Protein AF-A0A9E0KRB2-F1 (afdb_monomer_lite)

Structure (mmCIF, N/CA/C/O backbone):
data_AF-A0A9E0KRB2-F1
#
_entry.id   AF-A0A9E0KRB2-F1
#
loop_
_atom_site.group_PDB
_atom_site.id
_atom_site.type_symbol
_atom_site.label_atom_id
_atom_site.label_alt_id
_atom_site.label_comp_id
_atom_site.label_asym_id
_atom_site.label_entity_id
_atom_site.label_seq_id
_atom_site.pdbx_PDB_ins_code
_atom_site.Cartn_x
_atom_site.Cartn_y
_atom_site.Cartn_z
_atom_site.occupancy
_atom_site.B_iso_or_equiv
_atom_site.auth_seq_id
_atom_site.auth_comp_id
_atom_site.auth_asym_id
_atom_site.auth_atom_id
_atom_site.pdbx_PDB_model_num
ATOM 1 N N . MET A 1 1 ? -62.701 -39.355 -20.385 1.00 30.69 1 MET A N 1
ATOM 2 C CA . MET A 1 1 ? -63.672 -40.140 -19.582 1.00 30.69 1 MET A CA 1
ATOM 3 C C . MET A 1 1 ? -62.894 -41.094 -18.673 1.00 30.69 1 MET A C 1
ATOM 5 O O . MET A 1 1 ? -61.862 -41.583 -19.106 1.00 30.69 1 MET A O 1
ATOM 9 N N . LYS A 1 2 ? -63.359 -41.362 -17.444 1.00 36.09 2 LYS A N 1
ATOM 10 C CA . LYS A 1 2 ? -63.070 -42.628 -16.716 1.00 36.09 2 LYS A CA 1
ATOM 11 C C . LYS A 1 2 ? -63.961 -43.745 -17.341 1.00 36.09 2 LYS A C 1
ATOM 13 O O . LYS A 1 2 ? -64.896 -43.331 -18.030 1.00 36.09 2 LYS A O 1
ATOM 18 N N . PRO A 1 3 ? -63.800 -45.077 -17.104 1.00 54.69 3 PRO A N 1
ATOM 19 C CA . PRO A 1 3 ? -63.156 -45.693 -15.922 1.00 54.69 3 PRO A CA 1
ATOM 20 C C . PRO A 1 3 ? -62.448 -47.084 -16.080 1.00 54.69 3 PRO A C 1
ATOM 22 O O . PRO A 1 3 ? -62.663 -47.767 -17.065 1.00 54.69 3 PRO A O 1
ATOM 25 N N . LYS A 1 4 ? -61.771 -47.536 -14.994 1.00 35.69 4 LYS A N 1
ATOM 26 C CA . LYS A 1 4 ? -61.748 -48.919 -14.400 1.00 35.69 4 LYS A CA 1
ATOM 27 C C . LYS A 1 4 ? -61.245 -50.141 -15.236 1.00 35.69 4 LYS A C 1
ATOM 29 O O . LYS A 1 4 ? -61.366 -50.136 -16.445 1.00 35.69 4 LYS A O 1
ATOM 34 N N . LEU A 1 5 ? -60.789 -51.286 -14.679 1.00 33.38 5 LEU A N 1
ATOM 35 C CA . LEU A 1 5 ? -60.292 -51.752 -13.348 1.00 33.38 5 LEU A CA 1
ATOM 36 C C . LEU A 1 5 ? -59.951 -53.279 -13.453 1.00 33.38 5 LEU A C 1
ATOM 38 O O . LEU A 1 5 ? -60.349 -53.896 -14.433 1.00 33.38 5 LEU A O 1
ATOM 42 N N . ILE A 1 6 ? -59.386 -53.880 -12.383 1.00 31.39 6 ILE A N 1
ATOM 43 C CA . ILE A 1 6 ? -59.330 -55.334 -12.025 1.00 31.39 6 ILE A CA 1
ATOM 44 C C . ILE A 1 6 ? -58.087 -56.079 -12.584 1.00 31.39 6 ILE A C 1
ATOM 46 O O . ILE A 1 6 ? -57.898 -56.064 -13.791 1.00 31.39 6 ILE A O 1
ATOM 50 N N . VAL A 1 7 ? -57.129 -56.684 -11.842 1.00 34.31 7 VAL A N 1
ATOM 51 C CA . VAL A 1 7 ? -56.930 -57.215 -10.449 1.00 34.31 7 VAL A CA 1
ATOM 52 C C . VAL A 1 7 ? -57.214 -58.718 -10.246 1.00 34.31 7 VAL A C 1
ATOM 54 O O . VAL A 1 7 ? -58.350 -59.133 -10.411 1.00 34.31 7 VAL A O 1
ATOM 57 N N . LEU A 1 8 ? -56.208 -59.475 -9.757 1.00 31.69 8 LEU A N 1
ATOM 58 C CA . LEU A 1 8 ? -56.281 -60.644 -8.834 1.00 31.69 8 LEU A CA 1
ATOM 59 C C . LEU A 1 8 ? -54.830 -61.039 -8.417 1.00 31.69 8 LEU A C 1
ATOM 61 O O . LEU A 1 8 ? -54.020 -61.318 -9.290 1.00 31.69 8 LEU A O 1
ATOM 65 N N . THR A 1 9 ? -54.391 -60.783 -7.168 1.00 32.91 9 THR A N 1
ATOM 66 C CA . THR A 1 9 ? -54.179 -61.740 -6.030 1.00 32.91 9 THR A CA 1
ATOM 67 C C . THR A 1 9 ? -53.011 -62.740 -6.179 1.00 32.91 9 THR A C 1
ATOM 69 O O . THR A 1 9 ? -52.803 -63.254 -7.266 1.00 32.91 9 THR A O 1
ATOM 72 N N . LEU A 1 10 ? -52.246 -63.125 -5.141 1.00 29.23 10 LEU A N 1
ATOM 73 C CA . LEU A 1 10 ? -52.522 -63.188 -3.688 1.00 29.23 10 LEU A CA 1
ATOM 74 C C . LEU A 1 10 ? -51.205 -63.149 -2.856 1.00 29.23 10 LEU A C 1
ATOM 76 O O . LEU A 1 10 ? -50.218 -63.715 -3.315 1.00 29.23 10 LEU A O 1
ATOM 80 N N . GLY A 1 11 ? -51.196 -62.607 -1.619 1.00 27.02 11 GLY A N 1
ATOM 81 C CA . GLY A 1 11 ? -50.111 -62.897 -0.649 1.00 27.02 11 GLY A CA 1
ATOM 82 C C . GLY A 1 11 ? -49.794 -61.894 0.485 1.00 27.02 11 GLY A C 1
ATOM 83 O O . GLY A 1 11 ? -48.724 -61.314 0.427 1.00 27.02 11 GLY A O 1
ATOM 84 N N . ALA A 1 12 ? -50.652 -61.800 1.526 1.00 27.44 12 ALA A N 1
ATOM 85 C CA . ALA A 1 12 ? -50.388 -61.351 2.931 1.00 27.44 12 ALA A CA 1
ATOM 86 C C . ALA A 1 12 ? -49.735 -59.947 3.198 1.00 27.44 12 ALA A C 1
ATOM 88 O O . ALA A 1 12 ? -48.933 -59.472 2.413 1.00 27.44 12 ALA A O 1
ATOM 89 N N . LEU A 1 13 ? -49.974 -59.187 4.287 1.00 26.97 13 LEU A N 1
ATOM 90 C CA . LEU A 1 13 ? -50.803 -59.301 5.508 1.00 26.97 13 LEU A CA 1
ATOM 91 C C . LEU A 1 13 ? -51.195 -57.872 6.027 1.00 26.97 13 LEU A C 1
ATOM 93 O O . LEU A 1 13 ? -50.695 -56.879 5.513 1.00 26.97 13 LEU A O 1
ATOM 97 N N . LEU A 1 14 ? -52.091 -57.792 7.027 1.00 27.81 14 LEU A N 1
ATOM 98 C CA . LEU A 1 14 ? -52.658 -56.632 7.777 1.00 27.81 14 LEU A CA 1
ATOM 99 C C . LEU A 1 14 ? -51.675 -55.501 8.215 1.00 27.81 14 LEU A C 1
ATOM 101 O O . LEU A 1 14 ? -50.477 -55.739 8.243 1.00 27.81 14 LEU A O 1
ATOM 105 N N . LEU A 1 15 ? -52.042 -54.333 8.790 1.00 27.02 15 LEU A N 1
ATOM 106 C CA . LEU A 1 15 ? -53.206 -53.405 8.891 1.00 27.02 15 LEU A CA 1
ATOM 107 C C . LEU A 1 15 ? -52.942 -52.475 10.126 1.00 27.02 15 LEU A C 1
ATOM 109 O O . LEU A 1 15 ? -52.542 -52.968 11.172 1.00 27.02 15 LEU A O 1
ATOM 113 N N . SER A 1 16 ? -53.256 -51.171 10.025 1.00 25.03 16 SER A N 1
ATOM 114 C CA . SER A 1 16 ? -53.588 -50.193 11.107 1.00 25.03 16 SER A CA 1
ATOM 115 C C . SER A 1 16 ? -52.602 -49.772 12.236 1.00 25.03 16 SER A C 1
ATOM 117 O O . SER A 1 16 ? -52.379 -50.514 13.179 1.00 25.03 16 SER A O 1
ATOM 119 N N . VAL A 1 17 ? -52.200 -48.484 12.183 1.00 32.19 17 VAL A N 1
ATOM 120 C CA . VAL A 1 17 ? -52.284 -47.373 13.190 1.00 32.19 17 VAL A CA 1
ATOM 121 C C . VAL A 1 17 ? -51.903 -47.576 14.688 1.00 32.19 17 VAL A C 1
ATOM 123 O O . VAL A 1 17 ? -52.365 -48.501 15.336 1.00 32.19 17 VAL A O 1
ATOM 126 N N . LEU A 1 18 ? -51.245 -46.529 15.241 1.00 25.09 18 LEU A N 1
ATOM 127 C CA . LEU A 1 18 ? -51.023 -46.117 16.659 1.00 25.09 18 LEU A CA 1
ATOM 128 C C . LEU A 1 18 ? -49.685 -46.479 17.371 1.00 25.09 18 LEU A C 1
ATOM 130 O O . LEU A 1 18 ? -49.606 -47.424 18.139 1.00 25.09 18 LEU A O 1
ATOM 134 N N . VAL A 1 19 ? -48.710 -45.568 17.193 1.00 33.38 19 VAL A N 1
ATOM 135 C CA . VAL A 1 19 ? -47.761 -44.969 18.176 1.00 33.38 19 VAL A CA 1
ATOM 136 C C . VAL A 1 19 ? -46.743 -45.846 18.961 1.00 33.38 19 VAL A C 1
ATOM 138 O O . VAL A 1 19 ? -47.081 -46.821 19.615 1.00 33.38 19 VAL A O 1
ATOM 141 N N . PHE A 1 20 ? -45.513 -45.296 19.016 1.00 25.77 20 PHE A N 1
ATOM 142 C CA . PHE A 1 20 ? -44.341 -45.520 19.897 1.00 25.77 20 PHE A CA 1
ATOM 143 C C . PHE A 1 20 ? -43.110 -46.321 19.396 1.00 25.77 20 PHE A C 1
ATOM 145 O O . PHE A 1 20 ? -43.148 -47.515 19.126 1.00 25.77 20 PHE A O 1
ATOM 152 N N . SER A 1 21 ? -41.975 -45.599 19.435 1.00 27.97 21 SER A N 1
ATOM 153 C CA . SER A 1 21 ? -40.571 -46.014 19.654 1.00 27.97 21 SER A CA 1
ATOM 154 C C . SER A 1 21 ? -39.818 -46.921 18.662 1.00 27.97 21 SER A C 1
ATOM 156 O O . SER A 1 21 ? -39.921 -48.142 18.712 1.00 27.97 21 SER A O 1
ATOM 158 N N . ALA A 1 22 ? -38.857 -46.309 17.956 1.00 28.97 22 ALA A N 1
ATOM 159 C CA . ALA A 1 22 ? -37.495 -46.831 17.764 1.00 28.97 22 ALA A CA 1
ATOM 160 C C . ALA A 1 22 ? -36.499 -45.644 17.718 1.00 28.97 22 ALA A C 1
ATOM 162 O O . ALA A 1 22 ? -36.831 -44.593 17.174 1.00 28.97 22 ALA A O 1
ATOM 163 N N . MET A 1 23 ? -35.327 -45.773 18.352 1.00 28.33 23 MET A N 1
ATOM 164 C CA . MET A 1 23 ? -34.370 -44.670 18.584 1.00 28.33 23 MET A CA 1
ATOM 165 C C . MET A 1 23 ? -33.380 -44.441 17.419 1.00 28.33 23 MET A C 1
ATOM 167 O O . MET A 1 23 ? -33.041 -45.401 16.727 1.00 28.33 23 MET A O 1
ATOM 171 N N . PRO A 1 24 ? -32.848 -43.212 17.243 1.00 29.91 24 PRO A N 1
ATOM 172 C CA . PRO A 1 24 ? -31.765 -42.914 16.304 1.00 29.91 24 PRO A CA 1
ATOM 173 C C . PRO A 1 24 ? -30.364 -43.134 16.923 1.00 29.91 24 PRO A C 1
ATOM 175 O O . PRO A 1 24 ? -30.193 -42.921 18.126 1.00 29.91 24 PRO A O 1
ATOM 178 N N . PRO A 1 25 ? -29.326 -43.448 16.125 1.00 30.75 25 PRO A N 1
ATOM 179 C CA . PRO A 1 25 ? -27.928 -43.303 16.526 1.00 30.75 25 PRO A CA 1
ATOM 180 C C . PRO A 1 25 ? -27.331 -41.972 16.024 1.00 30.75 25 PRO A C 1
ATOM 182 O O . PRO A 1 25 ? -27.167 -41.785 14.825 1.00 30.75 25 PRO A O 1
ATOM 185 N N . ALA A 1 26 ? -27.015 -41.087 16.979 1.00 28.78 26 ALA A N 1
ATOM 186 C CA . ALA A 1 26 ? -26.039 -39.980 16.967 1.00 28.78 26 ALA A CA 1
ATOM 187 C C . ALA A 1 26 ? -25.656 -39.303 15.617 1.00 28.78 26 ALA A C 1
ATOM 189 O O . ALA A 1 26 ? -24.970 -39.892 14.792 1.00 28.78 26 ALA A O 1
ATOM 190 N N . GLY A 1 27 ? -25.935 -38.014 15.398 1.00 29.33 27 GLY A N 1
ATOM 191 C CA . GLY A 1 27 ? -26.628 -37.071 16.279 1.00 29.33 27 GLY A CA 1
ATOM 192 C C . GLY A 1 27 ? -26.857 -35.721 15.600 1.00 29.33 27 GLY A C 1
ATOM 193 O O . GLY A 1 27 ? -25.967 -34.883 15.574 1.00 29.33 27 GLY A O 1
ATOM 194 N N . SER A 1 28 ? -28.069 -35.509 15.087 1.00 35.59 28 SER A N 1
ATOM 195 C CA . SER A 1 28 ? -28.555 -34.183 14.696 1.00 35.59 28 SER A CA 1
ATOM 196 C C . SER A 1 28 ? -29.006 -33.446 15.959 1.00 35.59 28 SER A C 1
ATOM 198 O O . SER A 1 28 ? -29.919 -33.898 16.653 1.00 35.59 28 SER A O 1
ATOM 200 N N . ALA A 1 29 ? -28.349 -32.328 16.267 1.00 29.84 29 ALA A N 1
ATOM 201 C CA . ALA A 1 29 ? -28.901 -31.329 17.172 1.00 29.84 29 ALA A CA 1
ATOM 202 C C . ALA A 1 29 ? -29.972 -30.518 16.424 1.00 29.84 29 ALA A C 1
ATOM 204 O O . ALA A 1 29 ? -29.879 -30.331 15.209 1.00 29.84 29 ALA A O 1
ATOM 205 N N . ALA A 1 30 ? -30.999 -30.060 17.141 1.00 30.92 30 ALA A N 1
ATOM 206 C CA . ALA A 1 30 ? -31.988 -29.153 16.572 1.00 30.92 30 ALA A CA 1
ATOM 207 C C . ALA A 1 30 ? -31.349 -27.783 16.295 1.00 30.92 30 ALA A C 1
ATOM 209 O O . ALA A 1 30 ? -30.522 -27.316 17.076 1.00 30.92 30 ALA A O 1
ATOM 210 N N . ILE A 1 31 ? -31.747 -27.172 15.180 1.00 40.75 31 ILE A N 1
ATOM 211 C CA . ILE A 1 31 ? -31.209 -25.905 14.683 1.00 40.75 31 ILE A CA 1
ATOM 212 C C . ILE A 1 31 ? -31.660 -24.771 15.613 1.00 40.75 31 ILE A C 1
ATOM 214 O O . ILE A 1 31 ? -32.859 -24.572 15.805 1.00 40.75 31 ILE A O 1
ATOM 218 N N . ASP A 1 32 ? -30.698 -24.040 16.167 1.00 47.00 32 ASP A N 1
ATOM 219 C CA . ASP A 1 32 ? -30.903 -22.848 16.991 1.00 47.00 32 ASP A CA 1
ATOM 220 C C . ASP A 1 32 ? -30.705 -21.608 16.100 1.00 47.00 32 ASP A C 1
ATOM 222 O O . ASP A 1 32 ? -29.642 -21.468 15.495 1.00 47.00 32 ASP A O 1
ATOM 226 N N . ASP A 1 33 ? -31.740 -20.774 15.942 1.00 57.66 33 ASP A N 1
ATOM 227 C CA . ASP A 1 33 ? -31.734 -19.461 15.254 1.00 57.66 33 ASP A CA 1
ATOM 228 C C . ASP A 1 33 ? -30.851 -19.337 13.980 1.00 57.66 33 ASP A C 1
ATOM 230 O O . ASP A 1 33 ? -30.126 -18.364 13.766 1.00 57.66 33 ASP A O 1
ATOM 234 N N . GLY A 1 34 ? -30.908 -20.336 13.090 1.00 69.31 34 GLY A N 1
ATOM 235 C CA . GLY A 1 34 ? -30.200 -20.307 11.801 1.00 69.31 34 GLY A CA 1
ATOM 236 C C . GLY A 1 34 ? -28.682 -20.525 11.882 1.00 69.31 34 GLY A C 1
ATOM 237 O O . GLY A 1 34 ? -27.958 -20.128 10.967 1.00 69.31 34 GLY A O 1
ATOM 238 N N . TRP A 1 35 ? -28.167 -21.136 12.954 1.00 82.25 35 TRP A N 1
ATOM 239 C CA . TRP A 1 35 ? -26.775 -21.602 13.038 1.00 82.25 35 TRP A CA 1
ATOM 240 C C . TRP A 1 35 ? -26.595 -22.982 12.378 1.00 82.25 35 TRP A C 1
ATOM 242 O O . TRP A 1 35 ? -27.342 -23.907 12.683 1.00 82.25 35 TRP A O 1
ATOM 252 N N . TRP A 1 36 ? -25.572 -23.148 11.527 1.00 87.88 36 TRP A N 1
ATOM 253 C CA . TRP A 1 36 ? -25.231 -24.435 10.896 1.00 87.88 36 TRP A CA 1
ATOM 254 C C . TRP A 1 36 ? -24.791 -25.507 11.908 1.00 87.88 36 TRP A C 1
ATOM 256 O O . TRP A 1 36 ? -25.346 -26.602 11.918 1.00 87.88 36 TRP A O 1
ATOM 266 N N . ASP A 1 37 ? -23.829 -25.188 12.781 1.00 84.88 37 ASP A N 1
ATOM 267 C CA . ASP A 1 37 ? -23.313 -26.115 13.794 1.00 84.88 37 ASP A CA 1
ATOM 268 C C . ASP A 1 37 ? -23.137 -25.391 15.139 1.00 84.88 37 ASP A C 1
ATOM 270 O O . ASP A 1 37 ? -22.429 -24.385 15.247 1.00 84.88 37 ASP A O 1
ATOM 274 N N . ALA A 1 38 ? -23.784 -25.911 16.185 1.00 79.81 38 ALA A N 1
ATOM 275 C CA . ALA A 1 38 ? -23.729 -25.357 17.539 1.00 79.81 38 ALA A CA 1
ATOM 276 C C . ALA A 1 38 ? -22.336 -25.473 18.190 1.00 79.81 38 ALA A C 1
ATOM 278 O O . ALA A 1 38 ? -22.059 -24.798 19.175 1.00 79.81 38 ALA A O 1
ATOM 279 N N . GLY A 1 39 ? -21.432 -26.292 17.657 1.00 82.81 39 GLY A N 1
ATOM 280 C CA . GLY A 1 39 ? -20.030 -26.361 18.054 1.00 82.81 39 GLY A CA 1
ATOM 281 C C . GLY A 1 39 ? -19.214 -25.122 17.669 1.00 82.81 39 GLY A C 1
ATOM 282 O O . GLY A 1 39 ? -18.175 -24.889 18.294 1.00 82.81 39 GLY A O 1
ATOM 283 N N . TRP A 1 40 ? -19.686 -24.308 16.715 1.00 90.50 40 TRP A N 1
ATOM 284 C CA . TRP A 1 40 ? -19.004 -23.113 16.208 1.00 90.50 40 TRP A CA 1
ATOM 285 C C . TRP A 1 40 ? -19.635 -21.811 16.736 1.00 90.50 40 TRP A C 1
ATOM 287 O O . TRP A 1 40 ? -20.598 -21.296 16.163 1.00 90.50 40 TRP A O 1
ATOM 297 N N . PRO A 1 41 ? -19.097 -21.238 17.830 1.00 89.00 41 PRO A N 1
ATOM 298 C CA . PRO A 1 41 ? -19.685 -20.074 18.485 1.00 89.00 41 PRO A CA 1
ATOM 299 C C . PRO A 1 41 ? -19.667 -18.800 17.642 1.00 89.00 41 PRO A C 1
ATOM 301 O O . PRO A 1 41 ? -20.489 -17.928 17.903 1.00 89.00 41 PRO A O 1
ATOM 304 N N . TYR A 1 42 ? -18.747 -18.661 16.681 1.00 94.38 42 TYR A N 1
ATOM 305 C CA . TYR A 1 42 ? -18.561 -17.428 15.917 1.00 94.38 42 TYR A CA 1
ATOM 306 C C . TYR A 1 42 ? -18.789 -17.639 14.426 1.00 94.38 42 TYR A C 1
ATOM 308 O O . TYR A 1 42 ? -18.360 -18.649 13.862 1.00 94.38 42 TYR A O 1
ATOM 316 N N . ARG A 1 43 ? -19.401 -16.643 13.781 1.00 94.56 43 ARG A N 1
ATOM 317 C CA . ARG A 1 43 ? -19.481 -16.547 12.320 1.00 94.56 43 ARG A CA 1
ATOM 318 C C . ARG A 1 43 ? -19.384 -15.105 11.837 1.00 94.56 43 ARG A C 1
ATOM 320 O O . ARG A 1 43 ? -19.544 -14.179 12.623 1.00 94.56 43 ARG A O 1
ATOM 327 N N . THR A 1 44 ? -19.148 -14.904 10.549 1.00 90.56 44 THR A N 1
ATOM 328 C CA . THR A 1 44 ? -19.401 -13.633 9.850 1.00 90.56 44 THR A CA 1
ATOM 329 C C . THR A 1 44 ? -20.075 -13.929 8.518 1.00 90.56 44 THR A C 1
ATOM 331 O O . THR A 1 44 ? -19.713 -14.898 7.848 1.00 90.56 44 THR A O 1
ATOM 334 N N . LEU A 1 45 ? -21.046 -13.103 8.132 1.00 90.25 45 LEU A N 1
ATOM 335 C CA . LEU A 1 45 ? -21.646 -13.169 6.808 1.00 90.25 45 LEU A CA 1
ATOM 336 C C . LEU A 1 45 ? -20.729 -12.490 5.782 1.00 90.25 45 LEU A C 1
ATOM 338 O O . LEU A 1 45 ? -20.419 -11.304 5.885 1.00 90.25 45 LEU A O 1
ATOM 342 N N . VAL A 1 46 ? -20.365 -13.226 4.738 1.00 85.81 46 VAL A N 1
ATOM 343 C CA . VAL A 1 46 ? -19.719 -12.711 3.532 1.00 85.81 46 VAL A CA 1
ATOM 344 C C . VAL A 1 46 ? -20.738 -12.729 2.399 1.00 85.81 46 VAL A C 1
ATOM 346 O O . VAL A 1 46 ? -21.230 -13.780 1.992 1.00 85.81 46 VAL A O 1
ATOM 349 N N . THR A 1 47 ? -21.067 -11.549 1.881 1.00 85.44 47 THR A N 1
ATOM 350 C CA . THR A 1 47 ? -21.928 -11.391 0.705 1.00 85.44 47 THR A CA 1
ATOM 351 C C . THR A 1 47 ? -21.058 -11.176 -0.524 1.00 85.44 47 THR A C 1
ATOM 353 O O . THR A 1 47 ? -20.254 -10.245 -0.561 1.00 85.44 47 THR A O 1
ATOM 356 N N . VAL A 1 48 ? -21.229 -12.023 -1.538 1.00 84.75 48 VAL A N 1
ATOM 357 C CA . VAL A 1 48 ? -20.471 -11.974 -2.792 1.00 84.75 48 VAL A CA 1
ATOM 358 C C . VAL A 1 48 ? -21.415 -11.671 -3.947 1.00 84.75 48 VAL A C 1
ATOM 360 O O . VAL A 1 48 ? -22.258 -12.492 -4.304 1.00 84.75 48 VAL A O 1
ATOM 363 N N . ASN A 1 49 ? -21.281 -10.488 -4.538 1.00 87.81 49 ASN A N 1
ATOM 364 C CA . ASN A 1 49 ? -22.058 -10.047 -5.689 1.00 87.81 49 ASN A CA 1
ATOM 365 C C . ASN A 1 49 ? -21.277 -10.280 -6.993 1.00 87.81 49 ASN A C 1
ATOM 367 O O . ASN A 1 49 ? -20.091 -9.954 -7.102 1.00 87.81 49 ASN A O 1
ATOM 371 N N . ALA A 1 50 ? -21.974 -10.824 -7.993 1.00 76.50 50 ALA A N 1
ATOM 372 C CA . ALA A 1 50 ? -21.439 -11.156 -9.311 1.00 76.50 50 ALA A CA 1
ATOM 373 C C . ALA A 1 50 ? -20.975 -9.937 -10.144 1.00 76.50 50 ALA A C 1
ATOM 375 O O . ALA A 1 50 ? -20.297 -10.112 -11.160 1.00 76.50 50 ALA A O 1
ATOM 376 N N . ALA A 1 51 ? -21.290 -8.715 -9.700 1.00 78.88 51 ALA A N 1
ATOM 377 C CA . ALA A 1 51 ? -20.801 -7.442 -10.228 1.00 78.88 51 ALA A CA 1
ATOM 378 C C . ALA A 1 51 ? -21.045 -7.259 -11.739 1.00 78.88 51 ALA A C 1
ATOM 380 O O . ALA A 1 51 ? -20.154 -6.865 -12.484 1.00 78.88 51 ALA A O 1
ATOM 381 N N . GLY A 1 52 ? -22.253 -7.587 -12.208 1.00 83.31 52 GLY A N 1
ATOM 382 C CA . GLY A 1 52 ? -22.669 -7.396 -13.602 1.00 83.31 52 GLY A CA 1
ATOM 383 C C . GLY A 1 52 ? -22.266 -8.519 -14.564 1.00 83.31 52 GLY A C 1
ATOM 384 O O . GLY A 1 52 ? -22.738 -8.531 -15.701 1.00 83.31 52 GLY A O 1
ATOM 385 N N . HIS A 1 53 ? -21.483 -9.509 -14.126 1.00 84.31 53 HIS A N 1
ATOM 386 C CA . HIS A 1 53 ? -21.003 -10.603 -14.978 1.00 84.31 53 HIS A CA 1
ATOM 387 C C . HIS A 1 53 ? -21.431 -11.974 -14.429 1.00 84.31 53 HIS A C 1
ATOM 389 O O . HIS A 1 53 ? -21.263 -12.212 -13.235 1.00 84.31 53 HIS A O 1
ATOM 395 N N . PRO A 1 54 ? -21.986 -12.885 -15.253 1.00 88.19 54 PRO A N 1
ATOM 396 C CA . PRO A 1 54 ? -22.351 -14.225 -14.797 1.00 88.19 54 PRO A CA 1
ATOM 397 C C . PRO A 1 54 ? -21.093 -15.026 -14.437 1.00 88.19 54 PRO A C 1
ATOM 399 O O . PRO A 1 54 ? -20.084 -14.923 -15.133 1.00 88.19 54 PRO A O 1
ATOM 402 N N . ARG A 1 55 ? -21.160 -15.824 -13.367 1.00 91.06 55 ARG A N 1
ATOM 403 C CA . ARG A 1 55 ? -20.017 -16.567 -12.803 1.00 91.06 55 ARG A CA 1
ATOM 404 C C . ARG A 1 55 ? -20.278 -18.064 -12.775 1.00 91.06 55 ARG A C 1
ATOM 406 O O . ARG A 1 55 ? -21.430 -18.457 -12.586 1.00 91.06 55 ARG A O 1
ATOM 413 N N . VAL A 1 56 ? -19.244 -18.895 -12.918 1.00 91.75 56 VAL A N 1
ATOM 414 C CA . VAL A 1 56 ? -19.373 -20.363 -12.813 1.00 91.75 56 VAL A CA 1
ATOM 415 C C . VAL A 1 56 ? -18.144 -20.948 -12.118 1.00 91.75 56 VAL A C 1
ATOM 417 O O . VAL A 1 56 ? -17.060 -20.956 -12.694 1.00 91.75 56 VAL A O 1
ATOM 420 N N . ASP A 1 57 ? -18.299 -21.460 -10.896 1.00 91.12 57 ASP A N 1
ATOM 421 C CA . ASP A 1 57 ? -17.196 -21.972 -10.056 1.00 91.12 57 ASP A CA 1
ATOM 422 C C . ASP A 1 57 ? -16.035 -20.965 -9.904 1.00 91.12 57 ASP A C 1
ATOM 424 O O . ASP A 1 57 ? -14.856 -21.329 -9.926 1.00 91.12 57 ASP A O 1
ATOM 428 N N . LYS A 1 58 ? -16.349 -19.668 -9.802 1.00 92.62 58 LYS A N 1
ATOM 429 C CA . LYS A 1 58 ? -15.330 -18.628 -9.614 1.00 92.62 58 LYS A CA 1
ATOM 430 C C . LYS A 1 58 ? -14.795 -18.677 -8.176 1.00 92.62 58 LYS A C 1
ATOM 432 O O . LYS A 1 58 ? -15.597 -18.758 -7.248 1.00 92.62 58 LYS A O 1
ATOM 437 N N . PRO A 1 59 ? -13.476 -18.579 -7.948 1.00 92.94 59 PRO A N 1
ATOM 438 C CA . PRO A 1 59 ? -12.938 -18.311 -6.618 1.00 92.94 59 PRO A CA 1
ATOM 439 C C . PRO A 1 59 ? -13.244 -16.871 -6.165 1.00 92.94 59 PRO A C 1
ATOM 441 O O . PRO A 1 59 ? -12.978 -15.912 -6.894 1.00 92.94 59 PRO A O 1
ATOM 444 N N . ALA A 1 60 ? -13.779 -16.713 -4.955 1.00 90.12 60 ALA A N 1
ATOM 445 C CA . ALA A 1 60 ? -13.846 -15.445 -4.232 1.00 90.12 60 ALA A CA 1
ATOM 446 C C . ALA A 1 60 ? -12.622 -15.308 -3.324 1.00 90.12 60 ALA A C 1
ATOM 448 O O . ALA A 1 60 ? -12.382 -16.180 -2.497 1.00 90.12 60 ALA A O 1
ATOM 449 N N . GLU A 1 61 ? -11.873 -14.212 -3.454 1.00 88.75 61 GLU A N 1
ATOM 450 C CA . GLU A 1 61 ? -10.706 -13.890 -2.620 1.00 88.75 61 GLU A CA 1
ATOM 451 C C . GLU A 1 61 ? -11.103 -12.845 -1.558 1.00 88.75 61 GLU A C 1
ATOM 453 O O . GLU A 1 61 ? -11.031 -11.640 -1.799 1.00 88.75 61 GLU A O 1
ATOM 458 N N . ALA A 1 62 ? -11.559 -13.286 -0.382 1.00 80.06 62 ALA A N 1
ATOM 459 C CA . ALA A 1 62 ? -11.984 -12.390 0.696 1.00 80.06 62 ALA A CA 1
ATOM 460 C C . ALA A 1 62 ? -10.823 -12.072 1.654 1.00 80.06 62 ALA A C 1
ATOM 462 O O . ALA A 1 62 ? -10.335 -12.949 2.367 1.00 80.06 62 ALA A O 1
ATOM 463 N N . VAL A 1 63 ? -10.387 -10.810 1.716 1.00 78.69 63 VAL A N 1
ATOM 464 C CA . VAL A 1 63 ? -9.398 -10.363 2.714 1.00 78.69 63 VAL A CA 1
ATOM 465 C C . VAL A 1 63 ? -10.079 -10.272 4.080 1.00 78.69 63 VAL A C 1
ATOM 467 O O . VAL A 1 63 ? -10.925 -9.408 4.305 1.00 78.69 63 VAL A O 1
ATOM 470 N N . ILE A 1 64 ? -9.719 -11.173 4.993 1.00 77.88 64 ILE A N 1
ATOM 471 C CA . ILE A 1 64 ? -10.369 -11.353 6.296 1.00 77.88 64 ILE A CA 1
ATOM 472 C C . ILE A 1 64 ? -9.335 -11.289 7.423 1.00 77.88 64 ILE A C 1
ATOM 474 O O . ILE A 1 64 ? -8.194 -11.723 7.268 1.00 77.88 64 ILE A O 1
ATOM 478 N N . ASN A 1 65 ? -9.728 -10.752 8.578 1.00 86.75 65 ASN A N 1
ATOM 479 C CA . ASN A 1 65 ? -8.900 -10.734 9.781 1.00 86.75 65 ASN A CA 1
ATOM 480 C C . ASN A 1 65 ? -9.709 -11.254 10.973 1.00 86.75 65 ASN A C 1
ATOM 482 O O . ASN A 1 65 ? -10.542 -10.544 11.535 1.00 86.75 65 ASN A O 1
ATOM 486 N N . PHE A 1 66 ? -9.459 -12.499 11.373 1.00 84.75 66 PHE A N 1
ATOM 487 C CA . PHE A 1 66 ? -10.218 -13.147 12.443 1.00 84.75 66 PHE A CA 1
ATOM 488 C C . PHE A 1 66 ? -9.946 -12.531 13.824 1.00 84.75 66 PHE A C 1
ATOM 490 O O . PHE A 1 66 ? -10.847 -12.504 14.657 1.00 84.75 66 PHE A O 1
ATOM 497 N N . THR A 1 67 ? -8.763 -11.945 14.058 1.00 74.00 67 THR A N 1
ATOM 498 C CA . THR A 1 67 ? -8.491 -11.165 15.280 1.00 74.00 67 THR A CA 1
ATOM 499 C C . THR A 1 67 ? -9.381 -9.927 15.324 1.00 74.00 67 THR A C 1
ATOM 501 O O . THR A 1 67 ? -9.976 -9.636 16.355 1.00 74.00 67 THR A O 1
ATOM 504 N N . THR A 1 68 ? -9.542 -9.235 14.192 1.00 77.56 68 THR A N 1
ATOM 505 C CA . THR A 1 68 ? -10.511 -8.138 14.058 1.00 77.56 68 THR A CA 1
ATOM 506 C C . THR A 1 68 ? -11.931 -8.610 14.365 1.00 77.56 68 THR A C 1
ATOM 508 O O . THR A 1 68 ? -12.586 -8.021 15.214 1.00 77.56 68 THR A O 1
ATOM 511 N N . LEU A 1 69 ? -12.394 -9.705 13.760 1.00 75.88 69 LEU A N 1
ATOM 512 C CA . LEU A 1 69 ? -13.755 -10.211 13.976 1.00 75.88 69 LEU A CA 1
ATOM 513 C C . LEU A 1 69 ? -14.021 -10.620 15.440 1.00 75.88 69 LEU A C 1
ATOM 515 O O . LEU A 1 69 ? -15.076 -10.305 15.989 1.00 75.88 69 LEU A O 1
ATOM 519 N N . LEU A 1 70 ? -13.050 -11.260 16.100 1.00 79.31 70 LEU A N 1
ATOM 520 C CA . LEU A 1 70 ? -13.124 -11.624 17.521 1.00 79.31 70 LEU A CA 1
ATOM 521 C C . LEU A 1 70 ? -13.098 -10.402 18.451 1.00 79.31 70 LEU A C 1
ATOM 523 O O . LEU A 1 70 ? -13.821 -10.373 19.451 1.00 79.31 70 LEU A O 1
ATOM 527 N N . ASN A 1 71 ? -12.292 -9.389 18.124 1.00 71.00 71 ASN A N 1
ATOM 528 C CA . ASN A 1 71 ? -12.235 -8.133 18.872 1.00 71.00 71 ASN A CA 1
ATOM 529 C C . ASN A 1 71 ? -13.549 -7.351 18.732 1.00 71.00 71 ASN A C 1
ATOM 531 O O . ASN A 1 71 ? -14.078 -6.889 19.742 1.00 71.00 71 ASN A O 1
ATOM 535 N N . ASN A 1 72 ? -14.120 -7.313 17.522 1.00 73.81 72 ASN A N 1
ATOM 536 C CA . ASN A 1 72 ? -15.400 -6.670 17.216 1.00 73.81 72 ASN A CA 1
ATOM 537 C C . ASN A 1 72 ? -16.566 -7.216 18.046 1.00 73.81 72 ASN A C 1
ATOM 539 O O . ASN A 1 72 ? -17.472 -6.474 18.414 1.00 73.81 72 ASN A O 1
ATOM 543 N N . LEU A 1 73 ? -16.517 -8.501 18.390 1.00 72.19 73 LEU A N 1
ATOM 544 C CA . LEU A 1 73 ? -17.496 -9.159 19.253 1.00 72.19 73 LEU A CA 1
ATOM 545 C C . LEU A 1 73 ? -17.271 -8.938 20.759 1.00 72.19 73 LEU A C 1
ATOM 547 O O . LEU A 1 73 ? -18.032 -9.463 21.574 1.00 72.19 73 LEU A O 1
ATOM 551 N N . GLY A 1 74 ? -16.203 -8.243 21.162 1.00 79.25 74 GLY A N 1
ATOM 552 C CA . GLY A 1 74 ? -15.763 -8.202 22.560 1.00 79.25 74 GLY A CA 1
ATOM 553 C C . GLY A 1 74 ? -15.316 -9.578 23.073 1.00 79.25 74 GLY A C 1
ATOM 554 O O . GLY A 1 74 ? -15.416 -9.873 24.265 1.00 79.25 74 GLY A O 1
ATOM 555 N N . LYS A 1 75 ? -14.858 -10.458 22.171 1.00 83.75 75 LYS A N 1
ATOM 556 C CA . LYS A 1 75 ? -14.456 -11.842 22.461 1.00 83.75 75 LYS A CA 1
ATOM 557 C C . LYS A 1 75 ? -13.015 -12.115 21.996 1.00 83.75 75 LYS A C 1
ATOM 559 O O . LYS A 1 75 ? -12.803 -13.137 21.339 1.00 83.75 75 LYS A O 1
ATOM 564 N N . PRO A 1 76 ? -12.018 -11.285 22.365 1.00 82.19 76 PRO A N 1
ATOM 565 C CA . PRO A 1 76 ? -10.629 -11.464 21.944 1.00 82.19 76 PRO A CA 1
ATOM 566 C C . PRO A 1 76 ? -10.059 -12.839 22.329 1.00 82.19 76 PRO A C 1
ATOM 568 O O . PRO A 1 76 ? -10.584 -13.554 23.195 1.00 82.19 76 PRO A O 1
ATOM 571 N N . GLY A 1 77 ? -8.961 -13.200 21.671 1.00 80.00 77 GLY A N 1
ATOM 572 C CA . GLY A 1 77 ? -8.146 -14.378 21.957 1.00 80.00 77 GLY A CA 1
ATOM 573 C C . GLY A 1 77 ? -7.541 -14.976 20.689 1.00 80.00 77 GLY A C 1
ATOM 574 O O . GLY A 1 77 ? -7.820 -14.518 19.583 1.00 80.00 77 GLY A O 1
ATOM 575 N N . THR A 1 78 ? -6.704 -15.996 20.857 1.00 92.12 78 THR A N 1
ATOM 576 C CA . THR A 1 78 ? -6.015 -16.664 19.749 1.00 92.12 78 THR A CA 1
ATOM 577 C C . THR A 1 78 ? -7.007 -17.393 18.852 1.00 92.12 78 THR A C 1
ATOM 579 O O . THR A 1 78 ? -7.654 -18.343 19.287 1.00 92.12 78 THR A O 1
ATOM 582 N N . PHE A 1 79 ? -7.109 -16.958 17.601 1.00 94.12 79 PHE A N 1
ATOM 583 C CA . PHE A 1 79 ? -7.855 -17.633 16.545 1.00 94.12 79 PHE A CA 1
ATOM 584 C C . PHE A 1 79 ? -7.274 -19.029 16.273 1.00 94.12 79 PHE A C 1
ATOM 586 O O . PHE A 1 79 ? -6.055 -19.203 16.244 1.00 94.12 79 PHE A O 1
ATOM 593 N N . GLU A 1 80 ? -8.135 -20.023 16.057 1.00 94.31 80 GLU A N 1
ATOM 594 C CA . GLU A 1 80 ? -7.744 -21.393 15.712 1.00 94.31 80 GLU A CA 1
ATOM 595 C C . GLU A 1 80 ? -8.009 -21.648 14.216 1.00 94.31 80 GLU A C 1
ATOM 597 O O . GLU A 1 80 ? -9.159 -21.864 13.837 1.00 94.31 80 GLU A O 1
ATOM 602 N N . PRO A 1 81 ? -6.994 -21.657 13.330 1.00 88.62 81 PRO A N 1
ATOM 603 C CA . PRO A 1 81 ? -7.209 -21.764 11.882 1.00 88.62 81 PRO A CA 1
ATOM 604 C C . PRO A 1 81 ? -7.912 -23.043 11.421 1.00 88.62 81 PRO A C 1
ATOM 606 O O . PRO A 1 81 ? -8.564 -23.040 10.379 1.00 88.62 81 PRO A O 1
ATOM 609 N N . LYS A 1 82 ? -7.825 -24.141 12.185 1.00 92.12 82 LYS A N 1
ATOM 610 C CA . LYS A 1 82 ? -8.541 -25.391 11.865 1.00 92.12 82 LYS A CA 1
ATOM 611 C C . LYS A 1 82 ? -10.054 -25.272 12.055 1.00 92.12 82 LYS A C 1
ATOM 613 O O . LYS A 1 82 ? -10.798 -26.118 11.556 1.00 92.12 82 LYS A O 1
ATOM 618 N N . SER A 1 83 ? -10.509 -24.238 12.763 1.00 93.88 83 SER A N 1
ATOM 619 C CA . SER A 1 83 ? -11.926 -23.958 12.983 1.00 93.88 83 SER A CA 1
ATOM 620 C C . SER A 1 83 ? -12.630 -23.345 11.771 1.00 93.88 83 SER A C 1
ATOM 622 O O . SER A 1 83 ? -13.851 -23.352 11.767 1.00 93.88 83 SER A O 1
ATOM 624 N N . ILE A 1 84 ? -11.934 -22.836 10.744 1.00 96.00 84 ILE A N 1
ATOM 625 C CA . ILE A 1 84 ? -12.629 -22.196 9.612 1.00 96.00 84 ILE A CA 1
ATOM 626 C C . ILE A 1 84 ? -13.594 -23.199 8.962 1.00 96.00 84 ILE A C 1
ATOM 628 O O . ILE A 1 84 ? -13.199 -24.323 8.640 1.00 96.00 84 ILE A O 1
ATOM 632 N N . ARG A 1 85 ? -14.849 -22.803 8.749 1.00 95.25 85 ARG A N 1
ATOM 633 C CA . ARG A 1 85 ? -15.788 -23.467 7.832 1.00 95.25 85 ARG A CA 1
ATOM 634 C C . ARG A 1 85 ? -16.473 -22.400 6.988 1.00 95.25 85 ARG A C 1
ATOM 636 O O . ARG A 1 85 ? -16.769 -21.319 7.489 1.00 95.25 85 ARG A O 1
ATOM 643 N N . VAL A 1 86 ? -16.697 -22.700 5.715 1.00 96.94 86 VAL A N 1
ATOM 644 C CA . VAL A 1 86 ? -17.398 -21.822 4.774 1.00 96.94 86 VAL A CA 1
ATOM 645 C C . VAL A 1 86 ? -18.697 -22.521 4.412 1.00 96.94 86 VAL A C 1
ATOM 647 O O . VAL A 1 86 ? -18.665 -23.640 3.911 1.00 96.94 86 VAL A O 1
ATOM 650 N N . VAL A 1 87 ? -19.821 -21.881 4.720 1.00 95.38 87 VAL A N 1
ATOM 651 C CA . VAL A 1 87 ? -21.161 -22.447 4.541 1.00 95.38 87 VAL A CA 1
ATOM 652 C C . VAL A 1 87 ? -21.974 -21.482 3.694 1.00 95.38 87 VAL A C 1
ATOM 654 O O . VAL A 1 87 ? -22.217 -20.351 4.113 1.00 95.38 87 VAL A O 1
ATOM 657 N N . GLU A 1 88 ? -22.381 -21.893 2.497 1.00 96.25 88 GLU A N 1
ATOM 658 C CA . GLU A 1 88 ? -23.317 -21.122 1.686 1.00 96.25 88 GLU A CA 1
ATOM 659 C C . GLU A 1 88 ? -24.722 -21.188 2.289 1.00 96.25 88 GLU A C 1
ATOM 661 O O . GLU A 1 88 ? -25.192 -22.256 2.691 1.00 96.25 88 GLU A O 1
ATOM 666 N N . VAL A 1 89 ? -25.410 -20.048 2.313 1.00 91.81 89 VAL A N 1
ATOM 667 C CA . VAL A 1 89 ? -26.782 -19.923 2.804 1.00 91.81 89 VAL A CA 1
ATOM 668 C C . VAL A 1 89 ? -27.669 -19.114 1.862 1.00 91.81 89 VAL A C 1
ATOM 670 O O . VAL A 1 89 ? -27.197 -18.328 1.038 1.00 91.81 89 VAL A O 1
ATOM 673 N N . ASP A 1 90 ? -28.980 -19.288 2.001 1.00 87.44 90 ASP A N 1
ATOM 674 C CA . ASP A 1 90 ? -29.975 -18.484 1.300 1.00 87.44 90 ASP A CA 1
ATOM 675 C C . ASP A 1 90 ? -30.288 -17.153 2.024 1.00 87.44 90 ASP A C 1
ATOM 677 O O . ASP A 1 90 ? -29.622 -16.738 2.977 1.00 87.44 90 ASP A O 1
ATOM 681 N N . ASN A 1 91 ? -31.316 -16.440 1.553 1.00 85.38 91 ASN A N 1
ATOM 682 C CA . ASN A 1 91 ? -31.752 -15.168 2.144 1.00 85.38 91 ASN A CA 1
ATOM 683 C C . ASN A 1 91 ? -32.452 -15.310 3.513 1.00 85.38 91 ASN A C 1
ATOM 685 O O . ASN A 1 91 ? -32.762 -14.294 4.131 1.00 85.38 91 ASN A O 1
ATOM 689 N N . SER A 1 92 ? -32.718 -16.538 3.966 1.00 81.94 92 SER A N 1
ATOM 690 C CA . SER A 1 92 ? -33.254 -16.880 5.291 1.00 81.94 92 SER A CA 1
ATOM 691 C C . SER A 1 92 ? -32.196 -17.479 6.229 1.00 81.94 92 SER A C 1
ATOM 693 O O . SER A 1 92 ? -32.547 -17.989 7.289 1.00 81.94 92 SER A O 1
ATOM 695 N N . ASP A 1 93 ? -30.919 -17.436 5.827 1.00 82.81 93 ASP A N 1
ATOM 696 C CA . ASP A 1 93 ? -29.792 -18.128 6.467 1.00 82.81 93 ASP A CA 1
ATOM 697 C C . ASP A 1 93 ? -29.940 -19.665 6.528 1.00 82.81 93 ASP A C 1
ATOM 699 O O . ASP A 1 93 ? -29.228 -20.340 7.272 1.00 82.81 93 ASP A O 1
ATOM 703 N N . SER A 1 94 ? -30.808 -20.245 5.687 1.00 85.56 94 SER A N 1
ATOM 704 C CA . SER A 1 94 ? -30.892 -21.698 5.510 1.00 85.56 94 SER A CA 1
ATOM 705 C C . SER A 1 94 ? -29.701 -22.201 4.693 1.00 85.56 94 SER A C 1
ATOM 707 O O . SER A 1 94 ? -29.364 -21.624 3.659 1.00 85.56 94 SER A O 1
ATOM 709 N N . VAL A 1 95 ? -29.076 -23.291 5.141 1.00 90.38 95 VAL A N 1
ATOM 710 C CA . VAL A 1 95 ? -27.875 -23.875 4.520 1.00 90.38 95 VAL A CA 1
ATOM 711 C C . VAL A 1 95 ? -28.165 -24.422 3.119 1.00 90.38 95 VAL A C 1
ATOM 713 O O . VAL A 1 95 ? -29.073 -25.234 2.940 1.00 90.38 95 VAL A O 1
ATOM 716 N N . ILE A 1 96 ? -27.362 -23.987 2.144 1.00 91.38 96 ILE A N 1
ATOM 717 C CA . ILE A 1 96 ? -27.355 -24.463 0.752 1.00 91.38 96 ILE A CA 1
ATOM 718 C C . ILE A 1 96 ? -26.242 -25.503 0.550 1.00 91.38 96 ILE A C 1
ATOM 720 O O . ILE A 1 96 ? -26.501 -26.572 0.001 1.00 91.38 96 ILE A O 1
ATOM 724 N N . ASP A 1 97 ? -25.021 -25.189 0.991 1.00 89.56 97 ASP A N 1
ATOM 725 C CA . ASP A 1 97 ? -23.821 -26.030 0.865 1.00 89.56 97 ASP A CA 1
ATOM 726 C C . ASP A 1 97 ? -22.925 -25.788 2.090 1.00 89.56 97 ASP A C 1
ATOM 728 O O . ASP A 1 97 ? -22.490 -24.662 2.325 1.00 89.56 97 ASP A O 1
ATOM 732 N N . ASP A 1 98 ? -22.665 -26.816 2.898 1.00 91.69 98 ASP A N 1
ATOM 733 C CA . ASP A 1 98 ? -21.771 -26.752 4.063 1.00 91.69 98 ASP A CA 1
ATOM 734 C C . ASP A 1 98 ? -20.375 -27.341 3.814 1.00 91.69 98 ASP A C 1
ATOM 736 O O . ASP A 1 98 ? -19.535 -27.387 4.718 1.00 91.69 98 ASP A O 1
ATOM 740 N N . ASN A 1 99 ? -20.103 -27.747 2.574 1.00 88.69 99 ASN A N 1
ATOM 741 C CA . ASN A 1 99 ? -18.845 -28.339 2.142 1.00 88.69 99 ASN A CA 1
ATOM 742 C C . ASN A 1 99 ? -18.161 -27.486 1.055 1.00 88.69 99 ASN A C 1
ATOM 744 O O . ASN A 1 99 ? -17.452 -28.011 0.191 1.00 88.69 99 ASN A O 1
ATOM 748 N N . VAL A 1 100 ? -18.357 -26.162 1.108 1.00 93.31 100 VAL A N 1
ATOM 749 C CA . VAL A 1 100 ? -17.762 -25.195 0.176 1.00 93.31 100 VAL A CA 1
ATOM 750 C C . VAL A 1 100 ? -16.230 -25.287 0.243 1.00 93.31 100 VAL A C 1
ATOM 752 O O . VAL A 1 100 ? -15.651 -24.983 1.293 1.00 93.31 100 VAL A O 1
ATOM 755 N N . PRO A 1 101 ? -15.537 -25.652 -0.855 1.00 91.62 101 PRO A N 1
ATOM 756 C CA . PRO A 1 101 ? -14.082 -25.702 -0.867 1.00 91.62 101 PRO A CA 1
ATOM 757 C C . PRO A 1 101 ? -13.480 -24.329 -0.583 1.00 91.62 101 PRO A C 1
ATOM 759 O O . PRO A 1 101 ? -13.891 -23.328 -1.177 1.00 91.62 101 PRO A O 1
ATOM 762 N N . PHE A 1 102 ? -12.480 -24.286 0.295 1.00 95.38 102 PHE A N 1
ATOM 763 C CA . PHE A 1 102 ? -11.768 -23.058 0.631 1.00 95.38 102 PHE A CA 1
ATOM 764 C C . PHE A 1 102 ? -10.306 -23.304 1.024 1.00 95.38 102 PHE A C 1
ATOM 766 O O . PHE A 1 102 ? -9.902 -24.417 1.364 1.00 95.38 102 PHE A O 1
ATOM 773 N N . GLN A 1 103 ? -9.530 -22.224 1.037 1.00 91.94 103 GLN A N 1
ATOM 774 C CA . GLN A 1 103 ? -8.201 -22.130 1.636 1.00 91.94 103 GLN A CA 1
ATOM 775 C C . GLN A 1 103 ? -8.010 -20.770 2.313 1.00 91.94 103 GLN A C 1
ATOM 777 O O . GLN A 1 103 ? -8.680 -19.800 1.963 1.00 91.94 103 GLN A O 1
ATOM 782 N N . PHE A 1 104 ? -7.091 -20.689 3.274 1.00 90.38 104 PHE A N 1
ATOM 783 C CA . PHE A 1 104 ? -6.770 -19.446 3.973 1.00 90.38 104 PHE A CA 1
ATOM 784 C C . PHE A 1 104 ? -5.274 -19.133 3.885 1.00 90.38 104 PHE A C 1
ATOM 786 O O . PHE A 1 104 ? -4.448 -19.688 4.615 1.00 90.38 104 PHE A O 1
ATOM 793 N N . ASP A 1 105 ? -4.950 -18.220 2.979 1.00 82.44 105 ASP A N 1
ATOM 794 C CA . ASP A 1 105 ? -3.610 -17.726 2.706 1.00 82.44 105 ASP A CA 1
ATOM 795 C C . ASP A 1 105 ? -3.237 -16.648 3.728 1.00 82.44 105 ASP A C 1
ATOM 797 O O . ASP A 1 105 ? -3.730 -15.520 3.694 1.00 82.44 105 ASP A O 1
ATOM 801 N N . LYS A 1 106 ? -2.364 -17.001 4.670 1.00 82.81 106 LYS A N 1
ATOM 802 C CA . LYS A 1 106 ? -1.895 -16.105 5.735 1.00 82.81 106 LYS A CA 1
ATOM 803 C C . LYS A 1 106 ? -1.175 -14.883 5.156 1.00 82.81 106 LYS A C 1
ATOM 805 O O . LYS A 1 106 ? -0.307 -15.026 4.299 1.00 82.81 106 LYS A O 1
ATOM 810 N N . ALA A 1 107 ? -1.468 -13.691 5.678 1.00 60.97 107 ALA A N 1
ATOM 811 C CA . ALA A 1 107 ? -0.691 -12.493 5.366 1.00 60.97 107 ALA A CA 1
ATOM 812 C C . ALA A 1 107 ? 0.780 -12.652 5.804 1.00 60.97 107 ALA A C 1
ATOM 814 O O . ALA A 1 107 ? 1.077 -13.372 6.758 1.00 60.97 107 ALA A O 1
ATOM 815 N N . GLY A 1 108 ? 1.705 -11.922 5.170 1.00 55.44 108 GLY A N 1
ATOM 816 C CA . GLY A 1 108 ? 3.141 -11.989 5.498 1.00 55.44 108 GLY A CA 1
ATOM 817 C C . GLY A 1 108 ? 3.492 -11.611 6.949 1.00 55.44 108 GLY A C 1
ATOM 818 O O . GLY A 1 108 ? 4.551 -11.981 7.443 1.00 55.44 108 GLY A O 1
ATOM 819 N N . ASN A 1 109 ? 2.588 -10.918 7.649 1.00 59.88 109 ASN A N 1
ATOM 820 C CA . ASN A 1 109 ? 2.665 -10.583 9.074 1.00 59.88 109 ASN A CA 1
ATOM 821 C C . ASN A 1 109 ? 1.578 -11.290 9.919 1.00 59.88 109 ASN A C 1
ATOM 823 O O . ASN A 1 109 ? 1.132 -10.752 10.936 1.00 59.88 109 ASN A O 1
ATOM 827 N N . TYR A 1 110 ? 1.100 -12.460 9.484 1.00 78.38 110 TYR A N 1
ATOM 828 C CA . TYR A 1 110 ? 0.068 -13.227 10.184 1.00 78.38 110 TYR A CA 1
ATOM 829 C C . TYR A 1 110 ? 0.513 -13.655 11.590 1.00 78.38 110 TYR A C 1
ATOM 831 O O . TYR A 1 110 ? 1.553 -14.289 11.773 1.00 78.38 110 TYR A O 1
ATOM 839 N N . ASN A 1 111 ? -0.347 -13.410 12.575 1.00 83.56 111 ASN A N 1
ATOM 840 C CA . ASN A 1 111 ? -0.210 -13.911 13.936 1.00 83.56 111 ASN A CA 1
ATOM 841 C C . ASN A 1 111 ? -1.594 -14.296 14.477 1.00 83.56 111 ASN A C 1
ATOM 843 O O . ASN A 1 111 ? -2.479 -13.452 14.559 1.00 83.56 111 ASN A O 1
ATOM 847 N N . ALA A 1 112 ? -1.785 -15.550 14.890 1.00 70.56 112 ALA A N 1
ATOM 848 C CA . ALA A 1 112 ? -3.092 -16.063 15.314 1.00 70.56 112 ALA A CA 1
ATOM 849 C C . ALA A 1 112 ? -3.729 -15.303 16.502 1.00 70.56 112 ALA A C 1
ATOM 851 O O . ALA A 1 112 ? -4.948 -15.329 16.661 1.00 70.56 112 ALA A O 1
ATOM 852 N N . SER A 1 113 ? -2.932 -14.626 17.333 1.00 71.62 113 SER A N 1
ATOM 853 C CA . SER A 1 113 ? -3.410 -13.853 18.486 1.00 71.62 113 SER A CA 1
ATOM 854 C C . SER A 1 113 ? -3.616 -12.373 18.171 1.00 71.62 113 SER A C 1
ATOM 856 O O . SER A 1 113 ? -4.599 -11.793 18.625 1.00 71.62 113 SER A O 1
ATOM 858 N N . THR A 1 114 ? -2.705 -11.751 17.416 1.00 61.09 114 THR A N 1
ATOM 859 C CA . THR A 1 114 ? -2.659 -10.283 17.254 1.00 61.09 114 THR A CA 1
ATOM 860 C C . THR A 1 114 ? -3.005 -9.785 15.853 1.00 61.09 114 THR A C 1
ATOM 862 O O . THR A 1 114 ? -3.398 -8.631 15.702 1.00 61.09 114 THR A O 1
ATOM 865 N N . ASN A 1 115 ? -2.883 -10.631 14.830 1.00 68.06 115 ASN A N 1
ATOM 866 C CA . ASN A 1 115 ? -3.163 -10.283 13.442 1.00 68.06 115 ASN A CA 1
ATOM 867 C C . ASN A 1 115 ? -3.486 -11.543 12.626 1.00 68.06 115 ASN A C 1
ATOM 869 O O . ASN A 1 115 ? -2.703 -11.965 11.772 1.00 68.06 115 ASN A O 1
ATOM 873 N N . ALA A 1 116 ? -4.625 -12.182 12.897 1.00 76.19 116 ALA A N 1
ATOM 874 C CA . ALA A 1 116 ? -5.073 -13.365 12.166 1.00 76.19 116 ALA A CA 1
ATOM 875 C C . ALA A 1 116 ? -5.650 -12.988 10.785 1.00 76.19 116 ALA A C 1
ATOM 877 O O . ALA A 1 116 ? -6.783 -13.334 10.448 1.00 76.19 116 ALA A O 1
ATOM 878 N N . ALA A 1 117 ? -4.872 -12.221 10.018 1.00 63.81 117 ALA A N 1
ATOM 879 C CA . ALA A 1 117 ? -5.204 -11.665 8.717 1.00 63.81 117 ALA A CA 1
ATOM 880 C C . ALA A 1 117 ? -4.703 -12.539 7.566 1.00 63.81 117 ALA A C 1
ATOM 882 O O . ALA A 1 117 ? -3.587 -13.061 7.598 1.00 63.81 117 ALA A O 1
ATOM 883 N N . GLY A 1 118 ? -5.505 -12.650 6.518 1.00 72.56 118 GLY A N 1
ATOM 884 C CA . GLY A 1 118 ? -5.144 -13.366 5.304 1.00 72.56 118 GLY A CA 1
ATOM 885 C C . GLY A 1 118 ? -6.223 -13.256 4.237 1.00 72.56 118 GLY A C 1
ATOM 886 O O . GLY A 1 118 ? -7.250 -12.605 4.436 1.00 72.56 118 GLY A O 1
ATOM 887 N N . THR A 1 119 ? -5.996 -13.916 3.111 1.00 84.81 119 THR A N 1
ATOM 888 C CA . THR A 1 119 ? -7.000 -14.083 2.061 1.00 84.81 119 THR A CA 1
ATOM 889 C C . THR A 1 119 ? -7.688 -15.425 2.265 1.00 84.81 119 THR A C 1
ATOM 891 O O . THR A 1 119 ? -7.062 -16.475 2.157 1.00 84.81 119 THR A O 1
ATOM 894 N N . LEU A 1 120 ? -8.982 -15.400 2.567 1.00 92.81 120 LEU A N 1
ATOM 895 C CA . LEU A 1 120 ? -9.834 -16.579 2.511 1.00 92.81 120 LEU A CA 1
ATOM 896 C C . LEU A 1 120 ? -10.328 -16.730 1.073 1.00 92.81 120 LEU A C 1
ATOM 898 O O . LEU A 1 120 ? -11.210 -15.992 0.632 1.00 92.81 120 LEU A O 1
ATOM 902 N N . THR A 1 121 ? -9.735 -17.669 0.342 1.00 91.56 121 THR A N 1
ATOM 903 C CA . THR A 1 121 ? -10.152 -18.007 -1.020 1.00 91.56 121 THR A CA 1
ATOM 904 C 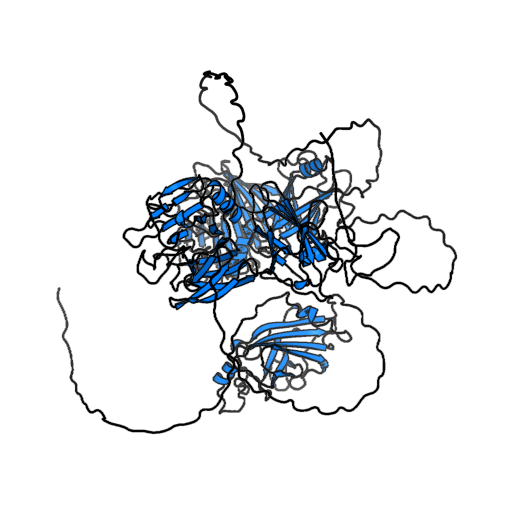C . THR A 1 121 ? -11.167 -19.143 -0.949 1.00 91.56 121 THR A C 1
ATOM 906 O O . THR A 1 121 ? -10.836 -20.200 -0.419 1.00 91.56 121 THR A O 1
ATOM 909 N N . PHE A 1 122 ? -12.383 -18.964 -1.465 1.00 95.81 122 PHE A N 1
ATOM 910 C CA . PHE A 1 122 ? -13.428 -20.000 -1.459 1.00 95.81 122 PHE A CA 1
ATOM 911 C C . PHE A 1 122 ? -14.198 -20.063 -2.782 1.00 95.81 122 PHE A C 1
ATOM 913 O O . PHE A 1 122 ? -14.249 -19.088 -3.532 1.00 95.81 122 PHE A O 1
ATOM 920 N N . LEU A 1 123 ? -14.760 -21.227 -3.105 1.00 93.25 123 LEU A N 1
ATOM 921 C CA . LEU A 1 123 ? -15.346 -21.494 -4.419 1.00 93.25 123 LEU A CA 1
ATOM 922 C C . LEU A 1 123 ? -16.842 -21.144 -4.470 1.00 93.25 123 LEU A C 1
ATOM 924 O O . LEU A 1 123 ? -17.642 -21.746 -3.759 1.00 93.25 123 LEU A O 1
ATOM 928 N N . LEU A 1 124 ? -17.253 -20.251 -5.378 1.00 93.12 124 LEU A N 1
ATOM 929 C CA . LEU A 1 124 ? -18.669 -20.054 -5.724 1.00 93.12 124 LEU A CA 1
ATOM 930 C C . LEU A 1 124 ? -19.161 -21.207 -6.612 1.00 93.12 124 LEU A C 1
ATOM 932 O O . LEU A 1 124 ? -19.386 -21.023 -7.808 1.00 93.12 124 LEU A O 1
ATOM 936 N N . ASN A 1 125 ? -19.289 -22.399 -6.030 1.00 89.56 125 ASN A N 1
ATOM 937 C CA . ASN A 1 125 ? -19.660 -23.644 -6.708 1.00 89.56 125 ASN A CA 1
ATOM 938 C C . ASN A 1 125 ? -20.937 -23.471 -7.560 1.00 89.56 125 ASN A C 1
ATOM 940 O O . ASN A 1 125 ? -21.924 -22.898 -7.090 1.00 89.56 125 ASN A O 1
ATOM 944 N N . GLY A 1 126 ? -20.934 -23.918 -8.815 1.00 89.75 126 GLY A N 1
ATOM 945 C CA . GLY A 1 126 ? -22.055 -23.749 -9.740 1.00 89.75 126 GLY A CA 1
ATOM 946 C C . GLY A 1 126 ? -22.221 -22.327 -10.299 1.00 89.75 126 GLY A C 1
ATOM 947 O O . GLY A 1 126 ? -21.341 -21.469 -10.216 1.00 89.75 126 GLY A O 1
ATOM 948 N N . SER A 1 127 ? -23.367 -22.078 -10.939 1.00 91.31 127 SER A N 1
ATOM 949 C CA . SER A 1 127 ? -23.644 -20.821 -11.648 1.00 91.31 127 SER A CA 1
ATOM 950 C C . SER A 1 127 ? -24.177 -19.710 -10.737 1.00 91.31 127 SER A C 1
ATOM 952 O O . SER A 1 127 ? -25.030 -19.943 -9.887 1.00 91.31 127 SER A O 1
ATOM 954 N N . THR A 1 128 ? -23.737 -18.476 -10.986 1.00 90.81 128 THR A N 1
ATOM 955 C CA . THR A 1 128 ? -24.232 -17.249 -10.337 1.00 90.81 128 THR A CA 1
ATOM 956 C C . THR A 1 128 ? -24.640 -16.247 -11.417 1.00 90.81 128 THR A C 1
ATOM 958 O O . THR A 1 128 ? -23.840 -15.945 -12.306 1.00 90.81 128 THR A O 1
ATOM 961 N N . ALA A 1 129 ? -25.871 -15.733 -11.381 1.00 86.38 129 ALA A N 1
ATOM 962 C CA . ALA A 1 129 ? -26.340 -14.758 -12.370 1.00 86.38 129 ALA A CA 1
ATOM 963 C C . ALA A 1 129 ? -25.660 -13.385 -12.193 1.00 86.38 129 ALA A C 1
ATOM 965 O O . ALA A 1 129 ? -25.235 -13.028 -11.099 1.00 86.38 129 ALA A O 1
ATOM 966 N N . SER A 1 130 ? -25.578 -12.588 -13.262 1.00 77.88 130 SER A N 1
ATOM 967 C CA . SER A 1 130 ? -24.833 -11.314 -13.298 1.00 77.88 130 SER A CA 1
ATOM 968 C C . SER A 1 130 ? -25.264 -10.270 -12.263 1.00 77.88 130 SER A C 1
ATOM 970 O O . SER A 1 130 ? -24.449 -9.457 -11.832 1.00 77.88 130 SER A O 1
ATOM 972 N N . ASN A 1 131 ? -26.534 -10.284 -11.865 1.00 80.00 131 ASN A N 1
ATOM 973 C CA . ASN A 1 131 ? -27.126 -9.398 -10.862 1.00 80.00 131 ASN A CA 1
ATOM 974 C C . ASN A 1 131 ? -27.335 -10.076 -9.493 1.00 80.00 131 ASN A C 1
ATOM 976 O O . ASN A 1 131 ? -27.933 -9.476 -8.601 1.00 80.00 131 ASN A O 1
ATOM 980 N N . GLN A 1 132 ? -26.893 -11.325 -9.329 1.00 82.38 132 GLN A N 1
ATOM 981 C CA . GLN A 1 132 ? -27.094 -12.104 -8.112 1.00 82.38 132 GLN A CA 1
ATOM 982 C C . GLN A 1 132 ? -25.995 -11.817 -7.083 1.00 82.38 132 GLN A C 1
ATOM 984 O O . GLN A 1 132 ? -24.815 -11.674 -7.414 1.00 82.38 132 GLN A O 1
ATOM 989 N N . ALA A 1 133 ? -26.395 -11.797 -5.813 1.00 84.69 133 ALA A N 1
ATOM 990 C CA . ALA A 1 133 ? -25.496 -11.949 -4.681 1.00 84.69 133 ALA A CA 1
ATOM 991 C C . ALA A 1 133 ? -25.699 -13.331 -4.043 1.00 84.69 133 ALA A C 1
ATOM 993 O O . ALA A 1 133 ? -26.831 -13.807 -3.948 1.00 84.69 133 ALA A O 1
ATOM 994 N N . ARG A 1 134 ? -24.603 -13.963 -3.621 1.00 91.44 134 ARG A N 1
ATOM 995 C CA . ARG A 1 134 ? -24.580 -15.202 -2.827 1.00 91.44 134 ARG A CA 1
ATOM 996 C C . ARG A 1 134 ? -24.079 -14.885 -1.419 1.00 91.44 134 ARG A C 1
ATOM 998 O O . ARG A 1 134 ? -23.328 -13.924 -1.233 1.00 91.44 134 ARG A O 1
ATOM 1005 N N . ARG A 1 135 ? -24.541 -15.647 -0.431 1.00 94.94 135 ARG A N 1
ATOM 1006 C CA . ARG A 1 135 ? -24.316 -15.410 1.001 1.00 94.94 135 ARG A CA 1
ATOM 1007 C C . ARG A 1 135 ? -23.560 -16.597 1.583 1.00 94.94 135 ARG A C 1
ATOM 1009 O O . ARG A 1 135 ? -23.962 -17.735 1.375 1.00 94.94 135 ARG A O 1
ATOM 1016 N N . PHE A 1 136 ? -22.485 -16.331 2.312 1.00 97.12 136 PHE A N 1
ATOM 1017 C CA . PHE A 1 136 ? -21.649 -17.358 2.925 1.00 97.12 136 PHE A CA 1
ATOM 1018 C C . PHE A 1 136 ? -21.399 -17.006 4.386 1.00 97.12 136 PHE A C 1
ATOM 1020 O O . PHE A 1 136 ? -20.832 -15.954 4.671 1.00 97.12 136 PHE A O 1
ATOM 1027 N N . HIS A 1 137 ? -21.781 -17.875 5.318 1.00 95.31 137 HIS A N 1
ATOM 1028 C CA . HIS A 1 137 ? -21.332 -17.764 6.702 1.00 95.31 137 HIS A CA 1
ATOM 1029 C C . HIS A 1 137 ? -19.949 -18.391 6.833 1.00 95.31 137 HIS A C 1
ATOM 1031 O O . HIS A 1 137 ? -19.750 -19.578 6.569 1.00 95.31 137 HIS A O 1
ATOM 1037 N N . ILE A 1 138 ? -18.984 -17.578 7.253 1.00 97.00 138 ILE A N 1
ATOM 1038 C CA . ILE A 1 138 ? -17.638 -18.022 7.600 1.00 97.00 138 ILE A CA 1
ATOM 1039 C C . ILE A 1 138 ? -17.631 -18.285 9.099 1.00 97.00 138 ILE A C 1
ATOM 1041 O O . ILE A 1 138 ? -17.562 -17.346 9.892 1.00 97.00 138 ILE A O 1
ATOM 1045 N N . TYR A 1 139 ? -17.730 -19.550 9.485 1.00 95.88 139 TYR A N 1
ATOM 1046 C CA . TYR A 1 139 ? -17.662 -19.992 10.873 1.00 95.88 139 TYR A CA 1
ATOM 1047 C C . TYR A 1 139 ? -16.211 -20.107 11.339 1.00 95.88 139 TYR A C 1
ATOM 1049 O O . TYR A 1 139 ? -15.332 -20.504 10.571 1.00 95.88 139 TYR A O 1
ATOM 1057 N N . PHE A 1 140 ? -15.959 -19.770 12.603 1.00 95.44 140 PHE A N 1
ATOM 1058 C CA . PHE A 1 140 ? -14.640 -19.858 13.230 1.00 95.44 140 PHE A CA 1
ATOM 1059 C C . PHE A 1 140 ? -14.727 -19.991 14.758 1.00 95.44 140 PHE A C 1
ATOM 1061 O O . PHE A 1 140 ? -15.786 -19.850 15.369 1.00 95.44 140 PHE A O 1
ATOM 1068 N N . ASP A 1 141 ? -13.588 -20.269 15.386 1.00 95.00 141 ASP A N 1
ATOM 1069 C CA . ASP A 1 141 ? -13.400 -20.274 16.831 1.00 95.00 141 ASP A CA 1
ATOM 1070 C C . ASP A 1 141 ? -11.960 -19.919 17.226 1.00 95.00 141 ASP A C 1
ATOM 1072 O O . ASP A 1 141 ? -11.059 -19.723 16.402 1.00 95.00 141 ASP A O 1
ATOM 1076 N N . LYS A 1 142 ? -11.769 -19.804 18.533 1.00 93.69 142 LYS A N 1
ATOM 1077 C CA . LYS A 1 142 ? -10.496 -19.624 19.208 1.00 93.69 142 LYS A CA 1
ATOM 1078 C C . LYS A 1 142 ? -9.912 -20.962 19.649 1.00 93.69 142 LYS A C 1
ATOM 1080 O O . LYS A 1 142 ? -10.568 -22.005 19.621 1.00 93.69 142 LYS A O 1
ATOM 1085 N N . THR A 1 143 ? -8.668 -20.920 20.108 1.00 87.50 143 THR A N 1
ATOM 1086 C CA . THR A 1 143 ? -8.046 -22.041 20.812 1.00 87.50 143 THR A CA 1
ATOM 1087 C C . THR A 1 143 ? -8.834 -22.389 22.084 1.00 87.50 143 THR A C 1
ATOM 1089 O O . THR A 1 143 ? -9.393 -21.521 22.755 1.00 87.50 143 THR A O 1
ATOM 1092 N N . GLY A 1 144 ? -8.907 -23.685 22.408 1.00 79.31 144 GLY A N 1
ATOM 1093 C CA . GLY A 1 144 ? -9.676 -24.206 23.552 1.00 79.31 144 GLY A CA 1
ATOM 1094 C C . GLY A 1 144 ? -10.546 -25.426 23.228 1.00 79.31 144 GLY A C 1
ATOM 1095 O O . GLY A 1 144 ? -10.915 -26.170 24.133 1.00 79.31 144 GLY A O 1
ATOM 1096 N N . LYS A 1 145 ? -10.808 -25.682 21.942 1.00 84.06 145 LYS A N 1
ATOM 1097 C CA . LYS A 1 145 ? -11.393 -26.930 21.421 1.00 84.06 145 LYS A CA 1
ATOM 1098 C C . LYS A 1 145 ? -10.440 -27.586 20.422 1.00 84.06 145 LYS A C 1
ATOM 1100 O O . LYS A 1 145 ? -9.528 -26.944 19.905 1.00 84.06 145 LYS A O 1
ATOM 1105 N N . THR A 1 146 ? -10.664 -28.864 20.127 1.00 83.38 146 THR A N 1
ATOM 1106 C CA . THR A 1 146 ? -9.945 -29.581 19.067 1.00 83.38 146 THR A CA 1
ATOM 1107 C C . THR A 1 146 ? -10.782 -29.600 17.795 1.00 83.38 146 THR A C 1
ATOM 1109 O O . THR A 1 146 ? -11.863 -30.180 17.780 1.00 83.38 146 THR A O 1
ATOM 1112 N N . TYR A 1 147 ? -10.252 -29.012 16.725 1.00 87.75 147 TYR A N 1
ATOM 1113 C CA . TYR A 1 147 ? -10.873 -29.008 15.404 1.00 87.75 147 TYR A CA 1
ATOM 1114 C C . TYR A 1 147 ? -10.141 -29.943 14.442 1.00 87.75 147 TYR A C 1
ATOM 1116 O O . TYR A 1 147 ? -8.907 -29.959 14.385 1.00 87.75 147 TYR A O 1
ATOM 1124 N N . THR A 1 148 ? -10.904 -30.700 13.653 1.00 84.75 148 THR A N 1
ATOM 1125 C CA . THR A 1 148 ? -10.382 -31.367 12.459 1.00 84.75 148 THR A CA 1
ATOM 1126 C C . THR A 1 148 ? -10.096 -30.319 11.388 1.00 84.75 148 THR A C 1
ATOM 1128 O O . THR A 1 148 ? -10.874 -29.378 11.207 1.00 84.75 148 THR A O 1
ATOM 1131 N N . LEU A 1 149 ? -8.978 -30.468 10.676 1.00 76.06 149 LEU A N 1
ATOM 1132 C CA . LEU A 1 149 ? -8.721 -29.658 9.489 1.00 76.06 149 LEU A CA 1
ATOM 1133 C C . LEU A 1 149 ? -9.763 -30.045 8.419 1.00 76.06 149 LEU A C 1
ATOM 1135 O O . LEU A 1 149 ? -9.928 -31.245 8.180 1.00 76.06 149 LEU A O 1
ATOM 1139 N N . PRO A 1 150 ? -10.476 -29.088 7.802 1.00 77.88 150 PRO A N 1
ATOM 1140 C CA . PRO A 1 150 ? -11.330 -29.396 6.665 1.00 77.88 150 PRO A CA 1
ATOM 1141 C C . PRO A 1 150 ? -10.453 -29.839 5.491 1.00 77.88 150 PRO A C 1
ATOM 1143 O O . PRO A 1 150 ? -9.353 -29.323 5.294 1.00 77.88 150 PRO A O 1
ATOM 1146 N N . SER A 1 151 ? -10.924 -30.830 4.742 1.00 80.12 151 SER A N 1
ATOM 1147 C CA . SER A 1 151 ? -10.200 -31.420 3.621 1.00 80.12 151 SER A CA 1
ATOM 1148 C C . SER A 1 151 ? -11.133 -31.480 2.425 1.00 80.12 151 SER A C 1
ATOM 1150 O O . SER A 1 151 ? -12.238 -32.014 2.514 1.00 80.12 151 SER A O 1
ATOM 1152 N N . PHE A 1 152 ? -10.668 -30.914 1.320 1.00 85.88 152 PHE A N 1
ATOM 1153 C CA . PHE A 1 152 ? -11.360 -30.879 0.042 1.00 85.88 152 PHE A CA 1
ATOM 1154 C C . PHE A 1 152 ? -10.526 -31.641 -0.989 1.00 85.88 152 PHE A C 1
ATOM 1156 O O . PHE A 1 152 ? -9.354 -31.931 -0.754 1.00 85.88 152 PHE A O 1
ATOM 1163 N N . ALA A 1 153 ? -11.116 -31.959 -2.140 1.00 84.94 153 ALA A N 1
ATOM 1164 C CA . ALA A 1 153 ? -10.319 -32.366 -3.290 1.00 84.94 153 ALA A CA 1
ATOM 1165 C C . ALA A 1 153 ? -9.576 -31.138 -3.834 1.00 84.94 153 ALA A C 1
ATOM 1167 O O . ALA A 1 153 ? -10.218 -30.138 -4.171 1.00 84.94 153 ALA A O 1
ATOM 1168 N N . ASP A 1 154 ? -8.249 -31.222 -3.925 1.00 86.81 154 ASP A N 1
ATOM 1169 C CA . ASP A 1 154 ? -7.421 -30.155 -4.480 1.00 86.81 154 ASP A CA 1
ATOM 1170 C C . ASP A 1 154 ? -7.784 -29.916 -5.955 1.00 86.81 154 ASP A C 1
ATOM 1172 O O . ASP A 1 154 ? -7.636 -30.793 -6.807 1.00 86.81 154 ASP A O 1
ATOM 1176 N N . GLN A 1 155 ? -8.263 -28.710 -6.257 1.00 91.31 155 GLN A N 1
ATOM 1177 C CA . GLN A 1 155 ? -8.536 -28.231 -7.617 1.00 91.31 155 GLN A CA 1
ATOM 1178 C C . GLN A 1 155 ? -7.271 -27.658 -8.279 1.00 91.31 155 GLN A C 1
ATOM 1180 O O . GLN A 1 155 ? -7.250 -27.437 -9.493 1.00 91.31 155 GLN A O 1
ATOM 1185 N N . VAL A 1 156 ? -6.239 -27.394 -7.471 1.00 93.19 156 VAL A N 1
ATOM 1186 C CA . VAL A 1 156 ? -4.905 -26.935 -7.858 1.00 93.19 156 VAL A CA 1
ATOM 1187 C C . VAL A 1 156 ? -3.884 -27.743 -7.058 1.00 93.19 156 VAL A C 1
ATOM 1189 O O . VAL A 1 156 ? -3.861 -27.664 -5.836 1.00 93.19 156 VAL A O 1
ATOM 1192 N N . VAL A 1 157 ? -3.033 -28.515 -7.736 1.00 91.19 157 VAL A N 1
ATOM 1193 C CA . VAL A 1 157 ? -1.955 -29.299 -7.105 1.00 91.19 157 VAL A CA 1
ATOM 1194 C C . VAL A 1 157 ? -0.618 -28.852 -7.674 1.00 91.19 157 VAL A C 1
ATOM 1196 O O . VAL A 1 157 ? -0.346 -29.089 -8.854 1.00 91.19 157 VAL A O 1
ATOM 1199 N N . MET A 1 158 ? 0.234 -28.235 -6.852 1.00 94.50 158 MET A N 1
ATOM 1200 C CA . MET A 1 158 ? 1.587 -27.848 -7.250 1.00 94.50 158 MET A CA 1
ATOM 1201 C C . MET A 1 158 ? 2.631 -28.860 -6.768 1.00 94.50 158 MET A C 1
ATOM 1203 O O . MET A 1 158 ? 2.592 -29.367 -5.654 1.00 94.50 158 MET A O 1
ATOM 1207 N N . THR A 1 159 ? 3.602 -29.155 -7.629 1.00 91.12 159 THR A N 1
ATOM 1208 C CA . THR A 1 159 ? 4.756 -30.010 -7.323 1.00 91.12 159 THR A CA 1
ATOM 1209 C C . THR A 1 159 ? 6.018 -29.427 -7.953 1.00 91.12 159 THR A C 1
ATOM 1211 O O . THR A 1 159 ? 5.948 -28.759 -8.984 1.00 91.12 159 THR A O 1
ATOM 1214 N N . SER A 1 160 ? 7.182 -29.677 -7.351 1.00 93.44 160 SER A N 1
ATOM 1215 C CA . SER A 1 160 ? 8.474 -29.432 -8.006 1.00 93.44 160 SER A CA 1
ATOM 1216 C C . SER A 1 160 ? 8.949 -30.691 -8.724 1.00 93.44 160 SER A C 1
ATOM 1218 O O . SER A 1 160 ? 8.841 -31.790 -8.182 1.00 93.44 160 SER A O 1
ATOM 1220 N N . MET A 1 161 ? 9.499 -30.530 -9.924 1.00 94.31 161 MET A N 1
ATOM 1221 C CA . MET A 1 161 ? 10.133 -31.602 -10.689 1.00 94.31 161 MET A CA 1
ATOM 1222 C C . MET A 1 161 ? 11.245 -31.044 -11.576 1.00 94.31 161 MET A C 1
ATOM 1224 O O . MET A 1 161 ? 11.176 -29.895 -12.000 1.00 94.31 161 MET A O 1
ATOM 1228 N N . THR A 1 162 ? 12.223 -31.875 -11.925 1.00 94.12 162 THR A N 1
ATOM 1229 C CA . THR A 1 162 ? 13.022 -31.644 -13.133 1.00 94.12 162 THR A CA 1
ATOM 1230 C C . THR A 1 162 ? 12.219 -32.144 -14.327 1.00 94.12 162 THR A C 1
ATOM 1232 O O . THR A 1 162 ? 11.672 -33.250 -14.286 1.00 94.12 162 THR A O 1
ATOM 1235 N N . ASP A 1 163 ? 12.092 -31.326 -15.364 1.00 91.94 163 ASP A N 1
ATOM 1236 C CA . ASP A 1 163 ? 11.324 -31.679 -16.553 1.00 91.94 163 ASP A CA 1
ATOM 1237 C C . ASP A 1 163 ? 12.131 -32.513 -17.571 1.00 91.94 163 ASP A C 1
ATOM 1239 O O . ASP A 1 163 ? 13.297 -32.845 -17.355 1.00 91.94 163 ASP A O 1
ATOM 1243 N N . GLY A 1 164 ? 11.497 -32.877 -18.692 1.00 87.81 164 GLY A N 1
ATOM 1244 C CA . GLY A 1 164 ? 12.134 -33.679 -19.746 1.00 87.81 164 GLY A CA 1
ATOM 1245 C C . GLY A 1 164 ? 13.290 -32.975 -20.467 1.00 87.81 164 GLY A C 1
ATOM 1246 O O . GLY A 1 164 ? 14.039 -33.637 -21.184 1.00 87.81 164 GLY A O 1
ATOM 1247 N N . PHE A 1 165 ? 13.447 -31.663 -20.269 1.00 91.44 165 PHE A N 1
ATOM 1248 C CA . PHE A 1 165 ? 14.516 -30.843 -20.832 1.00 91.44 165 PHE A CA 1
ATOM 1249 C C . PHE A 1 165 ? 15.587 -30.452 -19.794 1.00 91.44 165 PHE A C 1
ATOM 1251 O O . PHE A 1 165 ? 16.560 -29.789 -20.151 1.00 91.44 165 PHE A O 1
ATOM 1258 N N . GLY A 1 166 ? 15.453 -30.894 -18.536 1.00 91.88 166 GLY A N 1
ATOM 1259 C CA . GLY A 1 166 ? 16.443 -30.692 -17.473 1.00 91.88 166 GLY A CA 1
ATOM 1260 C C . GLY A 1 166 ? 16.225 -29.460 -16.586 1.00 91.88 166 GLY A C 1
ATOM 1261 O O . GLY A 1 166 ? 17.087 -29.162 -15.760 1.00 91.88 166 GLY A O 1
ATOM 1262 N N . PHE A 1 167 ? 15.100 -28.751 -16.710 1.00 95.56 167 PHE A N 1
ATOM 1263 C CA . PHE A 1 167 ? 14.827 -27.529 -15.945 1.00 95.56 167 PHE A CA 1
ATOM 1264 C C . PHE A 1 167 ? 14.093 -27.820 -14.635 1.00 95.56 167 PHE A C 1
ATOM 1266 O O . PHE A 1 167 ? 13.114 -28.571 -14.614 1.00 95.56 167 PHE A O 1
ATOM 1273 N N . ASP A 1 168 ? 14.514 -27.172 -13.542 1.00 95.88 168 ASP A N 1
ATOM 1274 C CA . ASP A 1 168 ? 13.725 -27.158 -12.305 1.00 95.88 168 ASP A CA 1
ATOM 1275 C C . ASP A 1 168 ? 12.418 -26.389 -12.539 1.00 95.88 168 ASP A C 1
ATOM 1277 O O . ASP A 1 168 ? 12.404 -25.234 -12.978 1.00 95.88 168 ASP A O 1
ATOM 1281 N N . THR A 1 169 ? 11.310 -27.074 -12.282 1.00 97.25 169 THR A N 1
ATOM 1282 C CA . THR A 1 169 ? 9.996 -26.748 -12.820 1.00 97.25 169 THR A CA 1
ATOM 1283 C C . THR A 1 169 ? 8.931 -26.870 -11.741 1.00 97.25 169 THR A C 1
ATOM 1285 O O . THR A 1 169 ? 8.849 -27.890 -11.053 1.00 97.25 169 THR A O 1
ATOM 1288 N N . TYR A 1 170 ? 8.068 -25.858 -11.612 1.00 98.38 170 TYR A N 1
ATOM 1289 C CA . TYR A 1 170 ? 6.779 -26.052 -10.947 1.00 98.38 170 TYR A CA 1
ATOM 1290 C C . TYR A 1 170 ? 5.802 -26.677 -11.941 1.00 98.38 170 TYR A C 1
ATOM 1292 O O . TYR A 1 170 ? 5.481 -26.087 -12.974 1.00 98.38 170 TYR A O 1
ATOM 1300 N N . LYS A 1 171 ? 5.326 -27.880 -11.624 1.00 97.69 171 LYS A N 1
ATOM 1301 C CA . LYS A 1 171 ? 4.199 -28.519 -12.300 1.00 97.69 171 LYS A CA 1
ATOM 1302 C C . LYS A 1 171 ? 2.945 -28.230 -11.486 1.00 97.69 171 LYS A C 1
ATOM 1304 O O . LYS A 1 171 ? 2.857 -28.679 -10.343 1.00 97.69 171 LYS A O 1
ATOM 1309 N N . VAL A 1 172 ? 1.981 -27.537 -12.085 1.00 97.50 172 VAL A N 1
ATOM 1310 C CA . VAL A 1 172 ? 0.680 -27.246 -11.467 1.00 97.50 172 VAL A CA 1
ATOM 1311 C C . VAL A 1 172 ? -0.408 -27.978 -12.242 1.00 97.50 172 VAL A C 1
ATOM 1313 O O . VAL A 1 172 ? -0.522 -27.803 -13.452 1.00 97.50 172 VAL A O 1
ATOM 1316 N N . VAL A 1 173 ? -1.183 -28.825 -11.571 1.00 95.19 173 VAL A N 1
ATOM 1317 C CA . VAL A 1 173 ? -2.290 -29.589 -12.165 1.00 95.19 173 VAL A CA 1
ATOM 1318 C C . VAL A 1 173 ? -3.611 -28.985 -11.708 1.00 95.19 173 VAL A C 1
ATOM 1320 O O . VAL A 1 173 ? -3.810 -28.800 -10.510 1.00 95.19 173 VAL A O 1
ATOM 1323 N N . THR A 1 174 ? -4.514 -28.718 -12.649 1.00 95.00 174 THR A N 1
ATOM 1324 C CA . THR A 1 174 ? -5.904 -28.327 -12.387 1.00 95.00 174 THR A CA 1
ATOM 1325 C C . THR A 1 174 ? -6.862 -29.130 -13.272 1.00 95.00 174 THR A C 1
ATOM 1327 O O . THR A 1 174 ? -6.435 -29.834 -14.190 1.00 95.00 174 THR A O 1
ATOM 1330 N N . ASN A 1 175 ? -8.173 -28.994 -13.052 1.00 87.50 175 ASN A N 1
ATOM 1331 C CA . ASN A 1 175 ? -9.186 -29.600 -13.930 1.00 87.50 175 ASN A CA 1
ATOM 1332 C C . ASN A 1 175 ? -9.166 -29.049 -15.370 1.00 87.50 175 ASN A C 1
ATOM 1334 O O . ASN A 1 175 ? -9.695 -29.697 -16.273 1.00 87.50 175 ASN A O 1
ATOM 1338 N N . ALA A 1 176 ? -8.596 -27.859 -15.591 1.00 87.94 176 ALA A N 1
ATOM 1339 C CA . ALA A 1 176 ? -8.470 -27.264 -16.921 1.00 87.94 176 ALA A CA 1
ATOM 1340 C C . ALA A 1 176 ? -7.244 -27.798 -17.685 1.00 87.94 176 ALA A C 1
ATOM 1342 O O . ALA A 1 176 ? -7.314 -27.970 -18.902 1.00 87.94 176 ALA A O 1
ATOM 1343 N N . GLY A 1 177 ? -6.141 -28.093 -16.987 1.00 93.88 177 GLY A N 1
ATOM 1344 C CA . GLY A 1 177 ? -4.916 -28.614 -17.593 1.00 93.88 177 GLY A CA 1
ATOM 1345 C C . GLY A 1 177 ? -3.732 -28.724 -16.627 1.00 93.88 177 GLY A C 1
ATOM 1346 O O . GLY A 1 177 ? -3.834 -28.455 -15.432 1.00 93.88 177 GLY A O 1
ATOM 1347 N N . THR A 1 178 ? -2.579 -29.133 -17.155 1.00 97.69 178 THR A N 1
ATOM 1348 C CA . THR A 1 178 ? -1.296 -29.183 -16.441 1.00 97.69 178 THR A CA 1
ATOM 1349 C C . THR A 1 178 ? -0.348 -28.115 -16.973 1.00 97.69 178 THR A C 1
ATOM 1351 O O . THR A 1 178 ? 0.125 -28.199 -18.106 1.00 97.69 178 THR A O 1
ATOM 1354 N N . TYR A 1 179 ? -0.016 -27.153 -16.123 1.00 98.31 179 TYR A N 1
ATOM 1355 C CA . TYR A 1 179 ? 0.964 -26.106 -16.371 1.00 98.31 179 TYR A CA 1
ATOM 1356 C C . TYR A 1 179 ? 2.374 -26.592 -15.995 1.00 98.31 179 TYR A C 1
ATOM 1358 O O . TYR A 1 179 ? 2.541 -27.313 -15.004 1.00 98.31 179 TYR A O 1
ATOM 1366 N N . ARG A 1 180 ? 3.403 -26.164 -16.737 1.00 98.38 180 ARG A N 1
ATOM 1367 C CA . ARG A 1 180 ? 4.823 -26.329 -16.359 1.00 98.38 180 ARG A CA 1
ATOM 1368 C C . ARG A 1 180 ? 5.555 -24.996 -16.433 1.00 98.38 180 ARG A C 1
ATOM 1370 O O . ARG A 1 180 ? 5.613 -24.405 -17.506 1.00 98.38 180 ARG A O 1
ATOM 1377 N N . TYR A 1 181 ? 6.120 -24.550 -15.316 1.00 98.62 181 TYR A N 1
ATOM 1378 C CA . TYR A 1 181 ? 6.806 -23.265 -15.168 1.00 98.62 181 TYR A CA 1
ATOM 1379 C C . TYR A 1 181 ? 8.291 -23.451 -14.858 1.00 98.62 181 TYR A C 1
ATOM 1381 O O . TYR A 1 181 ? 8.622 -24.023 -13.819 1.00 98.62 181 TYR A O 1
ATOM 1389 N N . HIS A 1 182 ? 9.185 -22.961 -15.720 1.00 98.44 182 HIS A N 1
ATOM 1390 C CA . HIS A 1 182 ? 10.633 -23.116 -15.542 1.00 98.44 182 HIS A CA 1
ATOM 1391 C C . HIS A 1 182 ? 11.144 -22.055 -14.564 1.00 98.44 182 HIS A C 1
ATOM 1393 O O . HIS A 1 182 ? 11.179 -20.863 -14.883 1.00 98.44 182 HIS A O 1
ATOM 1399 N N . LYS A 1 183 ? 11.569 -22.484 -13.372 1.00 97.75 183 LYS A N 1
ATOM 1400 C CA . LYS A 1 183 ? 11.891 -21.591 -12.245 1.00 97.75 183 LYS A CA 1
ATOM 1401 C C . LYS A 1 183 ? 13.094 -20.683 -12.496 1.00 97.75 183 LYS A C 1
ATOM 1403 O O . LYS A 1 183 ? 13.151 -19.599 -11.922 1.00 97.75 183 LYS A O 1
ATOM 1408 N N . THR A 1 184 ? 14.032 -21.121 -13.333 1.00 95.25 184 THR A N 1
ATOM 1409 C CA . THR A 1 184 ? 15.230 -20.355 -13.717 1.00 95.25 184 THR A CA 1
ATOM 1410 C C . THR A 1 184 ? 14.973 -19.369 -14.863 1.00 95.25 184 THR A C 1
ATOM 1412 O O . THR A 1 184 ? 15.769 -18.468 -15.111 1.00 95.25 184 THR A O 1
ATOM 1415 N N . GLY A 1 185 ? 13.878 -19.559 -15.603 1.00 93.38 185 GLY A N 1
ATOM 1416 C CA . GLY A 1 185 ? 13.504 -18.716 -16.738 1.00 93.38 185 GLY A CA 1
ATOM 1417 C C . GLY A 1 185 ? 12.418 -17.699 -16.397 1.00 93.38 185 GLY A C 1
ATOM 1418 O O . GLY A 1 185 ? 12.399 -16.603 -16.948 1.00 93.38 185 GLY A O 1
ATOM 1419 N N . GLY A 1 186 ? 11.526 -18.045 -15.462 1.00 96.12 186 GLY A N 1
ATOM 1420 C CA . GLY A 1 186 ? 10.400 -17.206 -15.055 1.00 96.12 186 GLY A CA 1
ATOM 1421 C C . GLY A 1 186 ? 9.206 -17.256 -16.020 1.00 96.12 186 GLY A C 1
ATOM 1422 O O . GLY A 1 186 ? 8.489 -16.270 -16.146 1.00 96.12 186 GLY A O 1
ATOM 1423 N N . GLY A 1 187 ? 9.002 -18.369 -16.733 1.00 97.62 187 GLY A N 1
ATOM 1424 C CA . GLY A 1 187 ? 7.911 -18.515 -17.704 1.00 97.62 187 GLY A CA 1
ATOM 1425 C C . GLY A 1 187 ? 7.393 -19.949 -17.838 1.00 97.62 187 GLY A C 1
ATOM 1426 O O . GLY A 1 187 ? 8.074 -20.914 -17.475 1.00 97.62 187 GLY A O 1
ATOM 1427 N N . PHE A 1 188 ? 6.177 -20.089 -18.367 1.00 98.62 188 PHE A N 1
ATOM 1428 C CA . PHE A 1 188 ? 5.547 -21.375 -18.659 1.00 98.62 188 PHE A CA 1
ATOM 1429 C C . PHE A 1 188 ? 6.045 -21.960 -19.980 1.00 98.62 188 PHE A C 1
ATOM 1431 O O . PHE A 1 188 ? 5.970 -21.314 -21.022 1.00 98.62 188 PHE A O 1
ATOM 1438 N N . ALA A 1 189 ? 6.500 -23.209 -19.919 1.00 98.25 189 ALA A N 1
ATOM 1439 C CA . ALA A 1 189 ? 6.930 -24.013 -21.059 1.00 98.25 189 ALA A CA 1
ATOM 1440 C C . ALA A 1 189 ? 5.794 -24.869 -21.648 1.00 98.25 189 ALA A C 1
ATOM 1442 O O . ALA A 1 189 ? 5.789 -25.145 -22.847 1.00 98.25 189 ALA A O 1
ATOM 1443 N N . SER A 1 190 ? 4.829 -25.272 -20.811 1.00 98.31 190 SER A N 1
ATOM 1444 C CA . SER A 1 190 ? 3.714 -26.140 -21.209 1.00 98.31 190 SER A CA 1
ATOM 1445 C C . SER A 1 190 ? 2.389 -25.741 -20.569 1.00 98.31 190 SER A C 1
ATOM 1447 O O . SER A 1 190 ? 2.349 -25.384 -19.387 1.00 98.31 190 SER A O 1
ATOM 1449 N N . LEU A 1 191 ? 1.306 -25.924 -21.327 1.00 98.44 191 LEU A N 1
ATOM 1450 C CA . LEU A 1 191 ? -0.078 -25.974 -20.848 1.00 98.44 191 LEU A CA 1
ATOM 1451 C C . LEU A 1 191 ? -0.770 -27.174 -21.506 1.00 98.44 191 LEU A C 1
ATOM 1453 O O . LEU A 1 191 ? -1.300 -27.084 -22.610 1.00 98.44 191 LEU A O 1
ATOM 1457 N N . ILE A 1 192 ? -0.716 -28.319 -20.828 1.00 97.75 192 ILE A N 1
ATOM 1458 C CA . ILE A 1 192 ? -1.174 -29.612 -21.345 1.00 97.75 192 ILE A CA 1
ATOM 1459 C C . ILE A 1 192 ? -2.645 -29.819 -20.985 1.00 97.75 192 ILE A C 1
ATOM 1461 O O . ILE A 1 192 ? -2.997 -29.816 -19.807 1.00 97.75 192 ILE A O 1
ATOM 1465 N N . ASP A 1 193 ? -3.498 -30.030 -21.979 1.00 95.75 193 ASP A N 1
ATOM 1466 C CA . ASP A 1 193 ? -4.929 -30.249 -21.780 1.00 95.75 193 ASP A CA 1
ATOM 1467 C C . ASP A 1 193 ? -5.303 -31.719 -21.490 1.00 95.75 193 ASP A C 1
ATOM 1469 O O . ASP A 1 193 ? -4.468 -32.628 -21.471 1.00 95.75 193 ASP A O 1
ATOM 1473 N N . SER A 1 194 ? -6.599 -31.969 -21.280 1.00 91.75 194 SER A N 1
ATOM 1474 C CA . SER A 1 194 ? -7.147 -33.316 -21.036 1.00 91.75 194 SER A CA 1
ATOM 1475 C C . SER A 1 194 ? -6.990 -34.300 -22.209 1.00 91.75 194 SER A C 1
ATOM 1477 O O . SER A 1 194 ? -7.107 -35.508 -22.012 1.00 91.75 194 SER A O 1
ATOM 1479 N N . ASN A 1 195 ? -6.678 -33.813 -23.413 1.00 93.56 195 ASN A N 1
ATOM 1480 C CA . ASN A 1 195 ? -6.367 -34.614 -24.597 1.00 93.56 195 ASN A CA 1
ATOM 1481 C C . ASN A 1 195 ? -4.849 -34.816 -24.779 1.00 93.56 195 ASN A C 1
ATOM 1483 O O . ASN A 1 195 ? -4.418 -35.331 -25.811 1.00 93.56 195 ASN A O 1
ATOM 1487 N N . SER A 1 196 ? -4.042 -34.452 -23.771 1.00 95.00 196 SER A N 1
ATOM 1488 C CA . SER A 1 196 ? -2.572 -34.469 -23.799 1.00 95.00 196 SER A CA 1
ATOM 1489 C C . SER A 1 196 ? -1.957 -33.573 -24.880 1.00 95.00 196 SER A C 1
ATOM 1491 O O . SER A 1 196 ? -0.835 -33.821 -25.323 1.00 95.00 196 SER A O 1
ATOM 1493 N N . LYS A 1 197 ? -2.673 -32.526 -25.308 1.00 96.88 197 LYS A N 1
ATOM 1494 C CA . LYS A 1 197 ? -2.155 -31.504 -26.223 1.00 96.88 197 LYS A CA 1
ATOM 1495 C C . LYS A 1 197 ? -1.558 -30.354 -25.429 1.00 96.88 197 LYS A C 1
ATOM 1497 O O . LYS A 1 197 ? -2.201 -29.843 -24.517 1.00 96.88 197 LYS A O 1
ATOM 1502 N N . ASP A 1 198 ? -0.335 -29.955 -25.760 1.00 97.62 198 ASP A N 1
ATOM 1503 C CA . ASP A 1 198 ? 0.354 -28.846 -25.102 1.00 97.62 198 ASP A CA 1
ATOM 1504 C C . ASP A 1 198 ? 0.165 -27.550 -25.897 1.00 97.62 198 ASP A C 1
ATOM 1506 O O . ASP A 1 198 ? 0.725 -27.379 -26.975 1.00 97.62 198 ASP A O 1
ATOM 1510 N N . TRP A 1 199 ? -0.621 -26.626 -25.348 1.00 98.06 199 TRP A N 1
ATOM 1511 C CA . TRP A 1 199 ? -0.998 -25.375 -26.005 1.00 98.06 199 TRP A CA 1
ATOM 1512 C C . TRP A 1 199 ? 0.149 -24.350 -26.087 1.00 98.06 199 TRP A C 1
ATOM 1514 O O . TRP A 1 199 ? 0.005 -23.303 -26.725 1.00 98.06 199 TRP A O 1
ATOM 1524 N N . ILE A 1 200 ? 1.299 -24.636 -25.466 1.00 98.19 200 ILE A N 1
ATOM 1525 C CA . ILE A 1 200 ? 2.529 -23.835 -25.565 1.00 98.19 200 ILE A CA 1
ATOM 1526 C C . ILE A 1 200 ? 3.591 -24.627 -26.345 1.00 98.19 200 ILE A C 1
ATOM 1528 O O . ILE A 1 200 ? 4.072 -24.152 -27.373 1.00 98.19 200 ILE A O 1
ATOM 1532 N N . SER A 1 201 ? 3.889 -25.861 -25.924 1.00 96.69 201 SER A N 1
ATOM 1533 C CA . SER A 1 201 ? 4.880 -26.764 -26.540 1.00 96.69 201 SER A CA 1
ATOM 1534 C C . SER A 1 201 ? 6.293 -26.173 -26.682 1.00 96.69 201 SER A C 1
ATOM 1536 O O . SER A 1 201 ? 6.903 -26.274 -27.755 1.00 96.69 201 SER A O 1
ATOM 1538 N N . TRP A 1 202 ? 6.835 -25.558 -25.624 1.00 98.06 202 TRP A N 1
ATOM 1539 C CA . TRP A 1 202 ? 8.255 -25.184 -25.591 1.00 98.06 202 TRP A CA 1
ATOM 1540 C C . TRP A 1 202 ? 9.164 -26.420 -25.638 1.00 98.06 202 TRP A C 1
ATOM 1542 O O . TRP A 1 202 ? 8.846 -27.480 -25.096 1.00 98.06 202 TRP A O 1
ATOM 1552 N N . SER A 1 203 ? 10.315 -26.279 -26.296 1.00 95.75 203 SER A N 1
ATOM 1553 C CA . SER A 1 203 ? 11.370 -27.293 -26.325 1.00 95.75 203 SER A CA 1
ATOM 1554 C C . SER A 1 203 ? 12.729 -26.664 -26.642 1.00 95.75 203 SER A C 1
ATOM 1556 O O . SER A 1 203 ? 12.824 -25.478 -26.948 1.00 95.75 203 SER A O 1
ATOM 1558 N N . THR A 1 204 ? 13.787 -27.474 -26.635 1.00 95.38 204 THR A N 1
ATOM 1559 C CA . THR A 1 204 ? 15.146 -27.063 -27.023 1.00 95.38 204 THR A CA 1
ATOM 1560 C C . THR A 1 204 ? 15.373 -26.946 -28.540 1.00 95.38 204 THR A C 1
ATOM 1562 O O . THR A 1 204 ? 16.485 -26.627 -28.960 1.00 95.38 204 THR A O 1
ATOM 1565 N N . ALA A 1 205 ? 14.361 -27.201 -29.381 1.00 94.19 205 ALA A N 1
ATOM 1566 C CA . ALA A 1 205 ? 14.459 -26.998 -30.829 1.00 94.19 205 ALA A CA 1
ATOM 1567 C C . ALA A 1 205 ? 14.543 -25.500 -31.173 1.00 94.19 205 ALA A C 1
ATOM 1569 O O . ALA A 1 205 ? 13.852 -24.691 -30.568 1.00 94.19 205 ALA A O 1
ATOM 1570 N N . SER A 1 206 ? 15.365 -25.108 -32.145 1.00 92.31 206 SER A N 1
ATOM 1571 C CA . SER A 1 206 ? 15.652 -23.691 -32.404 1.00 92.31 206 SER A CA 1
ATOM 1572 C C . SER A 1 206 ? 14.493 -22.907 -33.039 1.00 92.31 206 SER A C 1
ATOM 1574 O O . SER A 1 206 ? 13.787 -23.381 -33.933 1.00 92.31 206 SER A O 1
ATOM 1576 N N . GLY A 1 207 ? 14.346 -21.652 -32.616 1.00 91.69 207 GLY A N 1
ATOM 1577 C CA . GLY A 1 207 ? 13.381 -20.691 -33.130 1.00 91.69 207 GLY A CA 1
ATOM 1578 C C . GLY A 1 207 ? 11.933 -21.086 -32.846 1.00 91.69 207 GLY A C 1
ATOM 1579 O O . GLY A 1 207 ? 11.582 -21.590 -31.778 1.00 91.69 207 GLY A O 1
ATOM 1580 N N . ASN A 1 208 ? 11.072 -20.892 -33.845 1.00 92.06 208 ASN A N 1
ATOM 1581 C CA . ASN A 1 208 ? 9.645 -21.209 -33.764 1.00 92.06 208 ASN A CA 1
ATOM 1582 C C . ASN A 1 208 ? 9.321 -22.708 -33.607 1.00 92.06 208 ASN A C 1
ATOM 1584 O O . ASN A 1 208 ? 8.178 -23.054 -33.298 1.00 92.06 208 ASN A O 1
ATOM 1588 N N . ALA A 1 209 ? 10.308 -23.596 -33.765 1.00 90.94 209 ALA A N 1
ATOM 1589 C CA . ALA A 1 209 ? 10.160 -25.020 -33.470 1.00 90.94 209 ALA A CA 1
ATOM 1590 C C . ALA A 1 209 ? 10.166 -25.341 -31.962 1.00 90.94 209 ALA A C 1
ATOM 1592 O O . ALA A 1 209 ? 9.678 -26.403 -31.574 1.00 90.94 209 ALA A O 1
ATOM 1593 N N . GLY A 1 210 ? 10.680 -24.451 -31.105 1.00 94.00 210 GLY A N 1
ATOM 1594 C CA . GLY A 1 210 ? 10.789 -24.720 -29.670 1.00 94.00 210 GLY A CA 1
ATOM 1595 C C . GLY A 1 210 ? 11.159 -23.507 -28.825 1.00 94.00 210 GLY A C 1
ATOM 1596 O O . GLY A 1 210 ? 10.334 -23.052 -28.037 1.00 94.00 210 GLY A O 1
ATOM 1597 N N . ASP A 1 211 ? 12.381 -22.994 -28.970 1.00 92.56 211 ASP A N 1
ATOM 1598 C CA . ASP A 1 211 ? 13.039 -22.175 -27.947 1.00 92.56 211 ASP A CA 1
ATOM 1599 C C . ASP A 1 211 ? 12.545 -20.725 -27.850 1.00 92.56 211 ASP A C 1
ATOM 1601 O O . ASP A 1 211 ? 12.934 -20.028 -26.912 1.00 92.56 211 ASP A O 1
ATOM 1605 N N . PHE A 1 212 ? 11.671 -20.294 -28.765 1.00 94.94 212 PHE A N 1
ATOM 1606 C CA . PHE A 1 212 ? 10.909 -19.041 -28.668 1.00 94.94 212 PHE A CA 1
ATOM 1607 C C . PHE A 1 212 ? 9.543 -19.205 -27.986 1.00 94.94 212 PHE A C 1
ATOM 1609 O O . PHE A 1 212 ? 8.922 -18.215 -27.626 1.00 94.94 212 PHE A O 1
ATOM 1616 N N . ARG A 1 213 ? 9.023 -20.426 -27.830 1.00 97.50 213 ARG A N 1
ATOM 1617 C CA . ARG A 1 213 ? 7.662 -20.628 -27.311 1.00 97.50 213 ARG A CA 1
ATOM 1618 C C . ARG A 1 213 ? 7.595 -20.322 -25.814 1.00 97.50 213 ARG A C 1
ATOM 1620 O O . ARG A 1 213 ? 8.564 -20.518 -25.087 1.00 97.50 213 ARG A O 1
ATOM 1627 N N . GLY A 1 214 ? 6.452 -19.860 -25.334 1.00 97.88 214 GLY A N 1
ATOM 1628 C CA . GLY A 1 214 ? 6.265 -19.537 -23.929 1.00 97.88 214 GLY A CA 1
ATOM 1629 C C . GLY A 1 214 ? 5.151 -18.537 -23.666 1.00 97.88 214 GLY A C 1
ATOM 1630 O O . GLY A 1 214 ? 4.533 -17.975 -24.571 1.00 97.88 214 GLY A O 1
ATOM 1631 N N . ILE A 1 215 ? 4.914 -18.332 -22.375 1.00 98.38 215 ILE A N 1
ATOM 1632 C CA . ILE A 1 215 ? 4.161 -17.212 -21.808 1.00 98.38 215 ILE A CA 1
ATOM 1633 C C . ILE A 1 215 ? 4.744 -16.951 -20.404 1.00 98.38 215 ILE A C 1
ATOM 1635 O O . ILE A 1 215 ? 4.967 -17.912 -19.662 1.00 98.38 215 ILE A O 1
ATOM 1639 N N . PRO A 1 216 ? 5.072 -15.706 -20.011 1.00 97.75 216 PRO A N 1
ATOM 1640 C CA . PRO A 1 216 ? 4.719 -14.435 -20.644 1.00 97.75 216 PRO A CA 1
ATOM 1641 C C . PRO A 1 216 ? 5.757 -13.885 -21.637 1.00 97.75 216 PRO A C 1
ATOM 1643 O O . PRO A 1 216 ? 5.480 -12.854 -22.243 1.00 97.75 216 PRO A O 1
ATOM 1646 N N . ASN A 1 217 ? 6.950 -14.489 -21.756 1.00 96.88 217 ASN A N 1
ATOM 1647 C CA . ASN A 1 217 ? 8.060 -14.026 -22.612 1.00 96.88 217 ASN A CA 1
ATOM 1648 C C . ASN A 1 217 ? 8.300 -12.498 -22.502 1.00 96.88 217 ASN A C 1
ATOM 1650 O O . ASN A 1 217 ? 8.466 -11.788 -23.498 1.00 96.88 217 ASN A O 1
ATOM 1654 N N . MET A 1 218 ? 8.243 -11.992 -21.263 1.00 97.12 218 MET A N 1
ATOM 1655 C CA . MET A 1 218 ? 7.871 -10.602 -20.959 1.00 97.12 218 MET A CA 1
ATOM 1656 C C . MET A 1 218 ? 8.935 -9.574 -21.354 1.00 97.12 218 MET A C 1
ATOM 1658 O O . MET A 1 218 ? 8.622 -8.534 -21.935 1.00 97.12 218 MET A O 1
ATOM 1662 N N . VAL A 1 219 ? 10.204 -9.854 -21.044 1.00 96.12 219 VAL A N 1
ATOM 1663 C CA . VAL A 1 219 ? 11.314 -8.944 -21.346 1.00 96.12 219 VAL A CA 1
ATOM 1664 C C . VAL A 1 219 ? 12.061 -9.461 -22.567 1.00 96.12 219 VAL A C 1
ATOM 1666 O O . VAL A 1 219 ? 12.447 -10.624 -22.653 1.00 96.12 219 VAL A O 1
ATOM 1669 N N . ASN A 1 220 ? 12.277 -8.581 -23.539 1.00 93.81 220 ASN A N 1
ATOM 1670 C CA . ASN A 1 220 ? 12.956 -8.926 -24.781 1.00 93.81 220 ASN A CA 1
ATOM 1671 C C . ASN A 1 220 ? 14.435 -9.316 -24.552 1.00 93.81 220 ASN A C 1
ATOM 1673 O O . ASN A 1 220 ? 15.083 -8.735 -23.679 1.00 93.81 220 ASN A O 1
ATOM 1677 N N . PRO A 1 221 ? 15.018 -10.202 -25.386 1.00 90.88 221 PRO A N 1
ATOM 1678 C CA . PRO A 1 221 ? 16.431 -10.573 -25.301 1.00 90.88 221 PRO A CA 1
ATOM 1679 C C . PRO A 1 221 ? 17.441 -9.413 -25.252 1.00 90.88 221 PRO A C 1
ATOM 1681 O O . PRO A 1 221 ? 18.435 -9.531 -24.543 1.00 90.88 221 PRO A O 1
ATOM 1684 N N . SER A 1 222 ? 17.208 -8.281 -25.933 1.00 91.56 222 SER A N 1
ATOM 1685 C CA . SER A 1 222 ? 18.137 -7.134 -25.882 1.00 91.56 222 SER A CA 1
ATOM 1686 C C . SER A 1 222 ? 18.088 -6.346 -24.566 1.00 91.56 222 SER A C 1
ATOM 1688 O O . SER A 1 222 ? 18.945 -5.495 -24.344 1.00 91.56 222 SER A O 1
ATOM 1690 N N . ASP A 1 223 ? 17.087 -6.605 -23.721 1.00 91.25 223 ASP A N 1
ATOM 1691 C CA . ASP A 1 223 ? 16.896 -5.991 -22.401 1.00 91.25 223 ASP A CA 1
ATOM 1692 C C . ASP A 1 223 ? 17.020 -7.018 -21.255 1.00 91.25 223 ASP A C 1
ATOM 1694 O O . ASP A 1 223 ? 16.625 -6.731 -20.130 1.00 91.25 223 ASP A O 1
ATOM 1698 N N . GLY A 1 224 ? 17.569 -8.209 -21.536 1.00 90.50 224 GLY A N 1
ATOM 1699 C CA . GLY A 1 224 ? 17.867 -9.254 -20.544 1.00 90.50 224 GLY A CA 1
ATOM 1700 C C . GLY A 1 224 ? 17.145 -10.588 -20.764 1.00 90.50 224 GLY A C 1
ATOM 1701 O O . GLY A 1 224 ? 17.591 -11.609 -20.250 1.00 90.50 224 GLY A O 1
ATOM 1702 N N . GLY A 1 225 ? 16.072 -10.630 -21.565 1.00 91.88 225 GLY A N 1
ATOM 1703 C CA . GLY A 1 225 ? 15.382 -11.894 -21.878 1.00 91.88 225 GLY A CA 1
ATOM 1704 C C . GLY A 1 225 ? 14.700 -12.557 -20.670 1.00 91.88 225 GLY A C 1
ATOM 1705 O O . GLY A 1 225 ? 14.661 -13.786 -20.581 1.00 91.88 225 GLY A O 1
ATOM 1706 N N . TYR A 1 226 ? 14.236 -11.760 -19.705 1.00 96.88 226 TYR A N 1
ATOM 1707 C CA . TYR A 1 226 ? 13.604 -12.231 -18.471 1.00 96.88 226 TYR A CA 1
ATOM 1708 C C . TYR A 1 226 ? 12.174 -12.753 -18.683 1.00 96.88 226 TYR A C 1
ATOM 1710 O O . TYR A 1 226 ? 11.432 -12.274 -19.545 1.00 96.88 226 TYR A O 1
ATOM 1718 N N . PHE A 1 227 ? 11.775 -13.699 -17.828 1.00 97.94 227 PHE A N 1
ATOM 1719 C CA . PHE A 1 227 ? 10.449 -14.334 -17.807 1.00 97.94 227 PHE A CA 1
ATOM 1720 C C . PHE A 1 227 ? 10.131 -15.124 -19.085 1.00 97.94 227 PHE A C 1
ATOM 1722 O O . PHE A 1 227 ? 9.037 -15.043 -19.646 1.00 97.94 227 PHE A O 1
ATOM 1729 N N . HIS A 1 228 ? 11.119 -15.898 -19.538 1.00 97.31 228 HIS A N 1
ATOM 1730 C CA . HIS A 1 228 ? 11.066 -16.776 -20.705 1.00 97.31 228 HIS A CA 1
ATOM 1731 C C . HIS A 1 228 ? 11.424 -18.211 -20.267 1.00 97.31 228 HIS A C 1
ATOM 1733 O O . HIS A 1 228 ? 12.460 -18.400 -19.622 1.00 97.31 228 HIS A O 1
ATOM 1739 N N . PRO A 1 229 ? 10.632 -19.252 -20.597 1.00 97.56 229 PRO A N 1
ATOM 1740 C CA . PRO A 1 229 ? 10.974 -20.631 -20.251 1.00 97.56 229 PRO A CA 1
ATOM 1741 C C . PRO A 1 229 ? 12.300 -21.064 -20.893 1.00 97.56 229 PRO A C 1
ATOM 1743 O O . PRO A 1 229 ? 12.719 -20.540 -21.923 1.00 97.56 229 PRO A O 1
ATOM 1746 N N . GLY A 1 230 ? 12.984 -22.026 -20.276 1.00 94.50 230 GLY A N 1
ATOM 1747 C CA . GLY A 1 230 ? 14.226 -22.575 -20.834 1.00 94.50 230 GLY A CA 1
ATOM 1748 C C . GLY A 1 230 ? 15.468 -21.682 -20.721 1.00 94.50 230 GLY A C 1
ATOM 1749 O O . GLY A 1 230 ? 16.498 -21.992 -21.319 1.00 94.50 230 GLY A O 1
ATOM 1750 N N . ARG A 1 231 ? 15.389 -20.573 -19.977 1.00 93.88 231 ARG A N 1
ATOM 1751 C CA . ARG A 1 231 ? 16.522 -19.680 -19.689 1.00 93.88 231 ARG A CA 1
ATOM 1752 C C . ARG A 1 231 ? 16.986 -19.819 -18.230 1.00 93.88 231 ARG A C 1
ATOM 1754 O O . ARG A 1 231 ? 16.330 -20.465 -17.410 1.00 93.88 231 ARG A O 1
ATOM 1761 N N . THR A 1 232 ? 18.131 -19.216 -17.930 1.00 93.50 232 THR A N 1
ATOM 1762 C CA . THR A 1 232 ? 18.672 -18.985 -16.581 1.00 93.50 232 THR A CA 1
ATOM 1763 C C . THR A 1 232 ? 18.898 -17.484 -16.453 1.00 93.50 232 THR A C 1
ATOM 1765 O O . THR A 1 232 ? 19.987 -16.994 -16.729 1.00 93.50 232 THR A O 1
ATOM 1768 N N . THR A 1 233 ? 17.802 -16.757 -16.254 1.00 93.94 233 THR A N 1
ATOM 1769 C CA . THR A 1 233 ? 17.772 -15.286 -16.203 1.00 93.94 233 THR A CA 1
ATOM 1770 C C . THR A 1 233 ? 16.860 -14.772 -15.082 1.00 93.94 233 THR A C 1
ATOM 1772 O O . THR A 1 233 ? 16.782 -13.569 -14.840 1.00 93.94 233 THR A O 1
ATOM 1775 N N . ALA A 1 234 ? 16.192 -15.670 -14.350 1.00 96.25 234 ALA A N 1
ATOM 1776 C CA . ALA A 1 234 ? 15.388 -15.365 -13.176 1.00 96.25 234 ALA A CA 1
ATOM 1777 C C . ALA A 1 234 ? 15.585 -16.422 -12.076 1.00 96.25 234 ALA A C 1
ATOM 1779 O O . ALA A 1 234 ? 15.952 -17.566 -12.330 1.00 96.25 234 ALA A O 1
ATOM 1780 N N . SER A 1 235 ? 15.272 -16.054 -10.840 1.00 94.25 235 SER A N 1
ATOM 1781 C CA . SER A 1 235 ? 15.127 -16.963 -9.701 1.00 94.25 235 SER A CA 1
ATOM 1782 C C . SER A 1 235 ? 13.663 -16.981 -9.262 1.00 94.25 235 SER A C 1
ATOM 1784 O O . SER A 1 235 ? 12.992 -15.954 -9.339 1.00 94.25 235 SER A O 1
ATOM 1786 N N . THR A 1 236 ? 13.136 -18.128 -8.819 1.00 96.81 236 THR A N 1
ATOM 1787 C CA . THR A 1 236 ? 11.725 -18.241 -8.405 1.00 96.81 236 THR A CA 1
ATOM 1788 C C . THR A 1 236 ? 11.585 -18.799 -6.995 1.00 96.81 236 THR A C 1
ATOM 1790 O O . THR A 1 236 ? 12.022 -19.917 -6.722 1.00 96.81 236 THR A O 1
ATOM 1793 N N . SER A 1 237 ? 10.916 -18.051 -6.117 1.00 88.00 237 SER A N 1
ATOM 1794 C CA . SER A 1 237 ? 10.575 -18.444 -4.750 1.00 88.00 237 SER A CA 1
ATOM 1795 C C . SER A 1 237 ? 9.106 -18.860 -4.623 1.00 88.00 237 SER A C 1
ATOM 1797 O O . SER A 1 237 ? 8.211 -18.332 -5.281 1.00 88.00 237 SER A O 1
ATOM 1799 N N . PHE A 1 238 ? 8.855 -19.846 -3.765 1.00 87.56 238 PHE A N 1
ATOM 1800 C CA . PHE A 1 238 ? 7.513 -20.269 -3.368 1.00 87.56 238 PHE A CA 1
ATOM 1801 C C . PHE A 1 238 ? 6.889 -19.253 -2.396 1.00 87.56 238 PHE A C 1
ATOM 1803 O O . PHE A 1 238 ? 7.598 -18.732 -1.535 1.00 87.56 238 PHE A O 1
ATOM 1810 N N . ILE A 1 239 ? 5.580 -18.997 -2.512 1.00 78.56 239 ILE A N 1
ATOM 1811 C CA . ILE A 1 239 ? 4.816 -18.183 -1.546 1.00 78.56 239 ILE A CA 1
ATOM 1812 C C . ILE A 1 239 ? 3.906 -19.082 -0.701 1.00 78.56 239 ILE A C 1
ATOM 1814 O O . ILE A 1 239 ? 3.932 -19.008 0.526 1.00 78.56 239 ILE A O 1
ATOM 1818 N N . GLY A 1 240 ? 3.099 -19.921 -1.351 1.00 76.31 240 GLY A N 1
ATOM 1819 C CA . GLY A 1 240 ? 2.104 -20.768 -0.694 1.00 76.31 240 GLY A CA 1
ATOM 1820 C C . GLY A 1 240 ? 1.280 -21.560 -1.705 1.00 76.31 240 GLY A C 1
ATOM 1821 O O . GLY A 1 240 ? 1.220 -21.197 -2.878 1.00 76.31 240 GLY A O 1
ATOM 1822 N N . ASP A 1 241 ? 0.639 -22.635 -1.264 1.00 83.94 241 ASP A N 1
ATOM 1823 C CA . ASP A 1 241 ? -0.335 -23.388 -2.049 1.00 83.94 241 ASP A CA 1
ATOM 1824 C C . ASP A 1 241 ? -1.464 -23.961 -1.181 1.00 83.94 241 ASP A C 1
ATOM 1826 O O . ASP A 1 241 ? -1.416 -23.956 0.053 1.00 83.94 241 ASP A O 1
ATOM 1830 N N . GLY A 1 242 ? -2.526 -24.392 -1.854 1.00 84.81 242 GLY A N 1
ATOM 1831 C CA . GLY A 1 242 ? -3.734 -24.936 -1.256 1.00 84.81 242 GLY A CA 1
ATOM 1832 C C . GLY A 1 242 ? -4.723 -25.404 -2.329 1.00 84.81 242 GLY A C 1
ATOM 1833 O O . GLY A 1 242 ? -4.454 -25.255 -3.524 1.00 84.81 242 GLY A O 1
ATOM 1834 N N . PRO A 1 243 ? -5.889 -25.939 -1.923 1.00 86.94 243 PRO A N 1
ATOM 1835 C CA . PRO A 1 243 ? -6.839 -26.603 -2.818 1.00 86.94 243 PRO A CA 1
ATOM 1836 C C . PRO A 1 243 ? -7.406 -25.733 -3.949 1.00 86.94 243 PRO A C 1
ATOM 1838 O O . PRO A 1 243 ? -7.985 -26.288 -4.879 1.00 86.94 243 PRO A O 1
ATOM 1841 N N . LEU A 1 244 ? -7.297 -24.400 -3.887 1.00 92.44 244 LEU A N 1
ATOM 1842 C CA . LEU A 1 244 ? -7.871 -23.463 -4.864 1.00 92.44 244 LEU A CA 1
ATOM 1843 C C . LEU A 1 244 ? -6.866 -22.488 -5.493 1.00 92.44 244 LEU A C 1
ATOM 1845 O O . LEU A 1 244 ? -7.202 -21.883 -6.511 1.00 92.44 244 LEU A O 1
ATOM 1849 N N . ARG A 1 245 ? -5.677 -22.288 -4.914 1.00 93.38 245 ARG A N 1
ATOM 1850 C CA . ARG A 1 245 ? -4.662 -21.367 -5.440 1.00 93.38 245 ARG A CA 1
ATOM 1851 C C . ARG A 1 245 ? -3.255 -21.807 -5.049 1.00 93.38 245 ARG A C 1
ATOM 1853 O O . ARG A 1 245 ? -2.994 -22.045 -3.873 1.00 93.38 245 ARG A O 1
ATOM 1860 N N . ALA A 1 246 ? -2.346 -21.825 -6.021 1.00 90.25 246 ALA A N 1
ATOM 1861 C CA . ALA A 1 246 ? -0.903 -21.924 -5.800 1.00 90.25 246 ALA A CA 1
ATOM 1862 C C . ALA A 1 246 ? -0.215 -20.616 -6.215 1.00 90.25 246 ALA A C 1
ATOM 1864 O O . ALA A 1 246 ? -0.504 -20.098 -7.293 1.00 90.25 246 ALA A O 1
ATOM 1865 N N . SER A 1 247 ? 0.695 -20.105 -5.384 1.00 90.06 247 SER A N 1
ATOM 1866 C CA . SER A 1 247 ? 1.345 -18.804 -5.564 1.00 90.06 247 SER A CA 1
ATOM 1867 C C . SER A 1 247 ? 2.875 -18.888 -5.457 1.00 90.06 247 SER A C 1
ATOM 1869 O O . SER A 1 247 ? 3.433 -19.518 -4.551 1.00 90.06 247 SER A O 1
ATOM 1871 N N . PHE A 1 248 ? 3.573 -18.214 -6.374 1.00 93.62 248 PHE A N 1
ATOM 1872 C CA . PHE A 1 248 ? 5.039 -18.118 -6.411 1.00 93.62 248 PHE A CA 1
ATOM 1873 C C . PHE A 1 248 ? 5.503 -16.807 -7.065 1.00 93.62 248 PHE A C 1
ATOM 1875 O O . PHE A 1 248 ? 4.777 -16.208 -7.857 1.00 93.62 248 PHE A O 1
ATOM 1882 N N . LYS A 1 249 ? 6.718 -16.350 -6.739 1.00 96.06 249 LYS A N 1
ATOM 1883 C CA . LYS A 1 249 ? 7.315 -15.098 -7.234 1.00 96.06 249 LYS A CA 1
ATOM 1884 C C . LYS A 1 249 ? 8.590 -15.384 -8.016 1.00 96.06 249 LYS A C 1
ATOM 1886 O O . LYS A 1 249 ? 9.429 -16.137 -7.533 1.00 96.06 249 LYS A O 1
ATOM 1891 N N . SER A 1 250 ? 8.775 -14.745 -9.168 1.00 97.69 250 SER A N 1
ATOM 1892 C CA . SER A 1 250 ? 10.044 -14.733 -9.902 1.00 97.69 250 SER A CA 1
ATOM 1893 C C . SER A 1 250 ? 10.689 -13.350 -9.867 1.00 97.69 250 SER A C 1
ATOM 1895 O O . SER A 1 250 ? 10.000 -12.340 -9.986 1.00 97.69 250 SER A O 1
ATOM 1897 N N . VAL A 1 251 ? 12.011 -13.317 -9.730 1.00 96.69 251 VAL A N 1
ATOM 1898 C CA . VAL A 1 251 ? 12.860 -12.117 -9.708 1.00 96.69 251 VAL A CA 1
ATOM 1899 C C . VAL A 1 251 ? 13.953 -12.297 -10.759 1.00 96.69 251 VAL A C 1
ATOM 1901 O O . VAL A 1 251 ? 14.577 -13.358 -10.785 1.00 96.69 251 VAL A O 1
ATOM 1904 N N . SER A 1 252 ? 14.186 -11.313 -11.627 1.00 96.81 252 SER A N 1
ATOM 1905 C CA . SER A 1 252 ? 15.286 -11.364 -12.605 1.00 96.81 252 SER A CA 1
ATOM 1906 C C . SER A 1 252 ? 16.657 -11.432 -11.921 1.00 96.81 252 SER A C 1
ATOM 1908 O O . SER A 1 252 ? 16.819 -10.982 -10.788 1.00 96.81 252 SER A O 1
ATOM 1910 N N . GLU A 1 253 ? 17.669 -11.980 -12.597 1.00 93.25 253 GLU A N 1
ATOM 1911 C CA . GLU A 1 253 ? 19.028 -12.093 -12.034 1.00 93.25 253 GLU A CA 1
ATOM 1912 C C . GLU A 1 253 ? 19.686 -10.734 -11.734 1.00 93.25 253 GLU A C 1
ATOM 1914 O O . GLU A 1 253 ? 20.496 -10.637 -10.814 1.00 93.25 253 GLU A O 1
ATOM 1919 N N . ASP A 1 254 ? 19.301 -9.667 -12.442 1.00 90.19 254 ASP A N 1
ATOM 1920 C CA . ASP A 1 254 ? 19.715 -8.290 -12.135 1.00 90.19 254 ASP A CA 1
ATOM 1921 C C . ASP A 1 254 ? 18.931 -7.643 -10.973 1.00 90.19 254 ASP A C 1
ATOM 1923 O O . ASP A 1 254 ? 19.211 -6.505 -10.591 1.00 90.19 254 ASP A O 1
ATOM 1927 N N . GLY A 1 255 ? 17.936 -8.342 -10.415 1.00 91.69 255 GLY A N 1
ATOM 1928 C CA . GLY A 1 255 ? 17.080 -7.870 -9.327 1.00 91.69 255 GLY A CA 1
ATOM 1929 C C . GLY A 1 255 ? 16.155 -6.704 -9.691 1.00 91.69 255 GLY A C 1
ATOM 1930 O O . GLY A 1 255 ? 15.523 -6.131 -8.797 1.00 91.69 255 GLY A O 1
ATOM 1931 N N . LYS A 1 256 ? 16.074 -6.307 -10.967 1.00 91.62 256 LYS A N 1
ATOM 1932 C CA . LYS A 1 256 ? 15.277 -5.151 -11.401 1.00 91.62 256 LYS A CA 1
ATOM 1933 C C . LYS A 1 256 ? 13.818 -5.480 -11.675 1.00 91.62 256 LYS A C 1
ATOM 1935 O O . LYS A 1 256 ? 12.970 -4.628 -11.450 1.00 91.62 256 LYS A O 1
ATOM 1940 N N . TRP A 1 257 ? 13.518 -6.698 -12.100 1.00 96.88 257 TRP A N 1
ATOM 1941 C CA . TRP A 1 257 ? 12.173 -7.115 -12.466 1.00 96.88 257 TRP A CA 1
ATOM 1942 C C . TRP A 1 257 ? 11.641 -8.168 -11.504 1.00 96.88 257 TRP A C 1
ATOM 1944 O O . TRP A 1 257 ? 12.361 -9.086 -11.111 1.00 96.88 257 TRP A O 1
ATOM 1954 N N . GLU A 1 258 ? 10.358 -8.082 -11.171 1.00 96.88 258 GLU A N 1
ATOM 1955 C CA . GLU A 1 258 ? 9.690 -9.044 -10.300 1.00 96.88 258 GLU A CA 1
ATOM 1956 C C . GLU A 1 258 ? 8.259 -9.299 -10.771 1.00 96.88 258 GLU A C 1
ATOM 1958 O O . GLU A 1 258 ? 7.513 -8.360 -11.050 1.00 96.88 258 GLU A O 1
ATOM 1963 N N . VAL A 1 259 ? 7.847 -10.566 -10.797 1.00 97.88 259 VAL A N 1
ATOM 1964 C CA . VAL A 1 259 ? 6.467 -10.979 -11.092 1.00 97.88 259 VAL A CA 1
ATOM 1965 C C . VAL A 1 259 ? 5.990 -11.992 -10.057 1.00 97.88 259 VAL A C 1
ATOM 1967 O O . VAL A 1 259 ? 6.771 -12.820 -9.590 1.00 97.88 259 VAL A O 1
ATOM 1970 N N . GLN A 1 260 ? 4.707 -11.962 -9.709 1.00 97.00 260 GLN A N 1
ATOM 1971 C CA . GLN A 1 260 ? 4.046 -13.023 -8.945 1.00 97.00 260 GLN A CA 1
ATOM 1972 C C . GLN A 1 260 ? 3.017 -13.724 -9.821 1.00 97.00 260 GLN A C 1
ATOM 1974 O O . GLN A 1 260 ? 2.275 -13.071 -10.549 1.00 97.00 260 GLN A O 1
ATOM 1979 N N . TRP A 1 261 ? 2.945 -15.044 -9.696 1.00 98.06 261 TRP A N 1
ATOM 1980 C CA . TRP A 1 261 ? 1.908 -15.8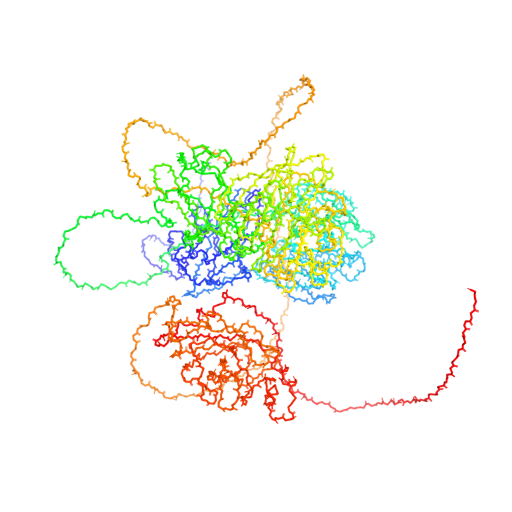82 -10.277 1.00 98.06 261 TRP A CA 1
ATOM 1981 C C . TRP A 1 261 ? 0.985 -16.427 -9.193 1.00 98.06 261 TRP A C 1
ATOM 1983 O O . TRP A 1 261 ? 1.464 -16.910 -8.171 1.00 98.06 261 TRP A O 1
ATOM 1993 N N . ASP A 1 262 ? -0.317 -16.395 -9.467 1.00 96.25 262 ASP A N 1
ATOM 1994 C CA . ASP A 1 262 ? -1.388 -17.057 -8.727 1.00 96.25 262 ASP A CA 1
ATOM 1995 C C . ASP A 1 262 ? -2.141 -17.989 -9.694 1.00 96.25 262 ASP A C 1
ATOM 1997 O O . ASP A 1 262 ? -2.711 -17.534 -10.691 1.00 96.25 262 ASP A O 1
ATOM 2001 N N . ILE A 1 263 ? -2.148 -19.295 -9.431 1.00 97.06 263 ILE A N 1
ATOM 2002 C CA . ILE A 1 263 ? -2.770 -20.303 -10.304 1.00 97.06 263 ILE A CA 1
ATOM 2003 C C . ILE A 1 263 ? -4.044 -20.832 -9.656 1.00 97.06 263 ILE A C 1
ATOM 2005 O O . ILE A 1 263 ? -3.975 -21.495 -8.627 1.00 97.06 263 ILE A O 1
ATOM 2009 N N . PHE A 1 264 ? -5.186 -20.547 -10.275 1.00 95.88 264 PHE A N 1
ATOM 2010 C CA . PHE A 1 264 ? -6.535 -20.957 -9.875 1.00 95.88 264 PHE A CA 1
ATOM 2011 C C . PHE A 1 264 ? -7.028 -22.142 -10.730 1.00 95.88 264 PHE A C 1
ATOM 2013 O O . PHE A 1 264 ? -6.419 -22.441 -11.759 1.00 95.88 264 PHE A O 1
ATOM 2020 N N . PRO A 1 265 ? -8.172 -22.790 -10.412 1.00 94.25 265 PRO A N 1
ATOM 2021 C CA . PRO A 1 265 ? -8.594 -24.020 -11.092 1.00 94.25 265 PRO A CA 1
ATOM 2022 C C . PRO A 1 265 ? -8.796 -23.881 -12.610 1.00 94.25 265 PRO A C 1
ATOM 2024 O O . PRO A 1 265 ? -8.626 -24.853 -13.346 1.00 94.25 265 PRO A O 1
ATOM 2027 N N . LYS A 1 266 ? -9.157 -22.677 -13.079 1.00 91.31 266 LYS A N 1
ATOM 2028 C CA . LYS A 1 266 ? -9.459 -22.366 -14.490 1.00 91.31 266 LYS A CA 1
ATOM 2029 C C . LYS A 1 266 ? -8.492 -21.360 -15.138 1.00 91.31 266 LYS A C 1
ATOM 2031 O O . LYS A 1 266 ? -8.529 -21.204 -16.355 1.00 91.31 266 LYS A O 1
ATOM 2036 N N . THR A 1 267 ? -7.645 -20.684 -14.354 1.00 94.75 267 THR A N 1
ATOM 2037 C CA . THR A 1 267 ? -6.905 -19.488 -14.797 1.00 94.75 267 THR A CA 1
ATOM 2038 C C . THR A 1 267 ? -5.574 -19.340 -14.063 1.00 94.75 267 THR A C 1
ATOM 2040 O O . THR A 1 267 ? -5.539 -19.391 -12.837 1.00 94.75 267 THR A O 1
ATOM 2043 N N . ALA A 1 268 ? -4.500 -19.045 -14.791 1.00 97.44 268 ALA A N 1
ATOM 2044 C CA . ALA A 1 268 ? -3.263 -18.502 -14.235 1.00 97.44 268 ALA A CA 1
ATOM 2045 C C . ALA A 1 268 ? -3.298 -16.964 -14.301 1.00 97.44 268 ALA A C 1
ATOM 2047 O O . ALA A 1 268 ? -3.620 -16.411 -15.353 1.00 97.44 268 ALA A O 1
ATOM 2048 N N . ARG A 1 269 ? -2.978 -16.266 -13.204 1.00 98.06 269 ARG A N 1
ATOM 2049 C CA . ARG A 1 269 ? -2.870 -14.797 -13.117 1.00 98.06 269 ARG A CA 1
ATOM 2050 C C . ARG A 1 269 ? -1.443 -14.404 -12.752 1.00 98.06 269 ARG A C 1
ATOM 2052 O O . ARG A 1 269 ? -0.941 -14.846 -11.726 1.00 98.06 269 ARG A O 1
ATOM 2059 N N . MET A 1 270 ? -0.822 -13.548 -13.552 1.00 98.44 270 MET A N 1
ATOM 2060 C CA . MET A 1 270 ? 0.417 -12.855 -13.210 1.00 98.44 270 MET A CA 1
ATOM 2061 C C . MET A 1 270 ? 0.106 -11.446 -12.716 1.00 98.44 270 MET A C 1
ATOM 2063 O O . MET A 1 270 ? -0.778 -10.793 -13.263 1.00 98.44 270 MET A O 1
ATOM 2067 N N . THR A 1 271 ? 0.880 -10.955 -11.754 1.00 94.06 271 THR A N 1
ATOM 2068 C CA . THR A 1 271 ? 1.007 -9.525 -11.444 1.00 94.06 271 THR A CA 1
ATOM 2069 C C . THR A 1 271 ? 2.463 -9.119 -11.607 1.00 94.06 271 THR A C 1
ATOM 2071 O O . THR A 1 271 ? 3.344 -9.751 -11.019 1.00 94.06 271 THR A O 1
ATOM 2074 N N . VAL A 1 272 ? 2.724 -8.066 -12.379 1.00 95.81 272 VAL A N 1
ATOM 2075 C CA . VAL A 1 272 ? 4.049 -7.441 -12.445 1.00 95.81 272 VAL A CA 1
ATOM 2076 C C . VAL A 1 272 ? 4.248 -6.621 -11.171 1.00 95.81 272 VAL A C 1
ATOM 2078 O O . VAL A 1 272 ? 3.540 -5.647 -10.941 1.00 95.81 272 VAL A O 1
ATOM 2081 N N . LEU A 1 273 ? 5.177 -7.034 -10.310 1.00 87.12 273 LEU A N 1
ATOM 2082 C CA . LEU A 1 273 ? 5.446 -6.390 -9.019 1.00 87.12 273 LEU A CA 1
ATOM 2083 C C . LEU A 1 273 ? 6.533 -5.312 -9.113 1.00 87.12 273 LEU A C 1
ATOM 2085 O O . LEU A 1 273 ? 6.530 -4.376 -8.318 1.00 87.12 273 LEU A O 1
ATOM 2089 N N . LYS A 1 274 ? 7.461 -5.451 -10.066 1.00 93.94 274 LYS A N 1
ATOM 2090 C CA . LYS A 1 274 ? 8.584 -4.534 -10.287 1.00 93.94 274 LYS A CA 1
ATOM 2091 C C . LYS A 1 274 ? 9.066 -4.628 -11.736 1.00 93.94 274 LYS A C 1
ATOM 2093 O O . LYS A 1 274 ? 9.058 -5.722 -12.307 1.00 93.94 274 LYS A O 1
ATOM 2098 N N . VAL A 1 275 ? 9.528 -3.517 -12.300 1.00 92.25 275 VAL A N 1
ATOM 2099 C CA . VAL A 1 275 ? 10.133 -3.443 -13.638 1.00 92.25 275 VAL A CA 1
ATOM 2100 C C . VAL A 1 275 ? 11.447 -2.657 -13.595 1.00 92.25 275 VAL A C 1
ATOM 2102 O O . VAL A 1 275 ? 11.725 -1.969 -12.618 1.00 92.25 275 VAL A O 1
ATOM 2105 N N . ASP A 1 276 ? 12.265 -2.758 -14.646 1.00 93.62 276 ASP A N 1
ATOM 2106 C CA . ASP A 1 276 ? 13.295 -1.745 -14.909 1.00 93.62 276 ASP A CA 1
ATOM 2107 C C . ASP A 1 276 ? 12.604 -0.565 -15.601 1.00 93.62 276 ASP A C 1
ATOM 2109 O O . ASP A 1 276 ? 12.257 -0.668 -16.776 1.00 93.62 276 ASP A O 1
ATOM 2113 N N . ASP A 1 277 ? 12.389 0.541 -14.888 1.00 86.25 277 ASP A N 1
ATOM 2114 C CA . ASP A 1 277 ? 11.609 1.693 -15.376 1.00 86.25 277 ASP A CA 1
ATOM 2115 C C . ASP A 1 277 ? 12.240 2.370 -16.617 1.00 86.25 277 ASP A C 1
ATOM 2117 O O . ASP A 1 277 ? 11.567 3.035 -17.412 1.00 86.25 277 ASP A O 1
ATOM 2121 N N . THR A 1 278 ? 13.534 2.114 -16.872 1.00 90.94 278 THR A N 1
ATOM 2122 C CA . THR A 1 278 ? 14.224 2.539 -18.107 1.00 90.94 278 THR A CA 1
ATOM 2123 C C . THR A 1 278 ? 13.830 1.719 -19.340 1.00 90.94 278 THR A C 1
ATOM 2125 O O . THR A 1 278 ? 14.192 2.065 -20.472 1.00 90.94 278 THR A O 1
ATOM 2128 N N . LYS A 1 279 ? 13.109 0.612 -19.146 1.00 92.12 279 LYS A N 1
ATOM 2129 C CA . LYS A 1 279 ? 12.747 -0.362 -20.172 1.00 92.12 279 LYS A CA 1
ATOM 2130 C C . LYS A 1 279 ? 11.242 -0.402 -20.383 1.00 92.12 279 LYS A C 1
ATOM 2132 O O . LYS A 1 279 ? 10.431 -0.205 -19.487 1.00 92.12 279 LYS A O 1
ATOM 2137 N N . LYS A 1 280 ? 10.873 -0.720 -21.618 1.00 95.88 280 LYS A N 1
ATOM 2138 C CA . LYS A 1 280 ? 9.520 -1.162 -21.953 1.00 95.88 280 LYS A CA 1
ATOM 2139 C C . LYS A 1 280 ? 9.493 -2.681 -21.978 1.00 95.88 280 LYS A C 1
ATOM 2141 O O . LYS A 1 280 ? 10.535 -3.311 -22.159 1.00 95.88 280 LYS A O 1
ATOM 2146 N N . TYR A 1 281 ? 8.310 -3.257 -21.862 1.00 97.38 281 TYR A N 1
ATOM 2147 C CA . TYR A 1 281 ? 8.087 -4.692 -21.994 1.00 97.38 281 TYR A CA 1
ATOM 2148 C C . TYR A 1 281 ? 6.813 -4.966 -22.802 1.00 97.38 281 TYR A C 1
ATOM 2150 O O . TYR A 1 281 ? 6.206 -4.055 -23.372 1.00 97.38 281 TYR A O 1
ATOM 2158 N N . TRP A 1 282 ? 6.469 -6.240 -22.920 1.00 97.62 282 TRP A N 1
ATOM 2159 C CA . TRP A 1 282 ? 5.255 -6.733 -23.560 1.00 97.62 282 TRP A CA 1
ATOM 2160 C C . TRP A 1 282 ? 4.762 -7.966 -22.802 1.00 97.62 282 TRP A C 1
ATOM 2162 O O . TRP A 1 282 ? 5.486 -8.508 -21.964 1.00 97.62 282 TRP A O 1
ATOM 2172 N N . PHE A 1 283 ? 3.583 -8.473 -23.145 1.00 98.06 283 PHE A N 1
ATOM 2173 C CA . PHE A 1 283 ? 3.249 -9.869 -22.860 1.00 98.06 283 PHE A CA 1
ATOM 2174 C C . PHE A 1 283 ? 3.143 -10.630 -24.170 1.00 98.06 283 PHE A C 1
ATOM 2176 O O . PHE A 1 283 ? 2.405 -10.226 -25.064 1.00 98.06 283 PHE A O 1
ATOM 2183 N N . LEU A 1 284 ? 3.884 -11.726 -24.277 1.00 97.69 284 LEU A N 1
ATOM 2184 C CA . LEU A 1 284 ? 3.913 -12.603 -25.434 1.00 97.69 284 LEU A CA 1
ATOM 2185 C C . LEU A 1 284 ? 3.284 -13.954 -25.081 1.00 97.69 284 LEU A C 1
ATOM 2187 O O . LEU A 1 284 ? 3.666 -14.599 -24.103 1.00 97.69 284 LEU A O 1
ATOM 2191 N N . TYR A 1 285 ? 2.340 -14.390 -25.913 1.00 98.31 285 TYR A N 1
ATOM 2192 C CA . TYR A 1 285 ? 1.970 -15.796 -26.035 1.00 98.31 285 TYR A CA 1
ATOM 2193 C C . TYR A 1 285 ? 2.508 -16.315 -27.367 1.00 98.31 285 TYR A C 1
ATOM 2195 O O . TYR A 1 285 ? 2.021 -15.951 -28.444 1.00 98.31 285 TYR A O 1
ATOM 2203 N N . GLU A 1 286 ? 3.518 -17.174 -27.265 1.00 97.56 286 GLU A N 1
ATOM 2204 C CA . GLU A 1 286 ? 4.143 -17.859 -28.390 1.00 97.56 286 GLU A CA 1
ATOM 2205 C C . GLU A 1 286 ? 3.933 -19.364 -28.209 1.00 97.56 286 GLU A C 1
ATOM 2207 O O . GLU A 1 286 ? 4.562 -19.991 -27.361 1.00 97.56 286 GLU A O 1
ATOM 2212 N N . GLY A 1 287 ? 2.989 -19.957 -28.938 1.00 96.69 287 GLY A N 1
ATOM 2213 C CA . GLY A 1 287 ? 2.531 -21.314 -28.639 1.00 96.69 287 GLY A CA 1
ATOM 2214 C C . GLY A 1 287 ? 1.849 -22.030 -29.795 1.00 96.69 287 GLY A C 1
ATOM 2215 O O . GLY A 1 287 ? 1.912 -21.618 -30.950 1.00 96.69 287 GLY A O 1
ATOM 2216 N N . THR A 1 288 ? 1.223 -23.159 -29.484 1.00 96.31 288 THR A N 1
ATOM 2217 C CA . THR A 1 288 ? 0.639 -24.073 -30.473 1.00 96.31 288 THR A CA 1
ATOM 2218 C C . THR A 1 288 ? -0.748 -24.511 -30.007 1.00 96.31 288 THR A C 1
ATOM 2220 O O . THR A 1 288 ? -0.871 -25.528 -29.323 1.00 96.31 288 THR A O 1
ATOM 2223 N N . PRO A 1 289 ? -1.808 -23.747 -30.334 1.00 94.44 289 PRO A N 1
ATOM 2224 C CA . PRO A 1 289 ? -3.188 -24.158 -30.089 1.00 94.44 289 PRO A CA 1
ATOM 2225 C C . PRO A 1 289 ? -3.424 -25.610 -30.529 1.00 94.44 289 PRO A C 1
ATOM 2227 O O . PRO A 1 289 ? -2.816 -26.072 -31.489 1.00 94.44 289 PRO A O 1
ATOM 2230 N N . GLY A 1 290 ? -4.183 -26.386 -29.753 1.00 93.81 290 GLY A N 1
ATOM 2231 C CA . GLY A 1 290 ? -4.409 -27.813 -30.042 1.00 93.81 290 GLY A CA 1
ATOM 2232 C C . GLY A 1 290 ? -3.173 -28.737 -30.029 1.00 93.81 290 GLY A C 1
ATOM 2233 O O . GLY A 1 290 ? -3.269 -29.931 -30.357 1.00 93.81 290 GLY A O 1
ATOM 2234 N N . GLY A 1 291 ? -2.004 -28.227 -29.627 1.00 94.31 291 GLY A N 1
ATOM 2235 C CA . GLY A 1 291 ? -0.710 -28.915 -29.683 1.00 94.31 291 GLY A CA 1
ATOM 2236 C C . GLY A 1 291 ? -0.003 -28.845 -31.041 1.00 94.31 291 GLY A C 1
ATOM 2237 O O . GLY A 1 291 ? 1.086 -29.400 -31.177 1.00 94.31 291 GLY A O 1
ATOM 2238 N N . ALA A 1 292 ? -0.608 -28.200 -32.041 1.00 93.94 292 ALA A N 1
ATOM 2239 C CA . ALA A 1 292 ? -0.010 -27.882 -33.334 1.00 93.94 292 ALA A CA 1
ATOM 2240 C C . ALA A 1 292 ? -0.850 -26.776 -33.983 1.00 93.94 292 ALA A C 1
ATOM 2242 O O . ALA A 1 292 ? -2.038 -26.980 -34.193 1.00 93.94 292 ALA A O 1
ATOM 2243 N N . LEU A 1 293 ? -0.247 -25.624 -34.296 1.00 95.12 293 LEU A N 1
ATOM 2244 C CA . LEU A 1 293 ? -0.974 -24.524 -34.931 1.00 95.12 293 LEU A CA 1
ATOM 2245 C C . LEU A 1 293 ? -1.376 -24.906 -36.365 1.00 95.12 293 LEU A C 1
ATOM 2247 O O . LEU A 1 293 ? -0.499 -25.069 -37.214 1.00 95.12 293 LEU A O 1
ATOM 2251 N N . GLU A 1 294 ? -2.679 -24.956 -36.638 1.00 94.56 294 GLU A N 1
ATOM 2252 C CA . GLU A 1 294 ? -3.267 -25.267 -37.947 1.00 94.56 294 GLU A CA 1
ATOM 2253 C C . GLU A 1 294 ? -3.876 -23.994 -38.580 1.00 94.56 294 GLU A C 1
ATOM 2255 O O . GLU A 1 294 ? -5.039 -23.658 -38.331 1.00 94.56 294 GLU A O 1
ATOM 2260 N N . PRO A 1 295 ? -3.142 -23.243 -39.433 1.00 92.88 295 PRO A N 1
ATOM 2261 C CA . PRO A 1 295 ? -3.483 -21.857 -39.786 1.00 92.88 295 PRO A CA 1
ATOM 2262 C C . PRO A 1 295 ? -4.830 -21.662 -40.489 1.00 92.88 295 PRO A C 1
ATOM 2264 O O . PRO A 1 295 ? -5.367 -20.556 -40.494 1.00 92.88 295 PRO A O 1
ATOM 2267 N N . ASN A 1 296 ? -5.353 -22.716 -41.119 1.00 93.69 296 ASN A N 1
ATOM 2268 C CA . ASN A 1 296 ? -6.582 -22.679 -41.911 1.00 93.69 296 ASN A CA 1
ATOM 2269 C C . ASN A 1 296 ? -7.829 -23.114 -41.121 1.00 93.69 296 ASN A C 1
ATOM 2271 O O . ASN A 1 296 ? -8.942 -22.911 -41.605 1.00 93.69 296 ASN A O 1
ATOM 2275 N N . THR A 1 297 ? -7.658 -23.736 -39.951 1.00 94.19 297 THR A N 1
ATOM 2276 C CA . THR A 1 297 ? -8.760 -24.272 -39.131 1.00 94.19 297 THR A CA 1
ATOM 2277 C C . THR A 1 297 ? -8.805 -23.665 -37.742 1.00 94.19 297 THR A C 1
ATOM 2279 O O . THR A 1 297 ? -9.902 -23.447 -37.230 1.00 94.19 297 THR A O 1
ATOM 2282 N N . ASP A 1 298 ? -7.650 -23.358 -37.153 1.00 96.94 298 ASP A N 1
ATOM 2283 C CA . ASP A 1 298 ? -7.588 -22.654 -35.881 1.00 96.94 298 ASP A CA 1
ATOM 2284 C C . ASP A 1 298 ? -8.089 -21.222 -36.042 1.00 96.94 298 ASP A C 1
ATOM 2286 O O . ASP A 1 298 ? -7.922 -20.580 -37.085 1.00 96.94 298 ASP A O 1
ATOM 2290 N N . LEU A 1 299 ? -8.711 -20.708 -34.987 1.00 97.94 299 LEU A N 1
ATOM 2291 C CA . LEU A 1 299 ? -9.389 -19.416 -34.996 1.00 97.94 299 LEU A CA 1
ATOM 2292 C C . LEU A 1 299 ? -8.793 -18.501 -33.937 1.00 97.94 299 LEU A C 1
ATOM 2294 O O . LEU A 1 299 ? -8.547 -18.933 -32.812 1.00 97.94 299 LEU A O 1
ATOM 2298 N N . VAL A 1 300 ? -8.632 -17.227 -34.280 1.00 98.12 300 VAL A N 1
ATOM 2299 C CA . VAL A 1 300 ? -8.180 -16.171 -33.369 1.00 98.12 300 VAL A CA 1
ATOM 2300 C C . VAL A 1 300 ? -9.288 -15.144 -33.273 1.00 98.12 300 VAL A C 1
ATOM 2302 O O . VAL A 1 300 ? -9.698 -14.577 -34.287 1.00 98.12 300 VAL A O 1
ATOM 2305 N N . THR A 1 301 ? -9.790 -14.923 -32.063 1.00 97.81 301 THR A N 1
ATOM 2306 C CA . THR A 1 301 ? -10.933 -14.037 -31.825 1.00 97.81 301 THR A CA 1
ATOM 2307 C C . THR A 1 301 ? -10.601 -13.009 -30.761 1.00 97.81 301 THR A C 1
ATOM 2309 O O . THR A 1 301 ? -10.109 -13.360 -29.689 1.00 97.81 301 THR A O 1
ATOM 2312 N N . LYS A 1 302 ? -10.887 -11.744 -31.063 1.00 96.69 302 LYS A N 1
ATOM 2313 C CA . LYS A 1 302 ? -10.701 -10.604 -30.159 1.00 96.69 302 LYS A CA 1
ATOM 2314 C C . LYS A 1 302 ? -11.942 -10.362 -29.296 1.00 96.69 302 LYS A C 1
ATOM 2316 O O . LYS A 1 302 ? -13.028 -10.866 -29.590 1.00 96.69 302 LYS A O 1
ATOM 2321 N N . SER A 1 303 ? -11.786 -9.550 -28.260 1.00 95.88 303 SER A N 1
ATOM 2322 C CA . SER A 1 303 ? -12.835 -9.152 -27.313 1.00 95.88 303 SER A CA 1
ATOM 2323 C C . SER A 1 303 ? -14.113 -8.584 -27.927 1.00 95.88 303 SER A C 1
ATOM 2325 O O . SER A 1 303 ? -15.210 -8.868 -27.447 1.00 95.88 303 SER A O 1
ATOM 2327 N N . ASN A 1 304 ? -13.992 -7.856 -29.037 1.00 91.00 304 ASN A N 1
ATOM 2328 C CA . ASN A 1 304 ? -15.116 -7.317 -29.804 1.00 91.00 304 ASN A CA 1
ATOM 2329 C C . ASN A 1 304 ? -15.823 -8.351 -30.711 1.00 91.00 304 ASN A C 1
ATOM 2331 O O . ASN A 1 304 ? -16.726 -8.000 -31.470 1.00 91.00 304 ASN A O 1
ATOM 2335 N N . GLY A 1 305 ? -15.414 -9.623 -30.667 1.00 93.50 305 GLY A N 1
ATOM 2336 C CA . GLY A 1 305 ? -15.981 -10.710 -31.470 1.00 93.50 305 GLY A CA 1
ATOM 2337 C C . GLY A 1 305 ? -15.466 -10.783 -32.907 1.00 93.50 305 GLY A C 1
ATOM 2338 O O . GLY A 1 305 ? -15.896 -11.658 -33.659 1.00 93.50 305 GLY A O 1
ATOM 2339 N N . SER A 1 306 ? -14.529 -9.913 -33.300 1.00 93.88 306 SER A N 1
ATOM 2340 C CA . SER A 1 306 ? -13.810 -10.046 -34.568 1.00 93.88 306 SER A CA 1
ATOM 2341 C C . SER A 1 306 ? -12.974 -11.328 -34.555 1.00 93.88 306 SER A C 1
ATOM 2343 O O . SER A 1 306 ? -12.093 -11.493 -33.710 1.00 93.88 306 SER A O 1
ATOM 2345 N N . GLN A 1 307 ? -13.272 -12.227 -35.492 1.00 95.69 307 GLN A N 1
ATOM 2346 C CA . GLN A 1 307 ? -12.684 -13.557 -35.613 1.00 95.69 307 GLN A CA 1
ATOM 2347 C C . GLN A 1 307 ? -12.012 -13.719 -36.979 1.00 95.69 307 GLN A C 1
ATOM 2349 O O . GLN A 1 307 ? -12.595 -13.379 -38.010 1.00 95.69 307 GLN A O 1
ATOM 2354 N N . VAL A 1 308 ? -10.805 -14.280 -36.978 1.00 96.44 308 VAL A N 1
ATOM 2355 C CA . VAL A 1 308 ? -10.013 -14.617 -38.171 1.00 96.44 308 VAL A CA 1
ATOM 2356 C C . VAL A 1 308 ? -9.483 -16.049 -38.070 1.00 96.44 308 VAL A C 1
ATOM 2358 O O . VAL A 1 308 ? -9.435 -16.619 -36.979 1.00 96.44 308 VAL A O 1
ATOM 2361 N N . THR A 1 309 ? -9.070 -16.648 -39.189 1.00 97.38 309 THR A N 1
ATOM 2362 C CA . THR A 1 309 ? -8.287 -17.898 -39.144 1.00 97.38 309 THR A CA 1
ATOM 2363 C C . THR A 1 309 ? -6.870 -17.599 -38.664 1.00 97.38 309 THR A C 1
ATOM 2365 O O . THR A 1 309 ? -6.332 -16.541 -38.988 1.00 97.38 309 THR A O 1
ATOM 2368 N N . ALA A 1 310 ? -6.221 -18.520 -37.959 1.00 95.94 310 ALA A N 1
ATOM 2369 C CA . ALA A 1 310 ? -4.922 -18.274 -37.337 1.00 95.94 310 ALA A CA 1
ATOM 2370 C C . ALA A 1 310 ? -3.763 -18.018 -38.326 1.00 95.94 310 ALA A C 1
ATOM 2372 O O . ALA A 1 310 ? -2.719 -17.506 -37.923 1.00 95.94 310 ALA A O 1
ATOM 2373 N N . GLY A 1 311 ? -3.951 -18.288 -39.621 1.00 95.00 311 GLY A N 1
ATOM 2374 C CA . GLY A 1 311 ? -3.057 -17.858 -40.700 1.00 95.00 311 GLY A CA 1
ATOM 2375 C C . GLY A 1 311 ? -3.121 -16.368 -41.056 1.00 95.00 311 GLY A C 1
ATOM 2376 O O . GLY A 1 311 ? -2.294 -15.904 -41.837 1.00 95.00 311 GLY A O 1
ATOM 2377 N N . GLN A 1 312 ? -4.083 -15.612 -40.519 1.00 95.56 312 GLN A N 1
ATOM 2378 C CA . GLN A 1 312 ? -4.268 -14.188 -40.804 1.00 95.56 312 GLN A CA 1
ATOM 2379 C C . GLN A 1 312 ? -3.667 -13.331 -39.686 1.00 95.56 312 GLN A C 1
ATOM 2381 O O . GLN A 1 312 ? -4.051 -13.447 -38.523 1.00 95.56 312 GLN A O 1
ATOM 2386 N N . GLU A 1 313 ? -2.736 -12.452 -40.049 1.00 95.94 313 GLU A N 1
ATOM 2387 C CA . GLU A 1 313 ? -2.147 -11.477 -39.131 1.00 95.94 313 GLU A CA 1
ATOM 2388 C C . GLU A 1 313 ? -3.019 -10.224 -38.963 1.00 95.94 313 GLU A C 1
ATOM 2390 O O . GLU A 1 313 ? -3.794 -9.849 -39.847 1.00 95.94 313 GLU A O 1
ATOM 2395 N N . TRP A 1 314 ? -2.867 -9.556 -37.822 1.00 96.69 314 TRP A N 1
ATOM 2396 C CA . TRP A 1 314 ? -3.413 -8.225 -37.574 1.00 96.69 314 TRP A CA 1
ATOM 2397 C C . TRP A 1 314 ? -2.516 -7.449 -36.607 1.00 96.69 314 TRP A C 1
ATOM 2399 O O . TRP A 1 314 ? -1.787 -8.024 -35.799 1.00 96.69 314 TRP A O 1
ATOM 2409 N N . ALA A 1 315 ? -2.587 -6.123 -36.685 1.00 96.56 315 ALA A N 1
ATOM 2410 C CA . ALA A 1 315 ? -1.958 -5.218 -35.737 1.00 96.56 315 ALA A CA 1
ATOM 2411 C C . ALA A 1 315 ? -2.858 -4.003 -35.504 1.00 96.56 315 ALA A C 1
ATOM 2413 O O . ALA A 1 315 ? -3.555 -3.560 -36.421 1.00 96.56 315 ALA A O 1
ATOM 2414 N N . GLY A 1 316 ? -2.831 -3.486 -34.283 1.00 93.38 316 GLY A N 1
ATOM 2415 C CA . GLY A 1 316 ? -3.696 -2.413 -33.813 1.00 93.38 316 GLY A CA 1
ATOM 2416 C C . GLY A 1 316 ? -4.226 -2.711 -32.416 1.00 93.38 316 GLY A C 1
ATOM 2417 O O . GLY A 1 316 ? -4.315 -3.869 -32.022 1.00 93.38 316 GLY A O 1
ATOM 2418 N N . ASP A 1 317 ? -4.576 -1.637 -31.724 1.00 93.44 317 ASP A N 1
ATOM 2419 C CA . ASP A 1 317 ? -5.302 -1.600 -30.453 1.00 93.44 317 ASP A CA 1
ATOM 2420 C C . ASP A 1 317 ? -6.556 -2.515 -30.447 1.00 93.44 317 ASP A C 1
ATOM 2422 O O . ASP A 1 317 ? -7.222 -2.705 -31.482 1.00 93.44 317 ASP A O 1
ATOM 2426 N N . ILE A 1 318 ? -6.857 -3.106 -29.287 1.00 91.75 318 ILE A N 1
ATOM 2427 C CA . ILE A 1 318 ? -8.005 -3.983 -29.028 1.00 91.75 318 ILE A CA 1
ATOM 2428 C C . ILE A 1 318 ? -8.971 -3.249 -28.080 1.00 91.75 318 ILE A C 1
ATOM 2430 O O . ILE A 1 318 ? -8.869 -3.406 -26.868 1.00 91.75 318 ILE A O 1
ATOM 2434 N N . PRO A 1 319 ? -9.955 -2.497 -28.608 1.00 70.75 319 PRO A N 1
ATOM 2435 C CA . PRO A 1 319 ? -10.793 -1.637 -27.777 1.00 70.75 319 PRO A CA 1
ATOM 2436 C C . PRO A 1 319 ? -11.716 -2.400 -26.806 1.00 70.75 319 PRO A C 1
ATOM 2438 O O . PRO A 1 319 ? -12.133 -3.533 -27.074 1.00 70.75 319 PRO A O 1
ATOM 2441 N N . ASP A 1 320 ? -12.122 -1.692 -25.746 1.00 76.25 320 ASP A N 1
ATOM 2442 C CA . ASP A 1 320 ? -13.084 -2.028 -24.676 1.00 76.25 320 ASP A CA 1
ATOM 2443 C C . ASP A 1 320 ? -12.597 -3.021 -23.605 1.00 76.25 320 ASP A C 1
ATOM 2445 O O . ASP A 1 320 ? -12.835 -2.840 -22.405 1.00 76.25 320 ASP A O 1
ATOM 2449 N N . GLU A 1 321 ? -12.049 -4.154 -24.033 1.00 90.06 321 GLU A N 1
ATOM 2450 C CA . GLU A 1 321 ? -11.526 -5.188 -23.145 1.00 90.06 321 GLU A CA 1
ATOM 2451 C C . GLU A 1 321 ? -10.333 -5.864 -23.825 1.00 90.06 321 GLU A C 1
ATOM 2453 O O . GLU A 1 321 ? -10.490 -6.487 -24.873 1.00 90.06 321 GLU A O 1
ATOM 2458 N N . GLU A 1 322 ? -9.149 -5.817 -23.225 1.00 92.44 322 GLU A N 1
ATOM 2459 C CA . GLU A 1 322 ? -7.923 -6.250 -23.901 1.00 92.44 322 GLU A CA 1
ATOM 2460 C C . GLU A 1 322 ? -7.682 -7.775 -23.785 1.00 92.44 322 GLU A C 1
ATOM 2462 O O . GLU A 1 322 ? -6.858 -8.280 -23.016 1.00 92.44 322 GLU A O 1
ATOM 2467 N N . TRP A 1 323 ? -8.467 -8.564 -24.531 1.00 97.31 323 TRP A N 1
ATOM 2468 C CA . TRP A 1 323 ? -8.327 -10.024 -24.564 1.00 97.31 323 TRP A CA 1
ATOM 2469 C C . TRP A 1 323 ? -8.525 -10.674 -25.936 1.00 97.31 323 TRP A C 1
ATOM 2471 O O . TRP A 1 323 ? -9.288 -10.223 -26.795 1.00 97.31 323 TRP A O 1
ATOM 2481 N N . VAL A 1 324 ? -7.857 -11.816 -26.103 1.00 98.19 324 VAL A N 1
ATOM 2482 C CA . VAL A 1 324 ? -7.854 -12.660 -27.303 1.00 98.19 324 VAL A CA 1
ATOM 2483 C C . VAL A 1 324 ? -8.011 -14.120 -26.886 1.00 98.19 324 VAL A C 1
ATOM 2485 O O . VAL A 1 324 ? -7.486 -14.541 -25.854 1.00 98.19 324 VAL A O 1
ATOM 2488 N N . TYR A 1 325 ? -8.698 -14.926 -27.697 1.00 98.44 325 TYR A N 1
ATOM 2489 C CA . TYR A 1 325 ? -8.657 -16.381 -27.560 1.00 98.44 325 TYR A CA 1
ATOM 2490 C C . TYR A 1 325 ? -8.369 -17.107 -28.874 1.00 98.44 325 TYR A C 1
ATOM 2492 O O . TYR A 1 325 ? -8.790 -16.698 -29.958 1.00 98.44 325 TYR A O 1
ATOM 2500 N N . PHE A 1 326 ? -7.660 -18.222 -28.727 1.00 98.56 326 PHE A N 1
ATOM 2501 C CA . PHE A 1 326 ? -7.317 -19.188 -29.761 1.00 98.56 326 PHE A CA 1
ATOM 2502 C C . PHE A 1 326 ? -8.242 -20.383 -29.637 1.00 98.56 326 PHE A C 1
ATOM 2504 O O . PHE A 1 326 ? -8.446 -20.864 -28.527 1.00 98.56 326 PHE A O 1
ATOM 2511 N N . THR A 1 327 ? -8.778 -20.883 -30.743 1.00 98.12 327 THR A N 1
ATOM 2512 C CA . THR A 1 327 ? -9.667 -22.052 -30.754 1.00 98.12 327 THR A CA 1
ATOM 2513 C C . THR A 1 327 ? -9.134 -23.100 -31.705 1.00 98.12 327 THR A C 1
ATOM 2515 O O . THR A 1 327 ? -8.895 -22.769 -32.862 1.00 98.12 327 THR A O 1
ATOM 2518 N N . ASP A 1 328 ? -9.045 -24.340 -31.229 1.00 95.06 328 ASP A N 1
ATOM 2519 C CA . ASP A 1 328 ? -8.967 -25.538 -32.070 1.00 95.06 328 ASP A CA 1
ATOM 2520 C C . ASP A 1 328 ? -10.398 -26.114 -32.154 1.00 95.06 328 ASP A C 1
ATOM 2522 O O . ASP A 1 328 ? -10.915 -26.651 -31.159 1.00 95.06 328 ASP A O 1
ATOM 2526 N N . PRO A 1 329 ? -11.089 -25.992 -33.306 1.00 88.50 329 PRO A N 1
ATOM 2527 C CA . PRO A 1 329 ? -12.440 -26.527 -33.463 1.00 88.50 329 PRO A CA 1
ATOM 2528 C C . PRO A 1 329 ? -12.504 -28.057 -33.359 1.00 88.50 329 PRO A C 1
ATOM 2530 O O . PRO A 1 329 ? -13.526 -28.593 -32.927 1.00 88.50 329 PRO A O 1
ATOM 2533 N N . GLY A 1 330 ? -11.425 -28.762 -33.718 1.00 89.12 330 GLY A N 1
ATOM 2534 C CA . GLY A 1 330 ? -11.316 -30.220 -33.646 1.00 89.12 330 GLY A CA 1
ATOM 2535 C C . GLY A 1 330 ? -11.287 -30.755 -32.213 1.00 89.12 330 GLY A C 1
ATOM 2536 O O . GLY A 1 330 ? -11.784 -31.854 -31.962 1.00 89.12 330 GLY A O 1
ATOM 2537 N N . LEU A 1 331 ? -10.785 -29.963 -31.261 1.00 91.06 331 LEU A N 1
ATOM 2538 C CA . LEU A 1 331 ? -10.833 -30.269 -29.823 1.00 91.06 331 LEU A CA 1
ATOM 2539 C C . LEU A 1 331 ? -12.036 -29.653 -29.095 1.00 91.06 331 LEU A C 1
ATOM 2541 O O . LEU A 1 331 ? -12.250 -29.952 -27.919 1.00 91.06 331 LEU A O 1
ATOM 2545 N N . SER A 1 332 ? -12.820 -28.801 -29.766 1.00 92.19 332 SER A N 1
ATOM 2546 C CA . SER A 1 332 ? -13.915 -28.027 -29.155 1.00 92.19 332 SER A CA 1
ATOM 2547 C C . SER A 1 332 ? -13.469 -27.226 -27.916 1.00 92.19 332 SER A C 1
ATOM 2549 O O . SER A 1 332 ? -14.175 -27.153 -26.905 1.00 92.19 332 SER A O 1
ATOM 2551 N N . ARG A 1 333 ? -12.264 -26.647 -27.992 1.00 94.81 333 ARG A N 1
ATOM 2552 C CA . ARG A 1 333 ? -11.575 -25.983 -26.879 1.00 94.81 333 ARG A CA 1
ATOM 2553 C C . ARG A 1 333 ? -10.930 -24.680 -27.335 1.00 94.81 333 ARG A C 1
ATOM 2555 O O . ARG A 1 333 ? -10.427 -24.593 -28.455 1.00 94.81 333 ARG A O 1
ATOM 2562 N N . SER A 1 334 ? -10.875 -23.718 -26.421 1.00 97.94 334 SER A N 1
ATOM 2563 C CA . SER A 1 334 ? -10.137 -22.474 -26.596 1.00 97.94 334 SER A CA 1
ATOM 2564 C C . SER A 1 334 ? -9.146 -22.215 -25.459 1.00 97.94 334 SER A C 1
ATOM 2566 O O . SER A 1 334 ? -9.393 -22.575 -24.306 1.00 97.94 334 SER A O 1
ATOM 2568 N N . LEU A 1 335 ? -8.048 -21.535 -25.790 1.00 98.25 335 LEU A N 1
ATOM 2569 C CA . LEU A 1 335 ? -7.124 -20.876 -24.866 1.00 98.25 335 LEU A CA 1
ATOM 2570 C C . LEU A 1 335 ? -7.390 -19.373 -24.917 1.00 98.25 335 LEU A C 1
ATOM 2572 O O . LEU A 1 335 ? -7.248 -18.772 -25.980 1.00 98.25 335 LEU A O 1
ATOM 2576 N N . PHE A 1 336 ? -7.735 -18.762 -23.788 1.00 98.31 336 PHE A N 1
ATOM 2577 C CA . PHE A 1 336 ? -7.834 -17.306 -23.673 1.00 98.31 336 PHE A CA 1
ATOM 2578 C C . PHE A 1 336 ? -6.561 -16.708 -23.067 1.00 98.31 336 PHE A C 1
ATOM 2580 O O . PHE A 1 336 ? -5.924 -17.341 -22.224 1.00 98.31 336 PHE A O 1
ATOM 2587 N N . VAL A 1 337 ? -6.225 -15.480 -23.466 1.00 98.44 337 VAL A N 1
ATOM 2588 C CA . VAL A 1 337 ? -5.139 -14.661 -22.907 1.00 98.44 337 VAL A CA 1
ATOM 2589 C C . VAL A 1 337 ? -5.658 -13.227 -22.738 1.00 98.44 337 VAL A C 1
ATOM 2591 O O . VAL A 1 337 ? -6.294 -12.702 -23.647 1.00 98.44 337 VAL A O 1
ATOM 2594 N N . ILE A 1 338 ? -5.417 -12.605 -21.586 1.00 98.06 338 ILE A N 1
ATOM 2595 C CA . ILE A 1 338 ? -6.050 -11.355 -21.129 1.00 98.06 338 ILE A CA 1
ATOM 2596 C C . ILE A 1 338 ? -4.969 -10.407 -20.596 1.00 98.06 338 ILE A C 1
ATOM 2598 O O . ILE A 1 338 ? -4.308 -10.777 -19.621 1.00 98.06 338 ILE A O 1
ATOM 2602 N N . ASN A 1 339 ? -4.835 -9.203 -21.156 1.00 95.69 339 ASN A N 1
ATOM 2603 C CA . ASN A 1 339 ? -4.301 -8.062 -20.410 1.00 95.69 339 ASN A CA 1
ATOM 2604 C C . ASN A 1 339 ? -5.453 -7.485 -19.564 1.00 95.69 339 ASN A C 1
ATOM 2606 O O . ASN A 1 339 ? -6.596 -7.393 -20.011 1.00 95.69 339 ASN A O 1
ATOM 2610 N N . HIS A 1 340 ? -5.206 -7.232 -18.278 1.00 91.50 340 HIS A N 1
ATOM 2611 C CA . HIS A 1 340 ? -6.256 -6.750 -17.364 1.00 91.50 340 HIS A CA 1
ATOM 2612 C C . HIS A 1 340 ? -6.438 -5.239 -17.423 1.00 91.50 340 HIS A C 1
ATOM 2614 O O . HIS A 1 340 ? -7.508 -4.748 -17.056 1.00 91.50 340 HIS A O 1
ATOM 2620 N N . LEU A 1 341 ? -5.389 -4.523 -17.830 1.00 88.31 341 LEU A N 1
ATOM 2621 C CA . LEU A 1 341 ? -5.500 -3.125 -18.198 1.00 88.31 341 LEU A CA 1
ATOM 2622 C C . LEU A 1 341 ? -6.134 -3.067 -19.592 1.00 88.31 341 LEU A C 1
ATOM 2624 O O . LEU A 1 341 ? -5.812 -3.891 -20.436 1.00 88.31 341 LEU A O 1
ATOM 2628 N N . ASP A 1 342 ? -7.064 -2.138 -19.780 1.00 87.25 342 ASP A N 1
ATOM 2629 C CA . ASP A 1 342 ? -7.514 -1.688 -21.096 1.00 87.25 342 ASP A CA 1
ATOM 2630 C C . ASP A 1 342 ? -6.645 -0.467 -21.401 1.00 87.25 342 ASP A C 1
ATOM 2632 O O . ASP A 1 342 ? -6.807 0.578 -20.756 1.00 87.25 342 ASP A O 1
ATOM 2636 N N . ASP A 1 343 ? -5.626 -0.639 -22.244 1.00 89.50 343 ASP A N 1
ATOM 2637 C CA . ASP A 1 343 ? -4.748 0.454 -22.656 1.00 89.50 343 ASP A CA 1
ATOM 2638 C C . ASP A 1 343 ? -4.926 0.813 -24.142 1.00 89.50 343 ASP A C 1
ATOM 2640 O O . ASP A 1 343 ? -5.877 0.395 -24.787 1.00 89.50 343 ASP A O 1
ATOM 2644 N N . ALA A 1 344 ? -4.100 1.727 -24.653 1.00 92.12 344 ALA A N 1
ATOM 2645 C CA . ALA A 1 344 ? -4.174 2.210 -26.037 1.00 92.12 344 ALA A CA 1
ATOM 2646 C C . ALA A 1 344 ? -2.867 1.936 -26.799 1.00 92.12 344 ALA A C 1
ATOM 2648 O O . ALA A 1 344 ? -2.513 2.648 -27.752 1.00 92.12 344 ALA A O 1
ATOM 2649 N N . TYR A 1 345 ? -2.077 0.968 -26.329 1.00 93.44 345 TYR A N 1
ATOM 2650 C CA . TYR A 1 345 ? -0.889 0.517 -27.027 1.00 93.44 345 TYR A CA 1
ATOM 2651 C C . TYR A 1 345 ? -1.269 -0.341 -28.236 1.00 93.44 345 TYR A C 1
ATOM 2653 O O . TYR A 1 345 ? -2.400 -0.766 -28.444 1.00 93.44 345 TYR A O 1
ATOM 2661 N N . ILE A 1 346 ? -0.296 -0.534 -29.124 1.00 94.75 346 ILE A N 1
ATOM 2662 C CA . ILE A 1 346 ? -0.504 -1.356 -30.307 1.00 94.75 346 ILE A CA 1
ATOM 2663 C C . ILE A 1 346 ? -0.271 -2.823 -29.973 1.00 94.75 346 ILE A C 1
ATOM 2665 O O . ILE A 1 346 ? 0.851 -3.213 -29.650 1.00 94.75 346 ILE A O 1
ATOM 2669 N N . ASP A 1 347 ? -1.305 -3.630 -30.158 1.00 96.56 347 ASP A N 1
ATOM 2670 C CA . ASP A 1 347 ? -1.200 -5.081 -30.104 1.00 96.56 347 ASP A CA 1
ATOM 2671 C C . ASP A 1 347 ? -0.930 -5.669 -31.483 1.00 96.56 347 ASP A C 1
ATOM 2673 O O . ASP A 1 347 ? -1.157 -5.045 -32.530 1.00 96.56 347 ASP A O 1
ATOM 2677 N N . SER A 1 348 ? -0.442 -6.906 -31.506 1.00 97.44 348 SER A N 1
ATOM 2678 C CA . SER A 1 348 ? -0.332 -7.657 -32.752 1.00 97.44 348 SER A CA 1
ATOM 2679 C C . SER A 1 348 ? -0.477 -9.157 -32.569 1.00 97.44 348 SER A C 1
ATOM 2681 O O . SER A 1 348 ? -0.033 -9.743 -31.582 1.00 97.44 348 SER A O 1
ATOM 2683 N N . TYR A 1 349 ? -1.037 -9.787 -33.596 1.00 97.94 349 TYR A N 1
ATOM 2684 C CA . TYR A 1 349 ? -1.012 -11.226 -33.786 1.00 97.94 349 TYR A CA 1
ATOM 2685 C C . TYR A 1 349 ? -0.477 -11.565 -35.173 1.00 97.94 349 TYR A C 1
ATOM 2687 O O . TYR A 1 349 ? -0.897 -10.981 -36.173 1.00 97.94 349 TYR A O 1
ATOM 2695 N N . LYS A 1 350 ? 0.385 -12.579 -35.241 1.00 96.19 350 LYS A N 1
ATOM 2696 C CA . LYS A 1 350 ? 0.689 -13.294 -36.483 1.00 96.19 350 LYS A CA 1
ATOM 2697 C C . LYS A 1 350 ? 1.099 -14.744 -36.209 1.00 96.19 350 LYS A C 1
ATOM 2699 O O . LYS A 1 350 ? 1.603 -15.023 -35.119 1.00 96.19 350 LYS A O 1
ATOM 2704 N N . PRO A 1 351 ? 0.961 -15.658 -37.181 1.00 95.69 351 PRO A N 1
ATOM 2705 C CA . PRO A 1 351 ? 1.685 -16.923 -37.160 1.00 95.69 351 PRO A CA 1
ATOM 2706 C C . PRO A 1 351 ? 3.190 -16.705 -37.414 1.00 95.69 351 PRO A C 1
ATOM 2708 O O . PRO A 1 351 ? 3.615 -15.700 -37.997 1.00 95.69 351 PRO A O 1
ATOM 2711 N N . SER A 1 352 ? 4.020 -17.665 -37.007 1.00 92.94 352 SER A N 1
ATOM 2712 C CA . SER A 1 352 ? 5.406 -17.766 -37.474 1.00 92.94 352 SER A CA 1
ATOM 2713 C C . SER A 1 352 ? 5.481 -18.205 -38.945 1.00 92.94 352 SER A C 1
ATOM 2715 O O . SER A 1 352 ? 4.516 -18.705 -39.520 1.00 92.94 352 SER A O 1
ATOM 2717 N N . ALA A 1 353 ? 6.641 -18.005 -39.576 1.00 76.81 353 ALA A N 1
ATOM 2718 C CA . ALA A 1 353 ? 6.892 -18.477 -40.935 1.00 76.81 353 ALA A CA 1
ATOM 2719 C C . ALA A 1 353 ? 7.463 -19.909 -40.943 1.00 76.81 353 ALA A C 1
ATOM 2721 O O . ALA A 1 353 ? 8.260 -20.273 -40.070 1.00 76.81 353 ALA A O 1
ATOM 2722 N N . ASN A 1 354 ? 7.158 -20.648 -42.017 1.00 73.94 354 ASN A N 1
ATOM 2723 C CA . ASN A 1 354 ? 7.615 -22.015 -42.321 1.00 73.94 354 ASN A CA 1
ATOM 2724 C C . ASN A 1 354 ? 6.969 -23.130 -41.469 1.00 73.94 354 ASN A C 1
ATOM 2726 O O . ASN A 1 354 ? 6.226 -22.872 -40.529 1.00 73.94 354 ASN A O 1
ATOM 2730 N N . ASP A 1 355 ? 7.305 -24.377 -41.809 1.00 68.56 355 ASP A N 1
ATOM 2731 C CA . ASP A 1 355 ? 6.672 -25.646 -41.399 1.00 68.56 355 ASP A CA 1
ATOM 2732 C C . ASP A 1 355 ? 6.569 -25.924 -39.879 1.00 68.56 355 ASP A C 1
ATOM 2734 O O . ASP A 1 355 ? 5.925 -26.886 -39.471 1.00 68.56 355 ASP A O 1
ATOM 2738 N N . ASN A 1 356 ? 7.185 -25.097 -39.029 1.00 80.75 356 ASN A N 1
ATOM 2739 C CA . ASN A 1 356 ? 7.150 -25.207 -37.565 1.00 80.75 356 ASN A CA 1
ATOM 2740 C C . ASN A 1 356 ? 6.310 -24.072 -36.961 1.00 80.75 356 ASN A C 1
ATOM 2742 O O . ASN A 1 356 ? 6.813 -23.173 -36.280 1.00 80.75 356 ASN A O 1
ATOM 2746 N N . LEU A 1 357 ? 5.023 -24.085 -37.284 1.00 91.56 357 LEU A N 1
ATOM 2747 C CA . LEU A 1 357 ? 4.092 -22.999 -37.001 1.00 91.56 357 LEU A CA 1
ATOM 2748 C C . LEU A 1 357 ? 3.868 -22.807 -35.491 1.00 91.56 357 LEU A C 1
ATOM 2750 O O . LEU A 1 357 ? 3.739 -23.768 -34.734 1.00 91.56 357 LEU A O 1
ATOM 2754 N N . MET A 1 358 ? 3.822 -21.547 -35.061 1.00 95.75 358 MET A N 1
ATOM 2755 C CA . MET A 1 358 ? 3.433 -21.123 -33.713 1.00 95.75 358 MET A CA 1
ATOM 2756 C C . MET A 1 358 ? 2.711 -19.773 -33.776 1.00 95.75 358 MET A C 1
ATOM 2758 O O . MET A 1 358 ? 2.915 -19.000 -34.717 1.00 95.75 358 MET A O 1
ATOM 2762 N N . THR A 1 359 ? 1.887 -19.481 -32.776 1.00 97.31 359 THR A N 1
ATOM 2763 C CA . THR A 1 359 ? 1.287 -18.160 -32.572 1.00 97.31 359 THR A CA 1
ATOM 2764 C C . THR A 1 359 ? 2.356 -17.157 -32.154 1.00 97.31 359 THR A C 1
ATOM 2766 O O . THR A 1 359 ? 3.370 -17.523 -31.566 1.00 97.31 359 THR A O 1
ATOM 2769 N N . ILE A 1 360 ? 2.131 -15.880 -32.450 1.00 97.44 360 ILE A N 1
ATOM 2770 C CA . ILE A 1 360 ? 2.885 -14.758 -31.889 1.00 97.44 360 ILE A CA 1
ATOM 2771 C C . ILE A 1 360 ? 1.865 -13.664 -31.565 1.00 97.44 360 ILE A C 1
ATOM 2773 O O . ILE A 1 360 ? 1.677 -12.736 -32.354 1.00 97.44 360 ILE A O 1
ATOM 2777 N N . LEU A 1 361 ? 1.166 -13.810 -30.436 1.00 98.31 361 LEU A N 1
ATOM 2778 C CA . LEU A 1 361 ? 0.322 -12.754 -29.867 1.00 98.31 361 LEU A CA 1
ATOM 2779 C C . LEU A 1 361 ? 1.171 -11.902 -28.933 1.00 98.31 361 LEU A C 1
ATOM 2781 O O . LEU A 1 361 ? 1.806 -12.452 -28.036 1.00 98.31 361 LEU A O 1
ATOM 2785 N N . GLY A 1 362 ? 1.158 -10.586 -29.124 1.00 97.69 362 GLY A N 1
ATOM 2786 C CA . GLY A 1 362 ? 1.827 -9.637 -28.246 1.00 97.69 362 GLY A CA 1
ATOM 2787 C C . GLY A 1 362 ? 0.920 -8.491 -27.826 1.00 97.69 362 GLY A C 1
ATOM 2788 O O . GLY A 1 362 ? 0.512 -7.723 -28.695 1.00 97.69 362 GLY A O 1
ATOM 2789 N N . TYR A 1 363 ? 0.694 -8.365 -26.517 1.00 98.00 363 TYR A N 1
ATOM 2790 C CA . TYR A 1 363 ? 0.108 -7.171 -25.905 1.00 98.00 363 TYR A CA 1
ATOM 2791 C C . TYR A 1 363 ? 1.166 -6.077 -25.766 1.00 98.00 363 TYR A C 1
ATOM 2793 O O . TYR A 1 363 ? 2.309 -6.365 -25.374 1.00 98.00 363 TYR A O 1
ATOM 2801 N N . GLY A 1 364 ? 0.816 -4.847 -26.142 1.00 96.00 364 GLY A N 1
ATOM 2802 C CA . GLY A 1 364 ? 1.733 -3.713 -26.215 1.00 96.00 364 GLY A CA 1
ATOM 2803 C C . GLY A 1 364 ? 2.983 -4.021 -27.047 1.00 96.00 364 GLY A C 1
ATOM 2804 O O . GLY A 1 364 ? 4.112 -3.753 -26.614 1.00 96.00 364 GLY A O 1
ATOM 2805 N N . ARG A 1 365 ? 2.807 -4.603 -28.241 1.00 96.25 365 ARG A N 1
ATOM 2806 C CA . ARG A 1 365 ? 3.885 -5.037 -29.142 1.00 96.25 365 ARG A CA 1
ATOM 2807 C C . ARG A 1 365 ? 3.552 -4.865 -30.626 1.00 96.25 365 ARG A C 1
ATOM 2809 O O . ARG A 1 365 ? 2.560 -5.385 -31.125 1.00 96.25 365 ARG A O 1
ATOM 2816 N N . LEU A 1 366 ? 4.525 -4.337 -31.377 1.00 95.12 366 LEU A N 1
ATOM 2817 C CA . LEU A 1 366 ? 4.575 -4.420 -32.842 1.00 95.12 366 LEU A CA 1
ATOM 2818 C C . LEU A 1 366 ? 5.968 -4.875 -33.303 1.00 95.12 366 LEU A C 1
ATOM 2820 O O . LEU A 1 366 ? 6.943 -4.124 -33.240 1.00 95.12 366 LEU A O 1
ATOM 2824 N N . GLY A 1 367 ? 6.072 -6.111 -33.795 1.00 89.81 367 GLY A N 1
ATOM 2825 C CA . GLY A 1 367 ? 7.344 -6.674 -34.258 1.00 89.81 367 GLY A CA 1
ATOM 2826 C C . GLY A 1 367 ? 8.392 -6.746 -33.140 1.00 89.81 367 GLY A C 1
ATOM 2827 O O . GLY A 1 367 ? 8.216 -7.479 -32.172 1.00 89.81 367 GLY A O 1
ATOM 2828 N N . GLY A 1 368 ? 9.499 -6.012 -33.285 1.00 88.50 368 GLY A N 1
ATOM 2829 C CA . GLY A 1 368 ? 10.535 -5.892 -32.249 1.00 88.50 368 GLY A CA 1
ATOM 2830 C C . GLY A 1 368 ? 10.259 -4.815 -31.191 1.00 88.50 368 GLY A C 1
ATOM 2831 O O . GLY A 1 368 ? 10.971 -4.767 -30.188 1.00 88.50 368 GLY A O 1
ATOM 2832 N N . SER A 1 369 ? 9.246 -3.967 -31.396 1.00 94.50 369 SER A N 1
ATOM 2833 C CA . SER A 1 369 ? 8.898 -2.844 -30.519 1.00 94.50 369 SER A CA 1
ATOM 2834 C C . SER A 1 369 ? 7.966 -3.266 -29.386 1.00 94.50 369 SER A C 1
ATOM 2836 O O . SER A 1 369 ? 7.076 -4.089 -29.585 1.00 94.50 369 SER A O 1
ATOM 2838 N N . ARG A 1 370 ? 8.162 -2.657 -28.215 1.00 95.56 370 ARG A N 1
ATOM 2839 C CA . ARG A 1 370 ? 7.455 -2.899 -26.945 1.00 95.56 370 ARG A CA 1
ATOM 2840 C C . ARG A 1 370 ? 6.955 -1.572 -26.399 1.00 95.56 370 ARG A C 1
ATOM 2842 O O . ARG A 1 370 ? 7.643 -0.557 -26.554 1.00 95.56 370 ARG A O 1
ATOM 2849 N N . TYR A 1 371 ? 5.777 -1.586 -25.791 1.00 95.44 371 TYR A N 1
ATOM 2850 C CA . TYR A 1 371 ? 5.039 -0.372 -25.450 1.00 95.44 371 TYR A CA 1
ATOM 2851 C C . TYR A 1 371 ? 4.635 -0.296 -23.972 1.00 95.44 371 TYR A C 1
ATOM 2853 O O . TYR A 1 371 ? 4.638 0.818 -23.447 1.00 95.44 371 TYR A O 1
ATOM 2861 N N . ILE A 1 372 ? 4.428 -1.435 -23.293 1.00 95.50 372 ILE A N 1
ATOM 2862 C CA . ILE A 1 372 ? 4.036 -1.487 -21.874 1.00 95.50 372 ILE A CA 1
ATOM 2863 C C . ILE A 1 372 ? 5.162 -0.940 -20.976 1.00 95.50 372 ILE A C 1
ATOM 2865 O O . ILE A 1 372 ? 6.352 -1.171 -21.228 1.00 95.50 372 ILE A O 1
ATOM 2869 N N . LYS A 1 373 ? 4.771 -0.210 -19.929 1.00 92.62 373 LYS A N 1
ATOM 2870 C CA . LYS A 1 373 ? 5.612 0.395 -18.883 1.00 92.62 373 LYS A CA 1
ATOM 2871 C C . LYS A 1 373 ? 5.007 0.141 -17.497 1.00 92.62 373 LYS A C 1
ATOM 2873 O O . LYS A 1 373 ? 3.831 -0.195 -17.395 1.00 92.62 373 LYS A O 1
ATOM 2878 N N . GLY A 1 374 ? 5.805 0.366 -16.452 1.00 86.62 374 GLY A N 1
ATOM 2879 C CA . GLY A 1 374 ? 5.357 0.368 -15.058 1.00 86.62 374 GLY A CA 1
ATOM 2880 C C . GLY A 1 374 ? 5.036 -1.015 -14.482 1.00 86.62 374 GLY A C 1
ATOM 2881 O O . GLY A 1 374 ? 4.893 -2.012 -15.196 1.00 86.62 374 GLY A O 1
ATOM 2882 N N . ALA A 1 375 ? 4.935 -1.065 -13.155 1.00 86.69 375 ALA A N 1
ATOM 2883 C CA . ALA A 1 375 ? 4.449 -2.222 -12.408 1.00 86.69 375 ALA A CA 1
ATOM 2884 C C . ALA A 1 375 ? 2.928 -2.137 -12.159 1.00 86.69 375 ALA A C 1
ATOM 2886 O O . ALA A 1 375 ? 2.302 -1.100 -12.363 1.00 86.69 375 ALA A O 1
ATOM 2887 N N . GLY A 1 376 ? 2.332 -3.232 -11.688 1.00 75.38 376 GLY A N 1
ATOM 2888 C CA . GLY A 1 376 ? 0.904 -3.356 -11.377 1.00 75.38 376 GLY A CA 1
ATOM 2889 C C . GLY A 1 376 ? 0.074 -4.041 -12.466 1.00 75.38 376 GLY A C 1
ATOM 2890 O O . GLY A 1 376 ? -0.961 -4.624 -12.150 1.00 75.38 376 GLY A O 1
ATOM 2891 N N . THR A 1 377 ? 0.538 -4.046 -13.719 1.00 90.31 377 THR A N 1
ATOM 2892 C CA . THR A 1 377 ? -0.140 -4.708 -14.845 1.00 90.31 377 THR A CA 1
ATOM 2893 C C . THR A 1 377 ? -0.299 -6.212 -14.596 1.00 90.31 377 THR A C 1
ATOM 2895 O O . THR A 1 377 ? 0.606 -6.871 -14.068 1.00 90.31 377 THR A O 1
ATOM 2898 N N . GLN A 1 378 ? -1.451 -6.768 -14.981 1.00 95.31 378 GLN A N 1
ATOM 2899 C CA . GLN A 1 378 ? -1.772 -8.185 -14.808 1.00 95.31 378 GLN A CA 1
ATOM 2900 C C . GLN A 1 378 ? -2.045 -8.872 -16.148 1.00 95.31 378 GLN A C 1
ATOM 2902 O O . GLN A 1 378 ? -2.729 -8.331 -17.013 1.00 95.31 378 GLN A O 1
ATOM 2907 N N . LEU A 1 379 ? -1.544 -10.100 -16.276 1.00 98.00 379 LEU A N 1
ATOM 2908 C CA . LEU A 1 379 ? -1.789 -11.002 -17.403 1.00 98.00 379 LEU A CA 1
ATOM 2909 C C . LEU A 1 379 ? -2.561 -12.219 -16.886 1.00 98.00 379 LEU A C 1
ATOM 2911 O O . LEU A 1 379 ? -2.217 -12.760 -15.834 1.00 98.00 379 LEU A O 1
ATOM 2915 N N . SER A 1 380 ? -3.552 -12.715 -17.625 1.00 98.25 380 SER A N 1
ATOM 2916 C CA . SER A 1 380 ? -4.183 -14.004 -17.312 1.00 98.25 380 SER A CA 1
ATOM 2917 C C . SER A 1 380 ? -4.395 -14.894 -18.520 1.00 98.25 380 SER A C 1
ATOM 2919 O O . SER A 1 380 ? -4.677 -14.409 -19.608 1.00 98.25 380 SER A O 1
ATOM 2921 N N . PHE A 1 381 ? -4.316 -16.210 -18.317 1.00 98.56 381 PHE A N 1
ATOM 2922 C CA . PHE A 1 381 ? -4.615 -17.196 -19.356 1.00 98.56 381 PHE A CA 1
ATOM 2923 C C . PHE A 1 381 ? -5.186 -18.500 -18.789 1.00 98.56 381 PHE A C 1
ATOM 2925 O O . PHE A 1 381 ? -4.979 -18.834 -17.617 1.00 98.56 381 PHE A O 1
ATOM 2932 N N . GLY A 1 382 ? -5.908 -19.249 -19.621 1.00 97.12 382 GLY A N 1
ATOM 2933 C CA . GLY A 1 382 ? -6.542 -20.508 -19.226 1.00 97.12 382 GLY A CA 1
ATOM 2934 C C . GLY A 1 382 ? -7.269 -21.210 -20.372 1.00 97.12 382 GLY A C 1
ATOM 2935 O O . GLY A 1 382 ? -7.461 -20.642 -21.447 1.00 97.12 382 GLY A O 1
ATOM 2936 N N . LEU A 1 383 ? -7.663 -22.464 -20.139 1.00 96.56 383 LEU A N 1
ATOM 2937 C CA . LEU A 1 383 ? -8.398 -23.282 -21.108 1.00 96.56 383 LEU A CA 1
ATOM 2938 C C . LEU A 1 383 ? -9.896 -23.298 -20.802 1.00 96.56 383 LEU A C 1
ATOM 2940 O O . LEU A 1 383 ? -10.311 -23.366 -19.644 1.00 96.56 383 LEU A O 1
ATOM 2944 N N . VAL A 1 384 ? -10.710 -23.321 -21.856 1.00 94.88 384 VAL A N 1
ATOM 2945 C CA . VAL A 1 384 ? -12.164 -23.484 -21.772 1.00 94.88 384 VAL A CA 1
ATOM 2946 C C . VAL A 1 384 ? -12.658 -24.470 -22.832 1.00 94.88 384 VAL A C 1
ATOM 2948 O O . VAL A 1 384 ? -12.296 -24.381 -24.000 1.00 94.88 384 VAL A O 1
ATOM 2951 N N . ASN A 1 385 ? -13.519 -25.413 -22.440 1.00 93.75 385 ASN A N 1
ATOM 2952 C CA . ASN A 1 385 ? -14.185 -26.353 -23.356 1.00 93.75 385 ASN A CA 1
ATOM 2953 C C . ASN A 1 385 ? -15.405 -25.684 -24.025 1.00 93.75 385 ASN A C 1
ATOM 2955 O O . ASN A 1 385 ? -16.542 -26.120 -23.847 1.00 93.75 385 ASN A O 1
ATOM 2959 N N . GLN A 1 386 ? -15.167 -24.558 -24.695 1.00 94.00 386 GLN A N 1
ATOM 2960 C CA . GLN A 1 386 ? -16.138 -23.770 -25.454 1.00 94.00 386 GLN A CA 1
ATOM 2961 C C . GLN A 1 386 ? -15.431 -23.202 -26.682 1.00 94.00 386 GLN A C 1
ATOM 2963 O O . GLN A 1 386 ? -14.227 -22.981 -26.633 1.00 94.00 386 GLN A O 1
ATOM 2968 N N . THR A 1 387 ? -16.179 -22.949 -27.756 1.00 94.56 387 THR A N 1
ATOM 2969 C CA . THR A 1 387 ? -15.647 -22.402 -29.020 1.00 94.56 387 THR A CA 1
ATOM 2970 C C . THR A 1 387 ? -16.427 -21.200 -29.547 1.00 94.56 387 THR A C 1
ATOM 2972 O O . THR A 1 387 ? -16.005 -20.563 -30.508 1.00 94.56 387 THR A O 1
ATOM 2975 N N . THR A 1 388 ? -17.580 -20.880 -28.949 1.00 93.94 388 THR A N 1
ATOM 2976 C CA . THR A 1 388 ? -18.407 -19.745 -29.369 1.00 93.94 388 THR A CA 1
ATOM 2977 C C . THR A 1 388 ? -17.955 -18.476 -28.652 1.00 93.94 388 THR A C 1
ATOM 2979 O O . THR A 1 388 ? -17.690 -18.493 -27.448 1.00 93.94 388 THR A O 1
ATOM 2982 N N . PHE A 1 389 ? -17.959 -17.338 -29.348 1.00 94.69 389 PHE A N 1
ATOM 2983 C CA . PHE A 1 389 ? -17.695 -16.042 -28.715 1.00 94.69 389 PHE A CA 1
ATOM 2984 C C . PHE A 1 389 ? -18.629 -15.766 -27.528 1.00 94.69 389 PHE A C 1
ATOM 2986 O O . PHE A 1 389 ? -18.194 -15.248 -26.500 1.00 94.69 389 PHE A O 1
ATOM 2993 N N . ALA A 1 390 ? -19.905 -16.146 -27.637 1.00 91.56 390 ALA A N 1
ATOM 2994 C CA . ALA A 1 390 ? -20.894 -15.921 -26.588 1.00 91.56 390 ALA A CA 1
ATOM 2995 C C . ALA A 1 390 ? -20.583 -16.682 -25.290 1.00 91.56 390 ALA A C 1
ATOM 2997 O O . ALA A 1 390 ? -20.934 -16.195 -24.219 1.00 91.56 390 ALA A O 1
ATOM 2998 N N . ASP A 1 391 ? -19.938 -17.848 -25.363 1.00 92.19 391 ASP A N 1
ATOM 2999 C CA . ASP A 1 391 ? -19.634 -18.670 -24.189 1.00 92.19 391 ASP A CA 1
ATOM 3000 C C . ASP A 1 391 ? -18.195 -18.478 -23.702 1.00 92.19 391 ASP A C 1
ATOM 3002 O O . ASP A 1 391 ? -17.979 -18.319 -22.499 1.00 92.19 391 ASP A O 1
ATOM 3006 N N . VAL A 1 392 ? -17.226 -18.349 -24.616 1.00 94.56 392 VAL A N 1
ATOM 3007 C CA . VAL A 1 392 ? -15.838 -18.018 -24.260 1.00 94.56 392 VAL A CA 1
ATOM 3008 C C . VAL A 1 392 ? -15.754 -16.637 -23.601 1.00 94.56 392 VAL A C 1
ATOM 3010 O O . VAL A 1 392 ? -15.120 -16.510 -22.558 1.00 94.56 392 VAL A O 1
ATOM 3013 N N . SER A 1 393 ? -16.459 -15.615 -24.108 1.00 93.81 393 SER A N 1
ATOM 3014 C CA . SER A 1 393 ? -16.445 -14.272 -23.494 1.00 93.81 393 SER A CA 1
ATOM 3015 C C . SER A 1 393 ? -17.044 -14.230 -22.081 1.00 93.81 393 SER A C 1
ATOM 3017 O O . SER A 1 393 ? -16.631 -13.403 -21.265 1.00 93.81 393 SER A O 1
ATOM 3019 N N . LYS A 1 394 ? -17.980 -15.136 -21.750 1.00 91.19 394 LYS A N 1
ATOM 3020 C CA . LYS A 1 394 ? -18.459 -15.314 -20.368 1.00 91.19 394 LYS A CA 1
ATOM 3021 C C . LYS A 1 394 ? -17.342 -15.871 -19.494 1.00 91.19 394 LYS A C 1
ATOM 3023 O O . LYS A 1 394 ? -17.094 -15.304 -18.439 1.00 91.19 394 LYS A O 1
ATOM 3028 N N . THR A 1 395 ? -16.649 -16.926 -19.931 1.00 92.12 395 THR A N 1
ATOM 3029 C CA . THR A 1 395 ? -15.526 -17.511 -19.176 1.00 92.12 395 THR A CA 1
ATOM 3030 C C . THR A 1 395 ? -14.355 -16.542 -19.025 1.00 92.12 395 THR A C 1
ATOM 3032 O O . THR A 1 395 ? -13.768 -16.472 -17.950 1.00 92.12 395 THR A O 1
ATOM 3035 N N . VAL A 1 396 ? -14.052 -15.742 -20.049 1.00 94.94 396 VAL A N 1
ATOM 3036 C CA . VAL A 1 396 ? -13.032 -14.689 -19.965 1.00 94.94 396 VAL A CA 1
ATOM 3037 C C . VAL A 1 396 ? -13.405 -13.661 -18.899 1.00 94.94 396 VAL A C 1
ATOM 3039 O O . VAL A 1 396 ? -12.640 -13.457 -17.959 1.00 94.94 396 VAL A O 1
ATOM 3042 N N . ARG A 1 397 ? -14.604 -13.066 -18.965 1.00 93.00 397 ARG A N 1
ATOM 3043 C CA . ARG A 1 397 ? -15.058 -12.095 -17.950 1.00 93.00 397 ARG A CA 1
ATOM 3044 C C . ARG A 1 397 ? -15.183 -12.717 -16.560 1.00 93.00 397 ARG A C 1
ATOM 3046 O O . ARG A 1 397 ? -14.873 -12.055 -15.573 1.00 93.00 397 ARG A O 1
ATOM 3053 N N . ASP A 1 398 ? -15.576 -13.985 -16.471 1.00 89.81 398 ASP A N 1
ATOM 3054 C CA . ASP A 1 398 ? -15.563 -14.743 -15.223 1.00 89.81 398 ASP A CA 1
ATOM 3055 C C . ASP A 1 398 ? -14.146 -14.860 -14.646 1.00 89.81 398 ASP A C 1
ATOM 3057 O O . ASP A 1 398 ? -13.968 -14.641 -13.450 1.00 89.81 398 ASP A O 1
ATOM 3061 N N . ALA A 1 399 ? -13.125 -15.094 -15.477 1.00 89.31 399 ALA A N 1
ATOM 3062 C CA . ALA A 1 399 ? -11.736 -15.161 -15.037 1.00 89.31 399 ALA A CA 1
ATOM 3063 C C . ALA A 1 399 ? -11.255 -13.838 -14.409 1.00 89.31 399 ALA A C 1
ATOM 3065 O O . ALA A 1 399 ? -10.844 -13.849 -13.245 1.00 89.31 399 ALA A O 1
ATOM 3066 N N . TYR A 1 400 ? -11.346 -12.709 -15.127 1.00 89.69 400 TYR A N 1
ATOM 3067 C CA . TYR A 1 400 ? -10.661 -11.468 -14.719 1.00 89.69 400 TYR A CA 1
ATOM 3068 C C . TYR A 1 400 ? -11.530 -10.391 -14.054 1.00 89.69 400 TYR A C 1
ATOM 3070 O O . TYR A 1 400 ? -11.040 -9.701 -13.162 1.00 89.69 400 TYR A O 1
ATOM 3078 N N . LYS A 1 401 ? -12.818 -10.241 -14.405 1.00 87.69 401 LYS A N 1
ATOM 3079 C CA . LYS A 1 401 ? -13.634 -9.161 -13.820 1.00 87.69 401 LYS A CA 1
ATOM 3080 C C . LYS A 1 401 ? -13.809 -9.392 -12.310 1.00 87.69 401 LYS A C 1
ATOM 3082 O O . LYS A 1 401 ? -14.122 -10.524 -11.909 1.00 87.69 401 LYS A O 1
ATOM 3087 N N . PRO A 1 402 ? -13.664 -8.357 -11.464 1.00 81.75 402 PRO A N 1
ATOM 3088 C CA . PRO A 1 402 ? -13.707 -8.507 -10.013 1.00 81.75 402 PRO A CA 1
ATOM 3089 C C . PRO A 1 402 ? -15.087 -8.957 -9.524 1.00 81.75 402 PRO A C 1
ATOM 3091 O O . PRO A 1 402 ? -16.100 -8.752 -10.193 1.00 81.75 402 PRO A O 1
ATOM 3094 N N . LEU A 1 403 ? -15.122 -9.570 -8.343 1.00 79.56 403 LEU A N 1
ATOM 3095 C CA . LEU A 1 403 ? -16.339 -9.738 -7.548 1.00 79.56 403 LEU A CA 1
ATOM 3096 C C . LEU A 1 403 ? -16.453 -8.559 -6.581 1.00 79.56 403 LEU A C 1
ATOM 3098 O O . LEU A 1 403 ? -15.436 -8.054 -6.109 1.00 79.56 403 LEU A O 1
ATOM 3102 N N . SER A 1 404 ? -17.674 -8.160 -6.232 1.00 79.69 404 SER A N 1
ATOM 3103 C CA . SER A 1 404 ? -17.882 -7.263 -5.092 1.00 79.69 404 SER A CA 1
ATOM 3104 C C . SER A 1 404 ? -18.125 -8.121 -3.852 1.00 79.69 404 SER A C 1
ATOM 3106 O O . SER A 1 404 ? -19.071 -8.907 -3.818 1.00 79.69 404 SER A O 1
ATOM 3108 N N . ILE A 1 405 ? -17.235 -8.020 -2.864 1.00 79.06 405 ILE A N 1
ATOM 3109 C CA . ILE A 1 405 ? -17.267 -8.812 -1.630 1.00 79.06 405 ILE A CA 1
ATOM 3110 C C . ILE A 1 405 ? -17.470 -7.860 -0.452 1.00 79.06 405 ILE A C 1
ATOM 3112 O O . ILE A 1 405 ? -16.683 -6.935 -0.258 1.00 79.06 405 ILE A O 1
ATOM 3116 N N . ALA A 1 406 ? -18.507 -8.105 0.344 1.00 69.19 406 ALA A N 1
ATOM 3117 C CA . ALA A 1 406 ? -18.777 -7.395 1.588 1.00 69.19 406 ALA A CA 1
ATOM 3118 C C . ALA A 1 406 ? -18.725 -8.377 2.764 1.00 69.19 406 ALA A C 1
ATOM 3120 O O . ALA A 1 406 ? -19.362 -9.429 2.716 1.00 69.19 406 ALA A O 1
ATOM 3121 N N . ILE A 1 407 ? -17.982 -8.026 3.815 1.00 77.25 407 ILE A N 1
ATOM 3122 C CA . ILE A 1 407 ? -17.893 -8.799 5.060 1.00 77.25 407 ILE A CA 1
ATOM 3123 C C . ILE A 1 407 ? -18.678 -8.043 6.134 1.00 77.25 407 ILE A C 1
ATOM 3125 O O . ILE A 1 407 ? -18.355 -6.899 6.456 1.00 77.25 407 ILE A O 1
ATOM 3129 N N . SER A 1 408 ? -19.727 -8.663 6.664 1.00 75.69 408 SER A N 1
ATOM 3130 C CA . SER A 1 408 ? -20.535 -8.120 7.756 1.00 75.69 408 SER A CA 1
ATOM 3131 C C . SER A 1 408 ? -19.794 -8.210 9.100 1.00 75.69 408 SER A C 1
ATOM 3133 O O . SER A 1 408 ? -18.853 -9.000 9.243 1.00 75.69 408 SER A O 1
ATOM 3135 N N . PRO A 1 409 ? -20.217 -7.453 10.131 1.00 75.12 409 PRO A N 1
ATOM 3136 C CA . PRO A 1 409 ? -19.785 -7.709 11.502 1.00 75.12 409 PRO A CA 1
ATOM 3137 C C . PRO A 1 409 ? -19.946 -9.190 11.869 1.00 75.12 409 PRO A C 1
ATOM 3139 O O . PRO A 1 409 ? -20.854 -9.865 11.385 1.00 75.12 409 PRO A O 1
ATOM 3142 N N . ALA A 1 410 ? -19.045 -9.706 12.702 1.00 82.31 410 ALA A N 1
ATOM 3143 C CA . ALA A 1 410 ? -19.175 -11.068 13.197 1.00 82.31 410 ALA A CA 1
ATOM 3144 C C . ALA A 1 410 ? -20.313 -11.185 14.221 1.00 82.31 410 ALA A C 1
ATOM 3146 O O . ALA A 1 410 ? -20.654 -10.222 14.907 1.00 82.31 410 ALA A O 1
ATOM 3147 N N . GLU A 1 411 ? -20.852 -12.392 14.339 1.00 88.75 411 GLU A N 1
ATOM 3148 C CA . GLU A 1 411 ? -21.936 -12.776 15.238 1.00 88.75 411 GLU A CA 1
ATOM 3149 C C . GLU A 1 411 ? -21.446 -13.863 16.213 1.00 88.75 411 GLU A C 1
ATOM 3151 O O . GLU A 1 411 ? -20.506 -14.608 15.915 1.00 88.75 411 GLU A O 1
ATOM 3156 N N . TYR A 1 412 ? -22.079 -13.966 17.385 1.00 90.38 412 TYR A N 1
ATOM 3157 C CA . TYR A 1 412 ? -21.726 -14.932 18.430 1.00 90.38 412 TYR A CA 1
ATOM 3158 C C . TYR A 1 412 ? -22.977 -15.607 19.000 1.00 90.38 412 TYR A C 1
ATOM 3160 O O . TYR A 1 412 ? -23.815 -14.913 19.578 1.00 90.38 412 TYR A O 1
ATOM 3168 N N . ASN A 1 413 ? -23.073 -16.940 18.916 1.00 83.50 413 ASN A N 1
ATOM 3169 C CA . ASN A 1 413 ? -24.138 -17.700 19.576 1.00 83.50 413 ASN A CA 1
ATOM 3170 C C . ASN A 1 413 ? -23.637 -18.281 20.926 1.00 83.50 413 ASN A C 1
ATOM 3172 O O . ASN A 1 413 ? -22.762 -19.156 20.925 1.00 83.50 413 ASN A O 1
ATOM 3176 N N . PRO A 1 414 ? -24.179 -17.841 22.084 1.00 59.06 414 PRO A N 1
ATOM 3177 C CA . PRO A 1 414 ? -23.852 -18.372 23.413 1.00 59.06 414 PRO A CA 1
ATOM 3178 C C . PRO A 1 414 ? -24.477 -19.745 23.740 1.00 59.06 414 PRO A C 1
ATOM 3180 O O . PRO A 1 414 ? -24.038 -20.379 24.698 1.00 59.06 414 PRO A O 1
ATOM 3183 N N . GLY A 1 415 ? -25.458 -20.231 22.969 1.00 56.44 415 GLY A N 1
ATOM 3184 C CA . GLY A 1 415 ? -26.066 -21.566 23.113 1.00 56.44 415 GLY A CA 1
ATOM 3185 C C . GLY A 1 415 ? -25.109 -22.726 22.792 1.00 56.44 415 GLY A C 1
ATOM 3186 O O . GLY A 1 415 ? -25.374 -23.878 23.132 1.00 56.44 415 GLY A O 1
ATOM 3187 N N . SER A 1 416 ? -23.945 -22.408 22.221 1.00 50.38 416 SER A N 1
ATOM 3188 C CA . SER A 1 416 ? -22.883 -23.321 21.772 1.00 50.38 416 SER A CA 1
ATOM 3189 C C . SER A 1 416 ? -22.144 -24.120 22.863 1.00 50.38 416 SER A C 1
ATOM 3191 O O . SER A 1 416 ? -21.185 -24.839 22.566 1.00 50.38 416 SER A O 1
ATOM 3193 N N . GLY A 1 417 ? -22.548 -24.032 24.137 1.00 44.25 417 GLY A N 1
ATOM 3194 C CA . GLY A 1 417 ? -21.899 -24.824 25.183 1.00 44.25 417 GLY A CA 1
ATOM 3195 C C . GLY A 1 417 ? -22.483 -24.736 26.589 1.00 44.25 417 GLY A C 1
ATOM 3196 O O . GLY A 1 417 ? -21.952 -24.000 27.418 1.00 44.25 417 GLY A O 1
ATOM 3197 N N . SER A 1 418 ? -23.468 -25.591 26.899 1.00 32.34 418 SER A N 1
ATOM 3198 C CA . SER A 1 418 ? -23.565 -26.312 28.190 1.00 32.34 418 SER A CA 1
ATOM 3199 C C . SER A 1 418 ? -24.739 -27.300 28.236 1.00 32.34 418 SER A C 1
ATOM 3201 O O . SER A 1 418 ? -25.875 -26.917 28.503 1.00 32.34 418 SER A O 1
ATOM 3203 N N . THR A 1 419 ? -24.462 -28.601 28.117 1.00 30.70 419 THR A N 1
ATOM 3204 C CA . THR A 1 419 ? -25.364 -29.655 28.617 1.00 30.70 419 THR A CA 1
ATOM 3205 C C . THR A 1 419 ? -24.890 -30.167 29.975 1.00 30.70 419 THR A C 1
ATOM 3207 O O . THR A 1 419 ? -24.201 -31.184 30.050 1.00 30.70 419 THR A O 1
ATOM 3210 N N . ILE A 1 420 ? -25.286 -29.490 31.057 1.00 29.16 420 ILE A N 1
ATOM 3211 C CA . ILE A 1 420 ? -25.408 -30.111 32.387 1.00 29.16 420 ILE A CA 1
ATOM 3212 C C . ILE A 1 420 ? -26.532 -29.436 33.180 1.00 29.16 420 ILE A C 1
ATOM 3214 O O . ILE A 1 420 ? -26.505 -28.236 33.434 1.00 29.16 420 ILE A O 1
ATOM 3218 N N . THR A 1 421 ? -27.540 -30.230 33.538 1.00 24.31 421 THR A N 1
ATOM 3219 C CA . THR A 1 421 ? -28.720 -29.840 34.334 1.00 24.31 421 THR A CA 1
ATOM 3220 C C . THR A 1 421 ? -28.471 -30.141 35.838 1.00 24.31 421 THR A C 1
ATOM 3222 O O . THR A 1 421 ? -27.353 -30.515 36.189 1.00 24.31 421 THR A O 1
ATOM 3225 N N . PRO A 1 422 ? -29.392 -29.863 36.785 1.00 37.56 422 PRO A N 1
ATOM 3226 C CA . PRO A 1 422 ? -29.118 -28.900 37.848 1.00 37.56 422 PRO A CA 1
ATOM 3227 C C . PRO A 1 422 ? -28.965 -29.528 39.244 1.00 37.56 422 PRO A C 1
ATOM 3229 O O . PRO A 1 422 ? -29.479 -30.614 39.509 1.00 37.56 422 PRO A O 1
ATOM 3232 N N . THR A 1 423 ? -28.417 -28.761 40.192 1.00 24.50 423 THR A N 1
ATOM 3233 C CA . THR A 1 423 ? -28.576 -29.051 41.627 1.00 24.50 423 THR A CA 1
ATOM 3234 C C . THR A 1 423 ? -29.044 -27.803 42.370 1.00 24.50 423 THR A C 1
ATOM 3236 O O . THR A 1 423 ? -28.298 -26.842 42.534 1.00 24.50 423 THR A O 1
ATOM 3239 N N . MET A 1 424 ? -30.299 -27.831 42.823 1.00 28.25 424 MET A N 1
ATOM 3240 C CA . MET A 1 424 ? -30.856 -26.867 43.773 1.00 28.25 424 MET A CA 1
ATOM 3241 C C . MET A 1 424 ? -30.288 -27.105 45.176 1.00 28.25 424 MET A C 1
ATOM 3243 O O . MET A 1 424 ? -30.309 -28.239 45.648 1.00 28.25 424 MET A O 1
ATOM 3247 N N . THR A 1 425 ? -29.940 -26.030 45.882 1.00 24.48 425 THR A N 1
ATOM 3248 C CA . THR A 1 425 ? -30.004 -25.968 47.354 1.00 24.48 425 THR A CA 1
ATOM 3249 C C . THR A 1 425 ? -30.290 -24.531 47.785 1.00 24.48 425 THR A C 1
ATOM 3251 O O . THR A 1 425 ? -29.441 -23.655 47.633 1.00 24.48 425 THR A O 1
ATOM 3254 N N . GLU A 1 426 ? -31.486 -24.289 48.323 1.00 27.30 426 GLU A N 1
ATOM 3255 C CA . GLU A 1 426 ? -31.816 -23.064 49.061 1.00 27.30 426 GLU A CA 1
ATOM 3256 C C . GLU A 1 426 ? -31.043 -22.998 50.388 1.00 27.30 426 GLU A C 1
ATOM 3258 O O . GLU A 1 426 ? -30.812 -24.039 50.999 1.00 27.30 426 GLU A O 1
ATOM 3263 N N . THR A 1 427 ? -30.776 -21.792 50.912 1.00 24.33 427 THR A N 1
ATOM 3264 C CA . THR A 1 427 ? -30.913 -21.481 52.357 1.00 24.33 427 THR A CA 1
ATOM 3265 C C . THR A 1 427 ? -31.102 -19.963 52.584 1.00 24.33 427 THR A C 1
ATOM 3267 O O . THR A 1 427 ? -30.151 -19.192 52.598 1.00 24.33 427 THR A O 1
ATOM 3270 N N . THR A 1 428 ? -32.368 -19.563 52.745 1.00 24.48 428 THR A N 1
ATOM 3271 C CA . THR A 1 428 ? -32.941 -18.449 53.550 1.00 24.48 428 THR A CA 1
ATOM 3272 C C . THR A 1 428 ? -32.229 -17.091 53.770 1.00 24.48 428 THR A C 1
ATOM 3274 O O . THR A 1 428 ? -31.304 -16.975 54.566 1.00 24.48 428 THR A O 1
ATOM 3277 N N . ILE A 1 429 ? -32.871 -16.040 53.231 1.00 26.88 429 ILE A N 1
ATOM 3278 C CA . ILE A 1 429 ? -33.451 -14.842 53.905 1.00 26.88 429 ILE A CA 1
ATOM 3279 C C . ILE A 1 429 ? -32.647 -14.084 54.989 1.00 26.88 429 ILE A C 1
ATOM 3281 O O . ILE A 1 429 ? -32.417 -14.576 56.090 1.00 26.88 429 ILE A O 1
ATOM 3285 N N . GLY A 1 430 ? -32.492 -12.771 54.749 1.00 25.47 430 GLY A N 1
ATOM 3286 C CA . GLY A 1 430 ? -32.323 -11.735 55.778 1.00 25.47 430 GLY A CA 1
ATOM 3287 C C . GLY A 1 430 ? -32.621 -10.314 55.260 1.00 25.47 430 GLY A C 1
ATOM 3288 O O . GLY A 1 430 ? -31.736 -9.655 54.727 1.00 25.47 430 GLY A O 1
ATOM 3289 N N . THR A 1 431 ? -33.855 -9.826 55.424 1.00 23.73 431 THR A N 1
ATOM 3290 C CA . THR A 1 431 ? -34.270 -8.406 55.252 1.00 23.73 431 THR A CA 1
ATOM 3291 C C . THR A 1 431 ? -34.253 -7.710 56.632 1.00 23.73 431 THR A C 1
ATOM 3293 O O . THR A 1 431 ? -34.502 -8.419 57.611 1.00 23.73 431 THR A O 1
ATOM 3296 N N . PRO A 1 432 ? -34.014 -6.377 56.780 1.00 31.55 432 PRO A N 1
ATOM 3297 C CA . PRO A 1 432 ? -34.879 -5.350 56.170 1.00 31.55 432 PRO A CA 1
ATOM 3298 C C . PRO A 1 432 ? -34.259 -3.977 55.760 1.00 31.55 432 PRO A C 1
ATOM 3300 O O . PRO A 1 432 ? -33.332 -3.465 56.373 1.00 31.55 432 PRO A O 1
ATOM 3303 N N . THR A 1 433 ? -34.930 -3.336 54.793 1.00 26.06 433 THR A N 1
ATOM 3304 C CA . THR A 1 433 ? -35.188 -1.879 54.649 1.00 26.06 433 THR A CA 1
ATOM 3305 C C . THR A 1 433 ? -34.042 -0.850 54.601 1.00 26.06 433 THR A C 1
ATOM 3307 O O . THR A 1 433 ? -33.501 -0.447 55.625 1.00 26.06 433 THR A O 1
ATOM 3310 N N . ALA A 1 434 ? -33.909 -0.194 53.438 1.00 23.58 434 ALA A N 1
ATOM 3311 C CA . ALA A 1 434 ? -33.717 1.261 53.355 1.00 23.58 434 ALA A CA 1
ATOM 3312 C C . ALA A 1 434 ? -34.406 1.831 52.097 1.00 23.58 434 ALA A C 1
ATOM 3314 O O . ALA A 1 434 ? -34.256 1.307 50.997 1.00 23.58 434 ALA A O 1
ATOM 3315 N N . THR A 1 435 ? -35.186 2.899 52.267 1.00 32.97 435 THR A N 1
ATOM 3316 C CA . THR A 1 435 ? -35.881 3.634 51.197 1.00 32.97 435 THR A CA 1
ATOM 3317 C C . THR A 1 435 ? -34.916 4.418 50.308 1.00 32.97 435 THR A C 1
ATOM 3319 O O . THR A 1 435 ? -34.165 5.249 50.814 1.00 32.97 435 THR A O 1
ATOM 3322 N N . GLY A 1 436 ? -35.026 4.249 48.989 1.00 25.64 436 GLY A N 1
ATOM 3323 C CA . GLY A 1 436 ? -34.373 5.098 47.992 1.00 25.64 436 GLY A CA 1
ATOM 3324 C C . GLY A 1 436 ? -35.178 5.127 46.694 1.00 25.64 436 GLY A C 1
ATOM 3325 O O . GLY A 1 436 ? -35.386 4.091 46.070 1.00 25.64 436 GLY A O 1
ATOM 3326 N N . THR A 1 437 ? -35.660 6.307 46.304 1.00 25.23 437 THR A N 1
ATOM 3327 C CA . THR A 1 437 ? -36.340 6.526 45.018 1.00 25.23 437 THR A CA 1
ATOM 3328 C C . THR A 1 437 ? -35.353 6.271 43.872 1.00 25.23 437 THR A C 1
ATOM 3330 O O . THR A 1 437 ? -34.247 6.812 43.927 1.00 25.23 437 THR A O 1
ATOM 3333 N N . PRO A 1 438 ? -35.701 5.492 42.830 1.00 26.77 438 PRO A N 1
ATOM 3334 C CA . PRO A 1 438 ? -34.788 5.247 41.721 1.00 26.77 438 PRO A CA 1
ATOM 3335 C C . PRO A 1 438 ? -34.651 6.502 40.851 1.00 26.77 438 PRO A C 1
ATOM 3337 O O . PRO A 1 438 ? -35.491 6.786 39.997 1.00 26.77 438 PRO A O 1
ATOM 3340 N N . THR A 1 439 ? -33.562 7.245 41.046 1.00 24.94 439 THR A N 1
ATOM 3341 C CA . THR A 1 439 ? -33.082 8.215 40.058 1.00 24.94 439 THR A CA 1
ATOM 3342 C C . THR A 1 439 ? -32.668 7.449 38.803 1.00 24.94 439 THR A C 1
ATOM 3344 O O . THR A 1 439 ? -31.822 6.555 38.871 1.00 24.94 439 THR A O 1
ATOM 3347 N N . ALA A 1 440 ? -33.265 7.781 37.658 1.00 30.70 440 ALA A N 1
ATOM 3348 C CA . ALA A 1 440 ? -32.951 7.135 36.389 1.00 30.70 440 ALA A CA 1
ATOM 3349 C C . ALA A 1 440 ? -31.490 7.409 36.000 1.00 30.70 440 ALA A C 1
ATOM 3351 O O . ALA A 1 440 ? -31.149 8.509 35.573 1.00 30.70 440 ALA A O 1
ATOM 3352 N N . THR A 1 441 ? -30.629 6.402 36.154 1.00 25.83 441 THR A N 1
ATOM 3353 C CA . THR A 1 441 ? -29.245 6.461 35.673 1.00 25.83 441 THR A CA 1
ATOM 3354 C C . THR A 1 441 ? -29.220 5.840 34.282 1.00 25.83 441 THR A C 1
ATOM 3356 O O . THR A 1 441 ? -29.451 4.641 34.128 1.00 25.83 441 THR A O 1
ATOM 3359 N N . SER A 1 442 ? -29.014 6.671 33.263 1.00 28.89 442 SER A N 1
ATOM 3360 C CA . SER A 1 442 ? -28.956 6.261 31.859 1.00 28.89 442 SER A CA 1
ATOM 3361 C C . SER A 1 442 ? -27.822 5.266 31.610 1.00 28.89 442 SER A C 1
ATOM 3363 O O . SER A 1 442 ? -26.671 5.537 31.951 1.00 28.89 442 SER A O 1
ATOM 3365 N N . ILE A 1 443 ? -28.138 4.143 30.966 1.00 25.94 443 ILE A N 1
ATOM 3366 C CA . ILE A 1 443 ? -27.141 3.190 30.466 1.00 25.94 443 ILE A CA 1
ATOM 3367 C C . ILE A 1 443 ? -26.450 3.830 29.245 1.00 25.94 443 ILE A C 1
ATOM 3369 O O . ILE A 1 443 ? -27.160 4.263 28.335 1.00 25.94 443 ILE A O 1
ATOM 3373 N N . PRO A 1 444 ? -25.106 3.909 29.188 1.00 34.81 444 PRO A N 1
ATOM 3374 C CA . PRO A 1 444 ? -24.411 4.404 28.004 1.00 34.81 444 PRO A CA 1
ATOM 3375 C C . PRO A 1 444 ? -24.570 3.430 26.827 1.00 34.81 444 PRO A C 1
ATOM 3377 O O . PRO A 1 444 ? -24.465 2.214 26.987 1.00 34.81 444 PRO A O 1
ATOM 3380 N N . VAL A 1 445 ? -24.812 3.973 25.632 1.00 44.72 445 VAL A N 1
ATOM 3381 C CA . VAL A 1 445 ? -24.912 3.194 24.389 1.00 44.72 445 VAL A CA 1
ATOM 3382 C C . VAL A 1 445 ? -23.510 2.731 23.979 1.00 44.72 445 VAL A C 1
ATOM 3384 O O . VAL A 1 445 ? -22.595 3.546 23.870 1.00 44.72 445 VAL A O 1
ATOM 3387 N N . ALA A 1 446 ? -23.332 1.424 23.773 1.00 51.62 446 ALA A N 1
ATOM 3388 C CA . ALA A 1 446 ? -22.031 0.838 23.454 1.00 51.62 446 ALA A CA 1
ATOM 3389 C C . ALA A 1 446 ? -21.448 1.382 22.134 1.00 51.62 446 ALA A C 1
ATOM 3391 O O . ALA A 1 446 ? -22.175 1.574 21.163 1.00 51.62 446 ALA A O 1
ATOM 3392 N N . GLY A 1 447 ? -20.127 1.599 22.100 1.00 66.94 447 GLY A N 1
ATOM 3393 C CA . GLY A 1 447 ? -19.388 2.042 20.908 1.00 66.94 447 GLY A CA 1
ATOM 3394 C C . GLY A 1 447 ? -19.342 3.558 20.672 1.00 66.94 447 GLY A C 1
ATOM 3395 O O . GLY A 1 447 ? -18.721 3.993 19.706 1.00 66.94 447 GLY A O 1
ATOM 3396 N N . TRP A 1 448 ? -19.964 4.373 21.531 1.00 79.75 448 TRP A N 1
ATOM 3397 C CA . TRP A 1 448 ? -19.973 5.837 21.419 1.00 79.75 448 TRP A CA 1
ATOM 3398 C C . TRP A 1 448 ? -18.945 6.467 22.378 1.00 79.75 448 TRP A C 1
ATOM 3400 O O . TRP A 1 448 ? -18.966 6.151 23.564 1.00 79.75 448 TRP A O 1
ATOM 3410 N N . TRP A 1 449 ? -18.054 7.342 21.887 1.00 86.12 449 TRP A N 1
ATOM 3411 C CA . TRP A 1 449 ? -16.953 7.917 22.691 1.00 86.12 449 TRP A CA 1
ATOM 3412 C C . TRP A 1 449 ? -17.456 8.796 23.841 1.00 86.12 449 TRP A C 1
ATOM 3414 O O . TRP A 1 449 ? -17.157 8.527 25.000 1.00 86.12 449 TRP A O 1
ATOM 3424 N N . ASP A 1 450 ? -18.276 9.800 23.528 1.00 84.31 450 ASP A N 1
ATOM 3425 C CA . ASP A 1 450 ? -18.995 10.582 24.529 1.00 84.31 450 ASP A CA 1
ATOM 3426 C C . ASP A 1 450 ? -20.427 10.832 24.049 1.00 84.31 450 ASP A C 1
ATOM 3428 O O . ASP A 1 450 ? -20.672 11.428 22.997 1.00 84.31 450 ASP A O 1
ATOM 3432 N N . THR A 1 451 ? -21.399 10.381 24.842 1.00 82.19 451 THR A N 1
ATOM 3433 C CA . THR A 1 451 ? -22.836 10.620 24.628 1.00 82.19 451 THR A CA 1
ATOM 3434 C C . THR A 1 451 ? -23.223 12.103 24.623 1.00 82.19 451 THR A C 1
ATOM 3436 O O . THR A 1 451 ? -24.346 12.442 24.279 1.00 82.19 451 THR A O 1
ATOM 3439 N N . ASN A 1 452 ? -22.318 13.014 24.973 1.00 84.62 452 ASN A N 1
ATOM 3440 C CA . ASN A 1 452 ? -22.497 14.447 24.778 1.00 84.62 452 ASN A CA 1
ATOM 3441 C C . ASN A 1 452 ? -22.466 14.886 23.308 1.00 84.62 452 ASN A C 1
ATOM 3443 O O . ASN A 1 452 ? -22.903 16.005 23.042 1.00 84.62 452 ASN A O 1
ATOM 3447 N N . TRP A 1 453 ? -21.982 14.045 22.392 1.00 90.88 453 TRP A N 1
ATOM 3448 C CA . TRP A 1 453 ? -21.885 14.326 20.961 1.00 90.88 453 TRP A CA 1
ATOM 3449 C C . TRP A 1 453 ? -22.897 13.494 20.171 1.00 90.88 453 TRP A C 1
ATOM 3451 O O . TRP A 1 453 ? -22.676 12.301 19.978 1.00 90.88 453 TRP A O 1
ATOM 3461 N N . PRO A 1 454 ? -24.018 14.072 19.714 1.00 90.38 454 PRO A N 1
ATOM 3462 C CA . PRO A 1 454 ? -25.091 13.302 19.091 1.00 90.38 454 PRO A CA 1
ATOM 3463 C C . PRO A 1 454 ? -24.798 12.826 17.661 1.00 90.38 454 PRO A C 1
ATOM 3465 O O . PRO A 1 454 ? -25.501 11.925 17.207 1.00 90.38 454 PRO A O 1
ATOM 3468 N N . TYR A 1 455 ? -23.801 13.376 16.955 1.00 93.62 455 TYR A N 1
ATOM 3469 C CA . TYR A 1 455 ? -23.458 12.974 15.584 1.00 93.62 455 TYR A CA 1
ATOM 3470 C C . TYR A 1 455 ? -22.004 12.515 15.466 1.00 93.62 455 TYR A C 1
ATOM 3472 O O . TYR A 1 455 ? -21.110 13.050 16.128 1.00 93.62 455 TYR A O 1
ATOM 3480 N N . ARG A 1 456 ? -21.768 11.550 14.573 1.00 93.62 456 ARG A N 1
ATOM 3481 C CA . ARG A 1 456 ? -20.422 11.152 14.141 1.00 93.62 456 ARG A CA 1
ATOM 3482 C C . ARG A 1 456 ? -20.403 10.693 12.686 1.00 93.62 456 ARG A C 1
ATOM 3484 O O . ARG A 1 456 ? -21.446 10.362 12.130 1.00 93.62 456 ARG A O 1
ATOM 3491 N N . THR A 1 457 ? -19.227 10.630 12.076 1.00 84.31 457 THR A N 1
ATOM 3492 C CA . THR A 1 457 ? -18.982 9.847 10.853 1.00 84.31 457 THR A CA 1
ATOM 3493 C C . THR A 1 457 ? -17.696 9.040 11.005 1.00 84.31 457 THR A C 1
ATOM 3495 O O . THR A 1 457 ? -16.732 9.513 11.610 1.00 84.31 457 THR A O 1
ATOM 3498 N N . LEU A 1 458 ? -17.684 7.826 10.454 1.00 86.00 458 LEU A N 1
ATOM 3499 C CA . LEU A 1 458 ? -16.488 7.002 10.348 1.00 86.00 458 LEU A CA 1
ATOM 3500 C C . LEU A 1 458 ? -15.665 7.419 9.123 1.00 86.00 458 LEU A C 1
ATOM 3502 O O . LEU A 1 458 ? -16.117 7.286 7.983 1.00 86.00 458 LEU A O 1
ATOM 3506 N N . VAL A 1 459 ? -14.415 7.797 9.364 1.00 77.50 459 VAL A N 1
ATOM 3507 C CA . VAL A 1 459 ? -13.377 7.981 8.350 1.00 77.50 459 VAL A CA 1
ATOM 3508 C C . VAL A 1 459 ? -12.417 6.793 8.396 1.00 77.50 459 VAL A C 1
ATOM 3510 O O . VAL A 1 459 ? -11.867 6.461 9.448 1.00 77.50 459 VAL A O 1
ATOM 3513 N N . THR A 1 460 ? -12.193 6.146 7.255 1.00 74.00 460 THR A N 1
ATOM 3514 C CA . THR A 1 460 ? -11.203 5.069 7.109 1.00 74.00 460 THR A CA 1
ATOM 3515 C C . THR A 1 460 ? -10.041 5.540 6.252 1.00 74.00 460 THR A C 1
ATOM 3517 O O . THR A 1 460 ? -10.265 6.080 5.170 1.00 74.00 460 THR A O 1
ATOM 3520 N N . ILE A 1 461 ? -8.814 5.316 6.718 1.00 78.25 461 ILE A N 1
ATOM 3521 C CA . ILE A 1 461 ? -7.595 5.826 6.087 1.00 78.25 461 ILE A CA 1
ATOM 3522 C C . ILE A 1 461 ? -6.630 4.674 5.847 1.00 78.25 461 ILE A C 1
ATOM 3524 O O . ILE A 1 461 ? -6.114 4.086 6.798 1.00 78.25 461 ILE A O 1
ATOM 3528 N N . SER A 1 462 ? -6.386 4.359 4.579 1.00 76.62 462 SER A N 1
ATOM 3529 C CA . SER A 1 462 ? -5.404 3.364 4.158 1.00 76.62 462 SER A CA 1
ATOM 3530 C C . SER A 1 462 ? -4.084 4.018 3.762 1.00 76.62 462 SER A C 1
ATOM 3532 O O . SER A 1 462 ? -4.050 5.075 3.127 1.00 76.62 462 SER A O 1
ATOM 3534 N N . ALA A 1 463 ? -2.991 3.348 4.117 1.00 64.06 463 ALA A N 1
ATOM 3535 C CA . ALA A 1 463 ? -1.625 3.749 3.803 1.00 64.06 463 ALA A CA 1
ATOM 3536 C C . ALA A 1 463 ? -1.260 3.641 2.301 1.00 64.06 463 ALA A C 1
ATOM 3538 O O . ALA A 1 463 ? -0.232 4.183 1.885 1.00 64.06 463 ALA A O 1
ATOM 3539 N N . SER A 1 464 ? -2.111 3.008 1.482 1.00 71.62 464 SER A N 1
ATOM 3540 C CA . SER A 1 464 ? -2.000 2.944 0.013 1.00 71.62 464 SER A CA 1
ATOM 3541 C C . SER A 1 464 ? -0.661 2.406 -0.506 1.00 71.62 464 SER A C 1
ATOM 3543 O O . SER A 1 464 ? -0.034 3.014 -1.367 1.00 71.62 464 SER A O 1
ATOM 3545 N N . GLY A 1 465 ? -0.186 1.285 0.042 1.00 59.47 465 GLY A N 1
ATOM 3546 C CA . GLY A 1 465 ? 1.040 0.615 -0.410 1.00 59.47 465 GLY A CA 1
ATOM 3547 C C . GLY A 1 465 ? 2.346 1.248 0.084 1.00 59.47 465 GLY A C 1
ATOM 3548 O O . GLY A 1 465 ? 3.417 0.693 -0.152 1.00 59.47 465 GLY A O 1
ATOM 3549 N N . HIS A 1 466 ? 2.287 2.355 0.829 1.00 75.00 466 HIS A N 1
ATOM 3550 C CA . HIS A 1 466 ? 3.467 3.043 1.359 1.00 75.00 466 HIS A CA 1
ATOM 3551 C C . HIS A 1 466 ? 3.392 3.136 2.888 1.00 75.00 466 HIS A C 1
ATOM 3553 O O . HIS A 1 466 ? 2.389 3.625 3.404 1.00 75.00 466 HIS A O 1
ATOM 3559 N N . PRO A 1 467 ? 4.399 2.662 3.644 1.00 75.00 467 PRO A N 1
ATOM 3560 C CA . PRO A 1 467 ? 4.368 2.732 5.101 1.00 75.00 467 PRO A CA 1
ATOM 3561 C C . PRO A 1 467 ? 4.502 4.186 5.564 1.00 75.00 467 PRO A C 1
ATOM 3563 O O . PRO A 1 467 ? 5.337 4.925 5.047 1.00 75.00 467 PRO A O 1
ATOM 3566 N N . ARG A 1 468 ? 3.685 4.576 6.543 1.00 84.12 468 ARG A N 1
ATOM 3567 C CA . ARG A 1 468 ? 3.558 5.946 7.054 1.00 84.12 468 ARG A CA 1
ATOM 3568 C C . ARG A 1 468 ? 4.053 6.064 8.484 1.00 84.12 468 ARG A C 1
ATOM 3570 O O . ARG A 1 468 ? 3.979 5.085 9.227 1.00 84.12 468 ARG A O 1
ATOM 3577 N N . ASP A 1 469 ? 4.504 7.246 8.880 1.00 88.19 469 ASP A N 1
ATOM 3578 C CA . ASP A 1 469 ? 5.044 7.500 10.219 1.00 88.19 469 ASP A CA 1
ATOM 3579 C C . ASP A 1 469 ? 4.635 8.901 10.697 1.00 88.19 469 ASP A C 1
ATOM 3581 O O . ASP A 1 469 ? 5.136 9.899 10.188 1.00 88.19 469 ASP A O 1
ATOM 3585 N N . ASP A 1 470 ? 3.682 8.990 11.632 1.00 89.75 470 ASP A N 1
ATOM 3586 C CA . ASP A 1 470 ? 3.025 10.252 12.030 1.00 89.75 470 ASP A CA 1
ATOM 3587 C C . ASP A 1 470 ? 2.533 11.094 10.836 1.00 89.75 470 ASP A C 1
ATOM 3589 O O . ASP A 1 470 ? 2.608 12.323 10.847 1.00 89.75 470 ASP A O 1
ATOM 3593 N N . LYS A 1 471 ? 2.050 10.457 9.763 1.00 91.38 471 LYS A N 1
ATOM 3594 C CA . LYS A 1 471 ? 1.605 11.198 8.578 1.00 91.38 471 LYS A CA 1
ATOM 3595 C C . LYS A 1 471 ? 0.364 12.041 8.900 1.00 91.38 471 LYS A C 1
ATOM 3597 O O . LYS A 1 471 ? -0.625 11.480 9.379 1.00 91.38 471 LYS A O 1
ATOM 3602 N N . PRO A 1 472 ? 0.345 13.346 8.580 1.00 92.12 472 PRO A N 1
ATOM 3603 C CA . PRO A 1 472 ? -0.886 14.124 8.575 1.00 92.12 472 PRO A CA 1
ATOM 3604 C C . PRO A 1 472 ? -1.853 13.584 7.514 1.00 92.12 472 PRO A C 1
ATOM 3606 O O . PRO A 1 472 ? -1.502 13.462 6.337 1.00 92.12 472 PRO A O 1
ATOM 3609 N N . ALA A 1 473 ? -3.069 13.259 7.935 1.00 89.56 473 ALA A N 1
ATOM 3610 C CA . ALA A 1 473 ? -4.189 12.977 7.055 1.00 89.56 473 ALA A CA 1
ATOM 3611 C C . ALA A 1 473 ? -5.006 14.251 6.843 1.00 89.56 473 ALA A C 1
ATOM 3613 O O . ALA A 1 473 ? -5.401 14.890 7.813 1.00 89.56 473 ALA A O 1
ATOM 3614 N N . GLU A 1 474 ? -5.277 14.593 5.586 1.00 89.69 474 GLU A N 1
ATOM 3615 C CA . GLU A 1 474 ? -6.100 15.734 5.181 1.00 89.69 474 GLU A CA 1
ATOM 3616 C C . GLU A 1 474 ? -7.442 15.198 4.665 1.00 89.69 474 GLU A C 1
ATOM 3618 O O . GLU A 1 474 ? -7.484 14.526 3.635 1.00 89.69 474 GLU A O 1
ATOM 3623 N N . VAL A 1 475 ? -8.528 15.436 5.405 1.00 84.50 475 VAL A N 1
ATOM 3624 C CA . VAL A 1 475 ? -9.862 14.889 5.110 1.00 84.50 475 VAL A CA 1
ATOM 3625 C C . VAL A 1 475 ? -10.817 16.021 4.750 1.00 84.50 475 VAL A C 1
ATOM 3627 O O . VAL A 1 475 ? -11.283 16.746 5.629 1.00 84.50 475 VAL A O 1
ATOM 3630 N N . ASP A 1 476 ? -11.143 16.166 3.468 1.00 78.44 476 ASP A N 1
ATOM 3631 C CA . ASP A 1 476 ? -12.160 17.120 3.022 1.00 78.44 476 ASP A CA 1
ATOM 3632 C C . ASP A 1 476 ? -13.557 16.635 3.430 1.00 78.44 476 ASP A C 1
ATOM 3634 O O . ASP A 1 476 ? -14.017 15.569 3.020 1.00 78.44 476 ASP A O 1
ATOM 3638 N N . ILE A 1 477 ? -14.235 17.414 4.276 1.00 79.19 477 ILE A N 1
ATOM 3639 C CA . ILE A 1 477 ? -15.483 17.023 4.934 1.00 79.19 477 ILE A CA 1
ATOM 3640 C C . ILE A 1 477 ? -16.562 18.099 4.774 1.00 79.19 477 ILE A C 1
ATOM 3642 O O . ILE A 1 477 ? -16.319 19.296 4.923 1.00 79.19 477 ILE A O 1
ATOM 3646 N N . ASN A 1 478 ? -17.786 17.655 4.479 1.00 88.44 478 ASN A N 1
ATOM 3647 C CA . ASN A 1 478 ? -18.969 18.502 4.339 1.00 88.44 478 ASN A CA 1
ATOM 3648 C C . ASN A 1 478 ? -20.000 18.139 5.417 1.00 88.44 478 ASN A C 1
ATOM 3650 O O . ASN A 1 478 ? -20.848 17.263 5.225 1.00 88.44 478 ASN A O 1
ATOM 3654 N N . PHE A 1 479 ? -19.938 18.824 6.560 1.00 87.94 479 PHE A N 1
ATOM 3655 C CA . PHE A 1 479 ? -20.844 18.565 7.680 1.00 87.94 479 PHE A CA 1
ATOM 3656 C C . PHE A 1 479 ? -22.304 18.905 7.347 1.00 87.94 479 PHE A C 1
ATOM 3658 O O . PHE A 1 479 ? -23.209 18.234 7.841 1.00 87.94 479 PHE A O 1
ATOM 3665 N N . THR A 1 480 ? -22.558 19.877 6.461 1.00 83.94 480 THR A N 1
ATOM 3666 C CA . THR A 1 480 ? -23.918 20.178 5.980 1.00 83.94 480 THR A CA 1
ATOM 3667 C C . THR A 1 480 ? -24.503 18.992 5.210 1.00 83.94 480 THR A C 1
ATOM 3669 O O . THR A 1 480 ? -25.638 18.598 5.472 1.00 83.94 480 THR A O 1
ATOM 3672 N N . ALA A 1 481 ? -23.735 18.365 4.313 1.00 71.31 481 ALA A N 1
ATOM 3673 C CA . ALA A 1 481 ? -24.173 17.171 3.589 1.00 71.31 481 ALA A CA 1
ATOM 3674 C C . ALA A 1 481 ? -24.431 15.985 4.536 1.00 71.31 481 ALA A C 1
ATOM 3676 O O . ALA A 1 481 ? -25.466 15.329 4.420 1.00 71.31 481 ALA A O 1
ATOM 3677 N N . LEU A 1 482 ? -23.550 15.759 5.516 1.00 78.00 482 LEU A N 1
ATOM 3678 C CA . LEU A 1 482 ? -23.718 14.711 6.531 1.00 78.00 482 LEU A CA 1
ATOM 3679 C C . LEU A 1 482 ? -24.995 14.910 7.374 1.00 78.00 482 LEU A C 1
ATOM 3681 O O . LEU A 1 482 ? -25.765 13.967 7.565 1.00 78.00 482 LEU A O 1
ATOM 3685 N N . LEU A 1 483 ? -25.266 16.139 7.826 1.00 83.50 483 LEU A N 1
ATOM 3686 C CA . LEU A 1 483 ? -26.491 16.486 8.561 1.00 83.50 483 LEU A CA 1
ATOM 3687 C C . LEU A 1 483 ? -27.754 16.376 7.692 1.00 83.50 483 LEU A C 1
ATOM 3689 O O . LEU A 1 483 ? -28.804 15.956 8.185 1.00 83.50 483 LEU A O 1
ATOM 3693 N N . ASN A 1 484 ? -27.664 16.720 6.405 1.00 76.56 484 ASN A N 1
ATOM 3694 C CA . ASN A 1 484 ? -28.776 16.611 5.459 1.00 76.56 484 ASN A CA 1
ATOM 3695 C C . ASN A 1 484 ? -29.128 15.149 5.148 1.00 76.56 484 ASN A C 1
ATOM 3697 O O . ASN A 1 484 ? -30.309 14.806 5.154 1.00 76.56 484 ASN A O 1
ATOM 3701 N N . LEU A 1 485 ? -28.130 14.279 4.950 1.00 70.25 485 LEU A N 1
ATOM 3702 C CA . LEU A 1 485 ? -28.330 12.836 4.736 1.00 70.25 485 LEU A CA 1
ATOM 3703 C C . LEU A 1 485 ? -28.996 12.150 5.939 1.00 70.25 485 LEU A C 1
ATOM 3705 O O . LEU A 1 485 ? -29.794 11.234 5.761 1.00 70.25 485 LEU A O 1
ATOM 3709 N N . LEU A 1 486 ? -28.733 12.636 7.154 1.00 76.06 486 LEU A N 1
ATOM 3710 C CA . LEU A 1 486 ? -29.415 12.205 8.378 1.00 76.06 486 LEU A CA 1
ATOM 3711 C C . LEU A 1 486 ? -30.847 12.756 8.537 1.00 76.06 486 LEU A C 1
ATOM 3713 O O . LEU A 1 486 ? -31.540 12.394 9.491 1.00 76.06 486 LEU A O 1
ATOM 3717 N N . GLY A 1 487 ? -31.294 13.673 7.671 1.00 86.12 487 GLY A N 1
ATOM 3718 C CA . GLY A 1 487 ? -32.550 14.408 7.857 1.00 86.12 487 GLY A CA 1
ATOM 3719 C C . GLY A 1 487 ? -32.526 15.340 9.078 1.00 86.12 487 GLY A C 1
ATOM 3720 O O . GLY A 1 487 ? -33.566 15.597 9.689 1.00 86.12 487 GLY A O 1
ATOM 3721 N N . LYS A 1 488 ? -31.340 15.823 9.479 1.00 89.50 488 LYS A N 1
ATOM 3722 C CA . LYS A 1 488 ? -31.105 16.654 10.674 1.00 89.50 488 LYS A CA 1
ATOM 3723 C C . LYS A 1 488 ? -30.393 17.983 10.349 1.00 89.50 488 LYS A C 1
ATOM 3725 O O . LYS A 1 488 ? -29.451 18.322 11.074 1.00 89.50 488 LYS A O 1
ATOM 3730 N N . PRO A 1 489 ? -30.842 18.775 9.352 1.00 90.75 489 PRO A N 1
ATOM 3731 C CA . PRO A 1 489 ? -30.198 20.037 8.978 1.00 90.75 489 PRO A CA 1
ATOM 3732 C C . PRO A 1 489 ? -30.025 21.007 10.161 1.00 90.75 489 PRO A C 1
ATOM 3734 O O . PRO A 1 489 ? -30.714 20.925 11.189 1.00 90.75 489 PRO A O 1
ATOM 3737 N N . GLY A 1 490 ? -29.086 21.938 10.007 1.00 90.44 490 GLY A N 1
ATOM 3738 C CA . GLY A 1 490 ? -28.819 23.030 10.942 1.00 90.44 490 GLY A CA 1
ATOM 3739 C C . GLY A 1 490 ? -27.333 23.376 11.007 1.00 90.44 490 GLY A C 1
ATOM 3740 O O . GLY A 1 490 ? -26.509 22.705 10.393 1.00 90.44 490 GLY A O 1
ATOM 3741 N N . ALA A 1 491 ? -27.004 24.430 11.750 1.00 95.12 491 ALA A N 1
ATOM 3742 C CA . ALA A 1 491 ? -25.651 24.966 11.779 1.00 95.12 491 ALA A CA 1
ATOM 3743 C C . ALA A 1 491 ? -24.678 24.092 12.572 1.00 95.12 491 ALA A C 1
ATOM 3745 O O . ALA A 1 491 ? -24.949 23.809 13.735 1.00 95.12 491 A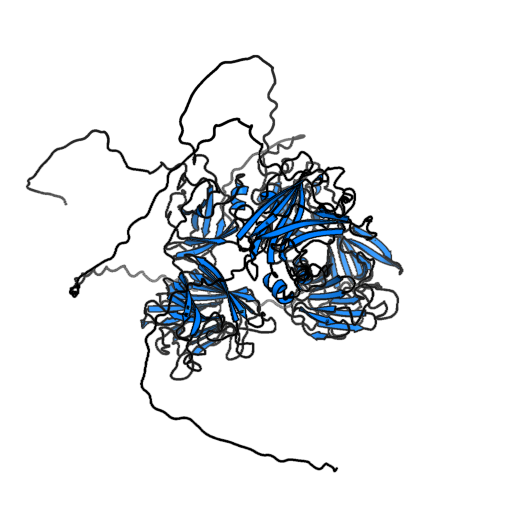LA A O 1
ATOM 3746 N N . LEU A 1 492 ? -23.546 23.720 11.968 1.00 96.19 492 LEU A N 1
ATOM 3747 C CA . LEU A 1 492 ? -22.410 23.090 12.649 1.00 96.19 492 LEU A CA 1
ATOM 3748 C C . LEU A 1 492 ? -21.904 23.996 13.781 1.00 96.19 492 LEU A C 1
ATOM 3750 O O . LEU A 1 492 ? -21.749 25.200 13.586 1.00 96.19 492 LEU A O 1
ATOM 3754 N N . GLU A 1 493 ? -21.574 23.409 14.928 1.00 95.44 493 GLU A N 1
ATOM 3755 C CA . GLU A 1 493 ? -20.779 24.052 15.976 1.00 95.44 493 GLU A CA 1
ATOM 3756 C C . GLU A 1 493 ? -19.314 23.596 15.840 1.00 95.44 493 GLU A C 1
ATOM 3758 O O . GLU A 1 493 ? -18.998 22.477 16.249 1.00 95.44 493 GLU A O 1
ATOM 3763 N N . PRO A 1 494 ? -18.387 24.385 15.258 1.00 90.25 494 PRO A N 1
ATOM 3764 C CA . PRO A 1 494 ? -17.028 23.911 14.982 1.00 90.25 494 PRO A CA 1
ATOM 3765 C C . PRO A 1 494 ? -16.237 23.519 16.238 1.00 90.25 494 PRO A C 1
ATOM 3767 O O . PRO A 1 494 ? -15.370 22.651 16.160 1.00 90.25 494 PRO A O 1
ATOM 3770 N N . GLN A 1 495 ? -16.550 24.097 17.406 1.00 91.69 495 GLN A N 1
ATOM 3771 C CA . GLN A 1 495 ? -15.894 23.735 18.674 1.00 91.69 495 GLN A CA 1
ATOM 3772 C C . GLN A 1 495 ? -16.270 22.325 19.159 1.00 91.69 495 GLN A C 1
ATOM 3774 O O . GLN A 1 495 ? -15.590 21.756 20.019 1.00 91.69 495 GLN A O 1
ATOM 3779 N N . SER A 1 496 ? -17.323 21.735 18.584 1.00 94.00 496 SER A N 1
ATOM 3780 C CA . SER A 1 496 ? -17.709 20.349 18.828 1.00 94.00 496 SER A CA 1
ATOM 3781 C C . SER A 1 496 ? -16.817 19.332 18.107 1.00 94.00 496 SER A C 1
ATOM 3783 O O . SER A 1 496 ? -16.813 18.183 18.519 1.00 94.00 496 SER A O 1
ATOM 3785 N N . ILE A 1 497 ? -16.046 19.677 17.072 1.00 95.19 497 ILE A N 1
ATOM 3786 C CA . ILE A 1 497 ? -15.319 18.648 16.304 1.00 95.19 497 ILE A CA 1
ATOM 3787 C C . ILE A 1 497 ? -14.363 17.864 17.224 1.00 95.19 497 ILE A C 1
ATOM 3789 O O . ILE A 1 497 ? -13.662 18.461 18.044 1.00 95.19 497 ILE A O 1
ATOM 3793 N N . ARG A 1 498 ? -14.347 16.530 17.123 1.00 94.75 498 ARG A N 1
ATOM 3794 C CA . ARG A 1 498 ? -13.379 15.641 17.794 1.00 94.75 498 ARG A CA 1
ATOM 3795 C C . ARG A 1 498 ? -12.977 14.500 16.875 1.00 94.75 498 ARG A C 1
ATOM 3797 O O . ARG A 1 498 ? -13.828 13.946 16.187 1.00 94.75 498 ARG A O 1
ATOM 3804 N N . VAL A 1 499 ? -11.699 14.134 16.913 1.00 94.81 499 VAL A N 1
ATOM 3805 C CA . VAL A 1 499 ? -11.132 13.003 16.170 1.00 94.81 499 VAL A CA 1
ATOM 3806 C C . VAL A 1 499 ? -10.760 11.913 17.164 1.00 94.81 499 VAL A C 1
ATOM 3808 O O . VAL A 1 499 ? -9.953 12.148 18.059 1.00 94.81 499 VAL A O 1
ATOM 3811 N N . VAL A 1 500 ? -11.353 10.731 17.008 1.00 91.38 500 VAL A N 1
ATOM 3812 C CA . VAL A 1 500 ? -11.127 9.582 17.892 1.00 91.38 500 VAL A CA 1
ATOM 3813 C C . VAL A 1 500 ? -10.742 8.381 17.042 1.00 91.38 500 VAL A C 1
ATOM 3815 O O . VAL A 1 500 ? -11.568 7.874 16.284 1.00 91.38 500 VAL A O 1
ATOM 3818 N N . GLU A 1 501 ? -9.502 7.910 17.153 1.00 89.81 501 GLU A N 1
ATOM 3819 C CA . GLU A 1 501 ? -9.088 6.656 16.531 1.00 89.81 501 GLU A CA 1
ATOM 3820 C C . GLU A 1 501 ? -9.782 5.508 17.242 1.00 89.81 501 GLU A C 1
ATOM 3822 O O . GLU A 1 501 ? -9.785 5.411 18.474 1.00 89.81 501 GLU A O 1
ATOM 3827 N N . VAL A 1 502 ? -10.340 4.611 16.445 1.00 74.06 502 VAL A N 1
ATOM 3828 C CA . VAL A 1 502 ? -11.005 3.410 16.913 1.00 74.06 502 VAL A CA 1
ATOM 3829 C C . VAL A 1 502 ? -10.447 2.182 16.217 1.00 74.06 502 VAL A C 1
ATOM 3831 O O . VAL A 1 502 ? -9.917 2.231 15.109 1.00 74.06 502 VAL A O 1
ATOM 3834 N N . ASN A 1 503 ? -10.599 1.039 16.869 1.00 70.94 503 ASN A N 1
ATOM 3835 C CA . ASN A 1 503 ? -10.403 -0.244 16.221 1.00 70.94 503 ASN A CA 1
ATOM 3836 C C . ASN A 1 503 ? -11.616 -0.581 15.325 1.00 70.94 503 ASN A C 1
ATOM 3838 O O . ASN A 1 503 ? -12.571 0.187 15.179 1.00 70.94 503 ASN A O 1
ATOM 3842 N N . ASN A 1 504 ? -11.598 -1.766 14.721 1.00 64.62 504 ASN A N 1
ATOM 3843 C CA . ASN A 1 504 ? -12.679 -2.239 13.852 1.00 64.62 504 ASN A CA 1
ATOM 3844 C C . ASN A 1 504 ? -14.027 -2.467 14.579 1.00 64.62 504 ASN A C 1
ATOM 3846 O O . ASN A 1 504 ? -15.030 -2.694 13.905 1.00 64.62 504 ASN A O 1
ATOM 3850 N N . SER A 1 505 ? -14.048 -2.373 15.914 1.00 60.94 505 SER A N 1
ATOM 3851 C CA . SER A 1 505 ? -15.192 -2.559 16.830 1.00 60.94 505 SER A CA 1
ATOM 3852 C C . SER A 1 505 ? -15.828 -1.238 17.278 1.00 60.94 505 SER A C 1
ATOM 3854 O O . SER A 1 505 ? -16.666 -1.250 18.175 1.00 60.94 505 SER A O 1
ATOM 3856 N N . ASP A 1 506 ? -15.335 -0.102 16.777 1.00 66.31 506 ASP A N 1
ATOM 3857 C CA . ASP A 1 506 ? -15.549 1.239 17.345 1.00 66.31 506 ASP A CA 1
ATOM 3858 C C . ASP A 1 506 ? -15.027 1.421 18.787 1.00 66.31 506 ASP A C 1
ATOM 3860 O O . ASP A 1 506 ? -15.323 2.412 19.454 1.00 66.31 506 ASP A O 1
ATOM 3864 N N . GLY A 1 507 ? -14.188 0.499 19.272 1.00 71.56 507 GLY A N 1
ATOM 3865 C CA . GLY A 1 507 ? -13.483 0.660 20.541 1.00 71.56 507 GLY A CA 1
ATOM 3866 C C . GLY A 1 507 ? -12.362 1.690 20.412 1.00 71.56 507 GLY A C 1
ATOM 3867 O O . GLY A 1 507 ? -11.521 1.563 19.523 1.00 71.56 507 GLY A O 1
ATOM 3868 N N . ILE A 1 508 ? -12.348 2.682 21.304 1.00 80.69 508 ILE A N 1
ATOM 3869 C CA . ILE A 1 508 ? -11.365 3.776 21.340 1.00 80.69 508 ILE A CA 1
ATOM 3870 C C . ILE A 1 508 ? -9.940 3.209 21.441 1.00 80.69 508 ILE A C 1
ATOM 3872 O O . ILE A 1 508 ? -9.628 2.462 22.367 1.00 80.69 508 ILE A O 1
ATOM 3876 N N . ILE A 1 509 ? -9.087 3.579 20.485 1.00 75.50 509 ILE A N 1
ATOM 3877 C CA . ILE A 1 509 ? -7.630 3.383 20.526 1.00 75.50 509 ILE A CA 1
ATOM 3878 C C . ILE A 1 509 ? -6.970 4.641 21.095 1.00 75.50 509 ILE A C 1
ATOM 3880 O O . ILE A 1 509 ? -6.123 4.544 21.979 1.00 75.50 509 ILE A O 1
ATOM 3884 N N . ASN A 1 510 ? -7.359 5.813 20.586 1.00 80.44 510 ASN A N 1
ATOM 3885 C CA . ASN A 1 510 ? -6.820 7.106 20.993 1.00 80.44 510 ASN A CA 1
ATOM 3886 C C . ASN A 1 510 ? -7.874 8.199 20.766 1.00 80.44 510 ASN A C 1
ATOM 3888 O O . ASN A 1 510 ? -8.306 8.413 19.636 1.00 80.44 510 ASN A O 1
ATOM 3892 N N . ASP A 1 511 ? -8.281 8.896 21.822 1.00 87.81 511 ASP A N 1
ATOM 3893 C CA . ASP A 1 511 ? -9.202 10.038 21.774 1.00 87.81 511 ASP A CA 1
ATOM 3894 C C . ASP A 1 511 ? -8.512 11.401 21.958 1.00 87.81 511 ASP A C 1
ATOM 3896 O O . ASP A 1 511 ? -9.164 12.443 21.897 1.00 87.81 511 ASP A O 1
ATOM 3900 N N . ASN A 1 512 ? -7.187 11.407 22.120 1.00 85.88 512 ASN A N 1
ATOM 3901 C CA . ASN A 1 512 ? -6.357 12.603 22.218 1.00 85.88 512 ASN A CA 1
ATOM 3902 C C . ASN A 1 512 ? -5.451 12.740 20.983 1.00 85.88 512 ASN A C 1
ATOM 3904 O O . ASN A 1 512 ? -4.220 12.745 21.069 1.00 85.88 512 ASN A O 1
ATOM 3908 N N . ILE A 1 513 ? -6.077 12.800 19.809 1.00 88.75 513 ILE A N 1
ATOM 3909 C CA . ILE A 1 513 ? -5.393 12.957 18.522 1.00 88.75 513 ILE A CA 1
ATOM 3910 C C . ILE A 1 513 ? -5.297 14.446 18.197 1.00 88.75 513 ILE A C 1
ATOM 3912 O O . ILE A 1 513 ? -6.342 15.091 18.094 1.00 88.75 513 ILE A O 1
ATOM 3916 N N . PRO A 1 514 ? -4.088 14.999 17.985 1.00 88.44 514 PRO A N 1
ATOM 3917 C CA . PRO A 1 514 ? -3.940 16.349 17.470 1.00 88.44 514 PRO A CA 1
ATOM 3918 C C . PRO A 1 514 ? -4.667 16.494 16.133 1.00 88.44 514 PRO A C 1
ATOM 3920 O O . PRO A 1 514 ? -4.479 15.684 15.220 1.00 88.44 514 PRO A O 1
ATOM 3923 N N . PHE A 1 515 ? -5.493 17.530 16.021 1.00 94.50 515 PHE A N 1
ATOM 3924 C CA . PHE A 1 515 ? -6.193 17.866 14.789 1.00 94.50 515 PHE A CA 1
ATOM 3925 C C . PHE A 1 515 ? -6.419 19.375 14.662 1.00 94.50 515 PHE A C 1
ATOM 3927 O O . PHE A 1 515 ? -6.401 20.110 15.650 1.00 94.50 515 PHE A O 1
ATOM 3934 N N . GLN A 1 516 ? -6.701 19.815 13.439 1.00 92.38 516 GLN A N 1
ATOM 3935 C CA . GLN A 1 516 ? -7.222 21.142 13.123 1.00 92.38 516 GLN A CA 1
ATOM 3936 C C . GLN A 1 516 ? -8.289 21.052 12.032 1.00 92.38 516 GLN A C 1
ATOM 3938 O O . GLN A 1 516 ? -8.269 20.136 11.211 1.00 92.38 516 GLN A O 1
ATOM 3943 N N . PHE A 1 517 ? -9.218 22.006 12.014 1.00 92.94 517 PHE A N 1
ATOM 3944 C CA . PHE A 1 517 ? -10.242 22.112 10.977 1.00 92.94 517 PHE A CA 1
ATOM 3945 C C . PHE A 1 517 ? -10.097 23.439 10.232 1.00 92.94 517 PHE A C 1
ATOM 3947 O O . PHE A 1 517 ? -10.441 24.502 10.754 1.00 92.94 517 PHE A O 1
ATOM 3954 N N . ASP A 1 518 ? -9.589 23.355 9.007 1.00 88.25 518 ASP A N 1
ATOM 3955 C CA . ASP A 1 518 ? -9.397 24.491 8.116 1.00 88.25 518 ASP A CA 1
ATOM 3956 C C . ASP A 1 518 ? -10.668 24.698 7.287 1.00 88.25 518 ASP A C 1
ATOM 3958 O O . ASP A 1 518 ? -11.061 23.853 6.482 1.00 88.25 518 ASP A O 1
ATOM 3962 N N . LYS A 1 519 ? -11.344 25.824 7.513 1.00 89.31 519 LYS A N 1
ATOM 3963 C CA . LYS A 1 519 ? -12.595 26.184 6.833 1.00 89.31 519 LYS A CA 1
ATOM 3964 C C . LYS A 1 519 ? -12.333 26.524 5.365 1.00 89.31 519 LYS A C 1
ATOM 3966 O O . LYS A 1 519 ? -11.353 27.199 5.068 1.00 89.31 519 LYS A O 1
ATOM 3971 N N . ALA A 1 520 ? -13.238 26.131 4.469 1.00 77.19 520 ALA A N 1
ATOM 3972 C CA . ALA A 1 520 ? -13.226 26.624 3.092 1.00 77.19 520 ALA A CA 1
ATOM 3973 C C . ALA A 1 520 ? -13.488 28.144 3.033 1.00 77.19 520 ALA A C 1
ATOM 3975 O O . ALA A 1 520 ? -14.180 28.689 3.895 1.00 77.19 520 ALA A O 1
ATOM 3976 N N . ASP A 1 521 ? -13.010 28.818 1.981 1.00 83.94 521 ASP A N 1
ATOM 3977 C CA . ASP A 1 521 ? -13.161 30.275 1.787 1.00 83.94 521 ASP A CA 1
ATOM 3978 C C . ASP A 1 521 ? -14.625 30.754 1.857 1.00 83.94 521 ASP A C 1
ATOM 3980 O O . ASP A 1 521 ? -14.910 31.869 2.294 1.00 83.94 521 ASP A O 1
ATOM 3984 N N . ASN A 1 522 ? -15.567 29.903 1.440 1.00 83.00 522 ASN A N 1
ATOM 3985 C CA . ASN A 1 522 ? -17.008 30.155 1.459 1.00 83.00 522 ASN A CA 1
ATOM 3986 C C . ASN A 1 522 ? -17.744 29.430 2.607 1.00 83.00 522 ASN A C 1
ATOM 3988 O O . ASN A 1 522 ? -18.948 29.186 2.496 1.00 83.00 522 ASN A O 1
ATOM 3992 N N . PHE A 1 523 ? -17.044 29.048 3.682 1.00 91.81 523 PHE A N 1
ATOM 3993 C CA . PHE A 1 523 ? -17.632 28.344 4.825 1.00 91.81 523 PHE A CA 1
ATOM 3994 C C . PHE A 1 523 ? -18.788 29.137 5.450 1.00 91.81 523 PHE A C 1
ATOM 3996 O O . PHE A 1 523 ? -18.608 30.241 5.965 1.00 91.81 523 PHE A O 1
ATOM 4003 N N . ASP A 1 524 ? -19.962 28.512 5.491 1.00 91.19 524 ASP A N 1
ATOM 4004 C CA . ASP A 1 524 ? -21.114 28.968 6.263 1.00 91.19 524 ASP A CA 1
ATOM 4005 C C . ASP A 1 524 ? -21.590 27.810 7.133 1.00 91.19 524 ASP A C 1
ATOM 4007 O O . ASP A 1 524 ? -21.959 26.755 6.622 1.00 91.19 524 ASP A O 1
ATOM 4011 N N . ALA A 1 525 ? -21.610 27.997 8.452 1.00 90.38 525 ALA A N 1
ATOM 4012 C CA . ALA A 1 525 ? -21.918 26.912 9.380 1.00 90.38 525 ALA A CA 1
ATOM 4013 C C . ALA A 1 525 ? -23.295 26.265 9.130 1.00 90.38 525 ALA A C 1
ATOM 4015 O O . ALA A 1 525 ? -23.461 25.088 9.439 1.00 90.38 525 ALA A O 1
ATOM 4016 N N . SER A 1 526 ? -24.262 27.009 8.576 1.00 89.56 526 SER A N 1
ATOM 4017 C CA . SER A 1 526 ? -25.647 26.561 8.361 1.00 89.56 526 SER A CA 1
ATOM 4018 C C . SER A 1 526 ? -25.850 25.844 7.027 1.00 89.56 526 SER A C 1
ATOM 4020 O O . SER A 1 526 ? -26.570 24.848 6.973 1.00 89.56 526 SER A O 1
ATOM 4022 N N . ASN A 1 527 ? -25.234 26.349 5.957 1.00 83.50 527 ASN A N 1
ATOM 4023 C CA . ASN A 1 527 ? -25.560 25.989 4.575 1.00 83.50 527 ASN A CA 1
ATOM 4024 C C . ASN A 1 527 ? -24.367 25.436 3.781 1.00 83.50 527 ASN A C 1
ATOM 4026 O O . ASN A 1 527 ? -24.572 24.831 2.732 1.00 83.50 527 ASN A O 1
ATOM 4030 N N . ASN A 1 528 ? -23.136 25.652 4.251 1.00 84.44 528 ASN A N 1
ATOM 4031 C CA . ASN A 1 528 ? -21.911 25.229 3.576 1.00 84.44 528 ASN A CA 1
ATOM 4032 C C . ASN A 1 528 ? -20.784 24.975 4.594 1.00 84.44 528 ASN A C 1
ATOM 4034 O O . ASN A 1 528 ? -19.738 25.628 4.578 1.00 84.44 528 ASN A O 1
ATOM 4038 N N . ALA A 1 529 ? -21.013 24.050 5.528 1.00 86.94 529 ALA A N 1
ATOM 4039 C CA . ALA A 1 529 ? -20.057 23.691 6.572 1.00 86.94 529 ALA A CA 1
ATOM 4040 C C . ALA A 1 529 ? -18.977 22.739 6.020 1.00 86.94 529 ALA A C 1
ATOM 4042 O O . ALA A 1 529 ? -18.891 21.571 6.409 1.00 86.94 529 ALA A O 1
ATOM 4043 N N . VAL A 1 530 ? -18.197 23.250 5.064 1.00 82.31 530 VAL A N 1
ATOM 4044 C CA . VAL A 1 530 ? -17.164 22.535 4.302 1.00 82.31 530 VAL A CA 1
ATOM 4045 C C . VAL A 1 530 ? -15.770 22.990 4.725 1.00 82.31 530 VAL A C 1
ATOM 4047 O O . VAL A 1 530 ? -15.514 24.185 4.885 1.00 82.31 530 VAL A O 1
ATOM 4050 N N . GLY A 1 531 ? -14.850 22.046 4.878 1.00 83.75 531 GLY A N 1
ATOM 4051 C CA . GLY A 1 531 ? -13.441 22.340 5.125 1.00 83.75 531 GLY A CA 1
ATOM 4052 C C . GLY A 1 531 ? -12.584 21.082 5.137 1.00 83.75 531 GLY A C 1
ATOM 4053 O O . GLY A 1 531 ? -13.104 19.972 5.023 1.00 83.75 531 GLY A O 1
ATOM 4054 N N . THR A 1 532 ? -11.281 21.259 5.315 1.00 88.88 532 THR A N 1
ATOM 4055 C CA . THR A 1 532 ? -10.321 20.161 5.451 1.00 88.88 532 THR A CA 1
ATOM 4056 C C . THR A 1 532 ? -10.044 19.921 6.932 1.00 88.88 532 THR A C 1
ATOM 4058 O O . THR A 1 532 ? -9.542 20.796 7.642 1.00 88.88 532 THR A O 1
ATOM 4061 N N . LEU A 1 533 ? -10.352 18.721 7.413 1.00 93.69 533 LEU A N 1
ATOM 4062 C CA . LEU A 1 533 ? -9.975 18.256 8.740 1.00 93.69 533 LEU A CA 1
ATOM 4063 C C . LEU A 1 533 ? -8.599 17.585 8.653 1.00 93.69 533 LEU A C 1
ATOM 4065 O O . LEU A 1 533 ? -8.472 16.507 8.076 1.00 93.69 533 LEU A O 1
ATOM 4069 N N . THR A 1 534 ? -7.575 18.223 9.215 1.00 91.94 534 THR A N 1
ATOM 4070 C CA . THR A 1 534 ? -6.205 17.692 9.238 1.00 91.94 534 THR A CA 1
ATOM 4071 C C . THR A 1 534 ? -5.924 17.059 10.596 1.00 91.94 534 THR A C 1
ATOM 4073 O O . THR A 1 534 ? -6.062 17.738 11.611 1.00 91.94 534 THR A O 1
ATOM 4076 N N . PHE A 1 535 ? -5.519 15.788 10.648 1.00 95.00 535 PHE A N 1
ATOM 4077 C CA . PHE A 1 535 ? -5.161 15.111 11.903 1.00 95.00 535 PHE A CA 1
ATOM 4078 C C . PHE A 1 535 ? -4.000 14.131 11.751 1.00 95.00 535 PHE A C 1
ATOM 4080 O O . PHE A 1 535 ? -3.713 13.644 10.658 1.00 95.00 535 PHE A O 1
ATOM 4087 N N . LEU A 1 536 ? -3.306 13.851 12.854 1.00 88.56 536 LEU A N 1
ATOM 4088 C CA . LEU A 1 536 ? -2.102 13.024 12.835 1.00 88.56 536 LEU A CA 1
ATOM 4089 C C . LEU A 1 536 ? -2.441 11.527 12.866 1.00 88.56 536 LEU A C 1
ATOM 4091 O O . LEU A 1 536 ? -3.114 11.054 13.783 1.00 88.56 536 LEU A O 1
ATOM 4095 N N . LEU A 1 537 ? -1.904 10.751 11.920 1.00 87.12 537 LEU A N 1
ATOM 4096 C CA . LEU A 1 537 ? -1.858 9.290 12.019 1.00 87.12 537 LEU A CA 1
ATOM 4097 C C . LEU A 1 537 ? -0.742 8.873 12.992 1.00 87.12 537 LEU A C 1
ATOM 4099 O O . LEU A 1 537 ? 0.240 8.267 12.572 1.00 87.12 537 LEU A O 1
ATOM 4103 N N . THR A 1 538 ? -0.874 9.205 14.280 1.00 83.88 538 THR A N 1
ATOM 4104 C CA . THR A 1 538 ? 0.179 9.018 15.298 1.00 83.88 538 THR A CA 1
ATOM 4105 C C . THR A 1 538 ? 0.755 7.598 15.284 1.00 83.88 538 THR A C 1
ATOM 4107 O O . THR A 1 538 ? 0.000 6.621 15.313 1.00 83.88 538 THR A O 1
ATOM 4110 N N . GLY A 1 539 ? 2.080 7.478 15.257 1.00 81.81 539 GLY A N 1
ATOM 4111 C CA . GLY A 1 539 ? 2.822 6.225 15.157 1.00 81.81 539 GLY A CA 1
ATOM 4112 C C . GLY A 1 539 ? 2.935 5.655 13.737 1.00 81.81 539 GLY A C 1
ATOM 4113 O O . GLY A 1 539 ? 2.470 6.222 12.746 1.00 81.81 539 GLY A O 1
ATOM 4114 N N . ASN A 1 540 ? 3.565 4.482 13.635 1.00 78.56 540 ASN A N 1
ATOM 4115 C CA . ASN A 1 540 ? 3.760 3.805 12.354 1.00 78.56 540 ASN A CA 1
ATOM 4116 C C . ASN A 1 540 ? 2.448 3.187 11.843 1.00 78.56 540 ASN A C 1
ATOM 4118 O O . ASN A 1 540 ? 1.770 2.446 12.555 1.00 78.56 540 ASN A O 1
ATOM 4122 N N . THR A 1 541 ? 2.138 3.431 10.570 1.00 75.38 541 THR A N 1
ATOM 4123 C CA . THR A 1 541 ? 1.051 2.778 9.829 1.00 75.38 541 THR A CA 1
ATOM 4124 C C . THR A 1 541 ? 1.677 1.960 8.703 1.00 75.38 541 THR A C 1
ATOM 4126 O O . THR A 1 541 ? 2.288 2.520 7.797 1.00 75.38 541 THR A O 1
ATOM 4129 N N . SER A 1 542 ? 1.587 0.630 8.746 1.00 72.12 542 SER A N 1
ATOM 4130 C CA . SER A 1 542 ? 2.224 -0.209 7.715 1.00 72.12 542 SER A CA 1
ATOM 4131 C C . SER A 1 542 ? 1.571 -0.030 6.335 1.00 72.12 542 SER A C 1
ATOM 4133 O O . SER A 1 542 ? 0.410 0.353 6.240 1.00 72.12 542 SER A O 1
ATOM 4135 N N . ALA A 1 543 ? 2.305 -0.334 5.260 1.00 52.59 543 ALA A N 1
ATOM 4136 C CA . ALA A 1 543 ? 1.915 -0.069 3.866 1.00 52.59 543 ALA A CA 1
ATOM 4137 C C . ALA A 1 543 ? 0.490 -0.512 3.471 1.00 52.59 543 ALA A C 1
ATOM 4139 O O . ALA A 1 543 ? -0.171 0.162 2.685 1.00 52.59 543 ALA A O 1
ATOM 4140 N N . ASN A 1 544 ? 0.012 -1.621 4.042 1.00 63.06 544 ASN A N 1
ATOM 4141 C CA . ASN A 1 544 ? -1.293 -2.219 3.738 1.00 63.06 544 ASN A CA 1
ATOM 4142 C C . ASN A 1 544 ? -2.313 -2.046 4.882 1.00 63.06 544 ASN A C 1
ATOM 4144 O O . ASN A 1 544 ? -3.392 -2.636 4.857 1.00 63.06 544 ASN A O 1
ATOM 4148 N N . GLN A 1 545 ? -1.975 -1.272 5.916 1.00 72.06 545 GLN A N 1
ATOM 4149 C CA . GLN A 1 545 ? -2.846 -1.027 7.061 1.00 72.06 545 GLN A CA 1
ATOM 4150 C C . GLN A 1 545 ? -3.880 0.049 6.740 1.00 72.06 545 GLN A C 1
ATOM 4152 O O . GLN A 1 545 ? -3.584 1.069 6.118 1.00 72.06 545 GLN A O 1
ATOM 4157 N N . THR A 1 546 ? -5.095 -0.179 7.232 1.00 73.31 546 THR A N 1
ATOM 4158 C CA . THR A 1 546 ? -6.166 0.817 7.278 1.00 73.31 546 THR A CA 1
ATOM 4159 C C . THR A 1 546 ? -6.455 1.150 8.737 1.00 73.31 546 THR A C 1
ATOM 4161 O O . THR A 1 546 ? -6.606 0.242 9.556 1.00 73.31 546 THR A O 1
ATOM 4164 N N . ARG A 1 547 ? -6.501 2.441 9.066 1.00 83.88 547 ARG A N 1
ATOM 4165 C CA . ARG A 1 547 ? -6.874 2.982 10.383 1.00 83.88 547 ARG A CA 1
ATOM 4166 C C . ARG A 1 547 ? -8.284 3.570 10.311 1.00 83.88 547 ARG A C 1
ATOM 4168 O O . ARG A 1 547 ? -8.757 3.916 9.227 1.00 83.88 547 ARG A O 1
ATOM 4175 N N . ARG A 1 548 ? -8.973 3.646 11.449 1.00 90.00 548 ARG A N 1
ATOM 4176 C CA . ARG A 1 548 ? -10.371 4.089 11.553 1.00 90.00 548 ARG A CA 1
ATOM 4177 C C . ARG A 1 548 ? -10.476 5.222 12.558 1.00 90.00 548 ARG A C 1
ATOM 4179 O O . ARG A 1 548 ? -9.944 5.113 13.655 1.00 90.00 548 ARG A O 1
ATOM 4186 N N . PHE A 1 549 ? -11.202 6.270 12.201 1.00 93.56 549 PHE A N 1
ATOM 4187 C CA . PHE A 1 549 ? -11.390 7.448 13.035 1.00 93.56 549 PHE A CA 1
ATOM 4188 C C . PHE A 1 549 ? -12.865 7.825 13.037 1.00 93.56 549 PHE A C 1
ATOM 4190 O O . PHE A 1 549 ? -13.452 8.012 11.975 1.00 93.56 549 PHE A O 1
ATOM 4197 N N . HIS A 1 550 ? -13.468 7.955 14.214 1.00 93.31 550 HIS A N 1
ATOM 4198 C CA . HIS A 1 550 ? -14.763 8.615 14.338 1.00 93.31 550 HIS A CA 1
ATOM 4199 C C . HIS A 1 550 ? -14.550 10.113 14.485 1.00 93.31 550 HIS A C 1
ATOM 4201 O O . HIS A 1 550 ? -13.840 10.570 15.384 1.00 93.31 550 HIS A O 1
ATOM 4207 N N . ILE A 1 551 ? -15.188 10.866 13.595 1.00 95.81 551 ILE A N 1
ATOM 4208 C CA . ILE A 1 551 ? -15.253 12.321 13.646 1.00 95.81 551 ILE A CA 1
ATOM 4209 C C . ILE A 1 551 ? -16.573 12.681 14.315 1.00 95.81 551 ILE A C 1
ATOM 4211 O O . ILE A 1 551 ? -17.625 12.589 13.682 1.00 95.81 551 ILE A O 1
ATOM 4215 N N . TYR A 1 552 ? -16.532 13.044 15.596 1.00 95.25 552 TYR A N 1
ATOM 4216 C CA . TYR A 1 552 ? -17.710 13.481 16.348 1.00 95.25 552 TYR A CA 1
ATOM 4217 C C . TYR A 1 552 ? -17.952 14.975 16.137 1.00 95.25 552 TYR A C 1
ATOM 4219 O O . TYR A 1 552 ? -17.002 15.755 16.051 1.00 95.25 552 TYR A O 1
ATOM 4227 N N . PHE A 1 553 ? -19.221 15.373 16.063 1.00 95.12 553 PHE A N 1
ATOM 4228 C CA . PHE A 1 553 ? -19.640 16.766 15.897 1.00 95.12 553 PHE A CA 1
ATOM 4229 C C . PHE A 1 553 ? -21.066 16.995 16.428 1.00 95.12 553 PHE A C 1
ATOM 4231 O O . PHE A 1 553 ? -21.810 16.057 16.720 1.00 95.12 553 PHE A O 1
ATOM 4238 N N . ASP A 1 554 ? -21.446 18.261 16.565 1.00 95.19 554 ASP A N 1
ATOM 4239 C CA . ASP A 1 554 ? -22.787 18.712 16.923 1.00 95.19 554 ASP A CA 1
ATOM 4240 C C . ASP A 1 554 ? -23.132 20.041 16.240 1.00 95.19 554 ASP A C 1
ATOM 4242 O O . ASP A 1 554 ? -22.311 20.673 15.569 1.00 95.19 554 ASP A O 1
ATOM 4246 N N . LYS A 1 555 ? -24.387 20.444 16.397 1.00 94.50 555 LYS A N 1
ATOM 4247 C CA . LYS A 1 555 ? -24.941 21.702 15.925 1.00 94.50 555 LYS A CA 1
ATOM 4248 C C . LYS A 1 555 ? -24.891 22.779 17.005 1.00 94.50 555 LYS A C 1
ATOM 4250 O O . LYS A 1 555 ? -24.705 22.499 18.190 1.00 94.50 555 LYS A O 1
ATOM 4255 N N . THR A 1 556 ? -25.106 24.024 16.598 1.00 90.25 556 THR A N 1
ATOM 4256 C CA . THR A 1 556 ? -25.246 25.149 17.527 1.00 90.25 556 THR A CA 1
ATOM 4257 C C . THR A 1 556 ? -26.435 24.945 18.476 1.00 90.25 556 THR A C 1
ATOM 4259 O O . THR A 1 556 ? -27.463 24.368 18.117 1.00 90.25 556 THR A O 1
ATOM 4262 N N . GLY A 1 557 ? -26.285 25.413 19.719 1.00 83.50 557 GLY A N 1
ATOM 4263 C CA . GLY A 1 557 ? -27.268 25.233 20.800 1.00 83.50 557 GLY A CA 1
ATOM 4264 C C . GLY A 1 557 ? -26.688 24.635 22.086 1.00 83.50 557 GLY A C 1
ATOM 4265 O O . GLY A 1 557 ? -27.322 24.717 23.137 1.00 83.50 557 GLY A O 1
ATOM 4266 N N . LYS A 1 558 ? -25.463 24.101 22.029 1.00 86.06 558 LYS A N 1
ATOM 4267 C CA . LYS A 1 558 ? -24.685 23.628 23.179 1.00 86.06 558 LYS A CA 1
ATOM 4268 C C . LYS A 1 558 ? -23.277 24.221 23.134 1.00 86.06 558 LYS A C 1
ATOM 4270 O O . LYS A 1 558 ? -22.684 24.319 22.067 1.00 86.06 558 LYS A O 1
ATOM 4275 N N . ALA A 1 559 ? -22.757 24.625 24.290 1.00 85.31 559 ALA A N 1
ATOM 4276 C CA . ALA A 1 559 ? -21.388 25.115 24.410 1.00 85.31 559 ALA A CA 1
ATOM 4277 C C . ALA A 1 559 ? -20.398 23.945 24.489 1.00 85.31 559 ALA A C 1
ATOM 4279 O O . ALA A 1 559 ? -20.640 22.972 25.208 1.00 85.31 559 ALA A O 1
ATOM 4280 N N . TYR A 1 560 ? -19.270 24.080 23.796 1.00 89.94 560 TYR A N 1
ATOM 4281 C CA . TYR A 1 560 ? -18.183 23.108 23.773 1.00 89.94 560 TYR A CA 1
ATOM 4282 C C . TYR A 1 560 ? -16.861 23.797 24.105 1.00 89.94 560 TYR A C 1
ATOM 4284 O O . TYR A 1 560 ? -16.600 24.904 23.648 1.00 89.94 560 TYR A O 1
ATOM 4292 N N . THR A 1 561 ? -16.001 23.146 24.884 1.00 84.38 561 THR A N 1
ATOM 4293 C CA . THR A 1 561 ? -14.619 23.612 25.055 1.00 84.38 561 THR A CA 1
ATOM 4294 C C . THR A 1 561 ? -13.841 23.292 23.781 1.00 84.38 561 THR A C 1
ATOM 4296 O O . THR A 1 561 ? -13.919 22.162 23.297 1.00 84.38 561 THR A O 1
ATOM 4299 N N . LEU A 1 562 ? -13.071 24.240 23.243 1.00 76.25 562 LEU A N 1
ATOM 4300 C CA . LEU A 1 562 ? -12.146 23.949 22.146 1.00 76.25 562 LEU A CA 1
ATOM 4301 C C . LEU A 1 562 ? -11.058 22.972 22.647 1.00 76.25 562 LEU A C 1
ATOM 4303 O O . LEU A 1 562 ? -10.490 23.220 23.714 1.00 76.25 562 LEU A O 1
ATOM 4307 N N . PRO A 1 563 ? -10.761 21.868 21.938 1.00 76.75 563 PRO A N 1
ATOM 4308 C CA . PRO A 1 563 ? -9.618 21.033 22.275 1.00 76.75 563 PRO A CA 1
ATOM 4309 C C . PRO A 1 563 ? -8.331 21.799 21.955 1.00 76.75 563 PRO A C 1
ATOM 4311 O O . PRO A 1 563 ? -8.254 22.510 20.955 1.00 76.75 563 PRO A O 1
ATOM 4314 N N . SER A 1 564 ? -7.331 21.672 22.821 1.00 78.88 564 SER A N 1
ATOM 4315 C CA . SER A 1 564 ? -6.031 22.322 22.671 1.00 78.88 564 SER A CA 1
ATOM 4316 C C . SER A 1 564 ? -4.949 21.254 22.682 1.00 78.88 564 SER A C 1
ATOM 4318 O O . SER A 1 564 ? -4.980 20.335 23.502 1.00 78.88 564 SER A O 1
ATOM 4320 N N . PHE A 1 565 ? -4.012 21.386 21.752 1.00 86.19 565 PHE A N 1
ATOM 4321 C CA . PHE A 1 565 ? -2.882 20.490 21.564 1.00 86.19 565 PHE A CA 1
ATOM 4322 C C . PHE A 1 565 ? -1.587 21.298 21.667 1.00 86.19 565 PHE A C 1
ATOM 4324 O O . PHE A 1 565 ? -1.608 22.523 21.581 1.00 86.19 565 PHE A O 1
ATOM 4331 N N . THR A 1 566 ? -0.456 20.620 21.849 1.00 86.19 566 THR A N 1
ATOM 4332 C CA . THR A 1 566 ? 0.848 21.244 21.606 1.00 86.19 566 THR A CA 1
ATOM 4333 C C . THR A 1 566 ? 1.018 21.416 20.102 1.00 86.19 566 THR A C 1
ATOM 4335 O O . THR A 1 566 ? 0.906 20.433 19.364 1.00 86.19 566 THR A O 1
ATOM 4338 N N . ASP A 1 567 ? 1.298 22.639 19.662 1.00 86.38 567 ASP A N 1
ATOM 4339 C CA . ASP A 1 567 ? 1.582 22.926 18.260 1.00 86.38 567 ASP A CA 1
ATOM 4340 C C . ASP A 1 567 ? 2.847 22.173 17.817 1.00 86.38 567 ASP A C 1
ATOM 4342 O O . ASP A 1 567 ? 3.906 22.273 18.436 1.00 86.38 567 ASP A O 1
ATOM 4346 N N . GLN A 1 568 ? 2.727 21.389 16.745 1.00 91.88 568 GLN A N 1
ATOM 4347 C CA . GLN A 1 568 ? 3.856 20.775 16.036 1.00 91.88 568 GLN A CA 1
ATOM 4348 C C . GLN A 1 568 ? 4.327 21.635 14.852 1.00 91.88 568 GLN A C 1
ATOM 4350 O O . GLN A 1 568 ? 5.352 21.337 14.235 1.00 91.88 568 GLN A O 1
ATOM 4355 N N . VAL A 1 569 ? 3.557 22.679 14.537 1.00 95.44 569 VAL A N 1
ATOM 4356 C CA . VAL A 1 569 ? 3.846 23.731 13.567 1.00 95.44 569 VAL A CA 1
ATOM 4357 C C . VAL A 1 569 ? 3.522 25.060 14.251 1.00 95.44 569 VAL A C 1
ATOM 4359 O O . VAL A 1 569 ? 2.356 25.398 14.412 1.00 95.44 569 VAL A O 1
ATOM 4362 N N . GLU A 1 570 ? 4.542 25.797 14.686 1.00 96.06 570 GLU A N 1
ATOM 4363 C CA . GLU A 1 570 ? 4.383 27.123 15.302 1.00 96.06 570 GLU A CA 1
ATOM 4364 C C . GLU A 1 570 ? 4.711 28.201 14.261 1.00 96.06 570 GLU A C 1
ATOM 4366 O O . GLU A 1 570 ? 5.868 28.351 13.848 1.00 96.06 570 GLU A O 1
ATOM 4371 N N . LEU A 1 571 ? 3.701 28.958 13.826 1.00 97.00 571 LEU A N 1
ATOM 4372 C CA . LEU A 1 571 ? 3.872 30.094 12.924 1.00 97.00 571 LEU A CA 1
ATOM 4373 C C . LEU A 1 571 ? 4.085 31.394 13.709 1.00 97.00 571 LEU A C 1
ATOM 4375 O O . LEU A 1 571 ? 3.325 31.759 14.600 1.00 97.00 571 LEU A O 1
ATOM 4379 N N . SER A 1 572 ? 5.086 32.171 13.304 1.00 97.06 572 SER A N 1
ATOM 4380 C CA . SER A 1 572 ? 5.286 33.536 13.792 1.00 97.06 572 SER A CA 1
ATOM 4381 C C . SER A 1 572 ? 5.704 34.477 12.664 1.00 97.06 572 SER A C 1
ATOM 4383 O O . SER A 1 572 ? 6.230 34.060 11.631 1.00 97.06 572 SER A O 1
ATOM 4385 N N . SER A 1 573 ? 5.452 35.775 12.844 1.00 96.62 573 SER A N 1
ATOM 4386 C CA . SER A 1 573 ? 6.000 36.825 11.978 1.00 96.62 573 SER A CA 1
ATOM 4387 C C . SER A 1 573 ? 7.187 37.494 12.656 1.00 96.62 573 SER A C 1
ATOM 4389 O O . SER A 1 573 ? 7.107 37.853 13.829 1.00 96.62 573 SER A O 1
ATOM 4391 N N . MET A 1 574 ? 8.262 37.701 11.905 1.00 96.88 574 MET A N 1
ATOM 4392 C CA . MET A 1 574 ? 9.452 38.418 12.356 1.00 96.88 574 MET A CA 1
ATOM 4393 C C . MET A 1 574 ? 10.068 39.223 11.213 1.00 96.88 574 MET A C 1
ATOM 4395 O O . MET A 1 574 ? 9.805 38.962 10.043 1.00 96.88 574 MET A O 1
ATOM 4399 N N . THR A 1 575 ? 10.930 40.174 11.556 1.00 95.94 575 THR A N 1
ATOM 4400 C CA . THR A 1 575 ? 11.922 40.700 10.615 1.00 95.94 575 THR A CA 1
ATOM 4401 C C . THR A 1 575 ? 13.193 39.872 10.771 1.00 95.94 575 THR A C 1
ATOM 4403 O O . THR A 1 575 ? 13.638 39.654 11.900 1.00 95.94 575 THR A O 1
ATOM 4406 N N . ASP A 1 576 ? 13.744 39.370 9.668 1.00 92.69 576 ASP A N 1
ATOM 4407 C CA . ASP A 1 576 ? 14.983 38.587 9.682 1.00 92.69 576 ASP A CA 1
ATOM 4408 C C . ASP A 1 576 ? 16.232 39.460 9.935 1.00 92.69 576 ASP A C 1
ATOM 4410 O O . ASP A 1 576 ? 16.159 40.683 10.088 1.00 92.69 576 ASP A O 1
ATOM 4414 N N . GLY A 1 577 ? 17.409 38.827 9.964 1.00 87.69 577 GLY A N 1
ATOM 4415 C CA . GLY A 1 577 ? 18.690 39.527 10.122 1.00 87.69 577 GLY A CA 1
ATOM 4416 C C . GLY A 1 577 ? 19.061 40.461 8.959 1.00 87.69 577 GLY A C 1
ATOM 4417 O O . GLY A 1 577 ? 20.014 41.230 9.091 1.00 87.69 577 GLY A O 1
ATOM 4418 N N . PHE A 1 578 ? 18.323 40.414 7.845 1.00 91.62 578 PHE A N 1
ATOM 4419 C CA . PHE A 1 578 ? 18.568 41.191 6.629 1.00 91.62 578 PHE A CA 1
ATOM 4420 C C . PHE A 1 578 ? 17.486 42.255 6.346 1.00 91.62 578 PHE A C 1
ATOM 4422 O O . PHE A 1 578 ? 17.637 43.033 5.403 1.00 91.62 578 PHE A O 1
ATOM 4429 N N . GLY A 1 579 ? 16.441 42.353 7.179 1.00 93.19 579 GLY A N 1
ATOM 4430 C CA . GLY A 1 579 ? 15.400 43.387 7.114 1.00 93.19 579 GLY A CA 1
ATOM 4431 C C . GLY A 1 579 ? 14.094 4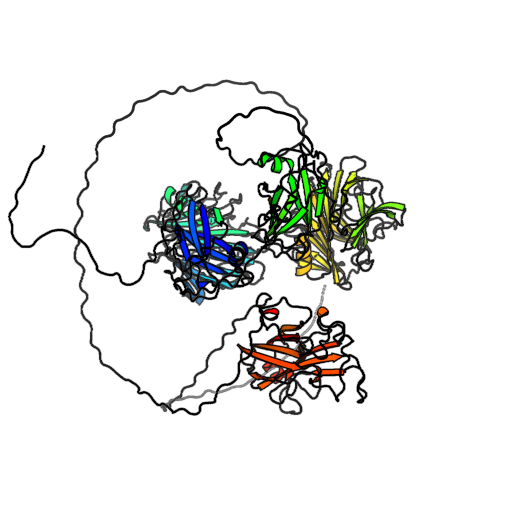2.987 6.410 1.00 93.19 579 GLY A C 1
ATOM 4432 O O . GLY A 1 579 ? 13.247 43.853 6.187 1.00 93.19 579 GLY A O 1
ATOM 4433 N N . PHE A 1 580 ? 13.899 41.715 6.064 1.00 96.25 580 PHE A N 1
ATOM 4434 C CA . PHE A 1 580 ? 12.714 41.208 5.366 1.00 96.25 580 PHE A CA 1
ATOM 4435 C C . PHE A 1 580 ? 11.609 40.770 6.329 1.00 96.25 580 PHE A C 1
ATOM 4437 O O . PHE A 1 580 ? 11.857 40.049 7.298 1.00 96.25 580 PHE A O 1
ATOM 4444 N N . ASP A 1 581 ? 10.362 41.147 6.024 1.00 97.00 581 ASP A N 1
ATOM 4445 C CA . ASP A 1 581 ? 9.188 40.597 6.707 1.00 97.00 581 ASP A CA 1
ATOM 4446 C C . ASP A 1 581 ? 9.022 39.114 6.349 1.00 97.00 581 ASP A C 1
ATOM 4448 O O . ASP A 1 581 ? 8.903 38.730 5.179 1.00 97.00 581 ASP A O 1
ATOM 4452 N N . THR A 1 582 ? 9.053 38.283 7.383 1.00 98.38 582 THR A N 1
ATOM 4453 C CA . THR A 1 582 ? 9.363 36.862 7.293 1.00 98.38 582 THR A CA 1
ATOM 4454 C C . THR A 1 582 ? 8.375 36.060 8.125 1.00 98.38 582 THR A C 1
ATOM 4456 O O . THR A 1 582 ? 8.107 36.387 9.283 1.00 98.38 582 THR A O 1
ATOM 4459 N N . TYR A 1 583 ? 7.820 34.996 7.544 1.00 98.56 583 TYR A N 1
ATOM 4460 C CA . TYR A 1 583 ? 7.202 33.937 8.336 1.00 98.56 583 TYR A CA 1
ATOM 4461 C C . TYR A 1 583 ? 8.301 33.006 8.835 1.00 98.56 583 TYR A C 1
ATOM 4463 O O . TYR A 1 583 ? 9.029 32.415 8.036 1.00 98.56 583 TYR A O 1
ATOM 4471 N N . LYS A 1 584 ? 8.409 32.874 10.155 1.00 98.25 584 LYS A N 1
ATOM 4472 C CA . LYS A 1 584 ? 9.200 31.834 10.803 1.00 98.25 584 LYS A CA 1
ATOM 4473 C C . LYS A 1 584 ? 8.247 30.712 11.190 1.00 98.25 584 LYS A C 1
ATOM 4475 O O . LYS A 1 584 ? 7.305 30.955 11.942 1.00 98.25 584 LYS A O 1
ATOM 4480 N N . VAL A 1 585 ? 8.510 29.507 10.696 1.00 98.00 585 VAL A N 1
ATOM 4481 C CA . VAL A 1 585 ? 7.740 28.305 11.036 1.00 98.00 585 VAL A CA 1
ATOM 4482 C C . VAL A 1 585 ? 8.652 27.345 11.783 1.00 98.00 585 VAL A C 1
ATOM 4484 O O . VAL A 1 585 ? 9.667 26.920 11.232 1.00 98.00 585 VAL A O 1
ATOM 4487 N N . VAL A 1 586 ? 8.327 27.027 13.034 1.00 96.62 586 VAL A N 1
ATOM 4488 C CA . VAL A 1 586 ? 9.074 26.050 13.841 1.00 96.62 586 VAL A CA 1
ATOM 4489 C C . VAL A 1 586 ? 8.338 24.717 13.803 1.00 96.62 586 VAL A C 1
ATOM 4491 O O . VAL A 1 586 ? 7.127 24.665 13.994 1.00 96.62 586 VAL A O 1
ATOM 4494 N N . THR A 1 587 ? 9.075 23.640 13.543 1.00 94.50 587 THR A N 1
ATOM 4495 C CA . THR A 1 587 ? 8.569 22.263 13.522 1.00 94.50 587 THR A CA 1
ATOM 4496 C C . THR A 1 587 ? 9.563 21.328 14.206 1.00 94.50 587 THR A C 1
ATOM 4498 O O . THR A 1 587 ? 10.726 21.689 14.398 1.00 94.50 587 THR A O 1
ATOM 4501 N N . ASN A 1 588 ? 9.146 20.096 14.508 1.00 85.44 588 ASN A N 1
ATOM 4502 C CA . ASN A 1 588 ? 10.047 19.075 15.056 1.00 85.44 588 ASN A CA 1
ATOM 4503 C C . ASN A 1 588 ? 11.196 18.696 14.097 1.00 85.44 588 ASN A C 1
ATOM 4505 O O . ASN A 1 588 ? 12.252 18.277 14.563 1.00 85.44 588 ASN A O 1
ATOM 4509 N N . ALA A 1 589 ? 11.012 18.846 12.778 1.00 86.38 589 ALA A N 1
ATOM 4510 C CA . ALA A 1 589 ? 12.045 18.554 11.780 1.00 86.38 589 ALA A CA 1
ATOM 4511 C C . ALA A 1 589 ? 13.013 19.726 11.515 1.00 86.38 589 ALA A C 1
ATOM 4513 O O . ALA A 1 589 ? 14.119 19.505 11.025 1.00 86.38 589 ALA A O 1
ATOM 4514 N N . GLY A 1 590 ? 12.620 20.966 11.822 1.00 93.19 590 GLY A N 1
ATOM 4515 C CA . GLY A 1 590 ? 13.441 22.153 11.575 1.00 93.19 590 GLY A CA 1
ATOM 4516 C C . GLY A 1 590 ? 12.680 23.478 11.659 1.00 93.19 590 GLY A C 1
ATOM 4517 O O . GLY A 1 590 ? 11.458 23.516 11.827 1.00 93.19 590 GLY A O 1
ATOM 4518 N N . THR A 1 591 ? 13.416 24.584 11.530 1.00 97.88 591 THR A N 1
ATOM 4519 C CA . THR A 1 591 ? 12.874 25.950 11.475 1.00 97.88 591 THR A CA 1
ATOM 4520 C C . THR A 1 591 ? 13.020 26.535 10.074 1.00 97.88 591 THR A C 1
ATOM 4522 O O . THR A 1 591 ? 14.132 26.757 9.595 1.00 97.88 591 THR A O 1
ATOM 4525 N N . TYR A 1 592 ? 11.891 26.850 9.450 1.00 98.31 592 TYR A N 1
ATOM 4526 C CA . TYR A 1 592 ? 11.800 27.479 8.136 1.00 98.31 592 TYR A CA 1
ATOM 4527 C C . TYR A 1 592 ? 11.730 29.005 8.286 1.00 98.31 592 TYR A C 1
ATOM 4529 O O . TYR A 1 592 ? 11.017 29.502 9.162 1.00 98.31 592 TYR A O 1
ATOM 4537 N N . GLN A 1 593 ? 12.403 29.755 7.409 1.00 98.50 593 GLN A N 1
ATOM 4538 C CA . GLN A 1 593 ? 12.223 31.209 7.278 1.00 98.50 593 GLN A CA 1
ATOM 4539 C C . GLN A 1 593 ? 11.829 31.568 5.842 1.00 98.50 593 GLN A C 1
ATOM 4541 O O . GLN A 1 593 ? 12.548 31.258 4.892 1.00 98.50 593 GLN A O 1
ATOM 4546 N N . TYR A 1 594 ? 10.662 32.195 5.685 1.00 98.69 594 TYR A N 1
ATOM 4547 C CA . TYR A 1 594 ? 10.015 32.479 4.402 1.00 98.69 594 TYR A CA 1
ATOM 4548 C C . TYR A 1 594 ? 9.791 33.978 4.201 1.00 98.69 594 TYR A C 1
ATOM 4550 O O . TYR A 1 594 ? 9.039 34.600 4.955 1.00 98.69 594 TYR A O 1
ATOM 4558 N N . HIS A 1 595 ? 10.400 34.564 3.169 1.00 98.50 595 HIS A N 1
ATOM 4559 C CA . HIS A 1 595 ? 10.326 36.005 2.918 1.00 98.50 595 HIS A CA 1
ATOM 4560 C C . HIS A 1 595 ? 8.998 36.334 2.234 1.00 98.50 595 HIS A C 1
ATOM 4562 O O . HIS A 1 595 ? 8.799 36.022 1.055 1.00 98.50 595 HIS A O 1
ATOM 4568 N N . LYS A 1 596 ? 8.092 37.005 2.952 1.00 98.12 596 LYS A N 1
ATOM 4569 C CA . LYS A 1 596 ? 6.705 37.238 2.508 1.00 98.12 596 LYS A CA 1
ATOM 4570 C C . LYS A 1 596 ? 6.606 38.081 1.239 1.00 98.12 596 LYS A C 1
ATOM 4572 O O . LYS A 1 596 ? 5.664 37.911 0.468 1.00 98.12 596 LYS A O 1
ATOM 4577 N N . THR A 1 597 ? 7.570 38.974 1.030 1.00 96.00 597 THR A N 1
ATOM 4578 C CA . THR A 1 597 ? 7.654 39.840 -0.153 1.00 96.00 597 THR A CA 1
ATOM 4579 C C . THR A 1 597 ? 8.371 39.170 -1.332 1.00 96.00 597 THR A C 1
ATOM 4581 O O . THR A 1 597 ? 8.271 39.624 -2.465 1.00 96.00 597 THR A O 1
ATOM 4584 N N . GLY A 1 598 ? 9.126 38.096 -1.083 1.00 94.94 598 GLY A N 1
ATOM 4585 C CA . GLY A 1 598 ? 9.839 37.347 -2.121 1.00 94.94 598 GLY A CA 1
ATOM 4586 C C . GLY A 1 598 ? 9.058 36.134 -2.624 1.00 94.94 598 GLY A C 1
ATOM 4587 O O . GLY A 1 598 ? 9.134 35.775 -3.797 1.00 94.94 598 GLY A O 1
ATOM 4588 N N . GLY A 1 599 ? 8.274 35.511 -1.740 1.00 96.38 599 GLY A N 1
ATOM 4589 C CA . GLY A 1 599 ? 7.518 34.298 -2.036 1.00 96.38 599 GLY A CA 1
ATOM 4590 C C . GLY A 1 599 ? 8.359 33.013 -1.984 1.00 96.38 599 GLY A C 1
ATOM 4591 O O . GLY A 1 599 ? 7.998 32.032 -2.636 1.00 96.38 599 GLY A O 1
ATOM 4592 N N . GLY A 1 600 ? 9.466 32.999 -1.234 1.00 97.56 600 GLY A N 1
ATOM 4593 C CA . GLY A 1 600 ? 10.367 31.846 -1.112 1.00 97.56 600 GLY A CA 1
ATOM 4594 C C . GLY A 1 600 ? 11.035 31.724 0.262 1.00 97.56 600 GLY A C 1
ATOM 4595 O O . GLY A 1 600 ? 11.138 32.700 1.011 1.00 97.56 600 GLY A O 1
ATOM 4596 N N . PHE A 1 601 ? 11.491 30.512 0.578 1.00 98.56 601 PHE A N 1
ATOM 4597 C CA . PHE A 1 601 ? 12.291 30.187 1.756 1.00 98.56 601 PHE A CA 1
ATOM 4598 C C . PHE A 1 601 ? 13.729 30.655 1.581 1.00 98.56 601 PHE A C 1
ATOM 4600 O O . PHE A 1 601 ? 14.381 30.307 0.597 1.00 98.56 601 PHE A O 1
ATOM 4607 N N . ALA A 1 602 ? 14.209 31.414 2.560 1.00 98.31 602 ALA A N 1
ATOM 4608 C CA . ALA A 1 602 ? 15.584 31.880 2.661 1.00 98.31 602 ALA A CA 1
ATOM 4609 C C . ALA A 1 602 ? 16.461 30.913 3.468 1.00 98.31 602 ALA A C 1
ATOM 4611 O O . ALA A 1 602 ? 17.622 30.695 3.126 1.00 98.31 602 ALA A O 1
ATOM 4612 N N . ASN A 1 603 ? 15.905 30.315 4.524 1.00 98.50 603 ASN A N 1
ATOM 4613 C CA . ASN A 1 603 ? 16.660 29.511 5.481 1.00 98.50 603 ASN A CA 1
ATOM 4614 C C . ASN A 1 603 ? 15.854 28.279 5.916 1.00 98.50 603 ASN A C 1
ATOM 4616 O O . ASN A 1 603 ? 14.628 28.354 6.080 1.00 98.50 603 ASN A O 1
ATOM 4620 N N . LEU A 1 604 ? 16.556 27.168 6.138 1.00 98.44 604 LEU A N 1
ATOM 4621 C CA . LEU A 1 604 ? 16.025 25.930 6.713 1.00 98.44 604 LEU A CA 1
ATOM 4622 C C . LEU A 1 604 ? 17.018 25.417 7.757 1.00 98.44 604 LEU A C 1
ATOM 4624 O O . LEU A 1 604 ? 17.967 24.707 7.429 1.00 98.44 604 LEU A O 1
ATOM 4628 N N . PHE A 1 605 ? 16.798 25.798 9.012 1.00 98.00 605 PHE A N 1
ATOM 4629 C CA . PHE A 1 605 ? 17.646 25.386 10.127 1.00 98.00 605 PHE A CA 1
ATOM 4630 C C . PHE A 1 605 ? 17.237 24.009 10.637 1.00 98.00 605 PHE A C 1
ATOM 4632 O O . PHE A 1 605 ? 16.067 23.787 10.956 1.00 98.00 605 PHE A O 1
ATOM 4639 N N . ASP A 1 606 ? 18.205 23.111 10.763 1.00 95.75 606 ASP A N 1
ATOM 4640 C CA . ASP A 1 606 ? 18.008 21.800 11.373 1.00 95.75 606 ASP A CA 1
ATOM 4641 C C . ASP A 1 606 ? 18.183 21.822 12.907 1.00 95.75 606 ASP A C 1
ATOM 4643 O O . ASP A 1 606 ? 18.425 22.867 13.518 1.00 95.75 606 ASP A O 1
ATOM 4647 N N . SER A 1 607 ? 18.080 20.657 13.555 1.00 88.44 607 SER A N 1
ATOM 4648 C CA . SER A 1 607 ? 18.245 20.531 15.014 1.00 88.44 607 SER A CA 1
ATOM 4649 C C . SER A 1 607 ? 19.642 20.906 15.541 1.00 88.44 607 SER A C 1
ATOM 4651 O O . SER A 1 607 ? 19.791 21.170 16.733 1.00 88.44 607 SER A O 1
ATOM 4653 N N . GLY A 1 608 ? 20.661 20.933 14.675 1.00 89.44 608 GLY A N 1
ATOM 4654 C CA . GLY A 1 608 ? 22.018 21.397 14.970 1.00 89.44 608 GLY A CA 1
ATOM 4655 C C . GLY A 1 608 ? 22.221 22.894 14.712 1.00 89.44 608 GLY A C 1
ATOM 4656 O O . GLY A 1 608 ? 23.311 23.403 14.955 1.00 89.44 608 GLY A O 1
ATOM 4657 N N . SER A 1 609 ? 21.178 23.608 14.268 1.00 93.25 609 SER A N 1
ATOM 4658 C CA . SER A 1 609 ? 21.237 24.982 13.740 1.00 93.25 609 SER A CA 1
ATOM 4659 C C . SER A 1 609 ? 22.037 25.131 12.437 1.00 93.25 609 SER A C 1
ATOM 4661 O O . SER A 1 609 ? 22.432 26.245 12.092 1.00 93.25 609 SER A O 1
ATOM 4663 N N . ASN A 1 610 ? 22.242 24.043 11.687 1.00 97.12 610 ASN A N 1
ATOM 4664 C CA . ASN A 1 610 ? 22.818 24.109 10.345 1.00 97.12 610 ASN A CA 1
ATOM 4665 C C . ASN A 1 610 ? 21.746 24.574 9.353 1.00 97.12 610 ASN A C 1
ATOM 4667 O O . ASN A 1 610 ? 20.624 24.067 9.389 1.00 97.12 610 ASN A O 1
ATOM 4671 N N . ASP A 1 611 ? 22.074 25.515 8.466 1.00 97.88 611 ASP A N 1
ATOM 4672 C CA . ASP A 1 611 ? 21.121 26.074 7.502 1.00 97.88 611 ASP A CA 1
ATOM 4673 C C . ASP A 1 611 ? 21.276 25.460 6.107 1.00 97.88 611 ASP A C 1
ATOM 4675 O O . ASP A 1 611 ? 22.193 25.778 5.344 1.00 97.88 611 ASP A O 1
ATOM 4679 N N . TRP A 1 612 ? 20.318 24.609 5.754 1.00 98.25 612 TRP A N 1
ATOM 4680 C CA . TRP A 1 612 ? 20.329 23.828 4.523 1.00 98.25 612 TRP A CA 1
ATOM 4681 C C . TRP A 1 612 ? 20.085 24.665 3.250 1.00 98.25 612 TRP A C 1
ATOM 4683 O O . TRP A 1 612 ? 20.282 24.161 2.140 1.00 98.25 612 TRP A O 1
ATOM 4693 N N . ILE A 1 613 ? 19.694 25.942 3.380 1.00 98.44 613 ILE A N 1
ATOM 4694 C CA . ILE A 1 613 ? 19.513 26.884 2.257 1.00 98.44 613 ILE A CA 1
ATOM 4695 C C . ILE A 1 613 ? 20.554 28.013 2.313 1.00 98.44 613 ILE A C 1
ATOM 4697 O O . ILE A 1 613 ? 21.195 28.293 1.302 1.00 98.44 613 ILE A O 1
ATOM 4701 N N . SER A 1 614 ? 20.765 28.634 3.479 1.00 97.06 614 SER A N 1
ATOM 4702 C CA . SER A 1 614 ? 21.771 29.688 3.710 1.00 97.06 614 SER A CA 1
ATOM 4703 C C . SER A 1 614 ? 21.677 30.914 2.785 1.00 97.06 614 SER A C 1
ATOM 4705 O O . SER A 1 614 ? 22.707 31.431 2.327 1.00 97.06 614 SER A O 1
ATOM 4707 N N . TRP A 1 615 ? 20.468 31.412 2.493 1.00 98.19 615 TRP A N 1
ATOM 4708 C CA . TRP A 1 615 ? 20.306 32.688 1.783 1.00 98.19 615 TRP A CA 1
ATOM 4709 C C . TRP A 1 615 ? 20.854 33.871 2.591 1.00 98.19 615 TRP A C 1
ATOM 4711 O O . TRP A 1 615 ? 20.758 33.922 3.819 1.00 98.19 615 TRP A O 1
ATOM 4721 N N . SER A 1 616 ? 21.438 34.840 1.882 1.00 96.25 616 SER A N 1
ATOM 4722 C CA . SER A 1 616 ? 21.910 36.105 2.448 1.00 96.25 616 SER A CA 1
ATOM 4723 C C . SER A 1 616 ? 22.030 37.187 1.370 1.00 96.25 616 SER A C 1
ATOM 4725 O O . SER A 1 616 ? 21.849 36.932 0.181 1.00 96.25 616 SER A O 1
ATOM 4727 N N . THR A 1 617 ? 22.411 38.400 1.772 1.00 95.75 617 THR A N 1
ATOM 4728 C CA . THR A 1 617 ? 22.688 39.529 0.867 1.00 95.75 617 THR A CA 1
ATOM 4729 C C . THR A 1 617 ? 24.051 39.465 0.156 1.00 95.75 617 THR A C 1
ATOM 4731 O O . THR A 1 617 ? 24.414 40.411 -0.545 1.00 95.75 617 THR A O 1
ATOM 4734 N N . ALA A 1 618 ? 24.828 38.386 0.318 1.00 95.12 618 ALA A N 1
ATOM 4735 C CA . ALA A 1 618 ? 26.086 38.198 -0.409 1.00 95.12 618 ALA A CA 1
ATOM 4736 C C . ALA A 1 618 ? 25.829 37.958 -1.909 1.00 95.12 618 ALA A C 1
ATOM 4738 O O . ALA A 1 618 ? 24.937 37.200 -2.269 1.00 95.12 618 ALA A O 1
ATOM 4739 N N . SER A 1 619 ? 26.611 38.580 -2.793 1.00 93.94 619 SER A N 1
ATOM 4740 C CA . SER A 1 619 ? 26.298 38.606 -4.229 1.00 93.94 619 SER A CA 1
ATOM 4741 C C . SER A 1 619 ? 26.449 37.251 -4.931 1.00 93.94 619 SER A C 1
ATOM 4743 O O . SER A 1 619 ? 27.487 36.595 -4.796 1.00 93.94 619 SER A O 1
ATOM 4745 N N . GLY A 1 620 ? 25.477 36.901 -5.770 1.00 93.81 620 GLY A N 1
ATOM 4746 C CA . GLY A 1 620 ? 25.431 35.674 -6.559 1.00 93.81 620 GLY A CA 1
ATOM 4747 C C . GLY A 1 620 ? 25.261 34.398 -5.728 1.00 93.81 620 GLY A C 1
ATOM 4748 O O . GLY A 1 620 ? 24.630 34.356 -4.673 1.00 93.81 620 GLY A O 1
ATOM 4749 N N . ASN A 1 621 ? 25.907 33.329 -6.188 1.00 93.31 621 ASN A N 1
ATOM 4750 C CA . ASN A 1 621 ? 25.922 32.003 -5.561 1.00 93.31 621 ASN A CA 1
ATOM 4751 C C . ASN A 1 621 ? 26.474 31.951 -4.117 1.00 93.31 621 ASN A C 1
ATOM 4753 O O . ASN A 1 621 ? 26.329 30.933 -3.440 1.00 93.31 621 ASN A O 1
ATOM 4757 N N . ALA A 1 622 ? 27.100 33.026 -3.633 1.00 92.56 622 ALA A N 1
ATOM 4758 C CA . ALA A 1 622 ? 27.503 33.163 -2.236 1.00 92.56 622 ALA A CA 1
ATOM 4759 C C . ALA A 1 622 ? 26.321 33.454 -1.285 1.00 92.56 622 ALA A C 1
ATOM 4761 O O . ALA A 1 622 ? 26.462 33.250 -0.080 1.00 92.56 622 ALA A O 1
ATOM 4762 N N . GLY A 1 623 ? 25.175 33.921 -1.796 1.00 95.25 623 GLY A N 1
ATOM 4763 C CA . GLY A 1 623 ? 24.017 34.283 -0.977 1.00 95.25 623 GLY A CA 1
ATOM 4764 C C . GLY A 1 623 ? 22.742 34.529 -1.780 1.00 95.25 623 GLY A C 1
ATOM 4765 O O . GLY A 1 623 ? 21.768 33.800 -1.612 1.00 95.25 623 GLY A O 1
ATOM 4766 N N . ASP A 1 624 ? 22.744 35.542 -2.646 1.00 93.75 624 ASP A N 1
ATOM 4767 C CA . ASP A 1 624 ? 21.530 36.148 -3.200 1.00 93.75 624 ASP A CA 1
ATOM 4768 C C . ASP A 1 624 ? 20.764 35.292 -4.220 1.00 93.75 624 ASP A C 1
ATOM 4770 O O . ASP A 1 624 ? 19.620 35.648 -4.514 1.00 93.75 624 ASP A O 1
ATOM 4774 N N . PHE A 1 625 ? 21.361 34.197 -4.713 1.00 95.75 625 PHE A N 1
ATOM 4775 C CA . PHE A 1 625 ? 20.733 33.172 -5.564 1.00 95.75 625 PHE A CA 1
ATOM 4776 C C . PHE A 1 625 ? 20.116 32.013 -4.770 1.00 95.75 625 PHE A C 1
ATOM 4778 O O . PHE A 1 625 ? 19.394 31.206 -5.338 1.00 95.75 625 PHE A O 1
ATOM 4785 N N . ARG A 1 626 ? 20.406 31.873 -3.473 1.00 97.94 626 ARG A N 1
ATOM 4786 C CA . ARG A 1 626 ? 19.940 30.715 -2.696 1.00 97.94 626 ARG A CA 1
ATOM 4787 C C . ARG A 1 626 ? 18.432 30.771 -2.462 1.00 97.94 626 ARG A C 1
ATOM 4789 O O . ARG A 1 626 ? 17.850 31.853 -2.419 1.00 97.94 626 ARG A O 1
ATOM 4796 N N . GLY A 1 627 ? 17.793 29.621 -2.300 1.00 98.06 627 GLY A N 1
ATOM 4797 C CA . GLY A 1 627 ? 16.372 29.553 -1.994 1.00 98.06 627 GLY A CA 1
ATOM 4798 C C . GLY A 1 627 ? 15.682 28.255 -2.390 1.00 98.06 627 GLY A C 1
ATOM 4799 O O . GLY A 1 627 ? 16.217 27.413 -3.113 1.00 98.06 627 GLY A O 1
ATOM 4800 N N . ILE A 1 628 ? 14.444 28.141 -1.910 1.00 98.56 628 ILE A N 1
ATOM 4801 C CA . ILE A 1 628 ? 13.407 27.236 -2.418 1.00 98.56 628 ILE A CA 1
ATOM 4802 C C . ILE A 1 628 ? 12.118 28.072 -2.500 1.00 98.56 628 ILE A C 1
ATOM 4804 O O . ILE A 1 628 ? 11.778 28.727 -1.514 1.00 98.56 628 ILE A O 1
ATOM 4808 N N . PRO A 1 629 ? 11.363 28.101 -3.612 1.00 97.38 629 PRO A N 1
ATOM 4809 C CA . PRO A 1 629 ? 11.473 27.262 -4.806 1.00 97.38 629 PRO A CA 1
ATOM 4810 C C . PRO A 1 629 ? 12.175 27.941 -5.997 1.00 97.38 629 PRO A C 1
ATOM 4812 O O . PRO A 1 629 ? 12.227 27.333 -7.062 1.00 97.38 629 PRO A O 1
ATOM 4815 N N . ASN A 1 630 ? 12.591 29.211 -5.871 1.00 95.75 630 ASN A N 1
ATOM 4816 C CA . ASN A 1 630 ? 13.164 30.060 -6.932 1.00 95.75 630 ASN A CA 1
ATOM 4817 C C . ASN A 1 630 ? 12.453 29.897 -8.297 1.00 95.75 630 ASN A C 1
ATOM 4819 O O . ASN A 1 630 ? 13.082 29.740 -9.345 1.00 95.75 630 ASN A O 1
ATOM 4823 N N . MET A 1 631 ? 11.113 29.873 -8.263 1.00 95.81 631 MET A N 1
ATOM 4824 C CA . MET A 1 631 ? 10.287 29.218 -9.292 1.00 95.81 631 MET A CA 1
ATOM 4825 C C . MET A 1 631 ? 10.352 29.903 -10.662 1.00 95.81 631 MET A C 1
ATOM 4827 O O . MET A 1 631 ? 10.378 29.230 -11.695 1.00 95.81 631 MET A O 1
ATOM 4831 N N . ILE A 1 632 ? 10.356 31.240 -10.686 1.00 95.69 632 ILE A N 1
ATOM 4832 C CA . ILE A 1 632 ? 10.359 32.022 -11.926 1.00 95.69 632 ILE A CA 1
ATOM 4833 C C . ILE A 1 632 ? 11.737 32.635 -12.147 1.00 95.69 632 ILE A C 1
ATOM 4835 O O . ILE A 1 632 ? 12.301 33.297 -11.280 1.00 95.69 632 ILE A O 1
ATOM 4839 N N . ASN A 1 633 ? 12.273 32.433 -13.348 1.00 92.62 633 ASN A N 1
ATOM 4840 C CA . ASN A 1 633 ? 13.557 32.990 -13.753 1.00 92.62 633 ASN A CA 1
ATOM 4841 C C . ASN A 1 633 ? 13.527 34.539 -13.773 1.00 92.62 633 ASN A C 1
ATOM 4843 O O . ASN A 1 633 ? 12.483 35.116 -14.090 1.00 92.62 633 ASN A O 1
ATOM 4847 N N . PRO A 1 634 ? 14.653 35.226 -13.487 1.00 90.19 634 PRO A N 1
ATOM 4848 C CA . PRO A 1 634 ? 14.723 36.689 -13.505 1.00 90.19 634 PRO A CA 1
ATOM 4849 C C . PRO A 1 634 ? 14.217 37.354 -14.795 1.00 90.19 634 PRO A C 1
ATOM 4851 O O . PRO A 1 634 ? 13.511 38.355 -14.704 1.00 90.19 634 PRO A O 1
ATOM 4854 N N . ASP A 1 635 ? 14.477 36.774 -15.974 1.00 89.81 635 ASP A N 1
ATOM 4855 C CA . ASP A 1 635 ? 14.026 37.317 -17.270 1.00 89.81 635 ASP A CA 1
ATOM 4856 C C . ASP A 1 635 ? 12.493 37.245 -17.449 1.00 89.81 635 ASP A C 1
ATOM 4858 O O . ASP A 1 635 ? 11.917 37.949 -18.280 1.00 89.81 635 ASP A O 1
ATOM 4862 N N . ASP A 1 636 ? 11.825 36.395 -16.662 1.00 89.62 636 ASP A N 1
ATOM 4863 C CA . ASP A 1 636 ? 10.370 36.210 -16.631 1.00 89.62 636 ASP A CA 1
ATOM 4864 C C . ASP A 1 636 ? 9.704 36.857 -15.396 1.00 89.62 636 ASP A C 1
ATOM 4866 O O . ASP A 1 636 ? 8.506 36.668 -15.185 1.00 89.62 636 ASP A O 1
ATOM 4870 N N . GLY A 1 637 ? 10.455 37.633 -14.601 1.00 89.12 637 GLY A N 1
ATOM 4871 C CA . GLY A 1 637 ? 9.947 38.427 -13.471 1.00 89.12 637 GLY A CA 1
ATOM 4872 C C . GLY A 1 637 ? 10.520 38.069 -12.094 1.00 89.12 637 GLY A C 1
ATOM 4873 O O . GLY A 1 637 ? 10.315 38.824 -11.146 1.00 89.12 637 GLY A O 1
ATOM 4874 N N . GLY A 1 638 ? 11.263 36.963 -11.954 1.00 91.75 638 GLY A N 1
ATOM 4875 C CA . GLY A 1 638 ? 11.954 36.632 -10.695 1.00 91.75 638 GLY A CA 1
ATOM 4876 C C . GLY A 1 638 ? 11.027 36.406 -9.488 1.00 91.75 638 GLY A C 1
ATOM 4877 O O . GLY A 1 638 ? 11.377 36.759 -8.361 1.00 91.75 638 GLY A O 1
ATOM 4878 N N . TYR A 1 639 ? 9.819 35.889 -9.722 1.00 96.19 639 TYR A N 1
ATOM 4879 C CA . TYR A 1 639 ? 8.821 35.589 -8.690 1.00 96.19 639 TYR A CA 1
ATOM 4880 C C . TYR A 1 639 ? 9.160 34.327 -7.877 1.00 96.19 639 TYR A C 1
ATOM 4882 O O . TYR A 1 639 ? 9.709 33.358 -8.407 1.00 96.19 639 TYR A O 1
ATOM 4890 N N . PHE A 1 640 ? 8.743 34.320 -6.606 1.00 97.62 640 PHE A N 1
ATOM 4891 C CA . PHE A 1 640 ? 8.928 33.217 -5.647 1.00 97.62 640 PHE A CA 1
ATOM 4892 C C . PHE A 1 640 ? 10.403 32.914 -5.353 1.00 97.62 640 PHE A C 1
ATOM 4894 O O . PHE A 1 640 ? 10.853 31.771 -5.431 1.00 97.62 640 PHE A O 1
ATOM 4901 N N . HIS A 1 641 ? 11.144 33.971 -5.019 1.00 96.88 641 HIS A N 1
ATOM 4902 C CA . HIS A 1 641 ? 12.567 33.964 -4.684 1.00 96.88 641 HIS A CA 1
ATOM 4903 C C . HIS A 1 641 ? 12.769 34.753 -3.374 1.00 96.88 641 HIS A C 1
ATOM 4905 O O . HIS A 1 641 ? 12.280 35.884 -3.279 1.00 96.88 641 HIS A O 1
ATOM 4911 N N . PRO A 1 642 ? 13.472 34.225 -2.350 1.00 97.38 642 PRO A N 1
ATOM 4912 C CA . PRO A 1 642 ? 13.757 34.974 -1.125 1.00 97.38 642 PRO A CA 1
ATOM 4913 C C . PRO A 1 642 ? 14.592 36.230 -1.413 1.00 97.38 642 PRO A C 1
ATOM 4915 O O . PRO A 1 642 ? 15.258 36.340 -2.443 1.00 97.38 642 PRO A O 1
ATOM 4918 N N . GLY A 1 643 ? 14.549 37.211 -0.512 1.00 95.19 643 GLY A N 1
ATOM 4919 C CA . GLY A 1 643 ? 15.331 38.439 -0.685 1.00 95.19 643 GLY A CA 1
ATOM 4920 C C . GLY A 1 643 ? 14.885 39.347 -1.838 1.00 95.19 643 GLY A C 1
ATOM 4921 O O . GLY A 1 643 ? 15.695 40.112 -2.368 1.00 95.19 643 GLY A O 1
ATOM 4922 N N . ARG A 1 644 ? 13.624 39.235 -2.275 1.00 93.75 644 ARG A N 1
ATOM 4923 C CA . ARG A 1 644 ? 12.986 40.077 -3.301 1.00 93.75 644 ARG A CA 1
ATOM 4924 C C . ARG A 1 644 ? 11.700 40.709 -2.752 1.00 93.75 644 ARG A C 1
ATOM 4926 O O . ARG A 1 644 ? 11.257 40.384 -1.648 1.00 93.75 644 ARG A O 1
ATOM 4933 N N . THR A 1 645 ? 11.109 41.614 -3.527 1.00 94.12 645 THR A N 1
ATOM 4934 C CA . THR A 1 645 ? 9.792 42.222 -3.253 1.00 94.12 645 THR A CA 1
ATOM 4935 C C . THR A 1 645 ? 8.754 41.911 -4.334 1.00 94.12 645 THR A C 1
ATOM 4937 O O . THR A 1 645 ? 7.741 42.585 -4.421 1.00 94.12 645 THR A O 1
ATOM 4940 N N . THR A 1 646 ? 9.014 40.900 -5.167 1.00 94.56 646 THR A N 1
ATOM 4941 C CA . THR A 1 646 ? 8.255 40.591 -6.388 1.00 94.56 646 THR A CA 1
ATOM 4942 C C . THR A 1 646 ? 6.938 39.838 -6.139 1.00 94.56 646 THR A C 1
ATOM 4944 O O . THR A 1 646 ? 6.194 39.556 -7.081 1.00 94.56 646 THR A O 1
ATOM 4947 N N . ALA A 1 647 ? 6.610 39.517 -4.886 1.00 96.88 647 ALA A N 1
ATOM 4948 C CA . ALA A 1 647 ? 5.367 38.860 -4.495 1.00 96.88 647 ALA A CA 1
ATOM 4949 C C . ALA A 1 647 ? 4.756 39.485 -3.229 1.00 96.88 647 ALA A C 1
ATOM 4951 O O . ALA A 1 647 ? 5.407 40.190 -2.463 1.00 96.88 647 ALA A O 1
ATOM 4952 N N . SER A 1 648 ? 3.490 39.173 -2.973 1.00 96.31 648 SER A N 1
ATOM 4953 C CA . SER A 1 648 ? 2.801 39.454 -1.711 1.00 96.31 648 SER A CA 1
ATOM 4954 C C . SER A 1 648 ? 2.297 38.146 -1.111 1.00 96.31 648 SER A C 1
ATOM 4956 O O . SER A 1 648 ? 1.825 37.283 -1.847 1.00 96.31 648 SER A O 1
ATOM 4958 N N . THR A 1 649 ? 2.403 37.976 0.210 1.00 98.38 649 THR A N 1
ATOM 4959 C CA . THR A 1 649 ? 1.967 36.750 0.901 1.00 98.38 649 THR A CA 1
ATOM 4960 C C . THR A 1 649 ? 0.880 37.050 1.924 1.00 98.38 649 THR A C 1
ATOM 4962 O O . THR A 1 649 ? 0.962 38.028 2.664 1.00 98.38 649 THR A O 1
ATOM 4965 N N . SER A 1 650 ? -0.125 36.181 1.972 1.00 95.06 650 SER A N 1
ATOM 4966 C CA . SER A 1 650 ? -1.284 36.247 2.864 1.00 95.06 650 SER A CA 1
ATOM 4967 C C . SER A 1 650 ? -1.468 34.920 3.599 1.00 95.06 650 SER A C 1
ATOM 4969 O O . SER A 1 650 ? -1.330 33.852 3.002 1.00 95.06 650 SER A O 1
ATOM 4971 N N . LEU A 1 651 ? -1.774 34.983 4.894 1.00 95.00 651 LEU A N 1
ATOM 4972 C CA . LEU A 1 651 ? -2.125 33.810 5.691 1.00 95.00 651 LEU A CA 1
ATOM 4973 C C . LEU A 1 651 ? -3.503 33.284 5.261 1.00 95.00 651 LEU A C 1
ATOM 4975 O O . LEU A 1 651 ? -4.438 34.072 5.138 1.00 95.00 651 LEU A O 1
ATOM 4979 N N . ILE A 1 652 ? -3.618 31.972 5.054 1.00 90.56 652 ILE A N 1
ATOM 4980 C CA . ILE A 1 652 ? -4.898 31.276 4.841 1.00 90.56 652 ILE A CA 1
ATOM 4981 C C . ILE A 1 652 ? -5.360 30.688 6.175 1.00 90.56 652 ILE A C 1
ATOM 4983 O O . ILE A 1 652 ? -6.466 30.970 6.631 1.00 90.56 652 ILE A O 1
ATOM 4987 N N . SER A 1 653 ? -4.500 29.889 6.810 1.00 90.75 653 SER A N 1
ATOM 4988 C CA . SER A 1 653 ? -4.783 29.261 8.096 1.00 90.75 653 SER A CA 1
ATOM 4989 C C . SER A 1 653 ? -3.520 29.024 8.915 1.00 90.75 653 SER A C 1
ATOM 4991 O O . SER A 1 653 ? -2.410 28.978 8.383 1.00 90.75 653 SER A O 1
ATOM 4993 N N . ASP A 1 654 ? -3.707 28.898 10.221 1.00 89.69 654 ASP A N 1
ATOM 4994 C CA . ASP A 1 654 ? -2.665 28.647 11.208 1.00 89.69 654 ASP A CA 1
ATOM 4995 C C . ASP A 1 654 ? -3.241 27.708 12.273 1.00 89.69 654 ASP A C 1
ATOM 4997 O O . ASP A 1 654 ? -4.407 27.853 12.660 1.00 89.69 654 ASP A O 1
ATOM 5001 N N . GLY A 1 655 ? -2.468 26.709 12.688 1.00 89.12 655 GLY A N 1
ATOM 5002 C CA . GLY A 1 655 ? -2.963 25.617 13.517 1.00 89.12 655 GLY A CA 1
ATOM 5003 C C . GLY A 1 655 ? -1.906 24.554 13.831 1.00 89.12 655 GLY A C 1
ATOM 5004 O O . GLY A 1 655 ? -0.873 24.486 13.163 1.00 89.12 655 GLY A O 1
ATOM 5005 N N . PRO A 1 656 ? -2.181 23.682 14.820 1.00 89.38 656 PRO A N 1
ATOM 5006 C CA . PRO A 1 656 ? -1.187 22.823 15.471 1.00 89.38 656 PRO A CA 1
ATOM 5007 C C . PRO A 1 656 ? -0.468 21.822 14.559 1.00 89.38 656 PRO A C 1
ATOM 5009 O O . PRO A 1 656 ? 0.561 21.280 14.960 1.00 89.38 656 PRO A O 1
ATOM 5012 N N . LEU A 1 657 ? -1.005 21.519 13.374 1.00 93.94 657 LEU A N 1
ATOM 5013 C CA . LEU A 1 657 ? -0.452 20.536 12.433 1.00 93.94 657 LEU A CA 1
ATOM 5014 C C . LEU A 1 657 ? -0.171 21.091 11.034 1.00 93.94 657 LEU A C 1
ATOM 5016 O O . LEU A 1 657 ? 0.525 20.429 10.264 1.00 93.94 657 LEU A O 1
ATOM 5020 N N . ARG A 1 658 ? -0.735 22.245 10.668 1.00 94.88 658 ARG A N 1
ATOM 5021 C CA . ARG A 1 658 ? -0.567 22.851 9.348 1.00 94.88 658 ARG A CA 1
ATOM 5022 C C . ARG A 1 658 ? -0.740 24.367 9.403 1.00 94.88 658 ARG A C 1
ATOM 5024 O O . ARG A 1 658 ? -1.841 24.854 9.654 1.00 94.88 658 ARG A O 1
ATOM 5031 N N . ALA A 1 659 ? 0.316 25.088 9.040 1.00 95.50 659 ALA A N 1
ATOM 5032 C CA . ALA A 1 659 ? 0.240 26.499 8.669 1.00 95.50 659 ALA A CA 1
ATOM 5033 C C . ALA A 1 659 ? 0.131 26.614 7.140 1.00 95.50 659 ALA A C 1
ATOM 5035 O O . ALA A 1 659 ? 0.920 25.998 6.419 1.00 95.50 659 ALA A O 1
ATOM 5036 N N . SER A 1 660 ? -0.826 27.401 6.646 1.00 95.94 660 SER A N 1
ATOM 5037 C CA . SER A 1 660 ? -1.129 27.528 5.215 1.00 95.94 660 SER A CA 1
ATOM 5038 C C . SER A 1 660 ? -1.109 28.994 4.779 1.00 95.94 660 SER A C 1
ATOM 5040 O O . SER A 1 660 ? -1.823 29.817 5.350 1.00 95.94 660 SER A O 1
ATOM 5042 N N . PHE A 1 661 ? -0.351 29.351 3.741 1.00 96.88 661 PHE A N 1
ATOM 5043 C CA . PHE A 1 661 ? -0.292 30.727 3.221 1.00 96.88 661 PHE A CA 1
ATOM 5044 C C . PHE A 1 661 ? -0.213 30.783 1.690 1.00 96.88 661 PHE A C 1
ATOM 5046 O O . PHE A 1 661 ? 0.353 29.902 1.044 1.00 96.88 661 PHE A O 1
ATOM 5053 N N . LYS A 1 662 ? -0.805 31.828 1.095 1.00 97.38 662 LYS A N 1
ATOM 5054 C CA . LYS A 1 662 ? -0.811 32.078 -0.355 1.00 97.38 662 LYS A CA 1
ATOM 5055 C C . LYS A 1 662 ? 0.119 33.226 -0.708 1.00 97.38 662 LYS A C 1
ATOM 5057 O O . LYS A 1 662 ? -0.030 34.309 -0.139 1.00 97.38 662 LYS A O 1
ATOM 5062 N N . SER A 1 663 ? 0.971 33.029 -1.709 1.00 98.25 663 SER A N 1
ATOM 5063 C CA . SER A 1 663 ? 1.758 34.095 -2.332 1.00 98.25 663 SER A CA 1
ATOM 5064 C C . SER A 1 663 ? 1.288 34.375 -3.755 1.00 98.25 663 SER A C 1
ATOM 5066 O O . SER A 1 663 ? 1.034 33.453 -4.529 1.00 98.25 663 SER A O 1
ATOM 5068 N N . VAL A 1 664 ? 1.186 35.656 -4.096 1.00 98.25 664 VAL A N 1
ATOM 5069 C CA . VAL A 1 664 ? 0.726 36.175 -5.391 1.00 98.25 664 VAL A CA 1
ATOM 5070 C C . VAL A 1 664 ? 1.816 37.080 -5.961 1.00 98.25 664 VAL A C 1
ATOM 5072 O O . VAL A 1 664 ? 2.326 37.934 -5.232 1.00 98.25 664 VAL A O 1
ATOM 5075 N N . SER A 1 665 ? 2.191 36.906 -7.230 1.00 97.75 665 SER A N 1
ATOM 5076 C CA . SER A 1 665 ? 3.152 37.796 -7.901 1.00 97.75 665 SER A CA 1
ATOM 5077 C C . SER A 1 665 ? 2.619 39.229 -8.009 1.00 97.75 665 SER A C 1
ATOM 5079 O O . SER A 1 665 ? 1.410 39.438 -8.098 1.00 97.75 665 SER A O 1
ATOM 5081 N N . GLU A 1 666 ? 3.505 40.230 -8.045 1.00 95.81 666 GLU A N 1
ATOM 5082 C CA . GLU A 1 666 ? 3.107 41.643 -8.213 1.00 95.81 666 GLU A CA 1
ATOM 5083 C C . GLU A 1 666 ? 2.286 41.899 -9.493 1.00 95.81 666 GLU A C 1
ATOM 5085 O O . GLU A 1 666 ? 1.428 42.779 -9.510 1.00 95.81 666 GLU A O 1
ATOM 5090 N N . ASP A 1 667 ? 2.504 41.118 -10.558 1.00 94.38 667 ASP A N 1
ATOM 5091 C CA . ASP A 1 667 ? 1.729 41.200 -11.805 1.00 94.38 667 ASP A CA 1
ATOM 5092 C C . ASP A 1 667 ? 0.380 40.451 -11.753 1.00 94.38 667 ASP A C 1
ATOM 5094 O O . ASP A 1 667 ? -0.391 40.482 -12.716 1.00 94.38 667 ASP A O 1
ATOM 5098 N N . GLY A 1 668 ? 0.091 39.761 -10.644 1.00 95.38 668 GLY A N 1
ATOM 5099 C CA . GLY A 1 668 ? -1.131 38.993 -10.418 1.00 95.38 668 GLY A CA 1
ATOM 5100 C C . GLY A 1 668 ? -1.297 37.756 -11.305 1.00 95.38 668 GLY A C 1
ATOM 5101 O O . GLY A 1 668 ? -2.376 37.152 -11.295 1.00 95.38 668 GLY A O 1
ATOM 5102 N N . LYS A 1 669 ? -0.287 37.362 -12.092 1.00 94.88 669 LYS A N 1
ATOM 5103 C CA . LYS A 1 669 ? -0.386 36.218 -13.014 1.00 94.88 669 LYS A CA 1
ATOM 5104 C C . LYS A 1 669 ? -0.012 34.878 -12.398 1.00 94.88 669 LYS A C 1
ATOM 5106 O O . LYS A 1 669 ? -0.424 33.846 -12.924 1.00 94.88 669 LYS A O 1
ATOM 5111 N N . TRP A 1 670 ? 0.727 34.885 -11.295 1.00 96.94 670 TRP A N 1
ATOM 5112 C CA . TRP A 1 670 ? 1.143 33.682 -10.591 1.00 96.94 670 TRP A CA 1
ATOM 5113 C C . TRP A 1 670 ? 0.602 33.673 -9.167 1.00 96.94 670 TRP A C 1
ATOM 5115 O O . TRP A 1 670 ? 0.667 34.676 -8.459 1.00 96.94 670 TRP A O 1
ATOM 5125 N N . GLU A 1 671 ? 0.102 32.520 -8.735 1.00 97.31 671 GLU A N 1
ATOM 5126 C CA . GLU A 1 671 ? -0.400 32.302 -7.378 1.00 97.31 671 GLU A CA 1
ATOM 5127 C C . GLU A 1 671 ? 0.036 30.917 -6.911 1.00 97.31 671 GLU A C 1
ATOM 5129 O O . GLU A 1 671 ? -0.118 29.929 -7.634 1.00 97.31 671 GLU A O 1
ATOM 5134 N N . VAL A 1 672 ? 0.582 30.839 -5.701 1.00 97.75 672 VAL A N 1
ATOM 5135 C CA . VAL A 1 672 ? 1.099 29.601 -5.109 1.00 97.75 672 VAL A CA 1
ATOM 5136 C C . VAL A 1 672 ? 0.624 29.493 -3.666 1.00 97.75 672 VAL A C 1
ATOM 5138 O O . VAL A 1 672 ? 0.575 30.495 -2.953 1.00 97.75 672 VAL A O 1
ATOM 5141 N N . ARG A 1 673 ? 0.274 28.285 -3.224 1.00 96.62 673 ARG A N 1
ATOM 5142 C CA . ARG A 1 673 ? -0.020 27.982 -1.817 1.00 96.62 673 ARG A CA 1
ATOM 5143 C C . ARG A 1 673 ? 1.124 27.188 -1.213 1.00 96.62 673 ARG A C 1
ATOM 5145 O O . ARG A 1 673 ? 1.614 26.263 -1.855 1.00 96.62 673 ARG A O 1
ATOM 5152 N N . TRP A 1 674 ? 1.492 27.521 0.012 1.00 98.06 674 TRP A N 1
ATOM 5153 C CA . TRP A 1 674 ? 2.360 26.727 0.868 1.00 98.06 674 TRP A CA 1
ATOM 5154 C C . TRP A 1 674 ? 1.552 26.149 2.024 1.00 98.06 674 TRP A C 1
ATOM 5156 O O . TRP A 1 674 ? 0.842 26.891 2.695 1.00 98.06 674 TRP A O 1
ATOM 5166 N N . ASP A 1 675 ? 1.699 24.844 2.242 1.00 97.19 675 ASP A N 1
ATOM 5167 C CA . ASP A 1 675 ? 1.169 24.074 3.365 1.00 97.19 675 ASP A CA 1
ATOM 5168 C C . ASP A 1 675 ? 2.377 23.511 4.141 1.00 97.19 675 ASP A C 1
ATOM 5170 O O . ASP A 1 675 ? 3.154 22.733 3.578 1.00 97.19 675 ASP A O 1
ATOM 5174 N N . ILE A 1 676 ? 2.587 23.913 5.398 1.00 97.69 676 ILE A N 1
ATOM 5175 C CA . ILE A 1 676 ? 3.742 23.483 6.212 1.00 97.69 676 ILE A CA 1
ATOM 5176 C C . ILE A 1 676 ? 3.278 22.538 7.314 1.00 97.69 676 ILE A C 1
ATOM 5178 O O . ILE A 1 676 ? 2.468 22.925 8.147 1.00 97.69 676 ILE A O 1
ATOM 5182 N N . PHE A 1 677 ? 3.812 21.319 7.314 1.00 96.75 677 PHE A N 1
ATOM 5183 C CA . PHE A 1 677 ? 3.475 20.198 8.195 1.00 96.75 677 PHE A CA 1
ATOM 5184 C C . PHE A 1 677 ? 4.634 19.880 9.165 1.00 96.75 677 PHE A C 1
ATOM 5186 O O . PHE A 1 677 ? 5.756 20.333 8.930 1.00 96.75 677 PHE A O 1
ATOM 5193 N N . PRO A 1 678 ? 4.445 19.024 10.196 1.00 94.81 678 PRO A N 1
ATOM 5194 C CA . PRO A 1 678 ? 5.454 18.788 11.241 1.00 94.81 678 PRO A CA 1
ATOM 5195 C C . PRO A 1 678 ? 6.801 18.231 10.753 1.00 94.81 678 PRO A C 1
ATOM 5197 O O . PRO A 1 678 ? 7.809 18.368 11.447 1.00 94.81 678 PRO A O 1
ATOM 5200 N N . LYS A 1 679 ? 6.815 17.580 9.579 1.00 93.19 679 LYS A N 1
ATOM 5201 C CA . LYS A 1 679 ? 8.009 16.984 8.955 1.00 93.19 679 LYS A CA 1
ATOM 5202 C C . LYS A 1 679 ? 8.411 17.648 7.622 1.00 93.19 679 LYS A C 1
ATOM 5204 O O . LYS A 1 679 ? 9.530 17.435 7.167 1.00 93.19 679 LYS A O 1
ATOM 5209 N N . THR A 1 680 ? 7.533 18.426 6.972 1.00 95.19 680 THR A N 1
ATOM 5210 C CA . THR A 1 680 ? 7.685 18.795 5.544 1.00 95.19 680 THR A CA 1
ATOM 5211 C C . THR A 1 680 ? 6.960 20.077 5.142 1.00 95.19 680 THR A C 1
ATOM 5213 O O . THR A 1 680 ? 5.893 20.372 5.674 1.00 95.19 680 THR A O 1
ATOM 5216 N N . ALA A 1 681 ? 7.424 20.739 4.084 1.00 97.50 681 ALA A N 1
ATOM 5217 C CA . ALA A 1 681 ? 6.670 21.766 3.361 1.00 97.50 681 ALA A CA 1
ATOM 5218 C C . ALA A 1 681 ? 6.088 21.212 2.045 1.00 97.50 681 ALA A C 1
ATOM 5220 O O . ALA A 1 681 ? 6.729 20.398 1.376 1.00 97.50 681 ALA A O 1
ATOM 5221 N N . ARG A 1 682 ? 4.895 21.670 1.638 1.00 98.00 682 ARG A N 1
ATOM 5222 C CA . ARG A 1 682 ? 4.286 21.409 0.320 1.00 98.00 682 ARG A CA 1
ATOM 5223 C C . ARG A 1 682 ? 3.850 22.711 -0.349 1.00 98.00 682 ARG A C 1
ATOM 5225 O O . ARG A 1 682 ? 3.078 23.478 0.211 1.00 98.00 682 ARG A O 1
ATOM 5232 N N . MET A 1 683 ? 4.285 22.912 -1.582 1.00 98.12 683 MET A N 1
ATOM 5233 C CA . MET A 1 683 ? 3.838 23.954 -2.498 1.00 98.12 683 MET A CA 1
ATOM 5234 C C . MET A 1 683 ? 2.744 23.418 -3.424 1.00 98.12 683 MET A C 1
ATOM 5236 O O . MET A 1 683 ? 2.829 22.277 -3.873 1.00 98.12 683 MET A O 1
ATOM 5240 N N . THR A 1 684 ? 1.778 24.255 -3.795 1.00 95.56 684 THR A N 1
ATOM 5241 C CA . THR A 1 684 ? 0.853 24.017 -4.916 1.00 95.56 684 THR A CA 1
ATOM 5242 C C . THR A 1 684 ? 0.804 25.252 -5.811 1.00 95.56 684 THR A C 1
ATOM 5244 O O . THR A 1 684 ? 0.531 26.349 -5.326 1.00 95.56 684 THR A O 1
ATOM 5247 N N . VAL A 1 685 ? 1.039 25.091 -7.115 1.00 96.31 685 VAL A N 1
ATOM 5248 C CA . VAL A 1 685 ? 0.909 26.177 -8.104 1.00 96.31 685 VAL A CA 1
ATOM 5249 C C . VAL A 1 685 ? -0.565 26.350 -8.470 1.00 96.31 685 VAL A C 1
ATOM 5251 O O . VAL A 1 685 ? -1.092 25.620 -9.307 1.00 96.31 685 VAL A O 1
ATOM 5254 N N . LEU A 1 686 ? -1.238 27.315 -7.843 1.00 93.75 686 LEU A N 1
ATOM 5255 C CA . LEU A 1 686 ? -2.659 27.603 -8.072 1.00 93.75 686 LEU A CA 1
ATOM 5256 C C . LEU A 1 686 ? -2.893 28.304 -9.418 1.00 93.75 686 LEU A C 1
ATOM 5258 O O . LEU A 1 686 ? -3.900 28.067 -10.082 1.00 93.75 686 LEU A O 1
ATOM 5262 N N . LYS A 1 687 ? -1.957 29.164 -9.831 1.00 95.19 687 LYS A N 1
ATOM 5263 C CA . LYS A 1 687 ? -2.043 29.959 -11.061 1.00 95.19 687 LYS A CA 1
ATOM 5264 C C . LYS A 1 687 ? -0.662 30.147 -11.672 1.00 95.19 687 LYS A C 1
ATOM 5266 O O . LYS A 1 687 ? 0.307 30.387 -10.953 1.00 95.19 687 LYS A O 1
ATOM 5271 N N . ALA A 1 688 ? -0.598 30.057 -12.994 1.00 94.00 688 ALA A N 1
ATOM 5272 C CA . ALA A 1 688 ? 0.617 30.210 -13.776 1.00 94.00 688 ALA A CA 1
ATOM 5273 C C . ALA A 1 688 ? 0.351 31.062 -15.022 1.00 94.00 688 ALA A C 1
ATOM 5275 O O . ALA A 1 688 ? -0.710 30.928 -15.638 1.00 94.00 688 ALA A O 1
ATOM 5276 N N . ASP A 1 689 ? 1.316 31.893 -15.428 1.00 93.00 689 ASP A N 1
ATOM 5277 C CA . ASP A 1 689 ? 1.248 32.578 -16.722 1.00 93.00 689 ASP A CA 1
ATOM 5278 C C . ASP A 1 689 ? 1.415 31.531 -17.834 1.00 93.00 689 ASP A C 1
ATOM 5280 O O . ASP A 1 689 ? 2.509 31.018 -18.065 1.00 93.00 689 ASP A O 1
ATOM 5284 N N . GLY A 1 690 ? 0.324 31.216 -18.537 1.00 88.31 690 GLY A N 1
ATOM 5285 C CA . GLY A 1 690 ? 0.310 30.227 -19.620 1.00 88.31 690 GLY A CA 1
ATOM 5286 C C . GLY A 1 690 ? 1.214 30.563 -20.815 1.00 88.31 690 GLY A C 1
ATOM 5287 O O . GLY A 1 690 ? 1.412 29.709 -21.677 1.00 88.31 690 GLY A O 1
ATOM 5288 N N . THR A 1 691 ? 1.781 31.774 -20.878 1.00 90.75 691 THR A N 1
ATOM 5289 C CA . THR A 1 691 ? 2.788 32.161 -21.883 1.00 90.75 691 THR A CA 1
ATOM 5290 C C . THR A 1 691 ? 4.227 31.841 -21.465 1.00 90.75 691 THR A C 1
ATOM 5292 O O . THR A 1 691 ? 5.151 31.998 -22.267 1.00 90.75 691 THR A O 1
ATOM 5295 N N . LYS A 1 692 ? 4.439 31.401 -20.220 1.00 93.00 692 LYS A N 1
ATOM 5296 C CA . LYS A 1 692 ? 5.754 31.201 -19.608 1.00 93.00 692 LYS A CA 1
ATOM 5297 C C . LYS A 1 692 ? 5.981 29.746 -19.208 1.00 93.00 692 LYS A C 1
ATOM 5299 O O . LYS A 1 692 ? 5.055 28.988 -18.931 1.00 93.00 692 LYS A O 1
ATOM 5304 N N . LYS A 1 693 ? 7.258 29.373 -19.153 1.00 95.31 693 LYS A N 1
ATOM 5305 C CA . LYS A 1 693 ? 7.728 28.130 -18.536 1.00 95.31 693 LYS A CA 1
ATOM 5306 C C . LYS A 1 693 ? 8.394 28.455 -17.206 1.00 95.31 693 LYS A C 1
ATOM 5308 O O . LYS A 1 693 ? 8.858 29.578 -17.022 1.00 95.31 693 LYS A O 1
ATOM 5313 N N . TYR A 1 694 ? 8.470 27.480 -16.313 1.00 96.69 694 TYR A N 1
ATOM 5314 C CA . TYR A 1 694 ? 9.094 27.620 -14.998 1.00 96.69 694 TYR A CA 1
ATOM 5315 C C . TYR A 1 694 ? 9.891 26.364 -14.616 1.00 96.69 694 TYR A C 1
ATOM 5317 O O . TYR A 1 694 ? 10.067 25.457 -15.434 1.00 96.69 694 TYR A O 1
ATOM 5325 N N . TRP A 1 695 ? 10.403 26.343 -13.391 1.00 97.44 695 TRP A N 1
ATOM 5326 C CA . TRP A 1 695 ? 11.075 25.210 -12.753 1.00 97.44 695 TRP A CA 1
ATOM 5327 C C . TRP A 1 695 ? 10.744 25.200 -11.258 1.00 97.44 695 TRP A C 1
ATOM 5329 O O . TRP A 1 695 ? 10.186 26.168 -10.741 1.00 97.44 695 TRP A O 1
ATOM 5339 N N . PHE A 1 696 ? 11.133 24.148 -10.547 1.00 98.00 696 PHE A N 1
ATOM 5340 C CA . PHE A 1 696 ? 11.319 24.223 -9.098 1.00 98.00 696 PHE A CA 1
ATOM 5341 C C . PHE A 1 696 ? 12.800 24.044 -8.804 1.00 98.00 696 PHE A C 1
ATOM 5343 O O . PHE A 1 696 ? 13.377 23.052 -9.235 1.00 98.00 696 PHE A O 1
ATOM 5350 N N . LEU A 1 697 ? 13.403 24.995 -8.101 1.00 97.38 697 LEU A N 1
ATOM 5351 C CA . LEU A 1 697 ? 14.824 25.035 -7.783 1.00 97.38 697 LEU A CA 1
ATOM 5352 C C . LEU A 1 697 ? 15.066 24.810 -6.285 1.00 97.38 697 LEU A C 1
ATOM 5354 O O . LEU A 1 697 ? 14.333 25.321 -5.435 1.00 97.38 697 LEU A O 1
ATOM 5358 N N . TYR A 1 698 ? 16.147 24.092 -5.990 1.00 98.31 698 TYR A N 1
ATOM 5359 C CA . TYR A 1 698 ? 16.874 24.187 -4.731 1.00 98.31 698 TYR A CA 1
ATOM 5360 C C . TYR A 1 698 ? 18.285 24.678 -5.007 1.00 98.31 698 TYR A C 1
ATOM 5362 O O . TYR A 1 698 ? 19.082 24.034 -5.697 1.00 98.31 698 TYR A O 1
ATOM 5370 N N . GLU A 1 699 ? 18.560 25.840 -4.435 1.00 98.00 699 GLU A N 1
ATOM 5371 C CA . GLU A 1 699 ? 19.843 26.512 -4.486 1.00 98.00 699 GLU A CA 1
ATOM 5372 C C . GLU A 1 699 ? 20.290 26.740 -3.040 1.00 98.00 699 GLU A C 1
ATOM 5374 O O . GLU A 1 699 ? 19.742 27.594 -2.346 1.00 98.00 699 GLU A O 1
ATOM 5379 N N . GLY A 1 700 ? 21.218 25.925 -2.533 1.00 97.12 700 GLY A N 1
ATOM 5380 C CA . GLY A 1 700 ? 21.549 25.939 -1.107 1.00 97.12 700 GLY A CA 1
ATOM 5381 C C . GLY A 1 700 ? 22.809 25.174 -0.719 1.00 97.12 700 GLY A C 1
ATOM 5382 O O . GLY A 1 700 ? 23.696 24.931 -1.540 1.00 97.12 700 GLY A O 1
ATOM 5383 N N . THR A 1 701 ? 22.902 24.837 0.564 1.00 97.19 701 THR A N 1
ATOM 5384 C CA . THR A 1 701 ? 24.089 24.259 1.207 1.00 97.19 701 THR A CA 1
ATOM 5385 C C . THR A 1 701 ? 23.682 23.095 2.109 1.00 97.19 701 THR A C 1
ATOM 5387 O O . THR A 1 701 ? 23.319 23.342 3.261 1.00 97.19 701 THR A O 1
ATOM 5390 N N . PRO A 1 702 ? 23.727 21.840 1.625 1.00 96.12 702 PRO A N 1
ATOM 5391 C CA . PRO A 1 702 ? 23.548 20.660 2.468 1.00 96.12 702 PRO A CA 1
ATOM 5392 C C . PRO A 1 702 ? 24.418 20.755 3.726 1.00 96.12 702 PRO A C 1
ATOM 5394 O O . PRO A 1 702 ? 25.513 21.312 3.675 1.00 96.12 702 PRO A O 1
ATOM 5397 N N . GLY A 1 703 ? 23.874 20.356 4.877 1.00 94.88 703 GLY A N 1
ATOM 5398 C CA . GLY A 1 703 ? 24.570 20.442 6.167 1.00 94.88 703 GLY A CA 1
ATOM 5399 C C . GLY A 1 703 ? 25.025 21.838 6.626 1.00 94.88 703 GLY A C 1
ATOM 5400 O O . GLY A 1 703 ? 25.738 21.951 7.618 1.00 94.88 703 GLY A O 1
ATOM 5401 N N . GLY A 1 704 ? 24.629 22.920 5.944 1.00 95.56 704 GLY A N 1
ATOM 5402 C CA . GLY A 1 704 ? 25.109 24.284 6.206 1.00 95.56 704 GLY A CA 1
ATOM 5403 C C . GLY A 1 704 ? 26.362 24.690 5.421 1.00 95.56 704 GLY A C 1
ATOM 5404 O O . GLY A 1 704 ? 26.623 25.885 5.270 1.00 95.56 704 GLY A O 1
ATOM 5405 N N . VAL A 1 705 ? 27.117 23.735 4.866 1.00 95.38 705 VAL A N 1
ATOM 5406 C CA . VAL A 1 705 ? 28.300 23.983 4.026 1.00 95.38 705 VAL A CA 1
ATOM 5407 C C . VAL A 1 705 ? 28.387 22.892 2.964 1.00 95.38 705 VAL A C 1
ATOM 5409 O O . VAL A 1 705 ? 28.579 21.735 3.295 1.00 95.38 705 VAL A O 1
ATOM 5412 N N . LEU A 1 706 ? 28.327 23.268 1.683 1.00 96.50 706 LEU A N 1
ATOM 5413 C CA . LEU A 1 706 ? 28.461 22.311 0.582 1.00 96.50 706 LEU A CA 1
ATOM 5414 C C . LEU A 1 706 ? 29.869 21.686 0.534 1.00 96.50 706 LEU A C 1
ATOM 5416 O O . LEU A 1 706 ? 30.835 22.343 0.126 1.00 96.50 706 LEU A O 1
ATOM 5420 N N . GLU A 1 707 ? 29.969 20.396 0.842 1.00 96.50 707 GLU A N 1
ATOM 5421 C CA . GLU A 1 707 ? 31.194 19.603 0.777 1.00 96.50 707 GLU A CA 1
ATOM 5422 C C . GLU A 1 707 ? 31.224 18.714 -0.478 1.00 96.50 707 GLU A C 1
ATOM 5424 O O . GLU A 1 707 ? 30.805 17.560 -0.469 1.00 96.50 707 GLU A O 1
ATOM 5429 N N . LEU A 1 708 ? 31.791 19.217 -1.581 1.00 95.19 708 LEU A N 1
ATOM 5430 C CA . LEU A 1 708 ? 31.742 18.577 -2.913 1.00 95.19 708 LEU A CA 1
ATOM 5431 C C . LEU A 1 708 ? 32.131 17.080 -2.983 1.00 95.19 708 LEU A C 1
ATOM 5433 O O . LEU A 1 708 ? 31.704 16.383 -3.906 1.00 95.19 708 LEU A O 1
ATOM 5437 N N . ASN A 1 709 ? 32.956 16.590 -2.054 1.00 93.12 709 ASN A N 1
ATOM 5438 C CA . ASN A 1 709 ? 33.458 15.211 -2.037 1.00 93.12 709 ASN A CA 1
ATOM 5439 C C . ASN A 1 709 ? 32.766 14.301 -1.004 1.00 93.12 709 ASN A C 1
ATOM 5441 O O . ASN A 1 709 ? 32.887 13.083 -1.131 1.00 93.12 709 ASN A O 1
ATOM 5445 N N . SER A 1 710 ? 32.079 14.873 -0.010 1.00 94.38 710 SER A N 1
ATOM 5446 C CA . SER A 1 710 ? 31.397 14.158 1.083 1.00 94.38 710 SER A CA 1
ATOM 5447 C C . SER A 1 710 ? 29.887 14.145 0.876 1.00 94.38 710 SER A C 1
ATOM 5449 O O . SER A 1 710 ? 29.255 13.110 1.081 1.00 94.38 710 SER A O 1
ATOM 5451 N N . ASP A 1 711 ? 29.327 15.278 0.444 1.00 97.81 711 ASP A N 1
ATOM 5452 C CA . ASP A 1 711 ? 27.902 15.425 0.182 1.00 97.81 711 ASP A CA 1
ATOM 5453 C C . ASP A 1 711 ? 27.485 14.574 -1.007 1.00 97.81 711 ASP A C 1
ATOM 5455 O O . ASP A 1 711 ? 28.153 14.548 -2.049 1.00 97.81 711 ASP A O 1
ATOM 5459 N N . LEU A 1 712 ? 26.340 13.912 -0.868 1.00 98.06 712 LEU A N 1
ATOM 5460 C CA . LEU A 1 712 ? 25.809 12.999 -1.871 1.00 98.06 712 LEU A CA 1
ATOM 5461 C C . LEU A 1 712 ? 24.494 13.535 -2.433 1.00 98.06 712 LEU A C 1
ATOM 5463 O O . LEU A 1 712 ? 23.604 13.920 -1.683 1.00 98.06 712 LEU A O 1
ATOM 5467 N N . VAL A 1 713 ? 24.350 13.509 -3.756 1.00 98.00 713 VAL A N 1
ATOM 5468 C CA . VAL A 1 713 ? 23.072 13.679 -4.453 1.00 98.00 713 VAL A CA 1
ATOM 5469 C C . VAL A 1 713 ? 22.590 12.309 -4.916 1.00 98.00 713 VAL A C 1
ATOM 5471 O O . VAL A 1 713 ? 23.335 11.565 -5.559 1.00 98.00 713 VAL A O 1
ATOM 5474 N N . THR A 1 714 ? 21.346 11.971 -4.593 1.00 98.00 714 THR A N 1
ATOM 5475 C CA . THR A 1 714 ? 20.735 10.680 -4.934 1.00 98.00 714 THR A CA 1
ATOM 5476 C C . THR A 1 714 ? 19.372 10.903 -5.573 1.00 98.00 714 THR A C 1
ATOM 5478 O O . THR A 1 714 ? 18.612 11.752 -5.112 1.00 98.00 714 THR A O 1
ATOM 5481 N N . ARG A 1 715 ? 19.061 10.164 -6.639 1.00 95.88 715 ARG A N 1
ATOM 5482 C CA . ARG A 1 715 ? 17.768 10.227 -7.345 1.00 95.88 715 ARG A CA 1
ATOM 5483 C C . ARG A 1 715 ? 16.844 9.071 -6.939 1.00 95.88 715 ARG A C 1
ATOM 5485 O O . ARG A 1 715 ? 17.276 8.145 -6.250 1.00 95.88 715 ARG A O 1
ATOM 5492 N N . SER A 1 716 ? 15.598 9.119 -7.399 1.00 94.31 716 SER A N 1
ATOM 5493 C CA . SER A 1 716 ? 14.560 8.092 -7.218 1.00 94.31 716 SER A CA 1
ATOM 5494 C C . SER A 1 716 ? 14.981 6.665 -7.581 1.00 94.31 716 SER A C 1
ATOM 5496 O O . SER A 1 716 ? 14.634 5.720 -6.875 1.00 94.31 716 SER A O 1
ATOM 5498 N N . ASP A 1 717 ? 15.798 6.516 -8.625 1.00 86.19 717 ASP A N 1
ATOM 5499 C CA . ASP A 1 717 ? 16.360 5.250 -9.113 1.00 86.19 717 ASP A CA 1
ATOM 5500 C C . ASP A 1 717 ? 17.496 4.679 -8.237 1.00 86.19 717 ASP A C 1
ATOM 5502 O O . ASP A 1 717 ? 18.052 3.623 -8.540 1.00 86.19 717 ASP A O 1
ATOM 5506 N N . GLY A 1 718 ? 17.878 5.382 -7.167 1.00 90.31 718 GLY A N 1
ATOM 5507 C CA . GLY A 1 718 ? 19.010 5.031 -6.310 1.00 90.31 718 GLY A CA 1
ATOM 5508 C C . GLY A 1 718 ? 20.377 5.393 -6.893 1.00 90.31 718 GLY A C 1
ATOM 5509 O O . GLY A 1 718 ? 21.396 5.111 -6.258 1.00 90.31 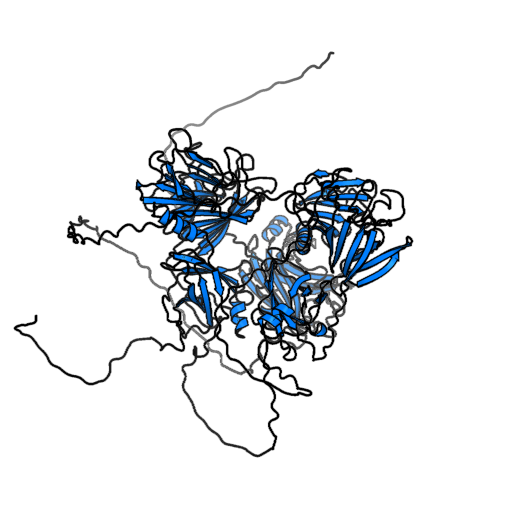718 GLY A O 1
ATOM 5510 N N . THR A 1 719 ? 20.439 6.051 -8.058 1.00 93.81 719 THR A N 1
ATOM 5511 C CA . THR A 1 719 ? 21.695 6.581 -8.602 1.00 93.81 719 THR A CA 1
ATOM 5512 C C . THR A 1 719 ? 22.217 7.667 -7.674 1.00 93.81 719 THR A C 1
ATOM 5514 O O . THR A 1 719 ? 21.650 8.758 -7.585 1.00 93.81 719 THR A O 1
ATOM 5517 N N . GLN A 1 720 ? 23.335 7.367 -7.018 1.00 95.94 720 GLN A N 1
ATOM 5518 C CA . GLN A 1 720 ? 24.019 8.243 -6.079 1.00 95.94 720 GLN A CA 1
ATOM 5519 C C . GLN A 1 720 ? 25.333 8.762 -6.673 1.00 95.94 720 GLN A C 1
ATOM 5521 O O . GLN A 1 720 ? 26.086 8.020 -7.309 1.00 95.94 720 GLN A O 1
ATOM 5526 N N . LYS A 1 721 ? 25.623 10.047 -6.461 1.00 95.88 721 LYS A N 1
ATOM 5527 C CA . LYS A 1 721 ? 26.881 10.706 -6.840 1.00 95.88 721 LYS A CA 1
ATOM 5528 C C . LYS A 1 721 ? 27.321 11.659 -5.734 1.00 95.88 721 LYS A C 1
ATOM 5530 O O . LYS A 1 721 ? 26.480 12.142 -4.986 1.00 95.88 721 LYS A O 1
ATOM 5535 N N . THR A 1 722 ? 28.607 11.999 -5.665 1.00 97.56 722 THR A N 1
ATOM 5536 C CA . THR A 1 722 ? 29.037 13.141 -4.841 1.00 97.56 722 THR A CA 1
ATOM 5537 C C . THR A 1 722 ? 28.602 14.462 -5.479 1.00 97.56 722 THR A C 1
ATOM 5539 O O . THR A 1 722 ? 28.465 14.549 -6.705 1.00 97.56 722 THR A O 1
ATOM 5542 N N . ALA A 1 723 ? 28.435 15.510 -4.674 1.00 95.81 723 ALA A N 1
ATOM 5543 C CA . ALA A 1 723 ? 27.996 16.826 -5.133 1.00 95.81 723 ALA A CA 1
ATOM 5544 C C . ALA A 1 723 ? 28.948 17.495 -6.153 1.00 95.81 723 ALA A C 1
ATOM 5546 O O . ALA A 1 723 ? 28.527 18.368 -6.911 1.00 95.81 723 ALA A O 1
ATOM 5547 N N . ALA A 1 724 ? 30.207 17.055 -6.259 1.00 95.19 724 ALA A N 1
ATOM 5548 C CA . ALA A 1 724 ? 31.121 17.441 -7.339 1.00 95.19 724 ALA A CA 1
ATOM 5549 C C . ALA A 1 724 ? 30.623 17.061 -8.753 1.00 95.19 724 ALA A C 1
ATOM 5551 O O . ALA A 1 724 ? 31.074 17.642 -9.740 1.00 95.19 724 ALA A O 1
ATOM 5552 N N . ASN A 1 725 ? 29.732 16.071 -8.875 1.00 95.88 725 ASN A N 1
ATOM 5553 C CA . ASN A 1 725 ? 29.385 15.444 -10.149 1.00 95.88 725 ASN A CA 1
ATOM 5554 C C . ASN A 1 725 ? 28.016 15.902 -10.670 1.00 95.88 725 ASN A C 1
ATOM 5556 O O . ASN A 1 725 ? 26.974 15.335 -10.331 1.00 95.88 725 ASN A O 1
ATOM 5560 N N . ALA A 1 726 ? 28.036 16.891 -11.564 1.00 95.75 726 ALA A N 1
ATOM 5561 C CA . ALA A 1 726 ? 26.845 17.373 -12.255 1.00 95.75 726 ALA A CA 1
ATOM 5562 C C . ALA A 1 726 ? 26.164 16.291 -13.123 1.00 95.75 726 ALA A C 1
ATOM 5564 O O . ALA A 1 726 ? 26.782 15.322 -13.582 1.00 95.75 726 ALA A O 1
ATOM 5565 N N . TRP A 1 727 ? 24.871 16.479 -13.379 1.00 96.00 727 TRP A N 1
ATOM 5566 C CA . TRP A 1 727 ? 24.079 15.693 -14.319 1.00 96.00 727 TRP A CA 1
ATOM 5567 C C . TRP A 1 727 ? 22.895 16.503 -14.864 1.00 96.00 727 TRP A C 1
ATOM 5569 O O . TRP A 1 727 ? 22.421 17.446 -14.236 1.00 96.00 727 TRP A O 1
ATOM 5579 N N . SER A 1 728 ? 22.406 16.124 -16.044 1.00 96.38 728 SER A N 1
ATOM 5580 C CA . SER A 1 728 ? 21.131 16.599 -16.584 1.00 96.38 728 SER A CA 1
ATOM 5581 C C . SER A 1 728 ? 20.467 15.478 -17.378 1.00 96.38 728 SER A C 1
ATOM 5583 O O . SER A 1 728 ? 21.162 14.687 -18.020 1.00 96.38 728 SER A O 1
ATOM 5585 N N . GLY A 1 729 ? 19.144 15.396 -17.286 1.00 93.44 729 GLY A N 1
ATOM 5586 C CA . GLY A 1 729 ? 18.313 14.303 -17.789 1.00 93.44 729 GLY A CA 1
ATOM 5587 C C . GLY A 1 729 ? 17.096 14.114 -16.885 1.00 93.44 729 GLY A C 1
ATOM 5588 O O . GLY A 1 729 ? 17.095 14.656 -15.784 1.00 93.44 729 GLY A O 1
ATOM 5589 N N . ASP A 1 730 ? 16.111 13.346 -17.350 1.00 94.56 730 ASP A N 1
ATOM 5590 C CA . ASP A 1 730 ? 14.992 12.850 -16.530 1.00 94.56 730 ASP A CA 1
ATOM 5591 C C . ASP A 1 730 ? 15.483 12.256 -15.203 1.00 94.56 730 ASP A C 1
ATOM 5593 O O . ASP A 1 730 ? 16.484 11.511 -15.158 1.00 94.56 730 ASP A O 1
ATOM 5597 N N . ILE A 1 731 ? 14.716 12.496 -14.146 1.00 92.50 731 ILE A N 1
ATOM 5598 C CA . ILE A 1 731 ? 14.630 11.582 -13.011 1.00 92.50 731 ILE A CA 1
ATOM 5599 C C . ILE A 1 731 ? 13.652 10.443 -13.389 1.00 92.50 731 ILE A C 1
ATOM 5601 O O . ILE A 1 731 ? 12.550 10.719 -13.843 1.00 92.50 731 ILE A O 1
ATOM 5605 N N . PRO A 1 732 ? 14.036 9.154 -13.272 1.00 78.88 732 PRO A N 1
ATOM 5606 C CA . PRO A 1 732 ? 13.130 8.040 -13.583 1.00 78.88 732 PRO A CA 1
ATOM 5607 C C . PRO A 1 732 ? 11.931 7.942 -12.628 1.00 78.88 732 PRO A C 1
ATOM 5609 O O . PRO A 1 732 ? 12.010 8.467 -11.516 1.00 78.88 732 PRO A O 1
ATOM 5612 N N . ASP A 1 733 ? 10.891 7.210 -13.061 1.00 72.00 733 ASP A N 1
ATOM 5613 C CA . ASP A 1 733 ? 9.587 7.012 -12.405 1.00 72.00 733 ASP A CA 1
ATOM 5614 C C . ASP A 1 733 ? 9.609 7.216 -10.867 1.00 72.00 733 ASP A C 1
ATOM 5616 O O . ASP A 1 733 ? 10.323 6.537 -10.124 1.00 72.00 733 ASP A O 1
ATOM 5620 N N . GLU A 1 734 ? 8.750 8.126 -10.395 1.00 87.44 734 GLU A N 1
ATOM 5621 C CA . GLU A 1 734 ? 8.823 8.855 -9.120 1.00 87.44 734 GLU A CA 1
ATOM 5622 C C . GLU A 1 734 ? 9.792 10.054 -9.122 1.00 87.44 734 GLU A C 1
ATOM 5624 O O . GLU A 1 734 ? 10.911 9.981 -8.631 1.00 87.44 734 GLU A O 1
ATOM 5629 N N . GLU A 1 735 ? 9.293 11.212 -9.547 1.00 92.12 735 GLU A N 1
ATOM 5630 C CA . GLU A 1 735 ? 10.013 12.491 -9.658 1.00 92.12 735 GLU A CA 1
ATOM 5631 C C . GLU A 1 735 ? 10.562 13.077 -8.324 1.00 92.12 735 GLU A C 1
ATOM 5633 O O . GLU A 1 735 ? 10.009 14.020 -7.739 1.00 92.12 735 GLU A O 1
ATOM 5638 N N . TRP A 1 736 ? 11.659 12.518 -7.792 1.00 97.38 736 TRP A N 1
ATOM 5639 C CA . TRP A 1 736 ? 12.317 13.000 -6.570 1.00 97.38 736 TRP A CA 1
ATOM 5640 C C . TRP A 1 736 ? 13.838 12.783 -6.495 1.00 97.38 736 TRP A C 1
ATOM 5642 O O . TRP A 1 736 ? 14.414 11.865 -7.081 1.00 97.38 736 TRP A O 1
ATOM 5652 N N . ALA A 1 737 ? 14.496 13.627 -5.695 1.00 97.88 737 ALA A N 1
ATOM 5653 C CA . ALA A 1 737 ? 15.919 13.538 -5.365 1.00 97.88 737 ALA A CA 1
ATOM 5654 C C . ALA A 1 737 ? 16.188 13.957 -3.908 1.00 97.88 737 ALA A C 1
ATOM 5656 O O . ALA A 1 737 ? 15.370 14.633 -3.281 1.00 97.88 737 ALA A O 1
ATOM 5657 N N . TYR A 1 738 ? 17.343 13.578 -3.360 1.00 98.50 738 TYR A N 1
ATOM 5658 C CA . TYR A 1 738 ? 17.793 14.022 -2.041 1.00 98.50 738 TYR A CA 1
ATOM 5659 C C . TYR A 1 738 ? 19.292 14.322 -1.971 1.00 98.50 738 TYR A C 1
ATOM 5661 O O . TYR A 1 738 ? 20.095 13.792 -2.742 1.00 98.50 738 TYR A O 1
ATOM 5669 N N . PHE A 1 739 ? 19.640 15.178 -1.011 1.00 98.56 739 PHE A N 1
ATOM 5670 C CA . PHE A 1 739 ? 20.975 15.690 -0.727 1.00 98.56 739 PHE A CA 1
ATOM 5671 C C . PHE A 1 739 ? 21.362 15.273 0.687 1.00 98.56 739 PHE A C 1
ATOM 5673 O O . PHE A 1 739 ? 20.672 15.639 1.636 1.00 98.56 739 PHE A O 1
ATOM 5680 N N . THR A 1 740 ? 22.433 14.501 0.827 1.00 98.44 740 THR A N 1
ATOM 5681 C CA . THR A 1 740 ? 22.880 13.924 2.098 1.00 98.44 740 THR A CA 1
ATOM 5682 C C . THR A 1 740 ? 24.187 14.551 2.538 1.00 98.44 740 THR A C 1
ATOM 5684 O O . THR A 1 740 ? 25.170 14.449 1.806 1.00 98.44 740 THR A O 1
ATOM 5687 N N . ASP A 1 741 ? 24.209 15.077 3.762 1.00 97.75 741 ASP A N 1
ATOM 5688 C CA . ASP A 1 741 ? 25.445 15.272 4.517 1.00 97.75 741 ASP A CA 1
ATOM 5689 C C . ASP A 1 741 ? 25.703 13.980 5.310 1.00 97.75 741 ASP A C 1
ATOM 5691 O O . ASP A 1 741 ? 24.931 13.581 6.195 1.00 97.75 741 ASP A O 1
ATOM 5695 N N . VAL A 1 742 ? 26.782 13.282 4.953 1.00 91.94 742 VAL A N 1
ATOM 5696 C CA . VAL A 1 742 ? 27.147 11.991 5.556 1.00 91.94 742 VAL A CA 1
ATOM 5697 C C . VAL A 1 742 ? 27.716 12.163 6.970 1.00 91.94 742 VAL A C 1
ATOM 5699 O O . VAL A 1 742 ? 27.555 11.266 7.797 1.00 91.94 742 VAL A O 1
ATOM 5702 N N . GLY A 1 743 ? 28.352 13.300 7.267 1.00 92.38 743 GLY A N 1
ATOM 5703 C CA . GLY A 1 743 ? 28.912 13.612 8.583 1.00 92.38 743 GLY A CA 1
ATOM 5704 C C . GLY A 1 743 ? 27.836 13.916 9.628 1.00 92.38 743 GLY A C 1
ATOM 5705 O O . GLY A 1 743 ? 27.977 13.518 10.786 1.00 92.38 743 GLY A O 1
ATOM 5706 N N . LEU A 1 744 ? 26.741 14.556 9.210 1.00 93.31 744 LEU A N 1
ATOM 5707 C CA . LEU A 1 744 ? 25.555 14.806 10.037 1.00 93.31 744 LEU A CA 1
ATOM 5708 C C . LEU A 1 744 ? 24.579 13.620 10.082 1.00 93.31 744 LEU A C 1
ATOM 5710 O O . LEU A 1 744 ? 23.715 13.576 10.957 1.00 93.31 744 LEU A O 1
ATOM 5714 N N . GLY A 1 745 ? 24.692 12.663 9.155 1.00 93.69 745 GLY A N 1
ATOM 5715 C CA . GLY A 1 745 ? 23.791 11.509 9.077 1.00 93.69 745 GLY A CA 1
ATOM 5716 C C . GLY A 1 745 ? 22.379 11.854 8.580 1.00 93.69 745 GLY A C 1
ATOM 5717 O O . GLY A 1 745 ? 21.433 11.119 8.865 1.00 93.69 745 GLY A O 1
ATOM 5718 N N . ARG A 1 746 ? 22.228 12.973 7.862 1.00 95.88 746 ARG A N 1
ATOM 5719 C CA . ARG A 1 746 ? 20.944 13.624 7.555 1.00 95.88 746 ARG A CA 1
ATOM 5720 C C . ARG A 1 746 ? 20.819 13.928 6.064 1.00 95.88 746 ARG A C 1
ATOM 5722 O O . ARG A 1 746 ? 21.813 14.206 5.395 1.00 95.88 746 ARG A O 1
ATOM 5729 N N . SER A 1 747 ? 19.589 13.919 5.554 1.00 98.31 747 SER A N 1
ATOM 5730 C CA . SER A 1 747 ? 19.287 14.293 4.170 1.00 98.31 747 SER A CA 1
ATOM 5731 C C . SER A 1 747 ? 18.170 15.332 4.066 1.00 98.31 747 SER A C 1
ATOM 5733 O O . SER A 1 747 ? 17.188 15.273 4.805 1.00 98.31 747 SER A O 1
ATOM 5735 N N . LEU A 1 748 ? 18.286 16.235 3.092 1.00 98.44 748 LEU A N 1
ATOM 5736 C CA . LEU A 1 748 ? 17.198 17.063 2.569 1.00 98.44 748 LEU A CA 1
ATOM 5737 C C . LEU A 1 748 ? 16.660 16.401 1.301 1.00 98.44 748 LEU A C 1
ATOM 5739 O O . LEU A 1 748 ? 17.403 16.241 0.334 1.00 98.44 748 LEU A O 1
ATOM 5743 N N . PHE A 1 749 ? 15.382 16.033 1.280 1.00 98.31 749 PHE A N 1
ATOM 5744 C CA . PHE A 1 749 ? 14.738 15.496 0.080 1.00 98.31 749 PHE A CA 1
ATOM 5745 C C . PHE A 1 749 ? 13.833 16.527 -0.592 1.00 98.31 749 PHE A C 1
ATOM 5747 O O . PHE A 1 749 ? 13.315 17.434 0.060 1.00 98.31 749 PHE A O 1
ATOM 5754 N N . MET A 1 750 ? 13.592 16.338 -1.889 1.00 98.12 750 MET A N 1
ATOM 5755 C CA . MET A 1 750 ? 12.606 17.078 -2.669 1.00 98.12 750 MET A CA 1
ATOM 5756 C C . MET A 1 750 ? 11.850 16.138 -3.603 1.00 98.12 750 MET A C 1
ATOM 5758 O O . MET A 1 750 ? 12.466 15.306 -4.263 1.00 98.12 750 MET A O 1
ATOM 5762 N N . ALA A 1 751 ? 10.533 16.303 -3.693 1.00 97.31 751 ALA A N 1
ATOM 5763 C CA . ALA A 1 751 ? 9.660 15.523 -4.561 1.00 97.31 751 ALA A CA 1
ATOM 5764 C C . ALA A 1 751 ? 8.682 16.425 -5.310 1.00 97.31 751 ALA A C 1
ATOM 5766 O O . ALA A 1 751 ? 7.969 17.230 -4.703 1.00 97.31 751 ALA A O 1
ATOM 5767 N N . GLN A 1 752 ? 8.620 16.263 -6.623 1.00 94.94 752 GLN A N 1
ATOM 5768 C CA . GLN A 1 752 ? 7.610 16.860 -7.480 1.00 94.94 752 GLN A CA 1
ATOM 5769 C C . GLN A 1 752 ? 6.482 15.824 -7.614 1.00 94.94 752 GLN A C 1
ATOM 5771 O O . GLN A 1 752 ? 6.727 14.657 -7.895 1.00 94.94 752 GLN A O 1
ATOM 5776 N N . HIS A 1 753 ? 5.234 16.191 -7.317 1.00 91.25 753 HIS A N 1
ATOM 5777 C CA . HIS A 1 753 ? 4.182 15.172 -7.114 1.00 91.25 753 HIS A CA 1
ATOM 5778 C C . HIS A 1 753 ? 3.667 14.566 -8.425 1.00 91.25 753 HIS A C 1
ATOM 5780 O O . HIS A 1 753 ? 2.976 13.547 -8.399 1.00 91.25 753 HIS A O 1
ATOM 5786 N N . LYS A 1 754 ? 3.971 15.203 -9.560 1.00 87.94 754 LYS A N 1
ATOM 5787 C CA . LYS A 1 754 ? 3.582 14.756 -10.893 1.00 87.94 754 LYS A CA 1
ATOM 5788 C C . LYS A 1 754 ? 4.811 14.283 -11.657 1.00 87.94 754 LYS A C 1
ATOM 5790 O O . LYS A 1 754 ? 5.582 15.105 -12.139 1.00 87.94 754 LYS A O 1
ATOM 5795 N N . ASP A 1 755 ? 4.903 12.975 -11.821 1.00 87.81 755 ASP A N 1
ATOM 5796 C CA . ASP A 1 755 ? 5.801 12.321 -12.768 1.00 87.81 755 ASP A CA 1
ATOM 5797 C C . ASP A 1 755 ? 5.671 12.942 -14.173 1.00 87.81 755 ASP A C 1
ATOM 5799 O O . ASP A 1 755 ? 4.551 13.185 -14.654 1.00 87.81 755 ASP A O 1
ATOM 5803 N N . ASP A 1 756 ? 6.796 13.251 -14.813 1.00 87.94 756 ASP A N 1
ATOM 5804 C CA . ASP A 1 756 ? 6.842 13.629 -16.222 1.00 87.94 756 ASP A CA 1
ATOM 5805 C C . ASP A 1 756 ? 8.175 13.217 -16.869 1.00 87.94 756 ASP A C 1
ATOM 5807 O O . ASP A 1 756 ? 8.894 12.395 -16.325 1.00 87.94 756 ASP A O 1
ATOM 5811 N N . THR A 1 757 ? 8.440 13.682 -18.091 1.00 93.06 757 THR A N 1
ATOM 5812 C CA . THR A 1 757 ? 9.650 13.328 -18.857 1.00 93.06 757 THR A CA 1
ATOM 5813 C C . THR A 1 757 ? 10.417 14.585 -19.284 1.00 93.06 757 THR A C 1
ATOM 5815 O O . THR A 1 757 ? 10.857 14.717 -20.439 1.00 93.06 757 THR A O 1
ATOM 5818 N N . LEU A 1 758 ? 10.392 15.621 -18.441 1.00 94.62 758 LEU A N 1
ATOM 5819 C CA . LEU A 1 758 ? 11.060 16.888 -18.699 1.00 94.62 758 LEU A CA 1
ATOM 5820 C C . LEU A 1 758 ? 12.459 16.852 -18.092 1.00 94.62 758 LEU A C 1
ATOM 5822 O O . LEU A 1 758 ? 12.683 16.365 -17.002 1.00 94.62 758 LEU A O 1
ATOM 5826 N N . THR A 1 759 ? 13.426 17.438 -18.791 1.00 95.94 759 THR A N 1
ATOM 5827 C CA . THR A 1 759 ? 14.819 17.373 -18.348 1.00 95.94 759 THR A CA 1
ATOM 5828 C C . THR A 1 759 ? 15.044 18.113 -17.033 1.00 95.94 759 THR A C 1
ATOM 5830 O O . THR A 1 759 ? 14.909 19.338 -16.992 1.00 95.94 759 THR A O 1
ATOM 5833 N N . ASP A 1 760 ? 15.531 17.394 -16.029 1.00 97.44 760 ASP A N 1
ATOM 5834 C CA . ASP A 1 760 ? 16.026 17.947 -14.771 1.00 97.44 760 ASP A CA 1
ATOM 5835 C C . ASP A 1 760 ? 17.543 18.149 -14.808 1.00 97.44 760 ASP A C 1
ATOM 5837 O O . ASP A 1 760 ? 18.259 17.766 -15.751 1.00 97.44 760 ASP A O 1
ATOM 5841 N N . SER A 1 761 ? 18.070 18.799 -13.773 1.00 97.69 761 SER A N 1
ATOM 5842 C CA . SER A 1 761 ? 19.514 18.916 -13.594 1.00 97.69 761 SER A CA 1
ATOM 5843 C C . SER A 1 761 ? 19.931 19.088 -12.148 1.00 97.69 761 SER A C 1
ATOM 5845 O O . SER A 1 761 ? 19.267 19.752 -11.355 1.00 97.69 761 SER A O 1
ATOM 5847 N N . PHE A 1 762 ? 21.117 18.567 -11.856 1.00 98.06 762 PHE A N 1
ATOM 5848 C CA . PHE A 1 762 ? 21.923 18.950 -10.712 1.00 98.06 762 PHE A CA 1
ATOM 5849 C C . PHE A 1 762 ? 23.288 19.423 -11.199 1.00 98.06 762 PHE A C 1
ATOM 5851 O O . PHE A 1 762 ? 23.949 18.773 -12.008 1.00 98.06 762 PHE A O 1
ATOM 5858 N N . GLN A 1 763 ? 23.744 20.537 -10.657 1.00 97.00 763 GLN A N 1
ATOM 5859 C CA . GLN A 1 763 ? 25.115 21.010 -10.780 1.00 97.00 763 GLN A CA 1
ATOM 5860 C C . GLN A 1 763 ? 25.474 21.771 -9.502 1.00 97.00 763 GLN A C 1
ATOM 5862 O O . GLN A 1 763 ? 24.617 22.009 -8.652 1.00 97.00 763 GLN A O 1
ATOM 5867 N N . THR A 1 764 ? 26.722 22.200 -9.376 1.00 96.31 764 THR A N 1
ATOM 5868 C CA . THR A 1 764 ? 27.137 23.127 -8.321 1.00 96.31 764 THR A CA 1
ATOM 5869 C C . THR A 1 764 ? 27.587 24.444 -8.933 1.00 96.31 764 THR A C 1
ATOM 5871 O O . THR A 1 764 ? 28.089 24.500 -10.057 1.00 96.31 764 THR A O 1
ATOM 5874 N N . ALA A 1 765 ? 27.371 25.528 -8.198 1.00 93.94 765 ALA A N 1
ATOM 5875 C CA . ALA A 1 765 ? 27.814 26.860 -8.567 1.00 93.94 765 ALA A CA 1
ATOM 5876 C C . ALA A 1 765 ? 28.599 27.428 -7.388 1.00 93.94 765 ALA A C 1
ATOM 5878 O O . ALA A 1 765 ? 28.033 28.069 -6.511 1.00 93.94 765 ALA A O 1
ATOM 5879 N N . GLY A 1 766 ? 29.916 27.214 -7.352 1.00 91.88 766 GLY A N 1
ATOM 5880 C CA . GLY A 1 766 ? 30.740 27.630 -6.212 1.00 91.88 766 GLY A CA 1
ATOM 5881 C C . GLY A 1 766 ? 30.274 26.953 -4.911 1.00 91.88 766 GLY A C 1
ATOM 5882 O O . GLY A 1 766 ? 30.204 25.727 -4.889 1.00 91.88 766 GLY A O 1
ATOM 5883 N N . PRO A 1 767 ? 29.943 27.700 -3.840 1.00 92.12 767 PRO A N 1
ATOM 5884 C CA . PRO A 1 767 ? 29.572 27.141 -2.538 1.00 92.12 767 PRO A CA 1
ATOM 5885 C C . PRO A 1 767 ? 28.074 26.784 -2.454 1.00 92.12 767 PRO A C 1
ATOM 5887 O O . PRO A 1 767 ? 27.437 27.069 -1.442 1.00 92.12 767 PRO A O 1
ATOM 5890 N N . MET A 1 768 ? 27.467 26.284 -3.534 1.00 96.00 768 MET A N 1
ATOM 5891 C CA . MET A 1 768 ? 26.011 26.144 -3.637 1.00 96.00 768 MET A CA 1
ATOM 5892 C C . MET A 1 768 ? 25.595 25.005 -4.576 1.00 96.00 768 MET A C 1
ATOM 5894 O O . MET A 1 768 ? 26.165 24.852 -5.663 1.00 96.00 768 MET A O 1
ATOM 5898 N N . THR A 1 769 ? 24.590 24.227 -4.174 1.00 97.62 769 THR A N 1
ATOM 5899 C CA . THR A 1 769 ? 23.853 23.320 -5.064 1.00 97.62 769 THR A CA 1
ATOM 5900 C C . THR A 1 769 ? 23.043 24.123 -6.077 1.00 97.62 769 THR A C 1
ATOM 5902 O O . THR A 1 769 ? 22.646 25.253 -5.820 1.00 97.62 769 THR A O 1
ATOM 5905 N N . VAL A 1 770 ? 22.783 23.544 -7.243 1.00 97.56 770 VAL A N 1
ATOM 5906 C CA . VAL A 1 770 ? 21.774 24.031 -8.186 1.00 97.56 770 VAL A CA 1
ATOM 5907 C C . VAL A 1 770 ? 21.048 22.804 -8.716 1.00 97.56 770 VAL A C 1
ATOM 5909 O O . VAL A 1 770 ? 21.450 22.211 -9.722 1.00 97.56 770 VAL A O 1
ATOM 5912 N N . PHE A 1 771 ? 20.015 22.392 -7.991 1.00 98.25 771 PHE A N 1
ATOM 5913 C CA . PHE A 1 771 ? 19.107 21.325 -8.393 1.00 98.25 771 PHE A CA 1
ATOM 5914 C C . PHE A 1 771 ? 17.817 21.926 -8.933 1.00 98.25 771 PHE A C 1
ATOM 5916 O O . PHE A 1 771 ? 17.276 22.830 -8.300 1.00 98.25 771 PHE A O 1
ATOM 5923 N N . GLY A 1 772 ? 17.303 21.430 -10.060 1.00 97.44 772 GLY A N 1
ATOM 5924 C CA . GLY A 1 772 ? 16.023 21.897 -10.577 1.00 97.44 772 GLY A CA 1
ATOM 5925 C C . GLY A 1 772 ? 15.198 20.855 -11.313 1.00 97.44 772 GLY A C 1
ATOM 5926 O O . GLY A 1 772 ? 15.689 20.257 -12.271 1.00 97.44 772 GLY A O 1
ATOM 5927 N N . PHE A 1 773 ? 13.929 20.749 -10.913 1.00 97.94 773 PHE A N 1
ATOM 5928 C CA . PHE A 1 773 ? 12.886 20.036 -11.645 1.00 97.94 773 PHE A CA 1
ATOM 5929 C C . PHE A 1 773 ? 12.469 20.826 -12.892 1.00 97.94 773 PHE A C 1
ATOM 5931 O O . PHE A 1 773 ? 12.177 22.028 -12.801 1.00 97.94 773 PHE A O 1
ATOM 5938 N N . GLY A 1 774 ? 12.428 20.168 -14.051 1.00 96.25 774 GLY A N 1
ATOM 5939 C CA . GLY A 1 774 ? 12.148 20.783 -15.347 1.00 96.25 774 GLY A CA 1
ATOM 5940 C C . GLY A 1 774 ? 13.137 21.895 -15.711 1.00 96.25 774 GLY A C 1
ATOM 5941 O O . GLY A 1 774 ? 12.732 22.957 -16.200 1.00 96.25 774 GLY A O 1
ATOM 5942 N N . ARG A 1 775 ? 14.432 21.665 -15.470 1.00 95.88 775 ARG A N 1
ATOM 5943 C CA . ARG A 1 775 ? 15.534 22.600 -15.729 1.00 95.88 775 ARG A CA 1
ATOM 5944 C C . ARG A 1 775 ? 16.728 21.925 -16.404 1.00 95.88 775 ARG A C 1
ATOM 5946 O O . ARG A 1 775 ? 17.251 20.938 -15.903 1.00 95.88 775 ARG A O 1
ATOM 5953 N N . SER A 1 776 ? 17.304 22.577 -17.418 1.00 93.06 776 SER A N 1
ATOM 5954 C CA . SER A 1 776 ? 18.674 22.278 -17.875 1.00 93.06 776 SER A CA 1
ATOM 5955 C C . SER A 1 776 ? 19.419 23.556 -18.258 1.00 93.06 776 SER A C 1
ATOM 5957 O O . SER A 1 776 ? 18.981 24.313 -19.132 1.00 93.06 776 SER A O 1
ATOM 5959 N N . GLY A 1 777 ? 20.523 23.844 -17.562 1.00 88.69 777 GLY A N 1
ATOM 5960 C CA . GLY A 1 777 ? 21.146 25.171 -17.600 1.00 88.69 777 GLY A CA 1
ATOM 5961 C C . GLY A 1 777 ? 20.129 26.255 -17.222 1.00 88.69 777 GLY A C 1
ATOM 5962 O O . GLY A 1 777 ? 19.385 26.098 -16.259 1.00 88.69 777 GLY A O 1
ATOM 5963 N N . SER A 1 778 ? 20.047 27.333 -18.003 1.00 88.00 778 SER A N 1
ATOM 5964 C CA . SER A 1 778 ? 19.025 28.382 -17.822 1.00 88.00 778 SER A CA 1
ATOM 5965 C C . SER A 1 778 ? 17.676 28.072 -18.498 1.00 88.00 778 SER A C 1
ATOM 5967 O O . SER A 1 778 ? 16.773 28.913 -18.475 1.00 88.00 778 SER A O 1
ATOM 5969 N N . SER A 1 779 ? 17.518 26.889 -19.102 1.00 94.12 779 SER A N 1
ATOM 5970 C CA . SER A 1 779 ? 16.287 26.481 -19.792 1.00 94.12 779 SER A CA 1
ATOM 5971 C C . SER A 1 779 ? 15.228 25.996 -18.806 1.00 94.12 779 SER A C 1
ATOM 5973 O O . SER A 1 779 ? 15.538 25.266 -17.865 1.00 94.12 779 SER A O 1
ATOM 5975 N N . ARG A 1 780 ? 13.977 26.389 -19.063 1.00 94.88 780 ARG A N 1
ATOM 5976 C CA . ARG A 1 780 ? 12.779 26.090 -18.266 1.00 94.88 780 ARG A CA 1
ATOM 5977 C C . ARG A 1 780 ? 11.868 25.139 -19.031 1.00 94.88 780 ARG A C 1
ATOM 5979 O O . ARG A 1 780 ? 11.612 25.377 -20.215 1.00 94.88 780 ARG A O 1
ATOM 5986 N N . TYR A 1 781 ? 11.340 24.116 -18.366 1.00 95.75 781 TYR A N 1
ATOM 5987 C CA . TYR A 1 781 ? 10.491 23.106 -19.000 1.00 95.75 781 TYR A CA 1
ATOM 5988 C C . TYR A 1 781 ? 9.118 22.935 -18.346 1.00 95.75 781 TYR A C 1
ATOM 5990 O O . TYR A 1 781 ? 8.175 22.603 -19.071 1.00 95.75 781 TYR A O 1
ATOM 5998 N N . LEU A 1 782 ? 8.955 23.223 -17.046 1.00 95.31 782 LEU A N 1
ATOM 5999 C CA . LEU A 1 782 ? 7.651 23.088 -16.391 1.00 95.31 782 LEU A CA 1
ATOM 6000 C C . LEU A 1 782 ? 6.633 24.072 -16.980 1.00 95.31 782 LEU A C 1
ATOM 6002 O O . LEU A 1 782 ? 6.935 25.219 -17.315 1.00 95.31 782 LEU A O 1
ATOM 6006 N N . THR A 1 783 ? 5.405 23.585 -17.098 1.00 89.44 783 THR A N 1
ATOM 6007 C CA . THR A 1 783 ? 4.206 24.298 -17.551 1.00 89.44 783 THR A CA 1
ATOM 6008 C C . THR A 1 783 ? 3.002 23.785 -16.753 1.00 89.44 783 THR A C 1
ATOM 6010 O O . THR A 1 783 ? 3.151 22.855 -15.956 1.00 89.44 783 THR A O 1
ATOM 6013 N N . SER A 1 784 ? 1.829 24.381 -17.001 1.00 75.25 784 SER A N 1
ATOM 6014 C CA . SER A 1 784 ? 0.541 24.150 -16.325 1.00 75.25 784 SER A CA 1
ATOM 6015 C C . SER A 1 784 ? 0.465 24.600 -14.861 1.00 75.25 784 SER A C 1
ATOM 6017 O O . SER A 1 784 ? 1.470 24.790 -14.175 1.00 75.25 784 SER A O 1
ATOM 6019 N N . THR A 1 785 ? -0.770 24.775 -14.390 1.00 77.44 785 THR A N 1
ATOM 6020 C CA . THR A 1 785 ? -1.121 24.880 -12.968 1.00 77.44 785 THR A CA 1
ATOM 6021 C C . THR A 1 785 ? -1.160 23.490 -12.317 1.00 77.44 785 THR A C 1
ATOM 6023 O O . THR A 1 785 ? -0.892 22.478 -12.973 1.00 77.44 785 THR A O 1
ATOM 6026 N N . ASN A 1 786 ? -1.474 23.449 -11.019 1.00 73.44 786 ASN A N 1
ATOM 6027 C CA . ASN A 1 786 ? -1.659 22.261 -10.180 1.00 73.44 786 ASN A CA 1
ATOM 6028 C C . ASN A 1 786 ? -0.437 21.333 -10.051 1.00 73.44 786 ASN A C 1
ATOM 6030 O O . ASN A 1 786 ? -0.567 20.212 -9.567 1.00 73.44 786 ASN A O 1
ATOM 6034 N N . ARG A 1 787 ? 0.767 21.798 -10.410 1.00 90.50 787 ARG A N 1
ATOM 6035 C CA . ARG A 1 787 ? 2.008 21.131 -9.993 1.00 90.50 787 ARG A CA 1
ATOM 6036 C C . ARG A 1 787 ? 2.258 21.369 -8.508 1.00 90.50 787 ARG A C 1
ATOM 6038 O O . ARG A 1 787 ? 1.985 22.459 -7.996 1.00 90.50 787 ARG A O 1
ATOM 6045 N N . GLN A 1 788 ? 2.799 20.357 -7.838 1.00 95.31 788 GLN A N 1
ATOM 6046 C CA . GLN A 1 788 ? 3.130 20.403 -6.418 1.00 95.31 788 GLN A CA 1
ATOM 6047 C C . GLN A 1 788 ? 4.583 19.995 -6.189 1.00 95.31 788 GLN A C 1
ATOM 6049 O O . GLN A 1 788 ? 5.096 19.094 -6.852 1.00 95.31 788 GLN A O 1
ATOM 6054 N N . LEU A 1 789 ? 5.218 20.662 -5.231 1.00 97.44 789 LEU A N 1
ATOM 6055 C CA . LEU A 1 789 ? 6.583 20.410 -4.777 1.00 97.44 789 LEU A CA 1
ATOM 6056 C C . LEU A 1 789 ? 6.534 20.160 -3.273 1.00 97.44 789 LEU A C 1
ATOM 6058 O O . LEU A 1 789 ? 5.972 20.976 -2.550 1.00 97.44 789 LEU A O 1
ATOM 6062 N N . SER A 1 790 ? 7.158 19.098 -2.782 1.00 98.06 790 SER A N 1
ATOM 6063 C CA . SER A 1 790 ? 7.401 18.904 -1.352 1.00 98.06 790 SER A CA 1
ATOM 6064 C C . SER A 1 790 ? 8.882 18.785 -1.047 1.00 98.06 790 SER A C 1
ATOM 6066 O O . SER A 1 790 ? 9.633 18.247 -1.853 1.00 98.06 790 SER A O 1
ATOM 6068 N N . PHE A 1 791 ? 9.289 19.249 0.131 1.00 98.31 791 PHE A N 1
ATOM 6069 C CA . PHE A 1 791 ? 10.634 19.038 0.661 1.00 98.31 791 PHE A CA 1
ATOM 6070 C C . PHE A 1 791 ? 10.614 18.904 2.188 1.00 98.31 791 PHE A C 1
ATOM 6072 O O . PHE A 1 791 ? 9.670 19.349 2.849 1.00 98.31 791 PHE A O 1
ATOM 6079 N N . GLY A 1 792 ? 11.653 18.287 2.745 1.00 96.56 792 GLY A N 1
ATOM 6080 C CA . GLY A 1 792 ? 11.799 18.089 4.187 1.00 96.56 792 GLY A CA 1
ATOM 6081 C C . GLY A 1 792 ? 13.154 17.494 4.565 1.00 96.56 792 GLY A C 1
ATOM 6082 O O . GLY A 1 792 ? 13.887 16.990 3.712 1.00 96.56 792 GLY A O 1
ATOM 6083 N N . LEU A 1 793 ? 13.482 17.567 5.855 1.00 97.06 793 LEU A N 1
ATOM 6084 C CA . LEU A 1 793 ? 14.670 16.937 6.431 1.00 97.06 793 LEU A CA 1
ATOM 6085 C C . LEU A 1 793 ? 14.326 15.542 6.966 1.00 97.06 793 LEU A C 1
ATOM 6087 O O . LEU A 1 793 ? 13.236 15.320 7.493 1.00 97.06 793 LEU A O 1
ATOM 6091 N N . VAL A 1 794 ? 15.271 14.610 6.854 1.00 95.44 794 VAL A N 1
ATOM 6092 C CA . VAL A 1 794 ? 15.174 13.263 7.427 1.00 95.44 794 VAL A CA 1
ATOM 6093 C C . VAL A 1 794 ? 16.512 12.837 8.028 1.00 95.44 794 VAL A C 1
ATOM 6095 O O . VAL A 1 794 ? 17.564 12.997 7.408 1.00 95.44 794 VAL A O 1
ATOM 6098 N N . ASP A 1 795 ? 16.466 12.253 9.225 1.00 93.94 795 ASP A N 1
ATOM 6099 C CA . ASP A 1 795 ? 17.627 11.723 9.955 1.00 93.94 795 ASP A CA 1
ATOM 6100 C C . ASP A 1 795 ? 18.034 10.345 9.410 1.00 93.94 795 ASP A C 1
ATOM 6102 O O . ASP A 1 795 ? 18.011 9.327 10.102 1.00 93.94 795 ASP A O 1
ATOM 6106 N N . ALA A 1 796 ? 18.335 10.313 8.111 1.00 91.94 796 ALA A N 1
ATOM 6107 C CA . ALA A 1 796 ? 18.781 9.137 7.390 1.00 91.94 796 ALA A CA 1
ATOM 6108 C C . ALA A 1 796 ? 19.682 9.504 6.203 1.00 91.94 796 ALA A C 1
ATOM 6110 O O . ALA A 1 796 ? 19.518 10.542 5.557 1.00 91.94 796 ALA A O 1
ATOM 6111 N N . THR A 1 797 ? 20.589 8.585 5.871 1.00 92.44 797 THR A N 1
ATOM 6112 C CA . THR A 1 797 ? 21.466 8.635 4.686 1.00 92.44 797 THR A CA 1
ATOM 6113 C C . THR A 1 797 ? 21.205 7.485 3.706 1.00 92.44 797 THR A C 1
ATOM 6115 O O . THR A 1 797 ? 21.608 7.544 2.543 1.00 92.44 797 THR A O 1
ATOM 6118 N N . SER A 1 798 ? 20.527 6.425 4.163 1.00 91.44 798 SER A N 1
ATOM 6119 C CA . SER A 1 798 ? 20.241 5.232 3.367 1.00 91.44 798 SER A CA 1
ATOM 6120 C C . SER A 1 798 ? 19.103 5.491 2.378 1.00 91.44 798 SER A C 1
ATOM 6122 O O . SER A 1 798 ? 18.088 6.100 2.718 1.00 91.44 798 SER A O 1
ATOM 6124 N N . PHE A 1 799 ? 19.234 4.967 1.158 1.00 88.00 799 PHE A N 1
ATOM 6125 C CA . PHE A 1 799 ? 18.184 5.070 0.142 1.00 88.00 799 PHE A CA 1
ATOM 6126 C C . PHE A 1 799 ? 16.852 4.453 0.600 1.00 88.00 799 PHE A C 1
ATOM 6128 O O . PHE A 1 799 ? 15.784 4.980 0.291 1.00 88.00 799 PHE A O 1
ATOM 6135 N N . ALA A 1 800 ? 16.890 3.358 1.365 1.00 79.94 800 ALA A N 1
ATOM 6136 C CA . ALA A 1 800 ? 15.683 2.700 1.861 1.00 79.94 800 ALA A CA 1
ATOM 6137 C C . ALA A 1 800 ? 14.900 3.597 2.838 1.00 79.94 800 ALA A C 1
ATOM 6139 O O . ALA A 1 800 ? 13.684 3.739 2.709 1.00 79.94 800 ALA A O 1
ATOM 6140 N N . ASP A 1 801 ? 15.602 4.244 3.768 1.00 85.12 801 ASP A N 1
ATOM 6141 C CA . ASP A 1 801 ? 14.989 5.072 4.809 1.00 85.12 801 ASP A CA 1
ATOM 6142 C C . ASP A 1 801 ? 14.583 6.452 4.275 1.00 85.12 801 ASP A C 1
ATOM 6144 O O . ASP A 1 801 ? 13.476 6.924 4.550 1.00 85.12 801 ASP A O 1
ATOM 6148 N N . VAL A 1 802 ? 15.424 7.071 3.436 1.00 90.25 802 VAL A N 1
ATOM 6149 C CA . VAL A 1 802 ? 15.086 8.349 2.796 1.00 90.25 802 VAL A CA 1
ATOM 6150 C C . VAL A 1 802 ? 13.913 8.162 1.833 1.00 90.25 802 VAL A C 1
ATOM 6152 O O . VAL A 1 802 ? 12.923 8.878 1.953 1.00 90.25 802 VAL A O 1
ATOM 6155 N N . SER A 1 803 ? 13.929 7.155 0.949 1.00 89.44 803 SER A N 1
ATOM 6156 C CA . SER A 1 803 ? 12.805 6.920 0.024 1.00 89.44 803 SER A CA 1
ATOM 6157 C C . SER A 1 803 ? 11.495 6.555 0.736 1.00 89.44 803 SER A C 1
ATOM 6159 O O . SER A 1 803 ? 10.418 6.884 0.231 1.00 89.44 803 SER A O 1
ATOM 6161 N N . LYS A 1 804 ? 11.554 5.949 1.935 1.00 86.94 804 LYS A N 1
ATOM 6162 C CA . LYS A 1 804 ? 10.386 5.803 2.819 1.00 86.94 804 LYS A CA 1
ATOM 6163 C C . LYS A 1 804 ? 9.835 7.174 3.226 1.00 86.94 804 LYS A C 1
ATOM 6165 O O . LYS A 1 804 ? 8.641 7.394 3.050 1.00 86.94 804 LYS A O 1
ATOM 6170 N N . ALA A 1 805 ? 10.670 8.089 3.722 1.00 90.56 805 ALA A N 1
ATOM 6171 C CA . ALA A 1 805 ? 10.242 9.435 4.123 1.00 90.56 805 ALA A CA 1
ATOM 6172 C C . ALA A 1 805 ? 9.707 10.273 2.942 1.00 90.56 805 ALA A C 1
ATOM 6174 O O . ALA A 1 805 ? 8.687 10.958 3.071 1.00 90.56 805 ALA A O 1
ATOM 6175 N N . VAL A 1 806 ? 10.324 10.158 1.759 1.00 94.38 806 VAL A N 1
ATOM 6176 C CA . VAL A 1 806 ? 9.822 10.813 0.541 1.00 94.38 806 VAL A CA 1
ATOM 6177 C C . VAL A 1 806 ? 8.420 10.305 0.189 1.00 94.38 806 VAL A C 1
ATOM 6179 O O . VAL A 1 806 ? 7.491 11.101 0.037 1.00 94.38 806 VAL A O 1
ATOM 6182 N N . ARG A 1 807 ? 8.226 8.981 0.110 1.00 92.44 807 ARG A N 1
ATOM 6183 C CA . ARG A 1 807 ? 6.918 8.388 -0.223 1.00 92.44 807 ARG A CA 1
ATOM 6184 C C . ARG A 1 807 ? 5.870 8.634 0.856 1.00 92.44 807 ARG A C 1
ATOM 6186 O O . ARG A 1 807 ? 4.716 8.886 0.516 1.00 92.44 807 ARG A O 1
ATOM 6193 N N . ASP A 1 808 ? 6.257 8.622 2.132 1.00 88.31 808 ASP A N 1
ATOM 6194 C CA . ASP A 1 808 ? 5.377 9.024 3.230 1.00 88.31 808 ASP A CA 1
ATOM 6195 C C . ASP A 1 808 ? 4.826 10.437 3.000 1.00 88.31 808 ASP A C 1
ATOM 6197 O O . ASP A 1 808 ? 3.623 10.655 3.128 1.00 88.31 808 ASP A O 1
ATOM 6201 N N . THR A 1 809 ? 5.671 11.358 2.535 1.00 88.12 809 THR A N 1
ATOM 6202 C CA . THR A 1 809 ? 5.298 12.744 2.232 1.00 88.12 809 THR A CA 1
ATOM 6203 C C . THR A 1 809 ? 4.279 12.848 1.096 1.00 88.12 809 THR A C 1
ATOM 6205 O O . THR A 1 809 ? 3.129 13.225 1.343 1.00 88.12 809 THR A O 1
ATOM 6208 N N . TYR A 1 810 ? 4.680 12.531 -0.142 1.00 84.69 810 TYR A N 1
ATOM 6209 C CA . TYR A 1 810 ? 3.917 12.937 -1.332 1.00 84.69 810 TYR A CA 1
ATOM 6210 C C . TYR A 1 810 ? 2.892 11.905 -1.819 1.00 84.69 810 TYR A C 1
ATOM 6212 O O . TYR A 1 810 ? 1.907 12.279 -2.454 1.00 84.69 810 TYR A O 1
ATOM 6220 N N . LYS A 1 811 ? 3.060 10.608 -1.517 1.00 84.31 811 LYS A N 1
ATOM 6221 C CA . LYS A 1 811 ? 2.084 9.598 -1.954 1.00 84.31 811 LYS A CA 1
ATOM 6222 C C . LYS A 1 811 ? 0.786 9.769 -1.173 1.00 84.31 811 LYS A C 1
ATOM 6224 O O . LYS A 1 811 ? 0.798 9.829 0.060 1.00 84.31 811 LYS A O 1
ATOM 6229 N N . LEU A 1 812 ? -0.339 9.787 -1.876 1.00 77.88 812 LEU A N 1
ATOM 6230 C CA . LEU A 1 812 ? -1.655 9.998 -1.274 1.00 77.88 812 LEU A CA 1
ATOM 6231 C C . LEU A 1 812 ? -2.039 8.874 -0.299 1.00 77.88 812 LEU A C 1
ATOM 6233 O O . LEU A 1 812 ? -1.630 7.721 -0.449 1.00 77.88 812 LEU A O 1
ATOM 6237 N N . LEU A 1 813 ? -2.840 9.228 0.703 1.00 75.81 813 LEU A N 1
ATOM 6238 C CA . LEU A 1 813 ? -3.621 8.278 1.493 1.00 75.81 813 LEU A CA 1
ATOM 6239 C C . LEU A 1 813 ? -4.918 7.976 0.738 1.00 75.81 813 LEU A C 1
ATOM 6241 O O . LEU A 1 813 ? -5.469 8.866 0.094 1.00 75.81 813 LEU A O 1
ATOM 6245 N N . ASN A 1 814 ? -5.434 6.753 0.844 1.00 68.56 814 ASN A N 1
ATOM 6246 C CA . ASN A 1 814 ? -6.797 6.462 0.403 1.00 68.56 814 ASN A CA 1
ATOM 6247 C C . ASN A 1 814 ? -7.735 6.691 1.594 1.00 68.56 814 ASN A C 1
ATOM 6249 O O . ASN A 1 814 ? -7.620 6.012 2.617 1.00 68.56 814 ASN A O 1
ATOM 6253 N N . ILE A 1 815 ? -8.608 7.688 1.470 1.00 74.25 815 ILE A N 1
ATOM 6254 C CA . ILE A 1 815 ? -9.477 8.191 2.533 1.00 74.25 815 ILE A CA 1
ATOM 6255 C C . ILE A 1 815 ? -10.922 7.996 2.084 1.00 74.25 815 ILE A C 1
ATOM 6257 O O . ILE A 1 815 ? -11.315 8.483 1.027 1.00 74.25 815 ILE A O 1
ATOM 6261 N N . ALA A 1 816 ? -11.723 7.319 2.905 1.00 57.97 816 ALA A N 1
ATOM 6262 C CA . ALA A 1 816 ? -13.158 7.181 2.686 1.00 57.97 816 ALA A CA 1
ATOM 6263 C C . ALA A 1 816 ? -13.937 7.677 3.907 1.00 57.97 816 ALA A C 1
ATOM 6265 O O . ALA A 1 816 ? -13.567 7.394 5.048 1.00 57.97 816 ALA A O 1
ATOM 6266 N N . ILE A 1 817 ? -15.021 8.408 3.650 1.00 70.44 817 ILE A N 1
ATOM 6267 C CA . ILE A 1 817 ? -15.941 8.942 4.659 1.00 70.44 817 ILE A CA 1
ATOM 6268 C C . ILE A 1 817 ? -17.251 8.164 4.550 1.00 70.44 817 ILE A C 1
ATOM 6270 O O . ILE A 1 817 ? -17.835 8.060 3.471 1.00 70.44 817 ILE A O 1
ATOM 6274 N N . SER A 1 818 ? -17.710 7.609 5.665 1.00 67.94 818 SER A N 1
ATOM 6275 C CA . SER A 1 818 ? -18.973 6.871 5.736 1.00 67.94 818 SER A CA 1
ATOM 6276 C C . SER A 1 818 ? -20.162 7.830 5.892 1.00 67.94 818 SER A C 1
ATOM 6278 O O . SER A 1 818 ? -19.985 8.969 6.344 1.00 67.94 818 SER A O 1
ATOM 6280 N N . PRO A 1 819 ? -21.401 7.396 5.591 1.00 67.62 819 PRO A N 1
ATOM 6281 C CA . PRO A 1 819 ? -22.594 8.125 6.012 1.00 67.62 819 PRO A CA 1
ATOM 6282 C C . PRO A 1 819 ? -22.535 8.451 7.511 1.00 67.62 819 PRO A C 1
ATOM 6284 O O . PRO A 1 819 ? -22.026 7.658 8.303 1.00 67.62 819 PRO A O 1
ATOM 6287 N N . ALA A 1 820 ? -23.026 9.626 7.902 1.00 78.69 820 ALA A N 1
ATOM 6288 C CA . ALA A 1 820 ? -23.056 9.997 9.310 1.00 78.69 820 ALA A CA 1
ATOM 6289 C C . ALA A 1 820 ? -24.086 9.174 10.096 1.00 78.69 820 ALA A C 1
ATOM 6291 O O . ALA A 1 820 ? -25.097 8.719 9.562 1.00 78.69 820 ALA A O 1
ATOM 6292 N N . GLU A 1 821 ? -23.828 9.041 11.391 1.00 85.06 821 GLU A N 1
ATOM 6293 C CA . GLU A 1 821 ? -24.654 8.353 12.374 1.00 85.06 821 GLU A CA 1
ATOM 6294 C C . GLU A 1 821 ? -25.195 9.363 13.396 1.00 85.06 821 GLU A C 1
ATOM 6296 O O . GLU A 1 821 ? -24.549 10.371 13.697 1.00 85.06 821 GLU A O 1
ATOM 6301 N N . TYR A 1 822 ? -26.372 9.081 13.960 1.00 87.75 822 TYR A N 1
ATOM 6302 C CA . TYR A 1 822 ? -27.015 9.900 14.991 1.00 87.75 822 TYR A CA 1
ATOM 6303 C C . TYR A 1 822 ? -27.409 9.043 16.199 1.00 87.75 822 TYR A C 1
ATOM 6305 O O . TYR A 1 822 ? -28.094 8.032 16.040 1.00 87.75 822 TYR A O 1
ATOM 6313 N N . ASN A 1 823 ? -27.029 9.473 17.404 1.00 83.00 823 ASN A N 1
ATOM 6314 C CA . ASN A 1 823 ? -27.407 8.820 18.656 1.00 83.00 823 ASN A CA 1
ATOM 6315 C C . ASN A 1 823 ? -28.620 9.527 19.304 1.00 83.00 823 ASN A C 1
ATOM 6317 O O . ASN A 1 823 ? -28.486 10.652 19.792 1.00 83.00 823 ASN A O 1
ATOM 6321 N N . PRO A 1 824 ? -29.805 8.885 19.368 1.00 59.19 824 PRO A N 1
ATOM 6322 C CA . PRO A 1 824 ? -31.001 9.468 19.977 1.00 59.19 824 PRO A CA 1
ATOM 6323 C C . PRO A 1 824 ? -31.010 9.421 21.516 1.00 59.19 824 PRO A C 1
ATOM 6325 O O . PRO A 1 824 ? -31.904 9.999 22.127 1.00 59.19 824 PRO A O 1
ATOM 6328 N N . GLY A 1 825 ? -30.042 8.754 22.162 1.00 57.72 825 GLY A N 1
ATOM 6329 C CA . GLY A 1 825 ? -29.940 8.670 23.628 1.00 57.72 825 GLY A CA 1
ATOM 6330 C C . GLY A 1 825 ? -29.584 9.995 24.317 1.00 57.72 825 GLY A C 1
ATOM 6331 O O . GLY A 1 825 ? -29.623 10.092 25.543 1.00 57.72 825 GLY A O 1
ATOM 6332 N N . VAL A 1 826 ? -29.257 11.026 23.537 1.00 50.78 826 VAL A N 1
ATOM 6333 C CA . VAL A 1 826 ? -28.905 12.365 24.012 1.00 50.78 826 VAL A CA 1
ATOM 6334 C C . VAL A 1 826 ? -30.174 13.206 24.091 1.00 50.78 826 VAL A C 1
ATOM 6336 O O . VAL A 1 826 ? -30.630 13.744 23.086 1.00 50.78 826 VAL A O 1
ATOM 6339 N N . THR A 1 827 ? -30.771 13.330 25.280 1.00 37.97 827 THR A N 1
ATOM 6340 C CA . THR A 1 827 ? -31.908 14.248 25.469 1.00 37.97 827 THR A CA 1
ATOM 6341 C C . THR A 1 827 ? -31.364 15.676 25.594 1.00 37.97 827 THR A C 1
ATOM 6343 O O . THR A 1 827 ? -30.714 15.967 26.601 1.00 37.97 827 THR A O 1
ATOM 6346 N N . PRO A 1 828 ? -31.595 16.595 24.637 1.00 37.84 828 PRO A N 1
ATOM 6347 C CA . PRO A 1 828 ? -31.243 17.990 24.848 1.00 37.84 828 PRO A CA 1
ATOM 6348 C C . PRO A 1 828 ? -32.243 18.576 25.845 1.00 37.84 828 PRO A C 1
ATOM 6350 O O . PRO A 1 828 ? -33.440 18.614 25.562 1.00 37.84 828 PRO A O 1
ATOM 6353 N N . THR A 1 829 ? -31.778 19.025 27.013 1.00 30.30 829 THR A N 1
ATOM 6354 C CA . THR A 1 829 ? -32.630 19.716 27.993 1.00 30.30 829 THR A CA 1
ATOM 6355 C C . THR A 1 829 ? -33.248 20.956 27.335 1.00 30.30 829 THR A C 1
ATOM 6357 O O . THR A 1 829 ? -32.514 21.900 27.025 1.00 30.30 829 THR A O 1
ATOM 6360 N N . PRO A 1 830 ? -34.572 20.999 27.096 1.00 33.38 830 PRO A N 1
ATOM 6361 C CA . PRO A 1 830 ? -35.163 22.072 26.317 1.00 33.38 830 PRO A CA 1
ATOM 6362 C C . PRO A 1 830 ? -35.370 23.299 27.203 1.00 33.38 830 PRO A C 1
ATOM 6364 O O . PRO A 1 830 ? -36.234 23.306 28.080 1.00 33.38 830 PRO A O 1
ATOM 6367 N N . THR A 1 831 ? -34.622 24.372 26.942 1.00 33.34 831 THR A N 1
ATOM 6368 C CA . THR A 1 831 ? -34.958 25.690 27.495 1.00 33.34 831 THR A CA 1
ATOM 6369 C C . THR A 1 831 ? -35.858 26.440 26.509 1.00 33.34 831 THR A C 1
ATOM 6371 O O . THR A 1 831 ? -35.376 27.140 25.627 1.00 33.34 831 THR A O 1
ATOM 6374 N N . ASN A 1 832 ? -37.171 26.306 26.732 1.00 33.75 832 ASN A N 1
ATOM 6375 C CA . ASN A 1 832 ? -38.285 27.127 26.222 1.00 33.75 832 ASN A CA 1
ATOM 6376 C C . ASN A 1 832 ? -38.745 26.960 24.750 1.00 33.75 832 ASN A C 1
ATOM 6378 O O . ASN A 1 832 ? -38.127 27.436 23.804 1.00 33.75 832 ASN A O 1
ATOM 6382 N N . THR A 1 833 ? -39.942 26.381 24.597 1.00 29.42 833 THR A N 1
ATOM 6383 C CA . THR A 1 833 ? -40.806 26.377 23.393 1.00 29.42 833 THR A CA 1
ATOM 6384 C C . THR A 1 833 ? -41.536 27.727 23.209 1.00 29.42 833 THR A C 1
ATOM 6386 O O . THR A 1 833 ? -41.671 28.466 24.189 1.00 29.42 833 THR A O 1
ATOM 6389 N N . PRO A 1 834 ? -42.081 28.053 22.009 1.00 35.06 834 PRO A N 1
ATOM 6390 C CA . PRO A 1 834 ? -43.500 27.719 21.758 1.00 35.06 834 PRO A CA 1
ATOM 6391 C C . PRO A 1 834 ? -43.915 27.316 20.309 1.00 35.06 834 PRO A C 1
ATOM 6393 O O . PRO A 1 834 ? -43.658 28.029 19.349 1.00 35.06 834 PRO A O 1
ATOM 6396 N N . THR A 1 835 ? -44.724 26.242 20.233 1.00 27.38 835 THR A N 1
ATOM 6397 C CA . THR A 1 835 ? -45.957 26.077 19.406 1.00 27.38 835 THR A CA 1
ATOM 6398 C C . THR A 1 835 ? -45.930 25.764 17.882 1.00 27.38 835 THR A C 1
ATOM 6400 O O . THR A 1 835 ? -45.850 26.670 17.067 1.00 27.38 835 THR A O 1
ATOM 6403 N N . ALA A 1 836 ? -46.250 24.487 17.564 1.00 27.91 836 ALA A N 1
ATOM 6404 C CA . ALA A 1 836 ? -47.124 23.922 16.489 1.00 27.91 836 ALA A CA 1
ATOM 6405 C C . ALA A 1 836 ? -46.869 24.247 14.979 1.00 27.91 836 ALA A C 1
ATOM 6407 O O . ALA A 1 836 ? -46.534 25.360 14.614 1.00 27.91 836 ALA A O 1
ATOM 6408 N N . THR A 1 837 ? -47.071 23.342 14.001 1.00 26.25 837 THR A N 1
ATOM 6409 C CA . THR A 1 837 ? -48.270 22.507 13.716 1.00 26.25 837 THR A CA 1
ATOM 6410 C C . THR A 1 837 ? -47.997 21.339 12.728 1.00 26.25 837 THR A C 1
ATOM 6412 O O . THR A 1 837 ? -47.119 21.450 11.886 1.00 26.25 837 THR A O 1
ATOM 6415 N N . SER A 1 838 ? -48.822 20.276 12.815 1.00 26.98 838 SER A N 1
ATOM 6416 C CA . SER A 1 838 ? -49.188 19.239 11.803 1.00 26.98 838 SER A CA 1
ATOM 6417 C C . SER A 1 838 ? -48.132 18.490 10.956 1.00 26.98 838 SER A C 1
ATOM 6419 O O . SER A 1 838 ? -47.397 19.080 10.172 1.00 26.98 838 SER A O 1
ATOM 6421 N N . GLU A 1 839 ? -48.214 17.152 10.986 1.00 33.47 839 GLU A N 1
ATOM 6422 C CA . GLU A 1 839 ? -47.587 16.221 10.025 1.00 33.47 839 GLU A CA 1
ATOM 6423 C C . GLU A 1 839 ? -48.145 16.343 8.593 1.00 33.47 839 GLU A C 1
ATOM 6425 O O . GLU A 1 839 ? -49.294 16.752 8.397 1.00 33.47 839 GLU A O 1
ATOM 6430 N N . PRO A 1 840 ? -47.380 15.853 7.599 1.00 26.84 840 PRO A N 1
ATOM 6431 C CA . PRO A 1 840 ? -47.962 14.876 6.674 1.00 26.84 840 PRO A CA 1
ATOM 6432 C C . PRO A 1 840 ? -47.079 13.636 6.432 1.00 26.84 840 PRO A C 1
ATOM 6434 O O . PRO A 1 840 ? -45.853 13.703 6.366 1.00 26.84 840 PRO A O 1
ATOM 6437 N N . THR A 1 841 ? -47.732 12.494 6.216 1.00 34.56 841 THR A N 1
ATOM 6438 C CA . THR A 1 841 ? -47.122 11.213 5.823 1.00 34.56 841 THR A CA 1
ATOM 6439 C C . THR A 1 841 ? -46.818 11.192 4.318 1.00 34.56 841 THR A C 1
ATOM 6441 O O . THR A 1 841 ? -47.723 11.454 3.526 1.00 34.56 841 THR A O 1
ATOM 6444 N N . ILE A 1 842 ? -45.595 10.835 3.891 1.00 24.56 842 ILE A N 1
ATOM 6445 C CA . ILE A 1 842 ? -45.258 10.604 2.468 1.00 24.56 842 ILE A CA 1
ATOM 6446 C C . ILE A 1 842 ? -44.385 9.346 2.297 1.00 24.56 842 ILE A C 1
ATOM 6448 O O . ILE A 1 842 ? -43.487 9.068 3.087 1.00 24.56 842 ILE A O 1
ATOM 6452 N N . THR A 1 843 ? -44.695 8.583 1.248 1.00 24.22 843 THR A N 1
ATOM 6453 C CA . THR A 1 843 ? -44.101 7.301 0.845 1.00 24.22 843 THR A CA 1
ATOM 6454 C C . THR A 1 843 ? -42.664 7.435 0.325 1.00 24.22 843 THR A C 1
ATOM 6456 O O . THR A 1 843 ? -42.388 8.307 -0.497 1.00 24.22 843 THR A O 1
ATOM 6459 N N . TYR A 1 844 ? -41.769 6.517 0.705 1.00 21.45 844 TYR A N 1
ATOM 6460 C CA . TYR A 1 844 ? -40.422 6.419 0.127 1.00 21.45 844 TYR A CA 1
ATOM 6461 C C . TYR A 1 844 ? -40.411 5.582 -1.161 1.00 21.45 844 TYR A C 1
ATOM 6463 O O . TYR A 1 844 ? -40.852 4.435 -1.159 1.00 21.45 844 TYR A O 1
ATOM 6471 N N . ASN A 1 845 ? -39.839 6.141 -2.230 1.00 24.19 845 ASN A N 1
ATOM 6472 C CA . ASN A 1 845 ? -39.396 5.421 -3.428 1.00 24.19 845 ASN A CA 1
ATOM 6473 C C . ASN A 1 845 ? -37.903 5.711 -3.660 1.00 24.19 845 ASN A C 1
ATOM 6475 O O . ASN A 1 845 ? -37.440 6.828 -3.437 1.00 24.19 845 ASN A O 1
ATOM 6479 N N . ASN A 1 846 ? -37.165 4.690 -4.097 1.00 26.72 846 ASN A N 1
ATOM 6480 C CA . ASN A 1 846 ? -35.701 4.682 -4.187 1.00 26.72 846 ASN A CA 1
ATOM 6481 C C . ASN A 1 846 ? -35.126 5.715 -5.171 1.00 26.72 846 ASN A C 1
ATOM 6483 O O . ASN A 1 846 ? -35.633 5.844 -6.284 1.00 26.72 846 ASN A O 1
ATOM 6487 N N . TYR A 1 847 ? -33.978 6.308 -4.821 1.00 26.52 847 TYR A N 1
ATOM 6488 C CA . TYR A 1 847 ? -33.040 6.913 -5.774 1.00 26.52 847 TYR A CA 1
ATOM 6489 C C . TYR A 1 847 ? -31.582 6.559 -5.435 1.00 26.52 847 TYR A C 1
ATOM 6491 O O . TYR A 1 847 ? -31.252 6.216 -4.301 1.00 26.52 847 TYR A O 1
ATOM 6499 N N . LEU A 1 848 ? -30.747 6.571 -6.474 1.00 25.05 848 LEU A N 1
ATOM 6500 C CA . LEU A 1 848 ? -29.374 6.053 -6.524 1.00 25.05 848 LEU A CA 1
ATOM 6501 C C . LEU A 1 848 ? -28.353 7.007 -5.863 1.00 25.05 848 LEU A C 1
ATOM 6503 O O . LEU A 1 848 ? -28.616 8.210 -5.800 1.00 25.05 848 LEU A O 1
ATOM 6507 N N . PRO A 1 849 ? -27.175 6.517 -5.419 1.00 27.56 849 PRO A N 1
ATOM 6508 C CA . PRO A 1 849 ? -26.100 7.382 -4.934 1.00 27.56 849 PRO A CA 1
ATOM 6509 C C . PRO A 1 849 ? -25.552 8.293 -6.046 1.00 27.56 849 PRO A C 1
ATOM 6511 O O . PRO A 1 849 ? -25.388 7.883 -7.194 1.00 27.56 849 PRO A O 1
ATOM 6514 N N . PHE A 1 850 ? -25.279 9.541 -5.671 1.00 25.98 850 PHE A N 1
ATOM 6515 C CA . PHE A 1 850 ? -24.933 10.663 -6.545 1.00 25.98 850 PHE A CA 1
ATOM 6516 C C . PHE A 1 850 ? -23.419 10.924 -6.527 1.00 25.98 850 PHE A C 1
ATOM 6518 O O . PHE A 1 850 ? -22.826 11.003 -5.452 1.00 25.98 850 PHE A O 1
ATOM 6525 N N . ILE A 1 851 ? -22.802 11.078 -7.704 1.00 26.00 851 ILE A N 1
ATOM 6526 C CA . ILE A 1 851 ? -21.414 11.548 -7.845 1.00 26.00 851 ILE A CA 1
ATOM 6527 C C . ILE A 1 851 ? -21.417 13.080 -7.800 1.00 26.00 851 ILE A C 1
ATOM 6529 O O . ILE A 1 851 ? -22.218 13.712 -8.486 1.00 26.00 851 ILE A O 1
ATOM 6533 N N . ILE A 1 852 ? -20.519 13.667 -7.005 1.00 28.27 852 ILE A N 1
ATOM 6534 C CA . ILE A 1 852 ? -20.320 15.119 -6.931 1.00 28.27 852 ILE A CA 1
ATOM 6535 C C . ILE A 1 852 ? -19.079 15.494 -7.746 1.00 28.27 852 ILE A C 1
ATOM 6537 O O . ILE A 1 852 ? -17.960 15.348 -7.264 1.00 28.27 852 ILE A O 1
ATOM 6541 N N . ASP A 1 853 ? -19.301 16.033 -8.944 1.00 29.11 853 ASP A N 1
ATOM 6542 C CA . ASP A 1 853 ? -18.371 16.965 -9.591 1.00 29.11 853 ASP A CA 1
ATOM 6543 C C . ASP A 1 853 ? -18.747 18.402 -9.191 1.00 29.11 853 ASP A C 1
ATOM 6545 O O . ASP A 1 853 ? -19.932 18.746 -9.146 1.00 29.11 853 ASP A O 1
ATOM 6549 N N . LEU A 1 854 ? -17.756 19.270 -8.957 1.00 26.58 854 LEU A N 1
ATOM 6550 C CA . LEU A 1 854 ? -17.955 20.719 -8.800 1.00 26.58 854 LEU A CA 1
ATOM 6551 C C . LEU A 1 854 ? -16.906 21.517 -9.601 1.00 26.58 854 LEU A C 1
ATOM 6553 O O . LEU A 1 854 ? -15.745 21.559 -9.197 1.00 26.58 854 LEU A O 1
ATOM 6557 N N . PRO A 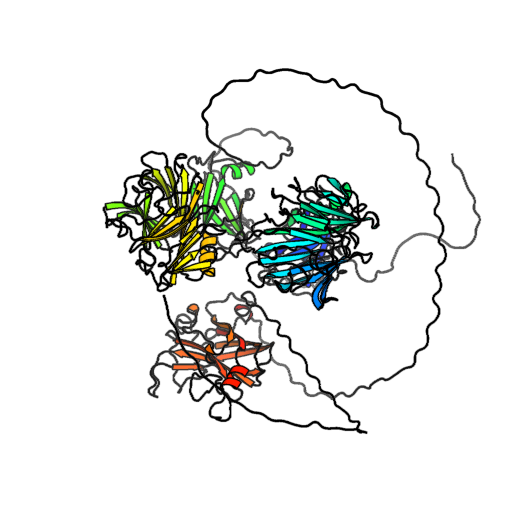1 855 ? -17.307 22.194 -10.697 1.00 49.44 855 PRO A N 1
ATOM 6558 C CA . PRO A 1 855 ? -16.430 23.068 -11.480 1.00 49.44 855 PRO A CA 1
ATOM 6559 C C . PRO A 1 855 ? -16.869 24.550 -11.487 1.00 49.44 855 PRO A C 1
ATOM 6561 O O . PRO A 1 855 ? -18.040 24.845 -11.705 1.00 49.44 855 PRO A O 1
ATOM 6564 N N . TRP A 1 856 ? -15.913 25.481 -11.363 1.00 31.27 856 TRP A N 1
ATOM 6565 C CA . TRP A 1 856 ? -16.013 26.924 -11.691 1.00 31.27 856 TRP A CA 1
ATOM 6566 C C . TRP A 1 856 ? -14.583 27.456 -11.945 1.00 31.27 856 TRP A C 1
ATOM 6568 O O . TRP A 1 856 ? -13.691 27.075 -11.194 1.00 31.27 856 TRP A O 1
ATOM 6578 N N . GLY A 1 857 ? -14.226 28.312 -12.915 1.00 28.70 857 GLY A N 1
ATOM 6579 C CA . GLY A 1 857 ? -14.884 28.964 -14.071 1.00 28.70 857 GLY A CA 1
ATOM 6580 C C . GLY A 1 857 ? -13.807 29.785 -14.844 1.00 28.70 857 GLY A C 1
ATOM 6581 O O . GLY A 1 857 ? -12.668 29.848 -14.390 1.00 28.70 857 GLY A O 1
ATOM 6582 N N . GLU A 1 858 ? -14.008 30.434 -16.000 1.00 31.84 858 GLU A N 1
ATOM 6583 C CA . GLU A 1 858 ? -15.191 30.601 -16.863 1.00 31.84 858 GLU A CA 1
ATOM 6584 C C . GLU A 1 858 ? -14.827 30.486 -18.376 1.00 31.84 858 GLU A C 1
ATOM 6586 O O . GLU A 1 858 ? -14.612 29.377 -18.858 1.00 31.84 858 GLU A O 1
ATOM 6591 N N . VAL A 1 859 ? -14.792 31.591 -19.151 1.00 35.78 859 VAL A N 1
ATOM 6592 C CA . VAL A 1 859 ? -14.687 31.620 -20.638 1.00 35.78 859 VAL A CA 1
ATOM 6593 C C . VAL A 1 859 ? -13.974 32.901 -21.141 1.00 35.78 859 VAL A C 1
ATOM 6595 O O . VAL A 1 859 ? -13.788 33.839 -20.366 1.00 35.78 859 VAL A O 1
ATOM 6598 N N . PRO A 1 860 ? -13.620 33.011 -22.441 1.00 33.25 860 PRO A N 1
ATOM 6599 C CA . PRO A 1 860 ? -14.358 33.994 -23.254 1.00 33.25 860 PRO A CA 1
ATOM 6600 C C . PRO A 1 860 ? -14.769 33.511 -24.662 1.00 33.25 860 PRO A C 1
ATOM 6602 O O . PRO A 1 860 ? -14.197 32.592 -25.242 1.00 33.25 860 PRO A O 1
ATOM 6605 N N . ALA A 1 861 ? -15.800 34.157 -25.212 1.00 32.91 861 ALA A N 1
ATOM 6606 C CA . ALA A 1 861 ? -16.532 33.728 -26.406 1.00 32.91 861 ALA A CA 1
ATOM 6607 C C . ALA A 1 861 ? -15.949 34.213 -27.749 1.00 32.91 861 ALA A C 1
ATOM 6609 O O . ALA A 1 861 ? -15.333 35.274 -27.821 1.00 32.91 861 ALA A O 1
ATOM 6610 N N . THR A 1 862 ? -16.272 33.505 -28.843 1.00 32.66 862 THR A N 1
ATOM 6611 C CA . THR A 1 862 ? -16.947 34.045 -30.056 1.00 32.66 862 THR A CA 1
ATOM 6612 C C . THR A 1 862 ? -17.091 32.978 -31.154 1.00 32.66 862 THR A C 1
ATOM 6614 O O . THR A 1 862 ? -16.169 32.194 -31.343 1.00 32.66 862 THR A O 1
ATOM 6617 N N . LEU A 1 863 ? -18.217 33.021 -31.898 1.00 29.34 863 LEU A N 1
ATOM 6618 C CA . LEU A 1 863 ? -18.474 32.628 -33.314 1.00 29.34 863 LEU A CA 1
ATOM 6619 C C . LEU A 1 863 ? -19.873 31.968 -33.520 1.00 29.34 863 LEU A C 1
ATOM 6621 O O . LEU A 1 863 ? -20.507 31.586 -32.537 1.00 29.34 863 LEU A O 1
ATOM 6625 N N . PRO A 1 864 ? -20.455 32.012 -34.745 1.00 34.06 864 PRO A N 1
ATOM 6626 C CA . PRO A 1 864 ? -21.895 32.258 -34.942 1.00 34.06 864 PRO A CA 1
ATOM 6627 C C . PRO A 1 864 ? -22.784 30.998 -35.036 1.00 34.06 864 PRO A C 1
ATOM 6629 O O . PRO A 1 864 ? -22.276 29.898 -35.247 1.00 34.06 864 PRO A O 1
ATOM 6632 N N . PRO A 1 865 ? -24.124 31.143 -34.930 1.00 36.28 865 PRO A N 1
ATOM 6633 C CA . PRO A 1 865 ? -25.043 30.007 -34.863 1.00 36.28 865 PRO A CA 1
ATOM 6634 C C . PRO A 1 865 ? -25.337 29.381 -36.242 1.00 36.28 865 PRO A C 1
ATOM 6636 O O . PRO A 1 865 ? -25.807 30.086 -37.140 1.00 36.28 865 PRO A O 1
ATOM 6639 N N . PRO A 1 866 ? -25.166 28.056 -36.417 1.00 33.09 866 PRO A N 1
ATOM 6640 C CA . PRO A 1 866 ? -25.734 27.334 -37.547 1.00 33.09 866 PRO A CA 1
ATOM 6641 C C . PRO A 1 866 ? -27.224 27.032 -37.316 1.00 33.09 866 PRO A C 1
ATOM 6643 O O . PRO A 1 866 ? -27.656 26.610 -36.244 1.00 33.09 866 PRO A O 1
ATOM 6646 N N . THR A 1 867 ? -28.013 27.267 -38.359 1.00 28.45 867 THR A N 1
ATOM 6647 C CA . THR A 1 867 ? -29.476 27.152 -38.406 1.00 28.45 867 THR A CA 1
ATOM 6648 C C . THR A 1 867 ? -29.999 25.726 -38.234 1.00 28.45 867 THR A C 1
ATOM 6650 O O . THR A 1 867 ? -29.444 24.776 -38.787 1.00 28.45 867 THR A O 1
ATOM 6653 N N . SER A 1 868 ? -31.147 25.585 -37.567 1.00 30.95 868 SER A N 1
ATOM 6654 C CA . SER A 1 868 ? -31.897 24.329 -37.507 1.00 30.95 868 SER A CA 1
ATOM 6655 C C . SER A 1 868 ? -32.367 23.886 -38.897 1.00 30.95 868 SER A C 1
ATOM 6657 O O . SER A 1 868 ? -33.009 24.642 -39.624 1.00 30.95 868 SER A O 1
ATOM 6659 N N . THR A 1 869 ? -32.081 22.631 -39.253 1.00 27.22 869 THR A N 1
ATOM 6660 C CA . THR A 1 869 ? -32.573 22.003 -40.489 1.00 27.22 869 THR A CA 1
ATOM 6661 C C . THR A 1 869 ? -33.320 20.726 -40.118 1.00 27.22 869 THR A C 1
ATOM 6663 O O . THR A 1 869 ? -32.757 19.853 -39.463 1.00 27.22 869 THR A O 1
ATOM 6666 N N . SER A 1 870 ? -34.600 20.634 -40.480 1.00 36.47 870 SER A N 1
ATOM 6667 C CA . SER A 1 870 ? -35.477 19.514 -40.133 1.00 36.47 870 SER A CA 1
ATOM 6668 C C . SER A 1 870 ? -35.622 18.520 -41.289 1.00 36.47 870 SER A C 1
ATOM 6670 O O . SER A 1 870 ? -36.082 18.867 -42.375 1.00 36.47 870 SER A O 1
ATOM 6672 N N . THR A 1 871 ? -35.299 17.253 -41.029 1.00 27.84 871 THR A N 1
ATOM 6673 C CA . THR A 1 871 ? -35.527 16.108 -41.933 1.00 27.84 871 THR A CA 1
ATOM 6674 C C . THR A 1 871 ? -35.689 14.830 -41.085 1.00 27.84 871 THR A C 1
ATOM 6676 O O . THR A 1 871 ? -35.327 14.839 -39.909 1.00 27.84 871 THR A O 1
ATOM 6679 N N . PRO A 1 872 ? -36.397 13.788 -41.559 1.00 32.94 872 PRO A N 1
ATOM 6680 C CA . PRO A 1 872 ? -37.761 13.600 -41.072 1.00 32.94 872 PRO A CA 1
ATOM 6681 C C . PRO A 1 872 ? -37.991 12.290 -40.306 1.00 32.94 872 PRO A C 1
ATOM 6683 O O . PRO A 1 872 ? -37.330 11.278 -40.529 1.00 32.94 872 PRO A O 1
ATOM 6686 N N . THR A 1 873 ? -39.018 12.292 -39.455 1.00 33.00 873 THR A N 1
ATOM 6687 C CA . THR A 1 873 ? -39.521 11.107 -38.749 1.00 33.00 873 THR A CA 1
ATOM 6688 C C . THR A 1 873 ? -40.048 10.055 -39.729 1.00 33.00 873 THR A C 1
ATOM 6690 O O . THR A 1 873 ? -41.071 10.272 -40.379 1.00 33.00 873 THR A O 1
ATOM 6693 N N . ALA A 1 874 ? -39.406 8.886 -39.791 1.00 31.05 874 ALA A N 1
ATOM 6694 C CA . ALA A 1 874 ? -39.946 7.723 -40.492 1.00 31.05 874 ALA A CA 1
ATOM 6695 C C . ALA A 1 874 ? -40.997 7.012 -39.619 1.00 31.05 874 ALA A C 1
ATOM 6697 O O . ALA A 1 874 ? -40.722 6.595 -38.494 1.00 31.05 874 ALA A O 1
ATOM 6698 N N . THR A 1 875 ? -42.224 6.905 -40.128 1.00 27.97 875 THR A N 1
ATOM 6699 C CA . THR A 1 875 ? -43.373 6.324 -39.418 1.00 27.97 875 THR A CA 1
ATOM 6700 C C . THR A 1 875 ? -43.308 4.794 -39.380 1.00 27.97 875 THR A C 1
ATOM 6702 O O . THR A 1 875 ? -43.010 4.155 -40.386 1.00 27.97 875 THR A O 1
ATOM 6705 N N . LEU A 1 876 ? -43.643 4.198 -38.230 1.00 32.53 876 LEU A N 1
ATOM 6706 C CA . LEU A 1 876 ? -43.747 2.746 -38.062 1.00 32.53 876 LEU A CA 1
ATOM 6707 C C . LEU A 1 876 ? -44.859 2.155 -38.947 1.00 32.53 876 LEU A C 1
ATOM 6709 O O . LEU A 1 876 ? -46.016 2.563 -38.845 1.00 32.53 876 LEU A O 1
ATOM 6713 N N . VAL A 1 877 ? -44.525 1.136 -39.743 1.00 28.86 877 VAL A N 1
ATOM 6714 C CA . VAL A 1 877 ? -45.497 0.294 -40.456 1.00 28.86 877 VAL A CA 1
ATOM 6715 C C . VAL A 1 877 ? -45.499 -1.094 -39.822 1.00 28.86 877 VAL A C 1
ATOM 6717 O O . VAL A 1 877 ? -44.540 -1.855 -39.952 1.00 28.86 877 VAL A O 1
ATOM 6720 N N . ALA A 1 878 ? -46.584 -1.430 -39.125 1.00 37.84 878 ALA A N 1
ATOM 6721 C CA . ALA A 1 878 ? -46.779 -2.763 -38.569 1.00 37.84 878 ALA A CA 1
ATOM 6722 C C . ALA A 1 878 ? -46.947 -3.794 -39.698 1.00 37.84 878 ALA A C 1
ATOM 6724 O O . ALA A 1 878 ? -47.783 -3.614 -40.583 1.00 37.84 878 ALA A O 1
ATOM 6725 N N . THR A 1 879 ? -46.181 -4.886 -39.648 1.00 30.34 879 THR A N 1
ATOM 6726 C CA . THR A 1 879 ? -46.304 -6.023 -40.578 1.00 30.34 879 THR A CA 1
ATOM 6727 C C . THR A 1 879 ? -46.459 -7.320 -39.778 1.00 30.34 879 THR A C 1
ATOM 6729 O O . THR A 1 879 ? -45.939 -7.436 -38.670 1.00 30.34 879 THR A O 1
ATOM 6732 N N . ALA A 1 880 ? -47.273 -8.245 -40.290 1.00 33.34 880 ALA A N 1
ATOM 6733 C CA . ALA A 1 880 ? -47.990 -9.230 -39.482 1.00 33.34 880 ALA A CA 1
ATOM 6734 C C . ALA A 1 880 ? -47.155 -10.393 -38.909 1.00 33.34 880 ALA A C 1
ATOM 6736 O O . ALA A 1 880 ? -46.188 -10.866 -39.501 1.00 33.34 880 ALA A O 1
ATOM 6737 N N . THR A 1 881 ? -47.630 -10.901 -37.771 1.00 37.16 881 THR A N 1
ATOM 6738 C CA . THR A 1 881 ? -47.172 -12.108 -37.072 1.00 37.16 881 THR A CA 1
ATOM 6739 C C . THR A 1 881 ? -47.363 -13.389 -37.903 1.00 37.16 881 THR A C 1
ATOM 6741 O O . THR A 1 881 ? -48.500 -13.687 -38.275 1.00 37.16 881 THR A O 1
ATOM 6744 N N . PRO A 1 882 ? -46.320 -14.214 -38.114 1.00 35.38 882 PRO A N 1
ATOM 6745 C CA . PRO A 1 882 ? -46.478 -15.619 -38.479 1.00 35.38 882 PRO A CA 1
ATOM 6746 C C . PRO A 1 882 ? -46.652 -16.507 -37.232 1.00 35.38 882 PRO A C 1
ATOM 6748 O O . PRO A 1 882 ? -46.052 -16.281 -36.182 1.00 35.38 882 PRO A O 1
ATOM 6751 N N . THR A 1 883 ? -47.515 -17.513 -37.352 1.00 31.59 883 THR A N 1
ATOM 6752 C CA . THR A 1 883 ? -48.014 -18.359 -36.256 1.00 31.59 883 THR A CA 1
ATOM 6753 C C . THR A 1 883 ? -47.038 -19.473 -35.851 1.00 31.59 883 THR A C 1
ATOM 6755 O O . THR A 1 883 ? -46.348 -20.047 -36.691 1.00 31.59 883 THR A O 1
ATOM 6758 N N . ILE A 1 884 ? -47.034 -19.831 -34.560 1.00 41.00 884 ILE A N 1
ATOM 6759 C CA . ILE A 1 884 ? -46.317 -20.998 -34.017 1.00 41.00 884 ILE A CA 1
ATOM 6760 C C . ILE A 1 884 ? -46.784 -22.274 -34.741 1.00 41.00 884 ILE A C 1
ATOM 6762 O O . ILE A 1 884 ? -47.985 -22.501 -34.865 1.00 41.00 884 ILE A O 1
ATOM 6766 N N . THR A 1 885 ? -45.842 -23.105 -35.197 1.00 30.52 885 THR A N 1
ATOM 6767 C CA . THR A 1 885 ? -46.102 -24.407 -35.844 1.00 30.52 885 THR A CA 1
ATOM 6768 C C . THR A 1 885 ? -45.323 -25.519 -35.125 1.00 30.52 885 THR A C 1
ATOM 6770 O O . THR A 1 885 ? -44.346 -25.244 -34.431 1.00 30.52 885 THR A O 1
ATOM 6773 N N . GLU A 1 886 ? -45.824 -26.752 -35.210 1.00 36.19 886 GLU A N 1
ATOM 6774 C CA . GLU A 1 886 ? -45.680 -27.797 -34.186 1.00 36.19 886 GLU A CA 1
ATOM 6775 C C . GLU A 1 886 ? -44.300 -28.467 -34.016 1.00 36.19 886 GLU A C 1
ATOM 6777 O O . GLU A 1 886 ? -43.440 -28.495 -34.895 1.00 36.19 886 GLU A O 1
ATOM 6782 N N . THR A 1 887 ? -44.144 -29.067 -32.834 1.00 40.84 887 THR A N 1
ATOM 6783 C CA . THR A 1 887 ? -42.996 -29.838 -32.343 1.00 40.84 887 THR A CA 1
ATOM 6784 C C . THR A 1 887 ? -42.778 -31.167 -33.091 1.00 40.84 887 THR A C 1
ATOM 6786 O O . THR A 1 887 ? -43.673 -32.014 -33.077 1.00 40.84 887 THR A O 1
ATOM 6789 N N . PRO A 1 888 ? -41.575 -31.449 -33.633 1.00 38.31 888 PRO A N 1
ATOM 6790 C CA . PRO A 1 888 ? -41.187 -32.803 -34.024 1.00 38.31 888 PRO A CA 1
ATOM 6791 C C . PRO A 1 888 ? -40.768 -33.653 -32.809 1.00 38.31 888 PRO A C 1
ATOM 6793 O O . PRO A 1 888 ? -40.198 -33.167 -31.833 1.00 38.31 888 PRO A O 1
ATOM 6796 N N . THR A 1 889 ? -41.086 -34.946 -32.868 1.00 33.44 889 THR A N 1
ATOM 6797 C CA . THR A 1 889 ? -41.084 -35.881 -31.731 1.00 33.44 889 THR A CA 1
ATOM 6798 C C . THR A 1 889 ? -39.696 -36.426 -31.360 1.00 33.44 889 THR A C 1
ATOM 6800 O O . THR A 1 889 ? -38.858 -36.685 -32.224 1.00 33.44 889 THR A O 1
ATOM 6803 N N . ILE A 1 890 ? -39.481 -36.688 -30.064 1.00 42.84 890 ILE A N 1
ATOM 6804 C CA . ILE A 1 890 ? -38.290 -37.376 -29.533 1.00 42.84 890 ILE A CA 1
ATOM 6805 C C . ILE A 1 890 ? -38.159 -38.766 -30.182 1.00 42.84 890 ILE A C 1
ATOM 6807 O O . ILE A 1 890 ? -39.093 -39.565 -30.125 1.00 42.84 890 ILE A O 1
ATOM 6811 N N . THR A 1 891 ? -36.996 -39.065 -30.767 1.00 32.09 891 THR A N 1
ATOM 6812 C CA . THR A 1 891 ? -36.684 -40.368 -31.387 1.00 32.09 891 THR A CA 1
ATOM 6813 C C . THR A 1 891 ? -35.693 -41.164 -30.525 1.00 32.09 891 THR A C 1
ATOM 6815 O O . THR A 1 891 ? -34.897 -40.588 -29.787 1.00 32.09 891 THR A O 1
ATOM 6818 N N . ALA A 1 892 ? -35.805 -42.495 -30.560 1.00 36.69 892 ALA A N 1
ATOM 6819 C CA . ALA A 1 892 ? -35.313 -43.397 -29.518 1.00 36.69 892 ALA A CA 1
ATOM 6820 C C . ALA A 1 892 ? -33.784 -43.607 -29.442 1.00 36.69 892 ALA A C 1
ATOM 6822 O O . ALA A 1 892 ? -33.056 -43.552 -30.430 1.00 36.69 892 ALA A O 1
ATOM 6823 N N . THR A 1 893 ? -33.341 -43.936 -28.227 1.00 40.44 893 THR A N 1
ATOM 6824 C CA . THR A 1 893 ? -31.968 -44.261 -27.812 1.00 40.44 893 THR A CA 1
ATOM 6825 C C . THR A 1 893 ? -31.412 -45.541 -28.470 1.00 40.44 893 THR A C 1
ATOM 6827 O O . THR A 1 893 ? -32.079 -46.577 -28.407 1.00 40.44 893 THR A O 1
ATOM 6830 N N . PRO A 1 894 ? -30.176 -45.542 -29.011 1.00 38.44 894 PRO A N 1
ATOM 6831 C CA . PRO A 1 894 ? -29.464 -46.768 -29.374 1.00 38.44 894 PRO A CA 1
ATOM 6832 C C . PRO A 1 894 ? -28.830 -47.454 -28.148 1.00 38.44 894 PRO A C 1
ATOM 6834 O O . PRO A 1 894 ? -28.420 -46.815 -27.182 1.00 38.44 894 PRO A O 1
ATOM 6837 N N . THR A 1 895 ? -28.784 -48.785 -28.180 1.00 38.12 895 THR A N 1
ATOM 6838 C CA . THR A 1 895 ? -28.568 -49.661 -27.015 1.00 38.12 895 THR A CA 1
ATOM 6839 C C . THR A 1 895 ? -27.088 -49.940 -26.704 1.00 38.12 895 THR A C 1
ATOM 6841 O O . THR A 1 895 ? -26.253 -49.997 -27.606 1.00 38.12 895 THR A O 1
ATOM 6844 N N . ASN A 1 896 ? -26.769 -50.197 -25.427 1.00 43.16 896 ASN A N 1
ATOM 6845 C CA . ASN A 1 896 ? -25.442 -50.645 -24.977 1.00 43.16 896 ASN A CA 1
ATOM 6846 C C . ASN A 1 896 ? -24.942 -51.875 -25.757 1.00 43.16 896 ASN A C 1
ATOM 6848 O O . ASN A 1 896 ? -25.664 -52.863 -25.890 1.00 43.16 896 ASN A O 1
ATOM 6852 N N . THR A 1 897 ? -23.678 -51.841 -26.192 1.00 33.41 897 THR A N 1
ATOM 6853 C CA . THR A 1 897 ? -22.966 -52.978 -26.807 1.00 33.41 897 THR A CA 1
ATOM 6854 C C . THR A 1 897 ? -21.707 -53.317 -25.992 1.00 33.41 897 THR A C 1
ATOM 6856 O O . THR A 1 897 ? -21.199 -52.483 -25.248 1.00 33.41 897 THR A O 1
ATOM 6859 N N . ALA A 1 898 ? -21.280 -54.581 -26.047 1.00 35.50 898 ALA A N 1
ATOM 6860 C CA . ALA A 1 898 ? -20.578 -55.268 -24.961 1.00 35.50 898 ALA A CA 1
ATOM 6861 C C . ALA A 1 898 ? -19.141 -54.809 -24.633 1.00 35.50 898 ALA A C 1
ATOM 6863 O O . ALA A 1 898 ? -18.323 -54.529 -25.507 1.00 35.50 898 ALA A O 1
ATOM 6864 N N . THR A 1 899 ? -18.818 -54.872 -23.338 1.00 39.00 899 THR A N 1
ATOM 6865 C CA . THR A 1 899 ? -17.470 -54.743 -22.766 1.00 39.00 899 THR A CA 1
ATOM 6866 C C . THR A 1 899 ? -16.582 -55.948 -23.127 1.00 39.00 899 THR A C 1
ATOM 6868 O O . THR A 1 899 ? -17.000 -57.084 -22.884 1.00 39.00 899 THR A O 1
ATOM 6871 N N . PRO A 1 900 ? -15.348 -55.754 -23.632 1.00 39.25 900 PRO A N 1
ATOM 6872 C CA . PRO A 1 900 ? -14.387 -56.841 -23.798 1.00 39.25 900 PRO A CA 1
ATOM 6873 C C . PRO A 1 900 ? -13.748 -57.257 -22.461 1.00 39.25 900 PRO A C 1
ATOM 6875 O O . PRO A 1 900 ? -13.455 -56.440 -21.590 1.00 39.25 900 PRO A O 1
ATOM 6878 N N . THR A 1 901 ? -13.545 -58.563 -22.310 1.00 38.72 901 THR A N 1
ATOM 6879 C CA . THR A 1 901 ? -13.098 -59.243 -21.085 1.00 38.72 901 THR A CA 1
ATOM 6880 C C . THR A 1 901 ? -11.591 -59.101 -20.837 1.00 38.72 901 THR A C 1
ATOM 6882 O O . THR A 1 901 ? -10.801 -59.235 -21.768 1.00 38.72 901 THR A O 1
ATOM 6885 N N . ILE A 1 902 ? -11.177 -58.952 -19.572 1.00 41.66 902 ILE A N 1
ATOM 6886 C CA . ILE A 1 902 ? -9.780 -59.142 -19.134 1.00 41.66 902 ILE A CA 1
ATOM 6887 C C . ILE A 1 902 ? -9.635 -60.471 -18.379 1.00 41.66 902 ILE A C 1
ATOM 6889 O O . ILE A 1 902 ? -10.465 -60.812 -17.539 1.00 41.66 902 ILE A O 1
ATOM 6893 N N . THR A 1 903 ? -8.583 -61.225 -18.710 1.00 32.78 903 THR A N 1
ATOM 6894 C CA . THR A 1 903 ? -8.291 -62.585 -18.197 1.00 32.78 903 THR A CA 1
ATOM 6895 C C . THR A 1 903 ? -7.005 -62.555 -17.323 1.00 32.78 903 THR A C 1
ATOM 6897 O O . THR A 1 903 ? -6.480 -61.468 -17.093 1.00 32.78 903 THR A O 1
ATOM 6900 N N . PRO A 1 904 ? -6.545 -63.657 -16.696 1.00 41.16 904 PRO A N 1
ATOM 6901 C CA . PRO A 1 904 ? -6.566 -63.821 -15.245 1.00 41.16 904 PRO A CA 1
ATOM 6902 C C . PRO A 1 904 ? -5.217 -63.588 -14.527 1.00 41.16 904 PRO A C 1
ATOM 6904 O O . PRO A 1 904 ? -4.147 -63.517 -15.126 1.00 41.16 904 PRO A O 1
ATOM 6907 N N . THR A 1 905 ? -5.285 -63.530 -13.196 1.00 44.16 905 THR A N 1
ATOM 6908 C CA . THR A 1 905 ? -4.173 -63.304 -12.253 1.00 44.16 905 THR A CA 1
ATOM 6909 C C . THR A 1 905 ? -3.288 -64.549 -12.016 1.00 44.16 905 THR A C 1
ATOM 6911 O O . THR A 1 905 ? -3.830 -65.646 -11.876 1.00 44.16 905 THR A O 1
ATOM 6914 N N . PRO A 1 906 ? -1.957 -64.401 -11.831 1.00 38.25 906 PRO A N 1
ATOM 6915 C CA . PRO A 1 906 ? -1.094 -65.397 -11.174 1.00 38.25 906 PRO A CA 1
ATOM 6916 C C . PRO A 1 906 ? -0.978 -65.204 -9.640 1.00 38.25 906 PRO A C 1
ATOM 6918 O O . PRO A 1 906 ? -1.290 -64.147 -9.100 1.00 38.25 906 PRO A O 1
ATOM 6921 N N . SER A 1 907 ? -0.540 -66.250 -8.926 1.00 36.44 907 SER A N 1
ATOM 6922 C CA . SER A 1 907 ? -0.726 -66.441 -7.469 1.00 36.44 907 SER A CA 1
ATOM 6923 C C . SER A 1 907 ? 0.343 -65.833 -6.528 1.00 36.44 907 SER A C 1
ATOM 6925 O O . SER A 1 907 ? 1.469 -65.551 -6.927 1.00 36.44 907 SER A O 1
ATOM 6927 N N . LYS A 1 908 ? -0.011 -65.721 -5.234 1.00 49.44 908 LYS A N 1
ATOM 6928 C CA . LYS A 1 908 ? 0.850 -65.371 -4.077 1.00 49.44 908 LYS A CA 1
ATOM 6929 C C . LYS A 1 908 ? 1.772 -66.520 -3.621 1.00 49.44 908 LYS A C 1
ATOM 6931 O O . LYS A 1 908 ? 1.326 -67.664 -3.648 1.00 49.44 908 LYS A O 1
ATOM 6936 N N . THR A 1 909 ? 2.919 -66.178 -3.008 1.00 33.19 909 THR A N 1
ATOM 6937 C CA . THR A 1 909 ? 3.605 -66.911 -1.896 1.00 33.19 909 THR A CA 1
ATOM 6938 C C . THR A 1 909 ? 4.586 -65.950 -1.139 1.00 33.19 909 THR A C 1
ATOM 6940 O O . THR A 1 909 ? 4.714 -64.820 -1.607 1.00 33.19 909 THR A O 1
ATOM 6943 N N . PRO A 1 910 ? 5.154 -66.249 0.064 1.00 51.78 910 PRO A N 1
ATOM 6944 C CA . PRO A 1 910 ? 5.016 -65.316 1.210 1.00 51.78 910 PRO A CA 1
ATOM 6945 C C . PRO A 1 910 ? 6.285 -65.019 2.072 1.00 51.78 910 PRO A C 1
ATOM 6947 O O . PRO A 1 910 ? 7.366 -65.538 1.808 1.00 51.78 910 PRO A O 1
ATOM 6950 N N . THR A 1 911 ? 6.071 -64.340 3.225 1.00 37.41 911 THR A N 1
ATOM 6951 C CA . THR A 1 911 ? 6.930 -64.251 4.458 1.00 37.41 911 THR A CA 1
ATOM 6952 C C . THR A 1 911 ? 8.190 -63.344 4.379 1.00 37.41 911 THR A C 1
ATOM 6954 O O . THR A 1 911 ? 8.665 -63.116 3.271 1.00 37.41 911 THR A O 1
ATOM 6957 N N . PRO A 1 912 ? 8.744 -62.802 5.505 1.00 38.72 912 PRO A N 1
ATOM 6958 C CA . PRO A 1 912 ? 8.522 -63.183 6.911 1.00 38.72 912 PRO A CA 1
ATOM 6959 C C . PRO A 1 912 ? 8.115 -62.087 7.930 1.00 38.72 912 PRO A C 1
ATOM 6961 O O . PRO A 1 912 ? 8.172 -60.888 7.682 1.00 38.72 912 PRO A O 1
ATOM 6964 N N . THR A 1 913 ? 7.724 -62.564 9.118 1.00 50.19 913 THR A N 1
ATOM 6965 C CA . THR A 1 913 ? 7.337 -61.815 10.333 1.00 50.19 913 THR A CA 1
ATOM 6966 C C . THR A 1 913 ? 8.535 -61.618 11.278 1.00 50.19 913 THR A C 1
ATOM 6968 O O . THR A 1 913 ? 9.434 -62.457 11.284 1.00 50.19 913 THR A O 1
ATOM 6971 N N . ILE A 1 914 ? 8.514 -60.596 12.149 1.00 37.69 914 ILE A N 1
ATOM 6972 C CA . ILE A 1 914 ? 9.437 -60.486 13.300 1.00 37.69 914 ILE A CA 1
ATOM 6973 C C . ILE A 1 914 ? 8.691 -60.236 14.627 1.00 37.69 914 ILE A C 1
ATOM 6975 O O . ILE A 1 914 ? 7.598 -59.675 14.653 1.00 37.69 914 ILE A O 1
ATOM 6979 N N . THR A 1 915 ? 9.292 -60.718 15.716 1.00 34.41 915 THR A N 1
ATOM 6980 C CA . THR A 1 915 ? 8.707 -60.997 17.047 1.00 34.41 915 THR A CA 1
ATOM 6981 C C . THR A 1 915 ? 9.018 -59.884 18.075 1.00 34.41 915 THR A C 1
ATOM 6983 O O . THR A 1 915 ? 10.064 -59.251 17.947 1.00 34.41 915 THR A O 1
ATOM 6986 N N . PRO A 1 916 ? 8.177 -59.635 19.108 1.00 53.91 916 PRO A N 1
ATOM 6987 C CA . PRO A 1 916 ? 8.398 -58.562 20.094 1.00 53.91 916 PRO A CA 1
ATOM 6988 C C . PRO A 1 916 ? 9.338 -58.932 21.262 1.00 53.91 916 PRO A C 1
ATOM 6990 O O . PRO A 1 916 ? 9.461 -60.098 21.640 1.00 53.91 916 PRO A O 1
ATOM 6993 N N . THR A 1 917 ? 9.921 -57.912 21.907 1.00 33.12 917 THR A N 1
ATOM 6994 C CA . THR A 1 917 ? 10.849 -58.020 23.060 1.00 33.12 917 THR A CA 1
ATOM 6995 C C . THR A 1 917 ? 10.718 -56.784 23.994 1.00 33.12 917 THR A C 1
ATOM 6997 O O . THR A 1 917 ? 10.055 -55.823 23.612 1.00 33.12 917 THR A O 1
ATOM 7000 N N . PRO A 1 918 ? 11.202 -56.794 25.258 1.00 39.44 918 PRO A N 1
ATOM 7001 C CA . PRO A 1 918 ? 10.357 -57.141 26.405 1.00 39.44 918 PRO A CA 1
ATOM 7002 C C . PRO A 1 918 ? 10.143 -56.010 27.442 1.00 39.44 918 PRO A C 1
ATOM 7004 O O . PRO A 1 918 ? 10.871 -55.023 27.495 1.00 39.44 918 PRO A O 1
ATOM 7007 N N . SER A 1 919 ? 9.168 -56.212 28.336 1.00 56.88 919 SER A N 1
ATOM 7008 C CA . SER A 1 919 ? 8.797 -55.305 29.442 1.00 56.88 919 SER A CA 1
ATOM 7009 C C . SER A 1 919 ? 9.738 -55.367 30.663 1.00 56.88 919 SER A C 1
ATOM 7011 O O . SER A 1 919 ? 10.297 -56.426 30.960 1.00 56.88 919 SER A O 1
ATOM 7013 N N . LYS A 1 920 ? 9.841 -54.260 31.425 1.00 35.50 920 LYS A N 1
ATOM 7014 C CA . LYS A 1 920 ? 10.373 -54.218 32.806 1.00 35.50 920 LYS A CA 1
ATOM 7015 C C . LYS A 1 920 ? 9.591 -53.261 33.734 1.00 35.50 920 LYS A C 1
ATOM 7017 O O . LYS A 1 920 ? 9.748 -52.051 33.658 1.00 35.50 920 LYS A O 1
ATOM 7022 N N . THR A 1 921 ? 8.781 -53.874 34.601 1.00 33.12 921 THR A N 1
ATOM 7023 C CA . THR A 1 921 ? 8.602 -53.705 36.070 1.00 33.12 921 THR A CA 1
ATOM 7024 C C . THR A 1 921 ? 8.782 -52.317 36.759 1.00 33.12 921 THR A C 1
ATOM 7026 O O . THR A 1 921 ? 9.800 -51.666 36.548 1.00 33.12 921 THR A O 1
ATOM 7029 N N . PRO A 1 922 ? 7.865 -51.901 37.676 1.00 56.00 922 PRO A N 1
ATOM 7030 C CA . PRO A 1 922 ? 7.838 -50.573 38.334 1.00 56.00 922 PRO A CA 1
ATOM 7031 C C . PRO A 1 922 ? 8.519 -50.514 39.726 1.00 56.00 922 PRO A C 1
ATOM 7033 O O . PRO A 1 922 ? 8.952 -51.557 40.216 1.00 56.00 922 PRO A O 1
ATOM 7036 N N . THR A 1 923 ? 8.511 -49.322 40.377 1.00 29.69 923 THR A N 1
ATOM 7037 C CA . THR A 1 923 ? 8.561 -48.979 41.850 1.00 29.69 923 THR A CA 1
ATOM 7038 C C . THR A 1 923 ? 9.424 -47.708 42.098 1.00 29.69 923 THR A C 1
ATOM 7040 O O . THR A 1 923 ? 10.397 -47.562 41.360 1.00 29.69 923 THR A O 1
ATOM 7043 N N . PRO A 1 924 ? 9.188 -46.809 43.101 1.00 35.66 924 PRO A N 1
ATOM 7044 C CA . PRO A 1 924 ? 8.112 -46.702 44.108 1.00 35.66 924 PRO A CA 1
ATOM 7045 C C . PRO A 1 924 ? 7.268 -45.398 44.066 1.00 35.66 924 PRO A C 1
ATOM 7047 O O . PRO A 1 924 ? 7.582 -44.423 43.390 1.00 35.66 924 PRO A O 1
ATOM 7050 N N . THR A 1 925 ? 6.204 -45.383 44.874 1.00 43.88 925 THR A N 1
ATOM 7051 C CA . THR A 1 925 ? 5.300 -44.253 45.171 1.00 43.88 925 THR A CA 1
ATOM 7052 C C . THR A 1 925 ? 5.909 -43.232 46.150 1.00 43.88 925 THR A C 1
ATOM 7054 O O . THR A 1 925 ? 6.650 -43.620 47.051 1.00 43.88 925 THR A O 1
ATOM 7057 N N . VAL A 1 926 ? 5.511 -41.951 46.066 1.00 32.28 926 VAL A N 1
ATOM 7058 C CA . VAL A 1 926 ? 5.747 -40.936 47.120 1.00 32.28 926 VAL A CA 1
ATOM 7059 C C . VAL A 1 926 ? 4.432 -40.224 47.488 1.00 32.28 926 VAL A C 1
ATOM 7061 O O . VAL A 1 926 ? 3.569 -40.023 46.638 1.00 32.28 926 VAL A O 1
ATOM 7064 N N . SER A 1 927 ? 4.267 -39.912 48.777 1.00 29.66 927 SER A N 1
ATOM 7065 C CA . SER A 1 927 ? 3.022 -39.478 49.447 1.00 29.66 927 SER A CA 1
ATOM 7066 C C . SER A 1 927 ? 2.643 -37.996 49.204 1.00 29.66 927 SER A C 1
ATOM 7068 O O . SER A 1 927 ? 3.545 -37.183 49.009 1.00 29.66 927 SER A O 1
ATOM 7070 N N . PRO A 1 928 ? 1.350 -37.597 49.277 1.00 51.78 928 PRO A N 1
ATOM 7071 C CA . PRO A 1 928 ? 0.913 -36.218 49.013 1.00 51.78 928 PRO A CA 1
ATOM 7072 C C . PRO A 1 928 ? 0.854 -35.313 50.262 1.00 51.78 928 PRO A C 1
ATOM 7074 O O . PRO A 1 928 ? 0.348 -35.732 51.301 1.00 51.78 928 PRO A O 1
ATOM 7077 N N . THR A 1 929 ? 1.292 -34.049 50.146 1.00 28.45 929 THR A N 1
ATOM 7078 C CA . THR A 1 929 ? 0.818 -32.837 50.883 1.00 28.45 929 THR A CA 1
ATOM 7079 C C . THR A 1 929 ? 1.682 -31.604 50.529 1.00 28.45 929 THR A C 1
ATOM 7081 O O . THR A 1 929 ? 2.842 -31.792 50.169 1.00 28.45 929 THR A O 1
ATOM 7084 N N . PRO A 1 930 ? 1.221 -30.343 50.716 1.00 34.19 930 PRO A N 1
ATOM 7085 C CA . PRO A 1 930 ? -0.151 -29.832 50.825 1.00 34.19 930 PRO A CA 1
ATOM 7086 C C . PRO A 1 930 ? -0.492 -28.761 49.750 1.00 34.19 930 PRO A C 1
ATOM 7088 O O . PRO A 1 930 ? 0.358 -28.312 48.986 1.00 34.19 930 PRO A O 1
ATOM 7091 N N . SER A 1 931 ? -1.757 -28.326 49.724 1.00 45.12 931 SER A N 1
ATOM 7092 C CA . SER A 1 931 ? -2.299 -27.294 48.819 1.00 45.12 931 SER A CA 1
ATOM 7093 C C . SER A 1 931 ? -1.619 -25.916 48.926 1.00 45.12 931 SER A C 1
ATOM 7095 O O . SER A 1 931 ? -1.280 -25.470 50.025 1.00 45.12 931 SER A O 1
ATOM 7097 N N . LYS A 1 932 ? -1.536 -25.195 47.794 1.00 27.48 932 LYS A N 1
ATOM 7098 C CA . LYS A 1 932 ? -1.441 -23.726 47.745 1.00 27.48 932 LYS A CA 1
ATOM 7099 C C . LYS A 1 932 ? -2.423 -23.145 46.716 1.00 27.48 932 LYS A C 1
ATOM 7101 O O . LYS A 1 932 ? -2.269 -23.353 45.521 1.00 27.48 932 LYS A O 1
ATOM 7106 N N . THR A 1 933 ? -3.418 -22.448 47.265 1.00 26.66 933 THR A N 1
ATOM 7107 C CA . THR A 1 933 ? -4.145 -21.238 46.824 1.00 26.66 933 THR A CA 1
ATOM 7108 C C . THR A 1 933 ? -3.903 -20.702 45.396 1.00 26.66 933 THR A C 1
ATOM 7110 O O . THR A 1 933 ? -2.748 -20.577 44.995 1.00 26.66 933 THR A O 1
ATOM 7113 N N . PRO A 1 934 ? -4.958 -20.287 44.657 1.00 29.45 934 PRO A N 1
ATOM 7114 C CA . PRO A 1 934 ? -4.837 -19.816 43.274 1.00 29.45 934 PRO A CA 1
ATOM 7115 C C . PRO A 1 934 ? -4.084 -18.484 43.141 1.00 29.45 934 PRO A C 1
ATOM 7117 O O . PRO A 1 934 ? -4.259 -17.570 43.948 1.00 29.45 934 PRO A O 1
ATOM 7120 N N . THR A 1 935 ? -3.306 -18.363 42.065 1.00 29.05 935 THR A N 1
ATOM 7121 C CA . THR A 1 935 ? -2.634 -17.126 41.640 1.00 29.05 935 THR A CA 1
ATOM 7122 C C . THR A 1 935 ? -3.530 -16.365 40.647 1.00 29.05 935 THR A C 1
ATOM 7124 O O . THR A 1 935 ? -4.115 -17.006 39.772 1.00 29.05 935 THR A O 1
ATOM 7127 N N . PRO A 1 936 ? -3.691 -15.031 40.774 1.00 31.80 936 PRO A N 1
ATOM 7128 C CA . PRO A 1 936 ? -4.566 -14.243 39.901 1.00 31.80 936 PRO A CA 1
ATOM 7129 C C . PRO A 1 936 ? -4.029 -14.112 38.464 1.00 31.80 936 PRO A C 1
ATOM 7131 O O . PRO A 1 936 ? -2.860 -14.377 38.197 1.00 31.80 936 PRO A O 1
ATOM 7134 N N . GLY A 1 937 ? -4.923 -13.725 37.546 1.00 29.94 937 GLY A N 1
ATOM 7135 C CA . GLY A 1 937 ? -4.697 -13.731 36.096 1.00 29.94 937 GLY A CA 1
ATOM 7136 C C . GLY A 1 937 ? -3.675 -12.711 35.563 1.00 29.94 937 GLY A C 1
ATOM 7137 O O . GLY A 1 937 ? -3.124 -11.919 36.332 1.00 29.94 937 GLY A O 1
ATOM 7138 N N . PRO A 1 938 ? -3.429 -12.722 34.234 1.00 31.08 938 PRO A N 1
ATOM 7139 C CA . PRO A 1 938 ? -2.407 -11.898 33.598 1.00 31.08 938 PRO A CA 1
ATOM 7140 C C . PRO A 1 938 ? -2.690 -10.417 33.845 1.00 31.08 938 PRO A C 1
ATOM 7142 O O . PRO A 1 938 ? -3.655 -9.840 33.345 1.00 31.08 938 PRO A O 1
ATOM 7145 N N . THR A 1 939 ? -1.837 -9.823 34.670 1.00 31.92 939 THR A N 1
ATOM 7146 C CA . THR A 1 939 ? -1.818 -8.386 34.927 1.00 31.92 939 THR A CA 1
ATOM 7147 C C . THR A 1 939 ? -1.127 -7.710 33.744 1.00 31.92 939 THR A C 1
ATOM 7149 O O . THR A 1 939 ? -0.255 -8.315 33.120 1.00 31.92 939 THR A O 1
ATOM 7152 N N . ALA A 1 940 ? -1.491 -6.463 33.430 1.00 31.59 940 ALA A N 1
ATOM 7153 C CA . ALA A 1 940 ? -0.690 -5.639 32.525 1.00 31.59 940 ALA A CA 1
ATOM 7154 C C . ALA A 1 940 ? 0.786 -5.659 32.963 1.00 31.59 940 ALA A C 1
ATOM 7156 O O . ALA A 1 940 ? 1.047 -5.762 34.164 1.00 31.59 940 ALA A O 1
ATOM 7157 N N . VAL A 1 941 ? 1.731 -5.536 32.022 1.00 45.47 941 VAL A N 1
ATOM 7158 C CA . VAL A 1 941 ? 3.160 -5.411 32.355 1.00 45.47 941 VAL A CA 1
ATOM 7159 C C . VAL A 1 941 ? 3.322 -4.155 33.211 1.00 45.47 941 VAL A C 1
ATOM 7161 O O . VAL A 1 941 ? 3.290 -3.029 32.715 1.00 45.47 941 VAL A O 1
ATOM 7164 N N . SER A 1 942 ? 3.369 -4.350 34.526 1.00 51.84 942 SER A N 1
ATOM 7165 C CA . SER A 1 942 ? 3.438 -3.268 35.496 1.00 51.84 942 SER A CA 1
ATOM 7166 C C . SER A 1 942 ? 4.869 -2.742 35.549 1.00 51.84 942 SER A C 1
ATOM 7168 O O . SER A 1 942 ? 5.800 -3.367 35.043 1.00 51.84 942 SER A O 1
ATOM 7170 N N . GLY A 1 943 ? 5.086 -1.636 36.260 1.00 68.81 943 GLY A N 1
ATOM 7171 C CA . GLY A 1 943 ? 6.440 -1.180 36.597 1.00 68.81 943 GLY A CA 1
ATOM 7172 C C . GLY A 1 943 ? 7.243 -2.144 37.492 1.00 68.81 943 GLY A C 1
ATOM 7173 O O . GLY A 1 943 ? 8.261 -1.745 38.041 1.00 68.81 943 GLY A O 1
ATOM 7174 N N . ASP A 1 944 ? 6.786 -3.383 37.681 1.00 85.69 944 ASP A N 1
ATOM 7175 C CA . ASP A 1 944 ? 7.476 -4.423 38.437 1.00 85.69 944 ASP A CA 1
ATOM 7176 C C . ASP A 1 944 ? 8.442 -5.257 37.579 1.00 85.69 944 ASP A C 1
ATOM 7178 O O . ASP A 1 944 ? 9.202 -6.045 38.143 1.00 85.69 944 ASP A O 1
ATOM 7182 N N . GLU A 1 945 ? 8.430 -5.123 36.245 1.00 92.62 945 GLU A N 1
ATOM 7183 C CA . GLU A 1 945 ? 9.265 -5.915 35.325 1.00 92.62 945 GLU A CA 1
ATOM 7184 C C . GLU A 1 945 ? 9.814 -5.079 34.163 1.00 92.62 945 GLU A C 1
ATOM 7186 O O . GLU A 1 945 ? 9.131 -4.203 33.638 1.00 92.62 945 GLU A O 1
ATOM 7191 N N . ILE A 1 946 ? 11.042 -5.376 33.725 1.00 90.00 946 ILE A N 1
ATOM 7192 C CA . ILE A 1 946 ? 11.703 -4.700 32.598 1.00 90.00 946 ILE A CA 1
ATOM 7193 C C . ILE A 1 946 ? 12.364 -5.702 31.645 1.00 90.00 946 ILE A C 1
ATOM 7195 O O . ILE A 1 946 ? 13.066 -6.618 32.076 1.00 90.00 946 ILE A O 1
ATOM 7199 N N . LEU A 1 947 ? 12.180 -5.503 30.336 1.00 93.19 947 LEU A N 1
ATOM 7200 C CA . LEU A 1 947 ? 12.976 -6.173 29.304 1.00 93.19 947 LEU A CA 1
ATOM 7201 C C . LEU A 1 947 ? 14.366 -5.527 29.269 1.00 93.19 947 LEU A C 1
ATOM 7203 O O . LEU A 1 947 ? 14.477 -4.312 29.132 1.00 93.19 947 LEU A O 1
ATOM 7207 N N . VAL A 1 948 ? 15.417 -6.333 29.412 1.00 92.38 948 VAL A N 1
ATOM 7208 C CA . VAL A 1 948 ? 16.805 -5.856 29.556 1.00 92.38 948 VAL A CA 1
ATOM 7209 C C . VAL A 1 948 ? 17.667 -6.174 28.332 1.00 92.38 948 VAL A C 1
ATOM 7211 O O . VAL A 1 948 ? 18.689 -5.518 28.125 1.00 92.38 948 VAL A O 1
ATOM 7214 N N . PHE A 1 949 ? 17.282 -7.189 27.555 1.00 96.00 949 PHE A N 1
ATOM 7215 C CA . PHE A 1 949 ? 17.975 -7.640 26.348 1.00 96.00 949 PHE A CA 1
ATOM 7216 C C . PHE A 1 949 ? 17.055 -8.558 25.527 1.00 96.00 949 PHE A C 1
ATOM 7218 O O . PHE A 1 949 ? 16.424 -9.441 26.110 1.00 96.00 949 PHE A O 1
ATOM 7225 N N . ASP A 1 950 ? 17.002 -8.409 24.202 1.00 94.19 950 ASP A N 1
ATOM 7226 C CA . ASP A 1 950 ? 16.417 -9.415 23.295 1.00 94.19 950 ASP A CA 1
ATOM 7227 C C . ASP A 1 950 ? 17.236 -9.506 22.002 1.00 94.19 950 ASP A C 1
ATOM 7229 O O . ASP A 1 950 ? 17.009 -8.791 21.026 1.00 94.19 950 ASP A O 1
ATOM 7233 N N . TRP A 1 951 ? 18.226 -10.394 21.997 1.00 94.69 951 TRP A N 1
ATOM 7234 C CA . TRP A 1 951 ? 19.010 -10.692 20.804 1.00 94.69 951 TRP A CA 1
ATOM 7235 C C . TRP A 1 951 ? 18.265 -11.717 19.957 1.00 94.69 951 TRP A C 1
ATOM 7237 O O . TRP A 1 951 ? 18.177 -12.871 20.357 1.00 94.69 951 TRP A O 1
ATOM 7247 N N . ASN A 1 952 ? 17.728 -11.322 18.802 1.00 93.44 952 ASN A N 1
ATOM 7248 C CA . ASN A 1 952 ? 16.878 -12.171 17.953 1.00 93.44 952 ASN A CA 1
ATOM 7249 C C . ASN A 1 952 ? 17.438 -12.292 16.520 1.00 93.44 952 ASN A C 1
ATOM 7251 O O . ASN A 1 952 ? 16.745 -12.005 15.544 1.00 93.44 952 ASN A O 1
ATOM 7255 N N . LYS A 1 953 ? 18.727 -12.640 16.403 1.00 88.19 953 LYS A N 1
ATOM 7256 C CA . LYS A 1 953 ? 19.489 -12.712 15.140 1.00 88.19 953 LYS A CA 1
ATOM 7257 C C . LYS A 1 953 ? 20.737 -13.606 15.289 1.00 88.19 953 LYS A C 1
ATOM 7259 O O . LYS A 1 953 ? 21.109 -13.932 16.418 1.00 88.19 953 LYS A O 1
ATOM 7264 N N . PRO A 1 954 ? 21.457 -13.945 14.206 1.00 94.25 954 PRO A N 1
ATOM 7265 C CA . PRO A 1 954 ? 22.734 -14.638 14.319 1.00 94.25 954 PRO A CA 1
ATOM 7266 C C . PRO A 1 954 ? 23.797 -13.835 15.067 1.00 94.25 954 PRO A C 1
ATOM 7268 O O . PRO A 1 954 ? 24.041 -12.674 14.750 1.00 94.25 954 PRO A O 1
ATOM 7271 N N . ALA A 1 955 ? 24.447 -14.479 16.036 1.00 95.38 955 ALA A N 1
ATOM 7272 C CA . ALA A 1 955 ? 25.719 -14.034 16.586 1.00 95.38 955 ALA A CA 1
ATOM 7273 C C . ALA A 1 955 ? 26.843 -14.396 15.609 1.00 95.38 955 ALA A C 1
ATOM 7275 O O . ALA A 1 955 ? 26.939 -15.540 15.150 1.00 95.38 955 ALA A O 1
ATOM 7276 N N . THR A 1 956 ? 27.678 -13.422 15.274 1.00 95.75 956 THR A N 1
ATOM 7277 C CA . THR A 1 956 ? 28.706 -13.519 14.238 1.00 95.75 956 THR A CA 1
ATOM 7278 C C . THR A 1 956 ? 30.113 -13.501 14.839 1.00 95.75 956 THR A C 1
ATOM 7280 O O . THR A 1 956 ? 30.314 -13.494 16.054 1.00 95.75 956 THR A O 1
ATOM 7283 N N . LYS A 1 957 ? 31.120 -13.507 13.963 1.00 91.25 957 LYS A N 1
ATOM 7284 C CA . LYS A 1 957 ? 32.530 -13.355 14.340 1.00 91.25 957 LYS A CA 1
ATOM 7285 C C . LYS A 1 957 ? 32.796 -11.945 14.887 1.00 91.25 957 LYS A C 1
ATOM 7287 O O . LYS A 1 957 ? 33.554 -11.800 15.837 1.00 91.25 957 LYS A O 1
ATOM 7292 N N . ASP A 1 958 ? 32.102 -10.941 14.358 1.00 90.81 958 ASP A N 1
ATOM 7293 C CA . ASP A 1 958 ? 32.277 -9.526 14.709 1.00 90.81 958 ASP A CA 1
ATOM 7294 C C . ASP A 1 958 ? 31.636 -9.172 16.066 1.00 90.81 958 ASP A C 1
ATOM 7296 O O . ASP A 1 958 ? 31.970 -8.166 16.684 1.00 90.81 958 ASP A O 1
ATOM 7300 N N . ASP A 1 959 ? 30.776 -10.047 16.600 1.00 92.44 959 ASP A N 1
ATOM 7301 C CA . ASP A 1 959 ? 30.298 -9.970 17.987 1.00 92.44 959 ASP A CA 1
ATOM 7302 C C . ASP A 1 959 ? 31.368 -10.380 19.016 1.00 92.44 959 ASP A C 1
ATOM 7304 O O . ASP A 1 959 ? 31.138 -10.297 20.229 1.00 92.44 959 ASP A O 1
ATOM 7308 N N . HIS A 1 960 ? 32.532 -10.856 18.554 1.00 92.50 960 HIS A N 1
ATOM 7309 C CA . HIS A 1 960 ? 33.669 -11.282 19.374 1.00 92.50 960 HIS A CA 1
ATOM 7310 C C . HIS A 1 960 ? 33.287 -12.308 20.464 1.00 92.50 960 HIS A C 1
ATOM 7312 O O . HIS A 1 960 ? 33.879 -12.342 21.542 1.00 92.50 960 HIS A O 1
ATOM 7318 N N . GLY A 1 961 ? 32.264 -13.136 20.218 1.00 91.44 961 GLY A N 1
ATOM 7319 C CA . GLY A 1 961 ? 31.709 -14.105 21.178 1.00 91.44 961 GLY A CA 1
ATOM 7320 C C . GLY A 1 961 ? 30.946 -13.513 22.371 1.00 91.44 961 GLY A C 1
ATOM 7321 O O . GLY A 1 961 ? 30.597 -14.247 23.305 1.00 91.44 961 GLY A O 1
ATOM 7322 N N . PHE A 1 962 ? 30.662 -12.208 22.329 1.00 94.25 962 PHE A N 1
ATOM 7323 C CA . PHE A 1 962 ? 29.872 -11.474 23.315 1.00 94.25 962 PHE A CA 1
ATOM 7324 C C . PHE A 1 962 ? 28.753 -10.631 22.655 1.00 94.25 962 PHE A C 1
ATOM 7326 O O . PHE A 1 962 ? 28.730 -9.412 22.865 1.00 94.25 962 PHE A O 1
ATOM 7333 N N . PRO A 1 963 ? 27.828 -11.227 21.871 1.00 95.75 963 PRO A N 1
ATOM 7334 C CA . PRO A 1 963 ? 26.703 -10.500 21.269 1.00 95.75 963 PRO A CA 1
ATOM 7335 C C . PRO A 1 963 ? 25.901 -9.757 22.348 1.00 95.75 963 PRO A C 1
ATOM 7337 O O . PRO A 1 963 ? 25.489 -10.348 23.354 1.00 95.75 963 PRO A O 1
ATOM 7340 N N . GLY A 1 964 ? 25.751 -8.442 22.185 1.00 91.25 964 GLY A N 1
ATOM 7341 C CA . GLY A 1 964 ? 25.350 -7.555 23.275 1.00 91.25 964 GLY A CA 1
ATOM 7342 C C . GLY A 1 964 ? 25.268 -6.076 22.905 1.00 91.25 964 GLY A C 1
ATOM 7343 O O . GLY A 1 964 ? 25.893 -5.647 21.936 1.00 91.25 964 GLY A O 1
ATOM 7344 N N . ASP A 1 965 ? 24.553 -5.297 23.717 1.00 86.75 965 ASP A N 1
ATOM 7345 C CA . ASP A 1 965 ? 24.303 -3.875 23.476 1.00 86.75 965 ASP A CA 1
ATOM 7346 C C . ASP A 1 965 ? 25.325 -2.995 24.214 1.00 86.75 965 ASP A C 1
ATOM 7348 O O . ASP A 1 965 ? 25.628 -3.193 25.399 1.00 86.75 965 ASP A O 1
ATOM 7352 N N . GLN A 1 966 ? 25.855 -1.983 23.523 1.00 89.50 966 GLN A N 1
ATOM 7353 C CA . GLN A 1 966 ? 26.831 -1.031 24.058 1.00 89.50 966 GLN A CA 1
ATOM 7354 C C . GLN A 1 966 ? 26.508 0.394 23.555 1.00 89.50 966 GLN A C 1
ATOM 7356 O O . GLN A 1 966 ? 26.998 0.772 22.491 1.00 89.50 966 GLN A O 1
ATOM 7361 N N . PRO A 1 967 ? 25.737 1.211 24.303 1.00 85.44 967 PRO A N 1
ATOM 7362 C CA . PRO A 1 967 ? 25.185 0.957 25.639 1.00 85.44 967 PRO A CA 1
ATOM 7363 C C . PRO A 1 967 ? 23.964 0.013 25.644 1.00 85.44 967 PRO A C 1
ATOM 7365 O O . PRO A 1 967 ? 23.324 -0.149 24.610 1.00 85.44 967 PRO A O 1
ATOM 7368 N N . PRO A 1 968 ? 23.598 -0.567 26.806 1.00 92.06 968 PRO A N 1
ATOM 7369 C CA . PRO A 1 968 ? 22.328 -1.272 26.999 1.00 92.06 968 PRO A CA 1
ATOM 7370 C C . PRO A 1 968 ? 21.098 -0.423 26.671 1.00 92.06 968 PRO A C 1
ATOM 7372 O O . PRO A 1 968 ? 21.131 0.793 26.879 1.00 92.06 968 PRO A O 1
ATOM 7375 N N . MET A 1 969 ? 20.007 -1.092 26.271 1.00 83.44 969 MET A N 1
ATOM 7376 C CA . MET A 1 969 ? 18.675 -0.514 26.020 1.00 83.44 969 MET A CA 1
ATOM 7377 C C . MET A 1 969 ? 18.316 0.598 27.018 1.00 83.44 969 MET A C 1
ATOM 7379 O O . MET A 1 969 ? 18.286 0.358 28.227 1.00 83.44 969 MET A O 1
ATOM 7383 N N . GLU A 1 970 ? 18.008 1.800 26.525 1.00 79.38 970 GLU A N 1
ATOM 7384 C CA . GLU A 1 970 ? 17.798 2.999 27.354 1.00 79.38 970 GLU A CA 1
ATOM 7385 C C . GLU A 1 970 ? 16.727 2.801 28.437 1.00 79.38 970 GLU A C 1
ATOM 7387 O O . GLU A 1 970 ? 16.967 3.099 29.608 1.00 79.38 970 GLU A O 1
ATOM 7392 N N . THR A 1 971 ? 15.601 2.180 28.074 1.00 77.38 971 THR A N 1
ATOM 7393 C CA . THR A 1 971 ? 14.491 1.828 28.979 1.00 77.38 971 THR A CA 1
ATOM 7394 C C . THR A 1 971 ? 14.909 0.938 30.152 1.00 77.38 971 THR A C 1
ATOM 7396 O O . THR A 1 971 ? 14.290 0.986 31.213 1.00 77.38 971 THR A O 1
ATOM 7399 N N . ALA A 1 972 ? 15.980 0.155 29.997 1.00 85.50 972 ALA A N 1
ATOM 7400 C CA . ALA A 1 972 ? 16.552 -0.675 31.049 1.00 85.50 972 ALA A CA 1
ATOM 7401 C C . ALA A 1 972 ? 17.797 -0.051 31.703 1.00 85.50 972 ALA A C 1
ATOM 7403 O O . ALA A 1 972 ? 18.155 -0.454 32.810 1.00 85.50 972 ALA A O 1
ATOM 7404 N N . ASN A 1 973 ? 18.479 0.913 31.076 1.00 90.38 973 ASN A N 1
ATOM 7405 C CA . ASN A 1 973 ? 19.818 1.372 31.475 1.00 90.38 973 ASN A CA 1
ATOM 7406 C C . ASN A 1 973 ? 19.840 2.474 32.563 1.00 90.38 973 ASN A C 1
ATOM 7408 O O . ASN A 1 973 ? 20.841 3.170 32.737 1.00 90.38 973 ASN A O 1
ATOM 7412 N N . GLY A 1 974 ? 18.746 2.626 33.315 1.00 84.69 974 GLY A N 1
ATOM 7413 C CA . GLY A 1 974 ? 18.595 3.601 34.402 1.00 84.69 974 GLY A CA 1
ATOM 7414 C C . GLY A 1 974 ? 18.942 3.077 35.804 1.00 84.69 974 GLY A C 1
ATOM 7415 O O . GLY A 1 974 ? 19.501 1.991 35.972 1.00 84.69 974 GLY A O 1
ATOM 7416 N N . ASN A 1 975 ? 18.586 3.859 36.827 1.00 91.19 975 ASN A N 1
ATOM 7417 C CA . ASN A 1 975 ? 18.721 3.505 38.244 1.00 91.19 975 ASN A CA 1
ATOM 7418 C C . ASN A 1 975 ? 17.795 2.325 38.607 1.00 91.19 975 ASN A C 1
ATOM 7420 O O . ASN A 1 975 ? 16.582 2.410 38.451 1.00 91.19 975 ASN A O 1
ATOM 7424 N N . TRP A 1 976 ? 18.373 1.230 39.102 1.00 94.06 976 TRP A N 1
ATOM 7425 C CA . TRP A 1 976 ? 17.669 -0.002 39.490 1.00 94.06 976 TRP A CA 1
ATOM 7426 C C . TRP A 1 976 ? 17.407 -0.113 41.001 1.00 94.06 976 TRP A C 1
ATOM 7428 O O . TRP A 1 976 ? 17.017 -1.176 41.484 1.00 94.06 976 TRP A O 1
ATOM 7438 N N . VAL A 1 977 ? 17.649 0.952 41.766 1.00 92.69 977 VAL A N 1
ATOM 7439 C CA . VAL A 1 977 ? 17.425 1.007 43.220 1.00 92.69 977 VAL A CA 1
ATOM 7440 C C . VAL A 1 977 ? 16.210 1.874 43.560 1.00 92.69 977 VAL A C 1
ATOM 7442 O O . VAL A 1 977 ? 15.433 1.513 44.444 1.00 92.69 977 VAL A O 1
ATOM 7445 N N . THR A 1 978 ? 16.028 3.002 42.863 1.00 78.69 978 THR A N 1
ATOM 7446 C CA . THR A 1 978 ? 14.897 3.926 43.053 1.00 78.69 978 THR A CA 1
ATOM 7447 C C . THR A 1 978 ? 14.375 4.475 41.715 1.00 78.69 978 THR A C 1
ATOM 7449 O O . THR A 1 978 ? 15.183 4.784 40.840 1.00 78.69 978 THR A O 1
ATOM 7452 N N . PRO A 1 979 ? 13.045 4.642 41.538 1.00 81.50 979 PRO A N 1
ATOM 7453 C CA . PRO A 1 979 ? 11.971 4.370 42.506 1.00 81.50 979 PRO A CA 1
ATOM 7454 C C . PRO A 1 979 ? 11.630 2.877 42.673 1.00 81.50 979 PRO A C 1
ATOM 7456 O O . PRO A 1 979 ? 11.010 2.509 43.667 1.00 81.50 979 PRO A O 1
ATOM 7459 N N . GLN A 1 980 ? 12.053 2.019 41.741 1.00 85.31 980 GLN A N 1
ATOM 7460 C CA . GLN A 1 980 ? 11.808 0.572 41.749 1.00 85.31 980 GLN A CA 1
ATOM 7461 C C . GLN A 1 980 ? 13.116 -0.194 41.981 1.00 85.31 980 GLN A C 1
ATOM 7463 O O . GLN A 1 980 ? 14.149 0.121 41.393 1.00 85.31 980 GLN A O 1
ATOM 7468 N N . ASN A 1 981 ? 13.073 -1.205 42.853 1.00 92.00 981 ASN A N 1
ATOM 7469 C CA . ASN A 1 981 ? 14.252 -1.967 43.276 1.00 92.00 981 ASN A CA 1
ATOM 7470 C C . ASN A 1 981 ? 14.411 -3.263 42.462 1.00 92.00 981 ASN A C 1
ATOM 7472 O O . ASN A 1 981 ? 14.052 -4.360 42.908 1.00 92.00 981 ASN A O 1
ATOM 7476 N N . PHE A 1 982 ? 14.938 -3.110 41.250 1.00 94.81 982 PHE A N 1
ATOM 7477 C CA . PHE A 1 982 ? 15.376 -4.203 40.381 1.00 94.81 982 PHE A CA 1
ATOM 7478 C C . PHE A 1 982 ? 16.754 -4.755 40.786 1.00 94.81 982 PHE A C 1
ATOM 7480 O O . PHE A 1 982 ? 17.048 -5.914 40.517 1.00 94.81 982 PHE A O 1
ATOM 7487 N N . ALA A 1 983 ? 17.585 -3.974 41.486 1.00 94.44 983 ALA A N 1
ATOM 7488 C CA . ALA A 1 983 ? 18.926 -4.365 41.937 1.00 94.44 983 ALA A CA 1
ATOM 7489 C C . ALA A 1 983 ? 18.924 -5.553 42.922 1.00 94.44 983 ALA A C 1
ATOM 7491 O O . ALA A 1 983 ? 19.856 -6.355 42.946 1.00 94.44 983 ALA A O 1
ATOM 7492 N N . GLU A 1 984 ? 17.863 -5.689 43.718 1.00 94.62 984 GLU A N 1
ATOM 7493 C CA . GLU A 1 984 ? 17.596 -6.854 44.572 1.00 94.62 984 GLU A CA 1
ATOM 7494 C C . GLU A 1 984 ? 16.561 -7.822 43.962 1.00 94.62 984 GLU A C 1
ATOM 7496 O O . GLU A 1 984 ? 16.002 -8.678 44.653 1.00 94.62 984 GLU A O 1
ATOM 7501 N N . GLY A 1 985 ? 16.279 -7.658 42.671 1.00 94.69 985 GLY A N 1
ATOM 7502 C CA . GLY A 1 985 ? 15.335 -8.448 41.896 1.00 94.69 985 GLY A CA 1
ATOM 7503 C C . GLY A 1 985 ? 15.884 -9.787 41.403 1.00 94.69 985 GLY A C 1
ATOM 7504 O O . GLY A 1 985 ? 16.967 -10.250 41.780 1.00 94.69 985 GLY A O 1
ATOM 7505 N N . THR A 1 986 ? 15.105 -10.418 40.527 1.00 97.00 986 THR A N 1
ATOM 7506 C CA . THR A 1 986 ? 15.460 -11.681 39.865 1.00 97.00 986 THR A CA 1
ATOM 7507 C C . THR A 1 986 ? 15.557 -11.465 38.364 1.00 97.00 986 THR A C 1
ATOM 7509 O O . THR A 1 986 ? 14.643 -10.919 37.751 1.00 97.00 986 THR A O 1
ATOM 7512 N N . LEU A 1 987 ? 16.672 -11.900 37.787 1.00 96.81 987 LEU A N 1
ATOM 7513 C CA . LEU A 1 987 ? 16.937 -11.894 36.358 1.00 96.81 987 LEU A CA 1
ATOM 7514 C C . LEU A 1 987 ? 16.516 -13.244 35.775 1.00 96.81 987 LEU A C 1
ATOM 7516 O O . LEU A 1 987 ? 16.981 -14.286 36.232 1.00 96.81 987 LEU A O 1
ATOM 7520 N N . TYR A 1 988 ? 15.645 -13.217 34.776 1.00 97.06 988 TYR A N 1
ATOM 7521 C CA . TYR A 1 988 ? 15.165 -14.365 34.016 1.00 97.06 988 TYR A CA 1
ATOM 7522 C C . TYR A 1 988 ? 15.810 -14.343 32.632 1.00 97.06 988 TYR A C 1
ATOM 7524 O O . TYR A 1 988 ? 15.947 -13.278 32.030 1.00 97.06 988 TYR A O 1
ATOM 7532 N N . VAL A 1 989 ? 16.202 -15.508 32.118 1.00 96.44 989 VAL A N 1
ATOM 7533 C CA . VAL A 1 989 ? 16.800 -15.669 30.785 1.00 96.44 989 VAL A CA 1
ATOM 7534 C C . VAL A 1 989 ? 16.122 -16.809 30.037 1.00 96.44 989 VAL A C 1
ATOM 7536 O O . VAL A 1 989 ? 15.927 -17.886 30.603 1.00 96.44 989 VAL A O 1
ATOM 7539 N N . ARG A 1 990 ? 15.832 -16.588 28.754 1.00 95.00 990 ARG A N 1
ATOM 7540 C CA . ARG A 1 990 ? 15.393 -17.603 27.791 1.00 95.00 990 ARG A CA 1
ATOM 7541 C C . ARG A 1 990 ? 16.366 -17.637 26.622 1.00 95.00 990 ARG A C 1
ATOM 7543 O O . ARG A 1 990 ? 16.734 -16.583 26.107 1.00 95.00 990 ARG A O 1
ATOM 7550 N N . VAL A 1 991 ? 16.746 -18.834 26.178 1.00 95.88 991 VAL A N 1
ATOM 7551 C CA . VAL A 1 991 ? 17.560 -19.018 24.969 1.00 95.88 991 VAL A CA 1
ATOM 7552 C C . VAL A 1 991 ? 16.990 -20.107 24.074 1.00 95.88 991 VAL A C 1
ATOM 7554 O O . VAL A 1 991 ? 16.709 -21.210 24.534 1.00 95.88 991 VAL A O 1
ATOM 7557 N N . GLU A 1 992 ? 16.880 -19.796 22.789 1.00 94.44 992 GLU A N 1
ATOM 7558 C CA . GLU A 1 992 ? 16.436 -20.672 21.707 1.00 94.44 992 GLU A CA 1
ATOM 7559 C C . GLU A 1 992 ? 17.542 -20.749 20.649 1.00 94.44 992 GLU A C 1
ATOM 7561 O O . GLU A 1 992 ? 17.903 -19.725 20.076 1.00 94.44 992 GLU A O 1
ATOM 7566 N N . ILE A 1 993 ? 18.092 -21.936 20.387 1.00 94.12 993 ILE A N 1
ATOM 7567 C CA . ILE A 1 993 ? 19.089 -22.163 19.329 1.00 94.12 993 ILE A CA 1
ATOM 7568 C C . ILE A 1 993 ? 18.366 -22.561 18.043 1.00 94.12 993 ILE A C 1
ATOM 7570 O O . ILE A 1 993 ? 17.648 -23.561 18.020 1.00 94.12 993 ILE A O 1
ATOM 7574 N N . ARG A 1 994 ? 18.577 -21.808 16.962 1.00 91.56 994 ARG A N 1
ATOM 7575 C CA . ARG A 1 994 ? 17.954 -22.041 15.650 1.00 91.56 994 ARG A CA 1
ATOM 7576 C C . ARG A 1 994 ? 18.905 -22.718 14.676 1.00 91.56 994 ARG A C 1
ATOM 7578 O O . ARG A 1 994 ? 18.516 -23.687 14.034 1.00 91.56 994 ARG A O 1
ATOM 7585 N N . SER A 1 995 ? 20.158 -22.268 14.602 1.00 91.94 995 SER A N 1
ATOM 7586 C CA . SER A 1 995 ? 21.204 -22.940 13.820 1.00 91.94 995 SER A CA 1
ATOM 7587 C C . SER A 1 995 ? 22.611 -22.643 14.344 1.00 91.94 995 SER A C 1
ATOM 7589 O O . SER A 1 995 ? 22.845 -21.631 14.997 1.00 91.94 995 SER A O 1
ATOM 7591 N N . ILE A 1 996 ? 23.552 -23.543 14.065 1.00 94.12 996 ILE A N 1
ATOM 7592 C CA . ILE A 1 996 ? 24.992 -23.399 14.330 1.00 94.12 996 ILE A CA 1
ATOM 7593 C C . ILE A 1 996 ? 25.747 -24.164 13.225 1.00 94.12 996 ILE A C 1
ATOM 7595 O O . ILE A 1 996 ? 25.213 -25.179 12.765 1.00 94.12 996 ILE A O 1
ATOM 7599 N N . PRO A 1 997 ? 26.954 -23.752 12.780 1.00 92.31 997 PRO A N 1
ATOM 7600 C CA . PRO A 1 997 ? 27.607 -24.386 11.630 1.00 92.31 997 PRO A CA 1
ATOM 7601 C C . PRO A 1 997 ? 28.031 -25.831 11.917 1.00 92.31 997 PRO A C 1
ATOM 7603 O O . PRO A 1 997 ? 27.918 -26.701 11.057 1.00 92.31 997 PRO A O 1
ATOM 7606 N N . VAL A 1 998 ? 28.477 -26.103 13.148 1.00 94.50 998 VAL A N 1
ATOM 7607 C CA . VAL A 1 998 ? 28.743 -27.450 13.664 1.00 94.50 998 VAL A CA 1
ATOM 7608 C C . VAL A 1 998 ? 28.088 -27.575 15.034 1.00 94.50 998 VAL A C 1
ATOM 7610 O O . VAL A 1 998 ? 28.345 -26.763 15.919 1.00 94.50 998 VAL A O 1
ATOM 7613 N N . VAL A 1 999 ? 27.247 -28.594 15.235 1.00 90.62 999 VAL A N 1
ATOM 7614 C CA . VAL A 1 999 ? 26.506 -28.790 16.493 1.00 90.62 999 VAL A CA 1
ATOM 7615 C C . VAL A 1 999 ? 27.463 -29.021 17.666 1.00 90.62 999 VAL A C 1
ATOM 7617 O O . VAL A 1 999 ? 28.145 -30.041 17.751 1.00 90.62 999 VAL A O 1
ATOM 7620 N N . GLN A 1 1000 ? 27.474 -28.077 18.608 1.00 90.31 1000 GLN A N 1
ATOM 7621 C CA . GLN A 1 1000 ? 28.315 -28.123 19.804 1.00 90.31 1000 GLN A CA 1
ATOM 7622 C C . GLN A 1 1000 ? 27.541 -28.712 20.986 1.00 90.31 1000 GLN A C 1
ATOM 7624 O O . GLN A 1 1000 ? 26.472 -28.227 21.353 1.00 90.31 1000 GLN A O 1
ATOM 7629 N N . ASN A 1 1001 ? 28.088 -29.734 21.642 1.00 84.62 1001 ASN A N 1
ATOM 7630 C CA . ASN A 1 1001 ? 27.476 -30.310 22.840 1.00 84.62 1001 ASN A CA 1
ATOM 7631 C C . ASN A 1 1001 ? 28.040 -29.674 24.118 1.00 84.62 1001 ASN A C 1
ATOM 7633 O O . ASN A 1 1001 ? 29.255 -29.583 24.292 1.00 84.62 1001 ASN A O 1
ATOM 7637 N N . ASN A 1 1002 ? 27.154 -29.313 25.052 1.00 88.81 1002 ASN A N 1
ATOM 7638 C CA . ASN A 1 1002 ? 27.469 -28.596 26.295 1.00 88.81 1002 ASN A CA 1
ATOM 7639 C C . ASN A 1 1002 ? 27.987 -27.159 26.085 1.00 88.81 1002 ASN A C 1
ATOM 7641 O O . ASN A 1 1002 ? 28.900 -26.741 26.800 1.00 88.81 1002 ASN A O 1
ATOM 7645 N N . ILE A 1 1003 ? 27.399 -26.388 25.159 1.00 93.12 1003 ILE A N 1
ATOM 7646 C CA . ILE A 1 1003 ? 27.612 -24.929 25.107 1.00 93.12 1003 ILE A CA 1
ATOM 7647 C C . ILE A 1 1003 ? 27.312 -24.348 26.492 1.00 93.12 1003 ILE A C 1
ATOM 7649 O O . ILE A 1 1003 ? 26.301 -24.697 27.101 1.00 93.12 1003 ILE A O 1
ATOM 7653 N N . GLN A 1 1004 ? 28.176 -23.468 26.992 1.00 95.25 1004 GLN A N 1
ATOM 7654 C CA . GLN A 1 1004 ? 27.952 -22.729 28.229 1.00 95.25 1004 GLN A CA 1
ATOM 7655 C C . GLN A 1 1004 ? 27.535 -21.292 27.912 1.00 95.25 1004 GLN A C 1
ATOM 7657 O O . GLN A 1 1004 ? 28.318 -20.528 27.353 1.00 95.25 1004 GLN A O 1
ATOM 7662 N N . LEU A 1 1005 ? 26.321 -20.916 28.313 1.00 95.94 1005 LEU A N 1
ATOM 7663 C CA . LEU A 1 1005 ? 25.800 -19.555 28.180 1.00 95.94 1005 LEU A CA 1
ATOM 7664 C C . LEU A 1 1005 ? 25.655 -18.881 29.546 1.00 95.94 1005 LEU A C 1
ATOM 7666 O O . LEU A 1 1005 ? 25.326 -19.524 30.542 1.00 95.94 1005 LEU A O 1
ATOM 7670 N N . SER A 1 1006 ? 25.903 -17.576 29.585 1.00 95.25 1006 SER A N 1
ATOM 7671 C CA . SER A 1 1006 ? 25.677 -16.688 30.736 1.00 95.25 1006 SER A CA 1
ATOM 7672 C C . SER A 1 1006 ? 25.431 -15.271 30.223 1.00 95.25 1006 SER A C 1
ATOM 7674 O O . SER A 1 1006 ? 25.994 -14.917 29.190 1.00 95.25 1006 SER A O 1
ATOM 7676 N N . PHE A 1 1007 ? 24.671 -14.450 30.941 1.00 97.19 1007 PHE A N 1
ATOM 7677 C CA . PHE A 1 1007 ? 24.442 -13.044 30.602 1.00 97.19 1007 PHE A CA 1
ATOM 7678 C C . PHE A 1 1007 ? 25.216 -12.128 31.551 1.00 97.19 1007 PHE A C 1
ATOM 7680 O O . PHE A 1 1007 ? 25.239 -12.385 32.754 1.00 97.19 1007 PHE A O 1
ATOM 7687 N N . CYS A 1 1008 ? 25.855 -11.085 31.031 1.00 95.25 1008 CYS A N 1
ATOM 7688 C CA . CYS A 1 1008 ? 26.785 -10.242 31.780 1.00 95.25 1008 CYS A CA 1
ATOM 7689 C C . CYS A 1 1008 ? 26.504 -8.749 31.583 1.00 95.25 1008 CYS A C 1
ATOM 7691 O O . CYS A 1 1008 ? 26.067 -8.326 30.514 1.00 95.25 1008 CYS A O 1
ATOM 7693 N N . PHE A 1 1009 ? 26.812 -7.952 32.606 1.00 94.75 1009 PHE A N 1
ATOM 7694 C CA . PHE A 1 1009 ? 26.772 -6.491 32.598 1.00 94.75 1009 PHE A CA 1
ATOM 7695 C C . PHE A 1 1009 ? 28.151 -5.929 32.943 1.00 94.75 1009 PHE A C 1
ATOM 7697 O O . PHE A 1 1009 ? 28.776 -6.383 33.904 1.00 94.75 1009 PHE A O 1
ATOM 7704 N N . TRP A 1 1010 ? 28.572 -4.881 32.234 1.00 91.94 1010 TRP A N 1
ATOM 7705 C CA . TRP A 1 1010 ? 29.807 -4.147 32.506 1.00 91.94 1010 TRP A CA 1
ATOM 7706 C C . TRP A 1 1010 ? 29.542 -2.672 32.788 1.00 91.94 1010 TRP A C 1
ATOM 7708 O O . TRP A 1 1010 ? 28.706 -2.035 32.146 1.00 91.94 1010 TRP A O 1
ATOM 7718 N N . GLN A 1 1011 ? 30.308 -2.099 33.712 1.00 90.88 1011 GLN A N 1
ATOM 7719 C CA . GLN A 1 1011 ? 30.233 -0.688 34.087 1.00 90.88 1011 GLN A CA 1
ATOM 7720 C C . GLN A 1 1011 ? 31.633 -0.085 34.252 1.00 90.88 1011 GLN A C 1
ATOM 7722 O O . GLN A 1 1011 ? 32.591 -0.767 34.620 1.00 90.88 1011 GLN A O 1
ATOM 7727 N N . LYS A 1 1012 ? 31.766 1.221 33.999 1.00 84.25 1012 LYS A N 1
ATOM 7728 C CA . LYS A 1 1012 ? 32.992 1.968 34.309 1.00 84.25 1012 LYS A CA 1
ATOM 7729 C C . LYS A 1 1012 ? 33.190 2.030 35.830 1.00 84.25 1012 LYS A C 1
ATOM 7731 O O . LYS A 1 1012 ? 32.352 2.570 36.541 1.00 84.25 1012 LYS A O 1
ATOM 7736 N N . GLY A 1 1013 ? 34.317 1.515 36.310 1.00 76.50 1013 GLY A N 1
ATOM 7737 C CA . GLY A 1 1013 ? 34.724 1.556 37.714 1.00 76.50 1013 GLY A CA 1
ATOM 7738 C C . GLY A 1 1013 ? 36.161 1.064 37.886 1.00 76.50 1013 GLY A C 1
ATOM 7739 O O . GLY A 1 1013 ? 36.825 0.760 36.892 1.00 76.50 1013 GLY A O 1
ATOM 7740 N N . LYS A 1 1014 ? 36.646 1.023 39.130 1.00 72.75 1014 LYS A N 1
ATOM 7741 C CA . LYS A 1 1014 ? 38.039 0.709 39.474 1.00 72.75 1014 LYS A CA 1
ATOM 7742 C C . LYS A 1 1014 ? 38.112 -0.592 40.272 1.00 72.75 1014 LYS A C 1
ATOM 7744 O O . LYS A 1 1014 ? 37.522 -0.665 41.348 1.00 72.75 1014 LYS A O 1
ATOM 7749 N N . LEU A 1 1015 ? 38.852 -1.576 39.764 1.00 70.94 1015 LEU A N 1
ATOM 7750 C CA . LEU A 1 1015 ? 39.176 -2.806 40.494 1.00 70.94 1015 LEU A CA 1
ATOM 7751 C C . LEU A 1 1015 ? 40.476 -2.639 41.311 1.00 70.94 1015 LEU A C 1
ATOM 7753 O O . LEU A 1 1015 ? 41.314 -1.799 40.959 1.00 70.94 1015 LEU A O 1
ATOM 7757 N N . PRO A 1 1016 ? 40.689 -3.416 42.394 1.00 66.69 1016 PRO A N 1
ATOM 7758 C CA . PRO A 1 1016 ? 41.941 -3.389 43.159 1.00 66.69 1016 PRO A CA 1
ATOM 7759 C C . PRO A 1 1016 ? 43.156 -3.858 42.359 1.00 66.69 1016 PRO A C 1
ATOM 7761 O O . PRO A 1 1016 ? 44.265 -3.409 42.639 1.00 66.69 1016 PRO A O 1
ATOM 7764 N N . SER A 1 1017 ? 42.944 -4.710 41.351 1.00 65.06 1017 SER A N 1
ATOM 7765 C CA . SER A 1 1017 ? 43.951 -5.148 40.375 1.00 65.06 1017 SER A CA 1
ATOM 7766 C C . SER A 1 1017 ? 44.583 -4.008 39.559 1.00 65.06 1017 SER A C 1
ATOM 7768 O O . SER A 1 1017 ? 45.555 -4.231 38.843 1.00 65.06 1017 SER A O 1
ATOM 7770 N N . GLY A 1 1018 ? 44.075 -2.775 39.678 1.00 61.12 1018 GLY A N 1
ATOM 7771 C CA . GLY A 1 1018 ? 44.602 -1.594 38.989 1.00 61.12 1018 GLY A CA 1
ATOM 7772 C C . GLY A 1 1018 ? 44.007 -1.380 37.598 1.00 61.12 1018 GLY A C 1
ATOM 7773 O O . GLY A 1 1018 ? 44.243 -0.333 36.994 1.00 61.12 1018 GLY A O 1
ATOM 7774 N N . GLU A 1 1019 ? 43.183 -2.314 37.118 1.00 58.50 1019 GLU A N 1
ATOM 7775 C CA . GLU A 1 1019 ? 42.387 -2.145 35.907 1.00 58.50 1019 GLU A CA 1
ATOM 7776 C C . GLU A 1 1019 ? 41.374 -1.003 36.089 1.00 58.50 1019 GLU A C 1
ATOM 7778 O O . GLU A 1 1019 ? 40.373 -1.108 36.809 1.00 58.50 1019 GLU A O 1
ATOM 7783 N N . ASN A 1 1020 ? 41.629 0.114 35.407 1.00 53.00 1020 ASN A N 1
ATOM 7784 C CA . ASN A 1 1020 ? 40.628 1.154 35.219 1.00 53.00 1020 ASN A CA 1
ATOM 7785 C C . ASN A 1 1020 ? 39.626 0.694 34.147 1.00 53.00 1020 ASN A C 1
ATOM 7787 O O . ASN A 1 1020 ? 40.023 0.323 33.045 1.00 53.00 1020 ASN A O 1
ATOM 7791 N N . PHE A 1 1021 ? 38.331 0.826 34.445 1.00 58.97 1021 PHE A N 1
ATOM 7792 C CA . PHE A 1 1021 ? 37.200 0.633 33.527 1.00 58.97 1021 PHE A CA 1
ATOM 7793 C C . PHE A 1 1021 ? 36.825 -0.814 33.148 1.00 58.97 1021 PHE A C 1
ATOM 7795 O O . PHE A 1 1021 ? 36.781 -1.125 31.960 1.00 58.97 1021 PHE A O 1
ATOM 7802 N N . ARG A 1 1022 ? 36.415 -1.640 34.129 1.00 69.81 1022 ARG A N 1
ATOM 7803 C CA . ARG A 1 1022 ? 35.363 -2.687 33.982 1.00 69.81 1022 ARG A CA 1
ATOM 7804 C C . ARG A 1 1022 ? 35.016 -3.340 35.335 1.00 69.81 1022 ARG A C 1
ATOM 7806 O O . ARG A 1 1022 ? 35.624 -4.328 35.731 1.00 69.81 1022 ARG A O 1
ATOM 7813 N N . LEU A 1 1023 ? 34.000 -2.819 36.024 1.00 88.31 1023 LEU A N 1
ATOM 7814 C CA . LEU A 1 1023 ? 33.228 -3.623 36.982 1.00 88.31 1023 LEU A CA 1
ATOM 7815 C C . LEU A 1 1023 ? 32.324 -4.566 36.176 1.00 88.31 1023 LEU A C 1
ATOM 7817 O O . LEU A 1 1023 ? 31.766 -4.140 35.164 1.00 88.31 1023 LEU A O 1
ATOM 7821 N N . GLU A 1 1024 ? 32.177 -5.818 36.604 1.00 91.38 1024 GLU A N 1
ATOM 7822 C CA . GLU A 1 1024 ? 31.452 -6.861 35.864 1.00 91.38 1024 GLU A CA 1
ATOM 7823 C C . GLU A 1 1024 ? 30.591 -7.705 36.806 1.00 91.38 1024 GLU A C 1
ATOM 7825 O O . GLU A 1 1024 ? 31.061 -8.140 37.863 1.00 91.38 1024 GLU A O 1
ATOM 7830 N N . THR A 1 1025 ? 29.351 -7.977 36.391 1.00 94.31 1025 THR A N 1
ATOM 7831 C CA . THR A 1 1025 ? 28.480 -8.970 37.031 1.00 94.31 1025 THR A CA 1
ATOM 7832 C C . THR A 1 1025 ? 27.836 -9.898 36.001 1.00 94.31 1025 THR A C 1
ATOM 7834 O O . THR A 1 1025 ? 27.403 -9.432 34.948 1.00 94.31 1025 THR A O 1
ATOM 7837 N N . CYS A 1 1026 ? 27.766 -11.202 36.287 1.00 94.75 1026 CYS A N 1
ATOM 7838 C CA . CYS A 1 1026 ? 27.279 -12.225 35.352 1.00 94.75 1026 CYS A CA 1
ATOM 7839 C C . CYS A 1 1026 ? 26.330 -13.241 35.999 1.00 94.75 1026 CYS A C 1
ATOM 7841 O O . CYS A 1 1026 ? 26.510 -13.644 37.151 1.00 94.75 1026 CYS A O 1
ATOM 7843 N N . SER A 1 1027 ? 25.355 -13.705 35.217 1.00 95.31 1027 SER A N 1
ATOM 7844 C CA . SER A 1 1027 ? 24.403 -14.747 35.600 1.00 95.31 1027 SER A CA 1
ATOM 7845 C C . SER A 1 1027 ? 25.057 -16.133 35.658 1.00 95.31 1027 SER A C 1
ATOM 7847 O O . SER A 1 1027 ? 26.200 -16.336 35.224 1.00 95.31 1027 SER A O 1
ATOM 7849 N N . GLY A 1 1028 ? 24.340 -17.102 36.228 1.00 89.62 1028 GLY A N 1
ATOM 7850 C CA . GLY A 1 1028 ? 24.792 -18.480 36.330 1.00 89.62 1028 GLY A CA 1
ATOM 7851 C C . GLY A 1 1028 ? 25.017 -19.091 34.947 1.00 89.62 1028 GLY A C 1
ATOM 7852 O O . GLY A 1 1028 ? 24.224 -18.910 34.025 1.00 89.62 1028 GLY A O 1
ATOM 7853 N N . ARG A 1 1029 ? 26.108 -19.850 34.791 1.00 90.19 1029 ARG A N 1
ATOM 7854 C CA . ARG A 1 1029 ? 26.407 -20.539 33.528 1.00 90.19 1029 ARG A CA 1
ATOM 7855 C C . ARG A 1 1029 ? 25.445 -21.711 33.337 1.00 90.19 1029 ARG A C 1
ATOM 7857 O O . ARG A 1 1029 ? 25.416 -22.614 34.175 1.00 90.19 1029 ARG A O 1
ATOM 7864 N N . LYS A 1 1030 ? 24.712 -21.746 32.224 1.00 94.00 1030 LYS A N 1
ATOM 7865 C CA . LYS A 1 1030 ? 23.879 -22.893 31.833 1.00 94.00 1030 LYS A CA 1
ATOM 7866 C C . LYS A 1 1030 ? 24.532 -23.672 30.705 1.00 94.00 1030 LYS A C 1
ATOM 7868 O O . LYS A 1 1030 ? 24.970 -23.093 29.718 1.00 94.00 1030 LYS A O 1
ATOM 7873 N N . LYS A 1 1031 ? 24.607 -24.992 30.889 1.00 93.81 1031 LYS A N 1
ATOM 7874 C CA . LYS A 1 1031 ? 25.046 -25.950 29.872 1.00 93.81 1031 LYS A CA 1
ATOM 7875 C C . LYS A 1 1031 ? 23.843 -26.353 29.028 1.00 93.81 1031 LYS A C 1
ATOM 7877 O O . LYS A 1 1031 ? 22.852 -26.803 29.596 1.00 93.81 1031 LYS A O 1
ATOM 7882 N N . ILE A 1 1032 ? 23.951 -26.221 27.710 1.00 91.69 1032 ILE A N 1
ATOM 7883 C CA . ILE A 1 1032 ? 22.906 -26.590 26.746 1.00 91.69 1032 ILE A CA 1
ATOM 7884 C C . ILE A 1 1032 ? 23.473 -27.413 25.586 1.00 91.69 1032 ILE A C 1
ATOM 7886 O O . ILE A 1 1032 ? 24.687 -27.472 25.378 1.00 91.69 1032 ILE A O 1
ATOM 7890 N N . SER A 1 1033 ? 22.593 -28.043 24.808 1.00 90.44 1033 SER A N 1
ATOM 7891 C CA . SER A 1 1033 ? 22.957 -28.492 23.463 1.00 90.44 1033 SER A CA 1
ATOM 7892 C C . SER A 1 1033 ? 22.946 -27.298 22.505 1.00 90.44 1033 SER A C 1
ATOM 7894 O O . SER A 1 1033 ? 22.104 -26.414 22.622 1.00 90.44 1033 SER A O 1
ATOM 7896 N N . GLY A 1 1034 ? 23.867 -27.281 21.546 1.00 85.44 1034 GLY A N 1
ATOM 7897 C CA . GLY A 1 1034 ? 23.833 -26.392 20.386 1.00 85.44 1034 GLY A CA 1
ATOM 7898 C C . GLY A 1 1034 ? 22.965 -26.922 19.245 1.00 85.44 1034 GLY A C 1
ATOM 7899 O O . GLY A 1 1034 ? 23.109 -26.461 18.121 1.00 85.44 1034 GLY A O 1
ATOM 7900 N N . SER A 1 1035 ? 22.122 -27.929 19.484 1.00 88.31 1035 SER A N 1
ATOM 7901 C CA . SER A 1 1035 ? 21.249 -28.476 18.443 1.00 88.31 1035 SER A CA 1
ATOM 7902 C C . SER A 1 1035 ? 20.139 -27.476 18.085 1.00 88.31 1035 SER A C 1
ATOM 7904 O O . SER A 1 1035 ? 19.538 -26.911 19.007 1.00 88.31 1035 SER A O 1
ATOM 7906 N N . PRO A 1 1036 ? 19.812 -27.288 16.792 1.00 84.06 1036 PRO A N 1
ATOM 7907 C CA . PRO A 1 1036 ? 18.610 -26.578 16.356 1.00 84.06 1036 PRO A CA 1
ATOM 7908 C C . PRO A 1 1036 ? 17.354 -27.019 17.118 1.00 84.06 1036 PRO A C 1
ATOM 7910 O O . PRO A 1 1036 ? 17.152 -28.209 17.361 1.00 84.06 1036 PRO A O 1
ATOM 7913 N N . GLY A 1 1037 ? 16.522 -26.057 17.515 1.00 72.50 1037 GLY A N 1
ATOM 7914 C CA . GLY A 1 1037 ? 15.328 -26.281 18.334 1.00 72.50 1037 GLY A CA 1
ATOM 7915 C C . GLY A 1 1037 ? 15.590 -26.407 19.841 1.00 72.50 1037 GLY A C 1
ATOM 7916 O O . GLY A 1 1037 ? 14.640 -26.606 20.596 1.00 72.50 1037 GLY A O 1
ATOM 7917 N N . THR A 1 1038 ? 16.837 -26.280 20.317 1.00 89.81 1038 THR A N 1
ATOM 7918 C CA . THR A 1 1038 ? 17.112 -26.277 21.766 1.00 89.81 1038 THR A CA 1
ATOM 7919 C C . THR A 1 1038 ? 16.552 -25.011 22.405 1.00 89.81 1038 THR A C 1
ATOM 7921 O O . THR A 1 1038 ? 17.042 -23.919 22.134 1.00 89.81 1038 THR A O 1
ATOM 7924 N N . LEU A 1 1039 ? 15.577 -25.170 23.300 1.00 91.31 1039 LEU A N 1
ATOM 7925 C CA . LEU A 1 1039 ? 15.007 -24.108 24.125 1.00 91.31 1039 LEU A CA 1
ATOM 7926 C C . LEU A 1 1039 ? 15.347 -24.354 25.603 1.00 91.31 1039 LEU A C 1
ATOM 7928 O O . LEU A 1 1039 ? 15.109 -25.446 26.120 1.00 91.31 1039 LEU A O 1
ATOM 7932 N N . ILE A 1 1040 ? 15.884 -23.343 26.291 1.00 92.25 1040 ILE A N 1
ATOM 7933 C CA . ILE A 1 1040 ? 16.082 -23.356 27.746 1.00 92.25 1040 ILE A CA 1
ATOM 7934 C C . ILE A 1 1040 ? 15.633 -22.045 28.387 1.00 92.25 1040 ILE A C 1
ATOM 7936 O O . ILE A 1 1040 ? 15.733 -20.973 27.791 1.00 92.25 1040 ILE A O 1
ATOM 7940 N N . GLU A 1 1041 ? 15.225 -22.136 29.647 1.00 94.31 1041 GLU A N 1
ATOM 7941 C CA . GLU A 1 1041 ? 14.889 -21.004 30.502 1.00 94.31 1041 GLU A CA 1
ATOM 7942 C C . GLU A 1 1041 ? 15.555 -21.171 31.871 1.00 94.31 1041 GLU A C 1
ATOM 7944 O O . GLU A 1 1041 ? 15.717 -22.290 32.371 1.00 94.31 1041 GLU A O 1
ATOM 7949 N N . TRP A 1 1042 ? 15.969 -20.065 32.488 1.00 95.00 1042 TRP A N 1
ATOM 7950 C CA . TRP A 1 1042 ? 16.452 -20.055 33.867 1.00 95.00 1042 TRP A CA 1
ATOM 7951 C C . TRP A 1 1042 ? 16.308 -18.688 34.530 1.00 95.00 1042 TRP A C 1
ATOM 7953 O O . TRP A 1 1042 ? 15.980 -17.696 33.887 1.00 95.00 1042 TRP A O 1
ATOM 7963 N N . SER A 1 1043 ? 16.598 -18.637 35.828 1.00 95.44 1043 SER A N 1
ATOM 7964 C CA . SER A 1 1043 ? 16.642 -17.401 36.602 1.00 95.44 1043 SER A CA 1
ATOM 7965 C C . SER A 1 1043 ? 17.822 -17.378 37.571 1.00 95.44 1043 SER A C 1
ATOM 7967 O O . SER A 1 1043 ? 18.163 -18.417 38.141 1.00 95.44 1043 SER A O 1
ATOM 7969 N N . ASP A 1 1044 ? 18.373 -16.194 37.820 1.00 95.19 1044 ASP A N 1
ATOM 7970 C CA . ASP A 1 1044 ? 19.379 -15.910 38.845 1.00 95.19 1044 ASP A CA 1
ATOM 7971 C C . ASP A 1 1044 ? 18.970 -14.649 39.625 1.00 95.19 1044 ASP A C 1
ATOM 7973 O O . ASP A 1 1044 ? 18.498 -13.668 39.049 1.00 95.19 1044 ASP A O 1
ATOM 7977 N N . LYS A 1 1045 ? 19.154 -14.630 40.948 1.00 95.69 1045 LYS A N 1
ATOM 7978 C CA . LYS A 1 1045 ? 18.937 -13.406 41.736 1.00 95.69 1045 LYS A CA 1
ATOM 7979 C C . LYS A 1 1045 ? 20.108 -12.452 41.544 1.00 95.69 1045 LYS A C 1
ATOM 7981 O O . LYS A 1 1045 ? 21.262 -12.849 41.704 1.00 95.69 1045 LYS A O 1
ATOM 7986 N N . ILE A 1 1046 ? 19.821 -11.178 41.303 1.00 95.50 1046 ILE A N 1
ATOM 7987 C CA . ILE A 1 1046 ? 20.851 -10.182 40.978 1.00 95.50 1046 ILE A CA 1
ATOM 7988 C C . ILE A 1 1046 ? 21.908 -10.007 42.092 1.00 95.50 1046 ILE A C 1
ATOM 7990 O O . ILE A 1 1046 ? 23.100 -9.957 41.772 1.00 95.50 1046 ILE A O 1
ATOM 7994 N N . PRO A 1 1047 ? 21.560 -10.030 43.397 1.00 93.94 1047 PRO A N 1
ATOM 7995 C CA . PRO A 1 1047 ? 22.557 -10.019 44.473 1.00 93.94 1047 PRO A CA 1
ATOM 7996 C C . PRO A 1 1047 ? 23.484 -11.247 44.512 1.00 93.94 1047 PRO A C 1
ATOM 7998 O O . PRO A 1 1047 ? 24.603 -11.143 45.021 1.00 93.94 1047 PRO A O 1
ATOM 8001 N N . GLU A 1 1048 ? 23.044 -12.391 43.982 1.00 94.44 1048 GLU A N 1
ATOM 8002 C CA . GLU A 1 1048 ? 23.753 -13.682 44.006 1.00 94.44 1048 GLU A CA 1
ATOM 8003 C C . GLU A 1 1048 ? 24.598 -13.923 42.734 1.00 94.44 1048 GLU A C 1
ATOM 8005 O O . GLU A 1 1048 ? 25.434 -14.826 42.717 1.00 94.44 1048 GLU A O 1
ATOM 8010 N N . MET A 1 1049 ? 24.445 -13.084 41.699 1.00 95.25 1049 MET A N 1
ATOM 8011 C CA . MET A 1 1049 ? 25.255 -13.116 40.473 1.00 95.25 1049 MET A CA 1
ATOM 8012 C C . MET A 1 1049 ? 26.766 -12.997 40.757 1.00 95.25 1049 MET A C 1
ATOM 8014 O O . MET A 1 1049 ? 27.199 -12.360 41.732 1.00 95.25 1049 MET A O 1
ATOM 8018 N N . TYR A 1 1050 ? 27.570 -13.609 39.876 1.00 94.81 1050 TYR A N 1
ATOM 8019 C CA . TYR A 1 1050 ? 29.035 -13.546 39.911 1.00 94.81 1050 TYR A CA 1
ATOM 8020 C C . TYR A 1 1050 ? 29.502 -12.096 39.801 1.00 94.81 1050 TYR A C 1
ATOM 8022 O O . TYR A 1 1050 ? 28.958 -11.352 38.998 1.00 94.81 1050 TYR A O 1
ATOM 8030 N N . LYS A 1 1051 ? 30.539 -11.720 40.555 1.00 92.75 1051 LYS A N 1
ATOM 8031 C CA . LYS A 1 1051 ? 31.140 -10.379 40.558 1.00 92.75 1051 LYS A CA 1
ATOM 8032 C C . LYS A 1 1051 ? 32.631 -10.510 40.269 1.00 92.75 1051 LYS A C 1
ATOM 8034 O O . LYS A 1 1051 ? 33.303 -11.269 40.977 1.00 92.75 1051 LYS A O 1
ATOM 8039 N N . LYS A 1 1052 ? 33.165 -9.788 39.276 1.00 87.69 1052 LYS A N 1
ATOM 8040 C CA . LYS A 1 1052 ? 34.612 -9.818 38.989 1.00 87.69 1052 LYS A CA 1
ATOM 8041 C C . LYS A 1 1052 ? 35.388 -9.331 40.216 1.00 87.69 1052 LYS A C 1
ATOM 8043 O O . LYS A 1 1052 ? 35.080 -8.287 40.783 1.00 87.69 1052 LYS A O 1
ATOM 8048 N N . GLU A 1 1053 ? 36.336 -10.151 40.673 1.00 85.31 1053 GLU A N 1
ATOM 8049 C CA . GLU A 1 1053 ? 37.114 -9.950 41.912 1.00 85.31 1053 GLU A CA 1
ATOM 8050 C C . GLU A 1 1053 ? 36.263 -9.737 43.193 1.00 85.31 1053 GLU A C 1
ATOM 8052 O O . GLU A 1 1053 ? 36.778 -9.303 44.218 1.00 85.31 1053 GLU A O 1
ATOM 8057 N N . GLY A 1 1054 ? 34.960 -10.054 43.166 1.00 86.00 1054 GLY A N 1
ATOM 8058 C CA . GLY A 1 1054 ? 34.024 -9.794 44.267 1.00 86.00 1054 GLY A CA 1
ATOM 8059 C C . GLY A 1 1054 ? 33.420 -8.380 44.299 1.00 86.00 1054 GLY A C 1
ATOM 8060 O O . GLY A 1 1054 ? 32.576 -8.114 45.155 1.00 86.00 1054 GLY A O 1
ATOM 8061 N N . TYR A 1 1055 ? 33.782 -7.492 43.368 1.00 85.56 1055 TYR A N 1
ATOM 8062 C CA . TYR A 1 1055 ? 33.326 -6.097 43.354 1.00 85.56 1055 TYR A CA 1
ATOM 8063 C C . TYR A 1 1055 ? 31.993 -5.944 42.600 1.00 85.56 1055 TYR A C 1
ATOM 8065 O O . TYR A 1 1055 ? 31.921 -6.279 41.416 1.00 85.56 1055 TYR A O 1
ATOM 8073 N N . PRO A 1 1056 ? 30.916 -5.457 43.249 1.00 88.94 1056 PRO A N 1
ATOM 8074 C CA . PRO A 1 1056 ? 29.634 -5.237 42.587 1.00 88.94 1056 PRO A CA 1
ATOM 8075 C C . PRO A 1 1056 ? 29.679 -4.017 41.656 1.00 88.94 1056 PRO A C 1
ATOM 8077 O O . PRO A 1 1056 ? 30.447 -3.080 41.877 1.00 88.94 1056 PRO A O 1
ATOM 8080 N N . ILE A 1 1057 ? 28.798 -4.001 40.653 1.00 91.25 1057 ILE A N 1
ATOM 8081 C CA . ILE A 1 1057 ? 28.477 -2.780 39.903 1.00 91.25 1057 ILE A CA 1
ATOM 8082 C C . ILE A 1 1057 ? 27.551 -1.869 40.727 1.00 91.25 1057 ILE A C 1
ATOM 8084 O O . ILE A 1 1057 ? 26.817 -2.331 41.603 1.00 91.25 1057 ILE A O 1
ATOM 8088 N N . ASP A 1 1058 ? 27.569 -0.573 40.430 1.00 92.06 1058 ASP A N 1
ATOM 8089 C CA . ASP A 1 1058 ? 26.678 0.418 41.023 1.00 92.06 1058 ASP A CA 1
ATOM 8090 C C . ASP A 1 1058 ? 25.362 0.487 40.238 1.00 92.06 1058 ASP A C 1
ATOM 8092 O O . ASP A 1 1058 ? 25.264 1.130 39.189 1.00 92.06 1058 ASP A O 1
ATOM 8096 N N . TRP A 1 1059 ? 24.335 -0.173 40.770 1.00 93.56 1059 TRP A N 1
ATOM 8097 C CA . TRP A 1 1059 ? 22.994 -0.225 40.187 1.00 93.56 1059 TRP A CA 1
ATOM 8098 C C . TRP A 1 1059 ? 22.243 1.116 40.180 1.00 93.56 1059 TRP A C 1
ATOM 8100 O O . TRP A 1 1059 ? 21.209 1.214 39.523 1.00 93.56 1059 TRP A O 1
ATOM 8110 N N . THR A 1 1060 ? 22.742 2.158 40.857 1.00 92.88 1060 THR A N 1
ATOM 8111 C CA . THR A 1 1060 ? 22.165 3.513 40.746 1.00 92.88 1060 THR A CA 1
ATOM 8112 C C . THR A 1 1060 ? 22.588 4.234 39.465 1.00 92.88 1060 THR A C 1
ATOM 8114 O O . THR A 1 1060 ? 21.987 5.243 39.099 1.00 92.88 1060 THR A O 1
ATOM 8117 N N . LYS A 1 1061 ? 23.611 3.718 38.768 1.00 89.44 1061 LYS A N 1
ATOM 8118 C CA . LYS A 1 1061 ? 24.210 4.329 37.578 1.00 89.44 1061 LYS A CA 1
ATOM 8119 C C . LYS A 1 1061 ? 23.964 3.497 36.305 1.00 89.44 1061 LYS A C 1
ATOM 8121 O O . LYS A 1 1061 ? 23.803 2.272 36.382 1.00 89.44 1061 LYS A O 1
ATOM 8126 N N . PRO A 1 1062 ? 24.012 4.129 35.116 1.00 88.06 1062 PRO A N 1
ATOM 8127 C CA . PRO A 1 1062 ? 24.001 3.413 33.845 1.00 88.06 1062 PRO A CA 1
ATOM 8128 C C . PRO A 1 1062 ? 25.147 2.405 33.724 1.00 88.06 1062 PRO A C 1
ATOM 8130 O O . PRO A 1 1062 ? 26.224 2.565 34.313 1.00 88.06 1062 PRO A O 1
ATOM 8133 N N . ARG A 1 1063 ? 24.918 1.350 32.944 1.00 92.50 1063 ARG A N 1
ATOM 8134 C CA . ARG A 1 1063 ? 25.926 0.365 32.543 1.00 92.50 1063 ARG A CA 1
ATOM 8135 C C . ARG A 1 1063 ? 26.510 0.757 31.185 1.00 92.50 1063 ARG A C 1
ATOM 8137 O O . ARG A 1 1063 ? 25.889 1.463 30.395 1.00 92.50 1063 ARG A O 1
ATOM 8144 N N . LEU A 1 1064 ? 27.735 0.300 30.939 1.00 89.94 1064 LEU A N 1
ATOM 8145 C CA . LEU A 1 1064 ? 28.476 0.552 29.703 1.00 89.94 1064 LEU A CA 1
ATOM 8146 C C . LEU A 1 1064 ? 28.095 -0.441 28.599 1.00 89.94 1064 LEU A C 1
ATOM 8148 O O . LEU A 1 1064 ? 28.024 -0.045 27.444 1.00 89.94 1064 LEU A O 1
ATOM 8152 N N . ARG A 1 1065 ? 27.882 -1.714 28.953 1.00 91.38 1065 ARG A N 1
ATOM 8153 C CA . ARG A 1 1065 ? 27.522 -2.810 28.038 1.00 91.38 1065 ARG A CA 1
ATOM 8154 C C . ARG A 1 1065 ? 26.758 -3.897 28.789 1.00 91.38 1065 ARG A C 1
ATOM 8156 O O . ARG A 1 1065 ? 27.013 -4.105 29.979 1.00 91.38 1065 ARG A O 1
ATOM 8163 N N . ASN A 1 1066 ? 25.900 -4.631 28.095 1.00 95.12 1066 ASN A N 1
ATOM 8164 C CA . ASN A 1 1066 ? 25.443 -5.961 28.495 1.00 95.12 1066 ASN A CA 1
ATOM 8165 C C . ASN A 1 1066 ? 25.639 -6.942 27.320 1.00 95.12 1066 ASN A C 1
ATOM 8167 O O . ASN A 1 1066 ? 25.796 -6.508 26.185 1.00 95.12 1066 ASN A O 1
ATOM 8171 N N . ALA A 1 1067 ? 25.761 -8.246 27.579 1.00 95.62 1067 ALA A N 1
ATOM 8172 C CA . ALA A 1 1067 ? 25.946 -9.246 26.519 1.00 95.62 1067 ALA A CA 1
ATOM 8173 C C . ALA A 1 1067 ? 25.666 -10.675 26.988 1.00 95.62 1067 ALA A C 1
ATOM 8175 O O . ALA A 1 1067 ? 25.911 -11.027 28.148 1.00 95.62 1067 ALA A O 1
ATOM 8176 N N . ALA A 1 1068 ? 25.266 -11.528 26.047 1.00 96.62 1068 ALA A N 1
ATOM 8177 C CA . ALA A 1 1068 ? 25.387 -12.971 26.193 1.00 96.62 1068 ALA A CA 1
ATOM 8178 C C . ALA A 1 1068 ? 26.850 -13.390 25.976 1.00 96.62 1068 ALA A C 1
ATOM 8180 O O . ALA A 1 1068 ? 27.479 -12.985 25.008 1.00 96.62 1068 ALA A O 1
ATOM 8181 N N . ALA A 1 1069 ? 27.406 -14.210 26.867 1.00 95.25 1069 ALA A N 1
ATOM 8182 C CA . ALA A 1 1069 ? 28.769 -14.725 26.767 1.00 95.25 1069 ALA A CA 1
ATOM 8183 C C . ALA A 1 1069 ? 28.759 -16.189 26.309 1.00 95.25 1069 ALA A C 1
ATOM 8185 O O . ALA A 1 1069 ? 28.325 -17.066 27.066 1.00 95.25 1069 ALA A O 1
ATOM 8186 N N . ILE A 1 1070 ? 29.267 -16.447 25.101 1.00 96.75 1070 ILE A N 1
ATOM 8187 C CA . ILE A 1 1070 ? 29.277 -17.775 24.471 1.00 96.75 1070 ILE A CA 1
ATOM 8188 C C . ILE A 1 1070 ? 30.569 -18.509 24.845 1.00 96.75 1070 ILE A C 1
ATOM 8190 O O . ILE A 1 1070 ? 31.674 -18.045 24.559 1.00 96.75 1070 ILE A O 1
ATOM 8194 N N . LYS A 1 1071 ? 30.447 -19.661 25.515 1.00 95.12 1071 LYS A N 1
ATOM 8195 C CA . LYS A 1 1071 ? 31.582 -20.454 26.014 1.00 95.12 1071 LYS A CA 1
ATOM 8196 C C . LYS A 1 1071 ? 31.485 -21.913 25.571 1.00 95.12 1071 LYS A C 1
ATOM 8198 O O . LYS A 1 1071 ? 30.398 -22.484 25.475 1.00 95.12 1071 LYS A O 1
ATOM 8203 N N . ASN A 1 1072 ? 32.643 -22.530 25.352 1.00 93.69 1072 ASN A N 1
ATOM 8204 C CA . ASN A 1 1072 ? 32.756 -23.942 25.001 1.00 93.69 1072 ASN A CA 1
ATOM 8205 C C . ASN A 1 1072 ? 32.395 -24.870 26.186 1.00 93.69 1072 ASN A C 1
ATOM 8207 O O . ASN A 1 1072 ? 32.124 -24.427 27.307 1.00 93.69 1072 ASN A O 1
ATOM 8211 N N . SER A 1 1073 ? 32.445 -26.185 25.959 1.00 91.44 1073 SER A N 1
ATOM 8212 C CA . SER A 1 1073 ? 32.158 -27.205 26.981 1.00 91.44 1073 SER A CA 1
ATOM 8213 C C . SER A 1 1073 ? 33.068 -27.142 28.216 1.00 91.44 1073 SER A C 1
ATOM 8215 O O . SER A 1 1073 ? 32.631 -27.498 29.315 1.00 91.44 1073 SER A O 1
ATOM 8217 N N . GLN A 1 1074 ? 34.285 -26.612 28.070 1.00 89.81 1074 GLN A N 1
ATOM 8218 C CA . GLN A 1 1074 ? 35.255 -26.366 29.144 1.00 89.81 1074 GLN A CA 1
ATOM 8219 C C . GLN A 1 1074 ? 35.020 -25.026 29.874 1.00 89.81 1074 GLN A C 1
ATOM 8221 O O . GLN A 1 1074 ? 35.626 -24.774 30.912 1.00 89.81 1074 GLN A O 1
ATOM 8226 N N . GLY A 1 1075 ? 34.110 -24.178 29.381 1.00 89.88 1075 GLY A N 1
ATOM 8227 C CA . GLY A 1 1075 ? 33.799 -22.863 29.946 1.00 89.88 1075 GLY A CA 1
ATOM 8228 C C . GLY A 1 1075 ? 34.713 -21.730 29.466 1.00 89.88 1075 GLY A C 1
ATOM 8229 O O . GLY A 1 1075 ? 34.673 -20.650 30.058 1.00 89.88 1075 GLY A O 1
ATOM 8230 N N . ILE A 1 1076 ? 35.508 -21.968 28.417 1.00 92.00 1076 ILE A N 1
ATOM 8231 C CA . ILE A 1 1076 ? 36.381 -20.982 27.763 1.00 92.00 1076 ILE A CA 1
ATOM 8232 C C . ILE A 1 1076 ? 35.540 -20.190 26.746 1.00 92.00 1076 ILE A C 1
ATOM 8234 O O . ILE A 1 1076 ? 34.850 -20.822 25.941 1.00 92.00 1076 ILE A O 1
ATOM 8238 N N . PRO A 1 1077 ? 35.556 -18.843 26.756 1.00 94.50 1077 PRO A N 1
ATOM 8239 C CA . PRO A 1 1077 ? 34.851 -18.039 25.762 1.00 94.50 1077 PRO A CA 1
ATOM 8240 C C . PRO A 1 1077 ? 35.290 -18.355 24.333 1.00 94.50 1077 PRO A C 1
ATOM 8242 O O . PRO A 1 1077 ? 36.482 -18.476 24.046 1.00 94.50 1077 PRO A O 1
ATOM 8245 N N . VAL A 1 1078 ? 34.326 -18.454 23.421 1.00 95.44 1078 VAL A N 1
ATOM 8246 C CA . VAL A 1 1078 ? 34.587 -18.656 21.990 1.00 95.44 1078 VAL A CA 1
ATOM 8247 C C . VAL A 1 1078 ? 34.777 -17.284 21.351 1.00 95.44 1078 VAL A C 1
ATOM 8249 O O . VAL A 1 1078 ? 33.915 -16.781 20.640 1.00 95.44 1078 VAL A O 1
ATOM 8252 N N . SER A 1 1079 ? 35.885 -16.644 21.720 1.00 93.88 1079 SER A N 1
ATOM 8253 C CA . SER A 1 1079 ? 36.138 -15.213 21.549 1.00 93.88 1079 SER A CA 1
ATOM 8254 C C . SER A 1 1079 ? 37.626 -14.934 21.308 1.00 93.88 1079 SER A C 1
ATOM 8256 O O . SER A 1 1079 ? 38.489 -15.691 21.757 1.00 93.88 1079 SER A O 1
ATOM 8258 N N . ASP A 1 1080 ? 37.928 -13.832 20.635 1.00 91.31 1080 ASP A N 1
ATOM 8259 C CA . ASP A 1 1080 ? 39.245 -13.198 20.499 1.00 91.31 1080 ASP A CA 1
ATOM 8260 C C . ASP A 1 1080 ? 39.461 -12.013 21.462 1.00 91.31 1080 ASP A C 1
ATOM 8262 O O . ASP A 1 1080 ? 40.562 -11.471 21.520 1.00 91.31 1080 ASP A O 1
ATOM 8266 N N . SER A 1 1081 ? 38.456 -11.641 22.267 1.00 84.69 1081 SER A N 1
ATOM 8267 C CA . SER A 1 1081 ? 38.508 -10.490 23.190 1.00 84.69 1081 SER A CA 1
ATOM 8268 C C . SER A 1 1081 ? 39.593 -10.587 24.272 1.00 84.69 1081 SER A C 1
ATOM 8270 O O . SER A 1 1081 ? 39.840 -9.603 24.968 1.00 84.69 1081 SER A O 1
ATOM 8272 N N . ALA A 1 1082 ? 40.225 -11.753 24.435 1.00 84.69 1082 ALA A N 1
ATOM 8273 C CA . ALA A 1 1082 ? 41.414 -11.930 25.259 1.00 84.69 1082 ALA A CA 1
ATOM 8274 C C . ALA A 1 1082 ? 42.344 -13.025 24.677 1.00 84.69 1082 ALA A C 1
ATOM 8276 O O . ALA A 1 1082 ? 41.844 -14.036 24.158 1.00 84.69 1082 ALA A O 1
ATOM 8277 N N . PRO A 1 1083 ? 43.684 -12.884 24.776 1.00 82.00 1083 PRO A N 1
ATOM 8278 C CA . PRO A 1 1083 ? 44.654 -13.869 24.277 1.00 82.00 1083 PRO A CA 1
ATOM 8279 C C . PRO A 1 1083 ? 44.542 -15.272 24.889 1.00 82.00 1083 PRO A C 1
ATOM 8281 O O . PRO A 1 1083 ? 45.085 -16.221 24.330 1.00 82.00 1083 PRO A O 1
ATOM 8284 N N . GLU A 1 1084 ? 43.861 -15.420 26.024 1.00 85.06 1084 GLU A N 1
ATOM 8285 C CA . GLU A 1 1084 ? 43.580 -16.687 26.702 1.00 85.06 1084 GLU A CA 1
ATOM 8286 C C . GLU A 1 1084 ? 42.254 -17.345 26.280 1.00 85.06 1084 GLU A C 1
ATOM 8288 O O . GLU A 1 1084 ? 41.969 -18.462 26.710 1.00 85.06 1084 GLU A O 1
ATOM 8293 N N . PHE A 1 1085 ? 41.440 -16.691 25.442 1.00 91.94 1085 PHE A N 1
ATOM 8294 C CA . PHE A 1 1085 ? 40.196 -17.263 24.908 1.00 91.94 1085 PHE A CA 1
ATOM 8295 C C . PHE A 1 1085 ? 40.449 -17.989 23.577 1.00 91.94 1085 PHE A C 1
ATOM 8297 O O . PHE A 1 1085 ? 40.053 -19.148 23.420 1.00 91.94 1085 PHE A O 1
ATOM 8304 N N . ARG A 1 1086 ? 41.176 -17.345 22.648 1.00 91.12 1086 ARG A N 1
ATOM 8305 C CA . ARG A 1 1086 ? 41.615 -17.883 21.335 1.00 91.12 1086 ARG A CA 1
ATOM 8306 C C . ARG A 1 1086 ? 40.512 -18.634 20.588 1.00 91.12 1086 ARG A C 1
ATOM 8308 O O . ARG A 1 1086 ? 40.686 -19.800 20.236 1.00 91.12 1086 ARG A O 1
ATOM 8315 N N . TRP A 1 1087 ? 39.359 -17.995 20.402 1.00 93.81 1087 TRP A N 1
ATOM 8316 C CA . TRP A 1 1087 ? 38.179 -18.592 19.770 1.00 93.81 1087 TRP A CA 1
ATOM 8317 C C . TRP A 1 1087 ? 37.772 -19.937 20.392 1.00 93.81 1087 TRP A C 1
ATOM 8319 O O . TRP A 1 1087 ? 37.359 -20.855 19.696 1.00 93.81 1087 TRP A O 1
ATOM 8329 N N . GLY A 1 1088 ? 37.907 -20.084 21.713 1.00 91.44 1088 GLY A N 1
ATOM 8330 C CA . GLY A 1 1088 ? 37.566 -21.304 22.449 1.00 91.44 1088 GLY A CA 1
ATOM 8331 C C . GLY A 1 1088 ? 38.673 -22.363 22.494 1.00 91.44 1088 GLY A C 1
ATOM 8332 O O . GLY A 1 1088 ? 38.473 -23.395 23.132 1.00 91.44 1088 GLY A O 1
ATOM 8333 N N . CYS A 1 1089 ? 39.836 -22.129 21.874 1.00 89.19 1089 CYS A N 1
ATOM 8334 C CA . CYS A 1 1089 ? 41.001 -23.015 21.988 1.00 89.19 1089 CYS A CA 1
ATOM 8335 C C . CYS A 1 1089 ? 41.737 -22.883 23.333 1.00 89.19 1089 CYS A C 1
ATOM 8337 O O . CYS A 1 1089 ? 42.442 -23.807 23.746 1.00 89.19 1089 CYS A O 1
ATOM 8339 N N . GLY A 1 1090 ? 41.619 -21.735 24.008 1.00 87.38 1090 GLY A N 1
ATOM 8340 C CA . GLY A 1 1090 ? 42.356 -21.450 25.236 1.00 87.38 1090 GLY A CA 1
ATOM 8341 C C . GLY A 1 1090 ? 43.869 -21.640 25.096 1.00 87.38 1090 GLY A C 1
ATOM 8342 O O . GLY A 1 1090 ? 44.475 -21.288 24.080 1.00 87.38 1090 GLY A O 1
ATOM 8343 N N . THR A 1 1091 ? 44.483 -22.265 26.103 1.00 84.06 1091 THR A N 1
ATOM 8344 C CA . THR A 1 1091 ? 45.918 -22.598 26.120 1.00 84.06 1091 THR A CA 1
ATOM 8345 C C . THR A 1 1091 ? 46.304 -23.772 25.211 1.00 84.06 1091 THR A C 1
ATOM 8347 O O . THR A 1 1091 ? 47.491 -24.083 25.102 1.00 84.06 1091 THR A O 1
ATOM 8350 N N . ASN A 1 1092 ? 45.356 -24.427 24.526 1.00 84.19 1092 ASN A N 1
ATOM 8351 C CA . ASN A 1 1092 ? 45.685 -25.503 23.594 1.00 84.19 1092 ASN A CA 1
ATOM 8352 C C . ASN A 1 1092 ? 46.273 -24.932 22.290 1.00 84.19 1092 ASN A C 1
ATOM 8354 O O . ASN A 1 1092 ? 45.557 -24.442 21.414 1.00 84.19 1092 ASN A O 1
ATOM 8358 N N . LEU A 1 1093 ? 47.596 -25.029 22.145 1.00 79.06 1093 LEU A N 1
ATOM 8359 C CA . LEU A 1 1093 ? 48.318 -24.574 20.953 1.00 79.06 1093 LEU A CA 1
ATOM 8360 C C . LEU A 1 1093 ? 48.082 -25.456 19.713 1.00 79.06 1093 LEU A C 1
ATOM 8362 O O . LEU A 1 1093 ? 48.306 -24.985 18.605 1.00 79.06 1093 LEU A O 1
ATOM 8366 N N . SER A 1 1094 ? 47.602 -26.696 19.878 1.00 84.44 1094 SER A N 1
ATOM 8367 C CA . SER A 1 1094 ? 47.266 -27.598 18.757 1.00 84.44 1094 SER A CA 1
ATOM 8368 C C . SER A 1 1094 ? 45.868 -27.368 18.167 1.00 84.44 1094 SER A C 1
ATOM 8370 O O . SER A 1 1094 ? 45.547 -27.892 17.104 1.00 84.44 1094 SER A O 1
ATOM 8372 N N . CYS A 1 1095 ? 45.030 -26.581 18.845 1.00 84.38 1095 CYS A N 1
ATOM 8373 C CA . CYS A 1 1095 ? 43.706 -26.203 18.364 1.00 84.38 1095 CYS A CA 1
ATOM 8374 C C . CYS A 1 1095 ? 43.825 -25.051 17.356 1.00 84.38 1095 CYS A C 1
ATOM 8376 O O . CYS A 1 1095 ? 44.431 -24.021 17.662 1.00 84.38 1095 CYS A O 1
ATOM 8378 N N . ASN A 1 1096 ? 43.241 -25.221 16.164 1.00 91.06 1096 ASN A N 1
ATOM 8379 C CA . ASN A 1 1096 ? 43.151 -24.165 15.158 1.00 91.06 1096 ASN A CA 1
ATOM 8380 C C . ASN A 1 1096 ? 42.008 -23.195 15.537 1.00 91.06 1096 ASN A C 1
ATOM 8382 O O . ASN A 1 1096 ? 40.841 -23.596 15.480 1.00 91.06 1096 ASN A O 1
ATOM 8386 N N . PRO A 1 1097 ? 42.309 -21.934 15.904 1.00 89.88 1097 PRO A N 1
ATOM 8387 C CA . PRO A 1 1097 ? 41.298 -20.992 16.366 1.00 89.88 1097 PRO A CA 1
ATOM 8388 C C . PRO A 1 1097 ? 40.389 -20.488 15.237 1.00 89.88 1097 PRO A C 1
ATOM 8390 O O . PRO A 1 1097 ? 39.244 -20.149 15.507 1.00 89.88 1097 PRO A O 1
ATOM 8393 N N . GLU A 1 1098 ? 40.844 -20.476 13.982 1.00 88.31 1098 GLU A N 1
ATOM 8394 C CA . GLU A 1 1098 ? 40.020 -20.074 12.834 1.00 88.31 1098 GLU A CA 1
ATOM 8395 C C . GLU A 1 1098 ? 38.992 -21.155 12.503 1.00 88.31 1098 GLU A C 1
ATOM 8397 O O . GLU A 1 1098 ? 37.801 -20.869 12.418 1.00 88.31 1098 GLU A O 1
ATOM 8402 N N . ALA A 1 1099 ? 39.430 -22.416 12.434 1.00 88.56 1099 ALA A N 1
ATOM 8403 C CA . ALA A 1 1099 ? 38.525 -23.547 12.242 1.00 88.56 1099 ALA A CA 1
ATOM 8404 C C . ALA A 1 1099 ? 37.531 -23.689 13.409 1.00 88.56 1099 ALA A C 1
ATOM 8406 O O . ALA A 1 1099 ? 36.361 -23.991 13.183 1.00 88.56 1099 ALA A O 1
ATOM 8407 N N . ASN A 1 1100 ? 37.959 -23.431 14.653 1.00 90.81 1100 ASN A N 1
ATOM 8408 C CA . ASN A 1 1100 ? 37.044 -23.464 15.794 1.00 90.81 1100 ASN A CA 1
ATOM 8409 C C . ASN A 1 1100 ? 36.075 -22.267 15.791 1.00 90.81 1100 ASN A C 1
ATOM 8411 O O . ASN A 1 1100 ? 34.892 -22.460 16.035 1.00 90.81 1100 ASN A O 1
ATOM 8415 N N . ARG A 1 1101 ? 36.512 -21.053 15.433 1.00 93.69 1101 ARG A N 1
ATOM 8416 C CA . ARG A 1 1101 ? 35.616 -19.904 15.193 1.00 93.69 1101 ARG A CA 1
ATOM 8417 C C . ARG A 1 1101 ? 34.553 -20.235 14.139 1.00 93.69 1101 ARG A C 1
ATOM 8419 O O . ARG A 1 1101 ? 33.377 -19.948 14.344 1.00 93.69 1101 ARG A O 1
ATOM 8426 N N . ASP A 1 1102 ? 34.958 -20.858 13.037 1.00 92.75 1102 ASP A N 1
ATOM 8427 C CA . ASP A 1 1102 ? 34.085 -21.147 11.892 1.00 92.75 1102 ASP A CA 1
ATOM 8428 C C . ASP A 1 1102 ? 33.132 -22.328 12.152 1.00 92.75 1102 ASP A C 1
ATOM 8430 O O . ASP A 1 1102 ? 32.045 -22.383 11.586 1.00 92.75 1102 ASP A O 1
ATOM 8434 N N . ALA A 1 1103 ? 33.478 -23.223 13.083 1.00 93.00 1103 ALA A N 1
ATOM 8435 C CA . ALA A 1 1103 ? 32.578 -24.255 13.599 1.00 93.00 1103 ALA A CA 1
ATOM 8436 C C . ALA A 1 1103 ? 31.484 -23.710 14.545 1.00 93.00 1103 ALA A C 1
ATOM 8438 O O . ALA A 1 1103 ? 30.517 -24.419 14.833 1.00 93.00 1103 ALA A O 1
ATOM 8439 N N . TRP A 1 1104 ? 31.636 -22.479 15.048 1.00 95.44 1104 TRP A N 1
ATOM 8440 C CA . TRP A 1 1104 ? 30.727 -21.859 16.020 1.00 95.44 1104 TRP A CA 1
ATOM 8441 C C . TRP A 1 1104 ? 29.914 -20.689 15.451 1.00 95.44 1104 TRP A C 1
ATOM 8443 O O . TRP A 1 1104 ? 28.774 -20.516 15.872 1.00 95.44 1104 TRP A O 1
ATOM 8453 N N . TYR A 1 1105 ? 30.454 -19.908 14.507 1.00 95.06 1105 TYR A N 1
ATOM 8454 C CA . TYR A 1 1105 ? 29.801 -18.703 13.977 1.00 95.06 1105 TYR A CA 1
ATOM 8455 C C . TYR A 1 1105 ? 29.549 -18.775 12.462 1.00 95.06 1105 TYR A C 1
ATOM 8457 O O . TYR A 1 1105 ? 30.485 -19.074 11.714 1.00 95.06 1105 TYR A O 1
ATOM 8465 N N . PRO A 1 1106 ? 28.341 -18.418 11.979 1.00 95.25 1106 PRO A N 1
ATOM 8466 C CA . PRO A 1 1106 ? 27.257 -17.759 12.719 1.00 95.25 1106 PRO A CA 1
ATOM 8467 C C . PRO A 1 1106 ? 26.407 -18.706 13.589 1.00 95.25 1106 PRO A C 1
ATOM 8469 O O . PRO A 1 1106 ? 25.966 -19.752 13.122 1.00 95.25 1106 PRO A O 1
ATOM 8472 N N . LEU A 1 1107 ? 26.133 -18.302 14.834 1.00 96.00 1107 LEU A N 1
ATOM 8473 C CA . LEU A 1 1107 ? 25.213 -18.979 15.757 1.00 96.00 1107 LEU A CA 1
ATOM 8474 C C . LEU A 1 1107 ? 23.869 -18.246 15.746 1.00 96.00 1107 LEU A C 1
ATOM 8476 O O . LEU A 1 1107 ? 23.742 -17.195 16.373 1.00 96.00 1107 LEU A O 1
ATOM 8480 N N . ASP A 1 1108 ? 22.867 -18.782 15.051 1.00 94.06 1108 ASP A N 1
ATOM 8481 C CA . ASP A 1 1108 ? 21.509 -18.236 15.094 1.00 94.06 1108 ASP A CA 1
ATOM 8482 C C . ASP A 1 1108 ? 20.800 -18.650 16.382 1.00 94.06 1108 ASP A C 1
ATOM 8484 O O . ASP A 1 1108 ? 20.564 -19.836 16.635 1.00 94.06 1108 ASP A O 1
ATOM 8488 N N . MET A 1 1109 ? 20.477 -17.655 17.207 1.00 94.44 1109 MET A N 1
ATOM 8489 C CA . MET A 1 1109 ? 19.802 -17.841 18.481 1.00 94.44 1109 MET A CA 1
ATOM 8490 C C . MET A 1 1109 ? 18.904 -16.652 18.823 1.00 94.44 1109 MET A C 1
ATOM 8492 O O . MET A 1 1109 ? 19.222 -15.505 18.500 1.00 94.44 1109 MET A O 1
ATOM 8496 N N . ARG A 1 1110 ? 17.824 -16.917 19.566 1.00 94.94 1110 ARG A N 1
ATOM 8497 C CA . ARG A 1 1110 ? 17.117 -15.883 20.329 1.00 94.94 1110 ARG A CA 1
ATOM 8498 C C . ARG A 1 1110 ? 17.540 -15.942 21.793 1.00 94.94 1110 ARG A C 1
ATOM 8500 O O . ARG A 1 1110 ? 17.388 -16.992 22.410 1.00 94.94 1110 ARG A O 1
ATOM 8507 N N . PHE A 1 1111 ? 18.053 -14.846 22.344 1.00 96.56 1111 PHE A N 1
ATOM 8508 C CA . PHE A 1 1111 ? 18.508 -14.724 23.732 1.00 96.56 1111 PHE A CA 1
ATOM 8509 C C . PHE A 1 1111 ? 17.802 -13.531 24.389 1.00 96.56 1111 PHE A C 1
ATOM 8511 O O . PHE A 1 1111 ? 18.152 -12.379 24.136 1.00 96.56 1111 PHE A O 1
ATOM 8518 N N . THR A 1 1112 ? 16.826 -13.811 25.252 1.00 96.12 1112 THR A N 1
ATOM 8519 C CA . THR A 1 1112 ? 15.943 -12.808 25.870 1.00 96.12 1112 THR A CA 1
ATOM 8520 C C . THR A 1 1112 ? 16.177 -12.751 27.382 1.00 96.12 1112 THR A C 1
ATOM 8522 O O . THR A 1 1112 ? 16.276 -13.794 28.033 1.00 96.12 1112 THR A O 1
ATOM 8525 N N . VAL A 1 1113 ? 16.261 -11.547 27.958 1.00 96.75 1113 VAL A N 1
ATOM 8526 C CA . VAL A 1 1113 ? 16.517 -11.312 29.391 1.00 96.75 1113 VAL A CA 1
ATOM 8527 C C . VAL A 1 1113 ? 15.521 -10.313 29.965 1.00 96.75 1113 VAL A C 1
ATOM 8529 O O . VAL A 1 1113 ? 15.421 -9.183 29.489 1.00 96.75 1113 VAL A O 1
ATOM 8532 N N . VAL A 1 1114 ? 14.848 -10.704 31.044 1.00 96.62 1114 VAL A N 1
ATOM 8533 C CA . VAL A 1 1114 ? 13.888 -9.875 31.788 1.00 96.62 1114 VAL A CA 1
ATOM 8534 C C . VAL A 1 1114 ? 14.346 -9.766 33.237 1.00 96.62 1114 VAL A C 1
ATOM 8536 O O . VAL A 1 1114 ? 14.883 -10.723 33.793 1.00 96.62 1114 VAL A O 1
ATOM 8539 N N . VAL A 1 1115 ? 14.135 -8.617 33.874 1.00 96.00 1115 VAL A N 1
ATOM 8540 C CA . VAL A 1 1115 ? 14.372 -8.446 35.313 1.00 96.00 1115 VAL A CA 1
ATOM 8541 C C . VAL A 1 1115 ? 13.074 -8.078 36.017 1.00 96.00 1115 VAL A C 1
ATOM 8543 O O . VAL A 1 1115 ? 12.384 -7.143 35.625 1.00 96.00 1115 VAL A O 1
ATOM 8546 N N . VAL A 1 1116 ? 12.775 -8.819 37.082 1.00 95.50 1116 VAL A N 1
ATOM 8547 C CA . VAL A 1 1116 ? 11.590 -8.668 37.933 1.00 95.50 1116 VAL A CA 1
ATOM 8548 C C . VAL A 1 1116 ? 12.009 -8.047 39.261 1.00 95.50 1116 VAL A C 1
ATOM 8550 O O . VAL A 1 1116 ? 12.974 -8.500 39.887 1.00 95.50 1116 VAL A O 1
ATOM 8553 N N . GLN A 1 1117 ? 11.288 -7.018 39.702 1.00 93.69 1117 GLN A N 1
ATOM 8554 C CA . GLN A 1 1117 ? 11.551 -6.261 40.924 1.00 93.69 1117 GLN A CA 1
ATOM 8555 C C . GLN A 1 1117 ? 11.552 -7.163 42.172 1.00 93.69 1117 GLN A C 1
ATOM 8557 O O . GLN A 1 1117 ? 10.825 -8.158 42.262 1.00 93.69 1117 GLN A O 1
ATOM 8562 N N . LYS A 1 1118 ? 12.351 -6.799 43.185 1.00 92.00 1118 LYS A N 1
ATOM 8563 C CA . LYS A 1 1118 ? 12.390 -7.482 44.487 1.00 92.00 1118 LYS A CA 1
ATOM 8564 C C . LYS A 1 1118 ? 10.979 -7.715 45.051 1.00 92.00 1118 LYS A C 1
ATOM 8566 O O . LYS A 1 1118 ? 10.245 -6.769 45.326 1.00 92.00 1118 LYS A O 1
ATOM 8571 N N . GLY A 1 1119 ? 10.641 -8.982 45.301 1.00 87.81 1119 GLY A N 1
ATOM 8572 C CA . GLY A 1 1119 ? 9.367 -9.386 45.910 1.00 87.81 1119 GLY A CA 1
ATOM 8573 C C . GLY A 1 1119 ? 8.181 -9.485 44.945 1.00 87.81 1119 GLY A C 1
ATOM 8574 O O . GLY A 1 1119 ? 7.067 -9.733 45.402 1.00 87.81 1119 GLY A O 1
ATOM 8575 N N . LYS A 1 1120 ? 8.402 -9.312 43.638 1.00 91.69 1120 LYS A N 1
ATOM 8576 C CA . LYS A 1 1120 ? 7.396 -9.497 42.583 1.00 91.69 1120 LYS A CA 1
ATOM 8577 C C . LYS A 1 1120 ? 7.583 -10.855 41.890 1.00 91.69 1120 LYS A C 1
ATOM 8579 O O . LYS A 1 1120 ? 8.583 -11.541 42.107 1.00 91.69 1120 LYS A O 1
ATOM 8584 N N . SER A 1 1121 ? 6.570 -11.306 41.155 1.00 90.56 1121 SER A N 1
ATOM 8585 C CA . SER A 1 1121 ? 6.522 -12.632 40.520 1.00 90.56 1121 SER A CA 1
ATOM 8586 C C . SER A 1 1121 ? 6.526 -12.480 39.011 1.00 90.56 1121 SER A C 1
ATOM 8588 O O . SER A 1 1121 ? 5.747 -11.678 38.518 1.00 90.56 1121 SER A O 1
ATOM 8590 N N . PHE A 1 1122 ? 7.357 -13.269 38.322 1.00 93.94 1122 PHE A N 1
ATOM 8591 C CA . PHE A 1 1122 ? 7.514 -13.182 36.873 1.00 93.94 1122 PHE A CA 1
ATOM 8592 C C . PHE A 1 1122 ? 6.187 -13.399 36.144 1.00 93.94 1122 PHE A C 1
ATOM 8594 O O . PHE A 1 1122 ? 5.549 -14.441 36.310 1.00 93.94 1122 PHE A O 1
ATOM 8601 N N . SER A 1 1123 ? 5.810 -12.425 35.320 1.00 85.31 1123 SER A N 1
ATOM 8602 C CA . SER A 1 1123 ? 4.561 -12.399 34.555 1.00 85.31 1123 SER A CA 1
ATOM 8603 C C . SER A 1 1123 ? 4.473 -13.470 33.459 1.00 85.31 1123 SER A C 1
ATOM 8605 O O . SER A 1 1123 ? 3.381 -13.752 32.966 1.00 85.31 1123 SER A O 1
ATOM 8607 N N . GLY A 1 1124 ? 5.604 -14.097 33.120 1.00 86.50 1124 GLY A N 1
ATOM 8608 C CA . GLY A 1 1124 ? 5.716 -15.165 32.132 1.00 86.50 1124 GLY A CA 1
ATOM 8609 C C . GLY A 1 1124 ? 6.326 -14.688 30.817 1.00 86.50 1124 GLY A C 1
ATOM 8610 O O . GLY A 1 1124 ? 6.281 -13.511 30.461 1.00 86.50 1124 GLY A O 1
ATOM 8611 N N . TRP A 1 1125 ? 6.920 -15.622 30.073 1.00 87.44 1125 TRP A N 1
ATOM 8612 C CA . TRP A 1 1125 ? 7.659 -15.285 28.859 1.00 87.44 1125 TRP A CA 1
ATOM 8613 C C . TRP A 1 1125 ? 6.794 -14.722 27.739 1.00 87.44 1125 TRP A C 1
ATOM 8615 O O . TRP A 1 1125 ? 7.302 -13.918 26.966 1.00 87.44 1125 TRP A O 1
ATOM 8625 N N . ASP A 1 1126 ? 5.511 -15.076 27.653 1.00 79.94 1126 ASP A N 1
ATOM 8626 C CA . ASP A 1 1126 ? 4.621 -14.645 26.565 1.00 79.94 1126 ASP A CA 1
ATOM 8627 C C . ASP A 1 1126 ? 4.516 -13.114 26.437 1.00 79.94 1126 ASP A C 1
ATOM 8629 O O . ASP A 1 1126 ? 4.323 -12.602 25.334 1.00 79.94 1126 ASP A O 1
ATOM 8633 N N . ASN A 1 1127 ? 4.747 -12.364 27.519 1.00 78.50 1127 ASN A N 1
ATOM 8634 C CA . ASN A 1 1127 ? 4.801 -10.896 27.504 1.00 78.50 1127 ASN A CA 1
ATOM 8635 C C . ASN A 1 1127 ? 6.039 -10.326 26.776 1.00 78.50 1127 ASN A C 1
ATOM 8637 O O . ASN A 1 1127 ? 6.080 -9.139 26.467 1.00 78.50 1127 ASN A O 1
ATOM 8641 N N . TYR A 1 1128 ? 7.033 -11.171 26.488 1.00 79.56 1128 TYR A N 1
ATOM 8642 C CA . TYR A 1 1128 ? 8.341 -10.806 25.932 1.00 79.56 1128 TYR A CA 1
ATOM 8643 C C . TYR A 1 1128 ? 8.711 -11.601 24.669 1.00 79.56 1128 TYR A C 1
ATOM 8645 O O . TYR A 1 1128 ? 9.432 -11.101 23.808 1.00 79.56 1128 TYR A O 1
ATOM 8653 N N . ILE A 1 1129 ? 8.229 -12.843 24.537 1.00 69.19 1129 ILE A N 1
ATOM 8654 C CA . ILE A 1 1129 ? 8.652 -13.775 23.477 1.00 69.19 1129 ILE A CA 1
ATOM 8655 C C . ILE A 1 1129 ? 7.633 -13.920 22.349 1.00 69.19 1129 ILE A C 1
ATOM 8657 O O . ILE A 1 1129 ? 7.956 -14.549 21.340 1.00 69.19 1129 ILE A O 1
ATOM 8661 N N . ASN A 1 1130 ? 6.424 -13.372 22.513 1.00 48.97 1130 ASN A N 1
ATOM 8662 C CA . ASN A 1 1130 ? 5.324 -13.551 21.569 1.00 48.97 1130 ASN A CA 1
ATOM 8663 C C . ASN A 1 1130 ? 5.771 -13.228 20.123 1.00 48.97 1130 ASN A C 1
ATOM 8665 O O . ASN A 1 1130 ? 6.377 -12.174 19.921 1.00 48.97 1130 ASN A O 1
ATOM 8669 N N . PRO A 1 1131 ? 5.460 -14.058 19.101 1.00 39.59 1131 PRO A N 1
ATOM 8670 C CA . PRO A 1 1131 ? 5.934 -13.862 17.718 1.00 39.59 1131 PRO A CA 1
ATOM 8671 C C . PRO A 1 1131 ? 5.298 -12.671 16.967 1.00 39.59 1131 PRO A C 1
ATOM 8673 O O . PRO A 1 1131 ? 5.123 -12.715 15.752 1.00 39.59 1131 PRO A O 1
ATOM 8676 N N . GLY A 1 1132 ? 4.870 -11.630 17.686 1.00 31.03 1132 GLY A N 1
ATOM 8677 C CA . GLY A 1 1132 ? 4.389 -10.361 17.133 1.00 31.03 1132 GLY A CA 1
ATOM 8678 C C . GLY A 1 1132 ? 5.517 -9.404 16.729 1.00 31.03 1132 GLY A C 1
ATOM 8679 O O . GLY A 1 1132 ? 5.244 -8.402 16.076 1.00 31.03 1132 GLY A O 1
ATOM 8680 N N . SER A 1 1133 ? 6.770 -9.723 17.076 1.00 26.95 1133 SER A N 1
ATOM 8681 C CA . SER A 1 1133 ? 7.984 -9.101 16.542 1.00 26.95 1133 SER A CA 1
ATOM 8682 C C . SER A 1 1133 ? 8.837 -10.145 15.793 1.00 26.95 1133 SER A C 1
ATOM 8684 O O . SER A 1 1133 ? 9.127 -11.230 16.295 1.00 26.95 1133 SER A O 1
ATOM 8686 N N . THR A 1 1134 ? 9.187 -9.815 14.547 1.00 31.98 1134 THR A N 1
ATOM 8687 C CA . THR A 1 1134 ? 9.929 -10.606 13.532 1.00 31.98 1134 THR A CA 1
ATOM 8688 C C . THR A 1 1134 ? 11.340 -11.044 13.990 1.00 31.98 1134 THR A C 1
ATOM 8690 O O . THR A 1 1134 ? 11.886 -10.348 14.849 1.00 31.98 1134 THR A O 1
ATOM 8693 N N . PRO A 1 1135 ? 11.973 -12.132 13.458 1.00 27.75 1135 PRO A N 1
ATOM 8694 C CA . PRO A 1 1135 ? 12.047 -12.484 12.022 1.00 27.75 1135 PRO A CA 1
ATOM 8695 C C . PRO A 1 1135 ? 11.817 -13.970 11.629 1.00 27.75 1135 PRO A C 1
ATOM 8697 O O . PRO A 1 1135 ? 11.443 -14.807 12.445 1.00 27.75 1135 PRO A O 1
ATOM 8700 N N . MET A 1 1136 ? 12.010 -14.261 10.331 1.00 26.58 1136 MET A N 1
ATOM 8701 C CA . MET A 1 1136 ? 11.735 -15.541 9.648 1.00 26.58 1136 MET A CA 1
ATOM 8702 C C . MET A 1 1136 ? 12.664 -16.709 10.044 1.00 26.58 1136 MET A C 1
ATOM 8704 O O . MET A 1 1136 ? 13.837 -16.471 10.331 1.00 26.58 1136 MET A O 1
ATOM 8708 N N . PRO A 1 1137 ? 12.212 -17.974 9.915 1.00 29.77 1137 PRO A N 1
ATOM 8709 C CA . PRO A 1 1137 ? 13.089 -19.138 9.852 1.00 29.77 1137 PRO A CA 1
ATOM 8710 C C . PRO A 1 1137 ? 13.550 -19.441 8.415 1.00 29.77 1137 PRO A C 1
ATOM 8712 O O . PRO A 1 1137 ? 12.747 -19.570 7.491 1.00 29.77 1137 PRO A O 1
ATOM 8715 N N . VAL A 1 1138 ? 14.860 -19.626 8.255 1.00 26.61 1138 VAL A N 1
ATOM 8716 C CA . VAL A 1 1138 ? 15.490 -20.208 7.060 1.00 26.61 1138 VAL A CA 1
ATOM 8717 C C . VAL A 1 1138 ? 15.314 -21.730 7.081 1.00 26.61 1138 VAL A C 1
ATOM 8719 O O . VAL A 1 1138 ? 15.584 -22.370 8.095 1.00 26.61 1138 VAL A O 1
ATOM 8722 N N . HIS A 1 1139 ? 14.928 -22.331 5.952 1.00 26.94 1139 HIS A N 1
ATOM 8723 C CA . HIS A 1 1139 ? 15.024 -23.781 5.767 1.00 26.94 1139 HIS A CA 1
ATOM 8724 C C . HIS A 1 1139 ? 16.436 -24.171 5.315 1.00 26.94 1139 HIS A C 1
ATOM 8726 O O . HIS A 1 1139 ? 16.758 -24.107 4.130 1.00 26.94 1139 HIS A O 1
ATOM 8732 N N . THR A 1 1140 ? 17.263 -24.640 6.249 1.00 26.86 1140 THR A N 1
ATOM 8733 C CA . THR A 1 1140 ? 18.490 -25.381 5.921 1.00 26.86 1140 THR A CA 1
ATOM 8734 C C . THR A 1 1140 ? 18.159 -26.871 5.852 1.00 26.86 1140 THR A C 1
ATOM 8736 O O . THR A 1 1140 ? 17.678 -27.450 6.826 1.00 26.86 1140 THR A O 1
ATOM 8739 N N . ALA A 1 1141 ? 18.397 -27.505 4.704 1.00 27.64 1141 ALA A N 1
ATOM 8740 C CA . ALA A 1 1141 ? 18.241 -28.949 4.562 1.00 27.64 1141 ALA A CA 1
ATOM 8741 C C . ALA A 1 1141 ? 19.436 -29.685 5.190 1.00 27.64 1141 ALA A C 1
ATOM 8743 O O . ALA A 1 1141 ? 20.584 -29.344 4.905 1.00 27.64 1141 ALA A O 1
ATOM 8744 N N . THR A 1 1142 ? 19.175 -30.737 5.970 1.00 25.44 1142 THR A N 1
ATOM 8745 C CA . THR A 1 1142 ? 20.227 -31.619 6.500 1.00 25.44 1142 THR A CA 1
ATOM 8746 C C . THR A 1 1142 ? 19.959 -33.059 6.083 1.00 25.44 1142 THR A C 1
ATOM 8748 O O . THR A 1 1142 ? 18.978 -33.674 6.498 1.00 25.44 1142 THR A O 1
ATOM 8751 N N . LEU A 1 1143 ? 20.858 -33.595 5.258 1.00 25.94 1143 LEU A N 1
ATOM 8752 C CA . LEU A 1 1143 ? 20.877 -34.997 4.849 1.00 25.94 1143 LEU A CA 1
ATOM 8753 C C . LEU A 1 1143 ? 21.129 -35.908 6.058 1.00 25.94 1143 LEU A C 1
ATOM 8755 O O . LEU A 1 1143 ? 21.983 -35.620 6.896 1.00 25.94 1143 LEU A O 1
ATOM 8759 N N . THR A 1 1144 ? 20.429 -37.039 6.123 1.00 23.61 1144 THR A N 1
ATOM 8760 C CA . THR A 1 1144 ? 20.712 -38.094 7.105 1.00 23.61 1144 THR A CA 1
ATOM 8761 C C . THR A 1 1144 ? 21.744 -39.068 6.526 1.00 23.61 1144 THR A C 1
ATOM 8763 O O . THR A 1 1144 ? 21.488 -39.634 5.463 1.00 23.61 1144 THR A O 1
ATOM 8766 N N . PRO A 1 1145 ? 22.890 -39.314 7.185 1.00 31.12 1145 PRO A N 1
ATOM 8767 C CA . PRO A 1 1145 ? 23.777 -40.404 6.806 1.00 31.12 1145 PRO A CA 1
ATOM 8768 C C . PRO A 1 1145 ? 23.266 -41.723 7.399 1.00 31.12 1145 PRO A C 1
ATOM 8770 O O . PRO A 1 1145 ? 22.812 -41.779 8.543 1.00 31.12 1145 PRO A O 1
ATOM 8773 N N . THR A 1 1146 ? 23.375 -42.818 6.654 1.00 24.31 1146 THR A N 1
ATOM 8774 C CA . THR A 1 1146 ? 23.260 -44.173 7.210 1.00 24.31 1146 THR A CA 1
ATOM 8775 C C . THR A 1 1146 ? 24.209 -45.087 6.448 1.00 24.31 1146 THR A C 1
ATOM 8777 O O . THR A 1 1146 ? 24.024 -45.335 5.260 1.00 24.31 1146 THR A O 1
ATOM 8780 N N . GLU A 1 1147 ? 25.255 -45.559 7.125 1.00 30.98 1147 GLU A N 1
ATOM 8781 C CA . GLU A 1 1147 ? 26.128 -46.609 6.602 1.00 30.98 1147 GLU A CA 1
ATOM 8782 C C . GLU A 1 1147 ? 25.379 -47.943 6.541 1.00 30.98 1147 GLU A C 1
ATOM 8784 O O . GLU A 1 1147 ? 24.666 -48.292 7.484 1.00 30.98 1147 GLU A O 1
ATOM 8789 N N . THR A 1 1148 ? 25.656 -48.778 5.534 1.00 23.58 1148 THR A N 1
ATOM 8790 C CA . THR A 1 1148 ? 25.827 -50.217 5.805 1.00 23.58 1148 THR A CA 1
ATOM 8791 C C . THR A 1 1148 ? 26.729 -50.912 4.778 1.00 23.58 1148 THR A C 1
ATOM 8793 O O . THR A 1 1148 ? 26.438 -50.941 3.590 1.00 23.58 1148 THR A O 1
ATOM 8796 N N . SER A 1 1149 ? 27.818 -51.495 5.290 1.00 26.73 1149 SER A N 1
ATOM 8797 C CA . SER A 1 1149 ? 28.530 -52.701 4.826 1.00 26.73 1149 SER A CA 1
ATOM 8798 C C . SER A 1 1149 ? 28.669 -53.020 3.324 1.00 26.73 1149 SER A C 1
ATOM 8800 O O . SER A 1 1149 ? 27.738 -53.476 2.663 1.00 26.73 1149 SER A O 1
ATOM 8802 N N . MET A 1 1150 ? 29.925 -53.034 2.878 1.00 27.77 1150 MET A N 1
ATOM 8803 C CA . MET A 1 1150 ? 30.414 -53.876 1.779 1.00 27.77 1150 MET A CA 1
ATOM 8804 C C . MET A 1 1150 ? 30.409 -55.369 2.185 1.00 27.77 1150 MET A C 1
ATOM 8806 O O . MET A 1 1150 ? 30.643 -55.674 3.359 1.00 27.77 1150 MET A O 1
ATOM 8810 N N . PRO A 1 1151 ? 30.231 -56.305 1.234 1.00 28.59 1151 PRO A N 1
ATOM 8811 C CA . PRO A 1 1151 ? 31.202 -57.401 1.163 1.00 28.59 1151 PRO A CA 1
ATOM 8812 C C . PRO A 1 1151 ? 31.703 -57.716 -0.262 1.00 28.59 1151 PRO A C 1
ATOM 8814 O O . PRO A 1 1151 ? 30.939 -57.954 -1.189 1.00 28.59 1151 PRO A O 1
ATOM 8817 N N . THR A 1 1152 ? 33.030 -57.736 -0.362 1.00 26.75 1152 THR A N 1
ATOM 8818 C CA . THR A 1 1152 ? 33.921 -58.602 -1.154 1.00 26.75 1152 THR A CA 1
ATOM 8819 C C . THR A 1 1152 ? 33.319 -59.621 -2.139 1.00 26.75 1152 THR A C 1
ATOM 8821 O O . THR A 1 1152 ? 32.703 -60.581 -1.693 1.00 26.75 1152 THR A O 1
ATOM 8824 N N . GLU A 1 1153 ? 33.737 -59.552 -3.414 1.00 26.03 1153 GLU A N 1
ATOM 8825 C CA . GLU A 1 1153 ? 34.324 -60.693 -4.155 1.00 26.03 1153 GLU A CA 1
ATOM 8826 C C . GLU A 1 1153 ? 35.442 -60.220 -5.120 1.00 26.03 1153 GLU A C 1
ATOM 8828 O O . GLU A 1 1153 ? 35.461 -59.076 -5.572 1.00 26.03 1153 GLU A O 1
ATOM 8833 N N . THR A 1 1154 ? 36.398 -61.120 -5.377 1.00 24.55 1154 THR A N 1
ATOM 8834 C CA . THR A 1 1154 ? 37.738 -60.955 -5.996 1.00 24.55 1154 THR A CA 1
ATOM 8835 C C . THR A 1 1154 ? 38.149 -62.364 -6.506 1.00 24.55 1154 THR A C 1
ATOM 8837 O O . THR A 1 1154 ? 37.710 -63.303 -5.835 1.00 24.55 1154 THR A O 1
ATOM 8840 N N . PRO A 1 1155 ? 39.024 -62.637 -7.520 1.00 41.91 1155 PRO A N 1
ATOM 8841 C CA . PRO A 1 1155 ? 39.650 -61.829 -8.606 1.00 41.91 1155 PRO A CA 1
ATOM 8842 C C . PRO A 1 1155 ? 39.700 -62.475 -10.048 1.00 41.91 1155 PRO A C 1
ATOM 8844 O O . PRO A 1 1155 ? 39.583 -63.687 -10.163 1.00 41.91 1155 PRO A O 1
ATOM 8847 N N . THR A 1 1156 ? 40.097 -61.692 -11.089 1.00 26.12 1156 THR A N 1
ATOM 8848 C CA . THR A 1 1156 ? 41.076 -62.039 -12.199 1.00 26.12 1156 THR A CA 1
ATOM 8849 C C . THR A 1 1156 ? 40.727 -63.167 -13.225 1.00 26.12 1156 THR A C 1
ATOM 8851 O O . THR A 1 1156 ? 39.958 -64.052 -12.863 1.00 26.12 1156 THR A O 1
ATOM 8854 N N . PRO A 1 1157 ? 41.243 -63.223 -14.499 1.00 39.75 1157 PRO A N 1
ATOM 8855 C CA . PRO A 1 1157 ? 42.403 -62.552 -15.159 1.00 39.75 1157 PRO A CA 1
ATOM 8856 C C . PRO A 1 1157 ? 42.063 -61.587 -16.330 1.00 39.75 1157 PRO A C 1
ATOM 8858 O O . PRO A 1 1157 ? 40.988 -61.693 -16.905 1.00 39.75 1157 PRO A O 1
ATOM 8861 N N . THR A 1 1158 ? 42.831 -60.536 -16.679 1.00 28.42 1158 THR A N 1
ATOM 8862 C CA . THR A 1 1158 ? 44.271 -60.339 -17.048 1.00 28.42 1158 THR A CA 1
ATOM 8863 C C . THR A 1 1158 ? 44.556 -60.480 -18.553 1.00 28.42 1158 THR A C 1
ATOM 8865 O O . THR A 1 1158 ? 44.539 -61.600 -19.039 1.00 28.42 1158 THR A O 1
ATOM 8868 N N . GLU A 1 1159 ? 44.887 -59.362 -19.229 1.00 31.06 1159 GLU A N 1
ATOM 8869 C CA . GLU A 1 1159 ? 46.144 -59.040 -19.974 1.00 31.06 1159 GLU A CA 1
ATOM 8870 C C . GLU A 1 1159 ? 46.158 -57.494 -20.213 1.00 31.06 1159 GLU A C 1
ATOM 8872 O O . GLU A 1 1159 ? 45.112 -56.938 -20.530 1.00 31.06 1159 GLU A O 1
ATOM 8877 N N . THR A 1 1160 ? 47.153 -56.694 -19.777 1.00 28.09 1160 THR A N 1
ATOM 8878 C CA . THR A 1 1160 ? 48.492 -56.383 -20.374 1.00 28.09 1160 THR A CA 1
ATOM 8879 C C . THR A 1 1160 ? 48.371 -55.496 -21.646 1.00 28.09 1160 THR A C 1
ATOM 8881 O O . THR A 1 1160 ? 47.606 -55.853 -22.528 1.00 28.09 1160 THR A O 1
ATOM 8884 N N . SER A 1 1161 ? 49.012 -54.320 -21.844 1.00 31.05 1161 SER A N 1
ATOM 8885 C CA . SER A 1 1161 ? 50.356 -53.815 -21.453 1.00 31.05 1161 SER A CA 1
ATOM 8886 C C . SER A 1 1161 ? 50.500 -52.276 -21.225 1.00 31.05 1161 SER A C 1
ATOM 8888 O O . SER A 1 1161 ? 49.667 -51.479 -21.644 1.00 31.05 1161 SER A O 1
ATOM 8890 N N . THR A 1 1162 ? 51.634 -51.885 -20.621 1.00 30.77 1162 THR A N 1
ATOM 8891 C CA . THR A 1 1162 ? 52.135 -50.552 -20.168 1.00 30.77 1162 THR A CA 1
ATOM 8892 C C . THR A 1 1162 ? 52.652 -49.584 -21.278 1.00 30.77 1162 THR A C 1
ATOM 8894 O O . THR A 1 1162 ? 53.035 -50.073 -22.339 1.00 30.77 1162 THR A O 1
ATOM 8897 N N . PRO A 1 1163 ? 52.742 -48.241 -21.050 1.00 51.34 1163 PRO A N 1
ATOM 8898 C CA . PRO A 1 1163 ? 53.291 -47.238 -21.999 1.00 51.34 1163 PRO A CA 1
ATOM 8899 C C . PRO A 1 1163 ? 54.766 -46.789 -21.771 1.00 51.34 1163 PRO A C 1
ATOM 8901 O O . PRO A 1 1163 ? 55.381 -47.119 -20.757 1.00 51.34 1163 PRO A O 1
ATOM 8904 N N . THR A 1 1164 ? 55.324 -46.007 -22.718 1.00 31.50 1164 THR A N 1
ATOM 8905 C CA . THR A 1 1164 ? 56.680 -45.364 -22.762 1.00 31.50 1164 THR A CA 1
ATOM 8906 C C . THR A 1 1164 ? 56.683 -44.310 -23.917 1.00 31.50 1164 THR A C 1
ATOM 8908 O O . THR A 1 1164 ? 55.850 -44.458 -24.807 1.00 31.50 1164 THR A O 1
ATOM 8911 N N . GLU A 1 1165 ? 57.497 -43.241 -24.061 1.00 31.83 1165 GLU A N 1
ATOM 8912 C CA . GLU A 1 1165 ? 58.556 -42.580 -23.252 1.00 31.83 1165 GLU A CA 1
ATOM 8913 C C . GLU A 1 1165 ? 58.609 -41.029 -23.528 1.00 31.83 1165 GLU A C 1
ATOM 8915 O O . GLU A 1 1165 ? 57.554 -40.397 -23.565 1.00 31.83 1165 GLU A O 1
ATOM 8920 N N . THR A 1 1166 ? 59.790 -40.392 -23.693 1.00 31.52 1166 THR A N 1
ATOM 8921 C CA . THR A 1 1166 ? 60.048 -38.913 -23.628 1.00 31.52 1166 THR A CA 1
ATOM 8922 C C . THR A 1 1166 ? 61.315 -38.527 -24.478 1.00 31.52 1166 THR A C 1
ATOM 8924 O O . THR A 1 1166 ? 61.637 -39.330 -25.353 1.00 31.52 1166 THR A O 1
ATOM 8927 N N . PRO A 1 1167 ? 62.147 -37.450 -24.289 1.00 50.75 1167 PRO A N 1
ATOM 8928 C CA . PRO A 1 1167 ? 61.986 -36.041 -23.817 1.00 50.75 1167 PRO A CA 1
ATOM 8929 C C . PRO A 1 1167 ? 62.773 -34.908 -24.595 1.00 50.75 1167 PRO A C 1
ATOM 8931 O O . PRO A 1 1167 ? 63.991 -35.005 -24.722 1.00 50.75 1167 PRO A O 1
ATOM 8934 N N . THR A 1 1168 ? 62.157 -33.725 -24.850 1.00 31.53 1168 THR A N 1
ATOM 8935 C CA . THR A 1 1168 ? 62.823 -32.359 -24.787 1.00 31.53 1168 THR A CA 1
ATOM 8936 C C . THR A 1 1168 ? 63.919 -32.057 -25.886 1.00 31.53 1168 THR A C 1
ATOM 8938 O O . THR A 1 1168 ? 64.132 -32.963 -26.690 1.00 31.53 1168 THR A O 1
ATOM 8941 N N . PRO A 1 1169 ? 64.654 -30.896 -26.047 1.00 54.06 1169 PRO A N 1
ATOM 8942 C CA . PRO A 1 1169 ? 64.593 -29.468 -25.574 1.00 54.06 1169 PRO A CA 1
ATOM 8943 C C . PRO A 1 1169 ? 64.630 -28.285 -26.624 1.00 54.06 1169 PRO A C 1
ATOM 8945 O O . PRO A 1 1169 ? 65.126 -28.433 -27.732 1.00 54.06 1169 PRO A O 1
ATOM 8948 N N . THR A 1 1170 ? 64.198 -27.086 -26.165 1.00 33.03 1170 THR A N 1
ATOM 8949 C CA . THR A 1 1170 ? 64.831 -25.712 -26.123 1.00 33.03 1170 THR A CA 1
ATOM 8950 C C . THR A 1 1170 ? 65.624 -25.041 -27.289 1.00 33.03 1170 THR A C 1
ATOM 8952 O O . THR A 1 1170 ? 66.626 -25.592 -27.719 1.00 33.03 1170 THR A O 1
ATOM 8955 N N . GLU A 1 1171 ? 65.296 -23.770 -27.654 1.00 34.59 1171 GLU A N 1
ATOM 8956 C CA . GLU A 1 1171 ? 66.135 -22.522 -27.512 1.00 34.59 1171 GLU A CA 1
ATOM 8957 C C . GLU A 1 1171 ? 65.485 -21.200 -28.057 1.00 34.59 1171 GLU A C 1
ATOM 8959 O O . GLU A 1 1171 ? 64.456 -21.230 -28.730 1.00 34.59 1171 GLU A O 1
ATOM 8964 N N . THR A 1 1172 ? 66.050 -20.031 -27.685 1.00 30.47 1172 THR A N 1
ATOM 8965 C CA . THR A 1 1172 ? 65.546 -18.617 -27.793 1.00 30.47 1172 THR A CA 1
ATOM 8966 C C . THR A 1 1172 ? 66.594 -17.715 -28.540 1.00 30.47 1172 THR A C 1
ATOM 8968 O O . THR A 1 1172 ? 67.518 -18.311 -29.088 1.00 30.47 1172 THR A O 1
ATOM 8971 N N . PRO A 1 1173 ? 66.660 -16.342 -28.533 1.00 53.03 1173 PRO A N 1
ATOM 8972 C CA . PRO A 1 1173 ? 65.693 -15.208 -28.429 1.00 53.03 1173 PRO A CA 1
ATOM 8973 C C . PRO A 1 1173 ? 65.942 -13.983 -29.410 1.00 53.03 1173 PRO A C 1
ATOM 8975 O O . PRO A 1 1173 ? 66.893 -13.966 -30.186 1.00 53.03 1173 PRO A O 1
ATOM 8978 N N . THR A 1 1174 ? 65.210 -12.857 -29.206 1.00 36.06 1174 THR A N 1
ATOM 8979 C CA . THR A 1 1174 ? 65.613 -11.405 -29.380 1.00 36.06 1174 THR A CA 1
ATOM 8980 C C . THR A 1 1174 ? 65.462 -10.646 -30.753 1.00 36.06 1174 THR A C 1
ATOM 8982 O O . THR A 1 1174 ? 65.158 -11.296 -31.750 1.00 36.06 1174 THR A O 1
ATOM 8985 N N . PRO A 1 1175 ? 65.494 -9.270 -30.812 1.00 61.19 1175 PRO A N 1
ATOM 8986 C CA . PRO A 1 1175 ? 64.594 -8.437 -31.659 1.00 61.19 1175 PRO A CA 1
ATOM 8987 C C . PRO A 1 1175 ? 65.318 -7.385 -32.554 1.00 61.19 1175 PRO A C 1
ATOM 8989 O O . PRO A 1 1175 ? 66.526 -7.497 -32.728 1.00 61.19 1175 PRO A O 1
ATOM 8992 N N . THR A 1 1176 ? 64.628 -6.334 -33.063 1.00 33.75 1176 THR A N 1
ATOM 8993 C CA . THR A 1 1176 ? 65.148 -4.952 -33.349 1.00 33.75 1176 THR A CA 1
ATOM 8994 C C . THR A 1 1176 ? 63.995 -3.942 -33.612 1.00 33.75 1176 THR A C 1
ATOM 8996 O O . THR A 1 1176 ? 62.873 -4.351 -33.901 1.00 33.75 1176 THR A O 1
ATOM 8999 N N . GLU A 1 1177 ? 64.267 -2.639 -33.442 1.00 47.34 1177 GLU A N 1
ATOM 9000 C CA . GLU A 1 1177 ? 63.343 -1.487 -33.357 1.00 47.34 1177 GLU A CA 1
ATOM 9001 C C . GLU A 1 1177 ? 63.072 -0.695 -34.680 1.00 47.34 1177 GLU A C 1
ATOM 9003 O O . GLU A 1 1177 ? 63.677 -0.946 -35.718 1.00 47.34 1177 GLU A O 1
ATOM 9008 N N . THR A 1 1178 ? 62.148 0.279 -34.562 1.00 37.91 1178 THR A N 1
ATOM 9009 C CA . THR A 1 1178 ? 61.794 1.540 -35.300 1.00 37.91 1178 THR A CA 1
ATOM 9010 C C . THR A 1 1178 ? 62.937 2.383 -35.956 1.00 37.91 1178 THR A C 1
ATOM 9012 O O . THR A 1 1178 ? 64.089 1.992 -35.794 1.00 37.91 1178 THR A O 1
ATOM 9015 N N . PRO A 1 1179 ? 62.732 3.601 -36.566 1.00 61.81 1179 PRO A N 1
ATOM 9016 C CA . PRO A 1 1179 ? 61.519 4.338 -37.042 1.00 61.81 1179 PRO A CA 1
ATOM 9017 C C . PRO A 1 1179 ? 61.633 5.088 -38.416 1.00 61.81 1179 PRO A C 1
ATOM 9019 O O . PRO A 1 1179 ? 62.732 5.255 -38.936 1.00 61.81 1179 PRO A O 1
ATOM 9022 N N . THR A 1 1180 ? 60.511 5.620 -38.949 1.00 39.34 1180 THR A N 1
ATOM 9023 C CA . THR A 1 1180 ? 60.271 6.909 -39.703 1.00 39.34 1180 THR A CA 1
ATOM 9024 C C . THR A 1 1180 ? 58.889 6.847 -40.403 1.00 39.34 1180 THR A C 1
ATOM 9026 O O . THR A 1 1180 ? 58.415 5.743 -40.660 1.00 39.34 1180 THR A O 1
ATOM 9029 N N . GLU A 1 1181 ? 58.151 7.927 -40.706 1.00 44.16 1181 GLU A N 1
ATOM 9030 C CA . GLU A 1 1181 ? 58.344 9.395 -40.558 1.00 44.16 1181 GLU A CA 1
ATOM 9031 C C . GLU A 1 1181 ? 57.365 10.029 -39.547 1.00 44.16 1181 GLU A C 1
ATOM 9033 O O . GLU A 1 1181 ? 56.235 9.508 -39.409 1.00 44.16 1181 GLU A O 1
#

Secondary structure (DSSP, 8-state):
-------------------------S-PPPPPTT-S-TT--EEEEEEEE-TTS-EEEEEEEEEEEHHHHHHHTT--S-B-GGG-EEEEE-TT--EEES---EEEEE-TT-BTTTB-EEEEEEEEEEEE-TT-EEEEEEEE-BBTB--PPP----SEEEEEEE-TTS-EEEEEEESS-EEEEETTTTEEEEEE-TTS-BSS---SSSGGGTTT-BB---S-GGGT--S-TT-SSEEEEEEE--SS-EEEEEEETTS--EEEEEE-SS-EEEEEEE--TT--B-EEEB--GGGS--TTT-EEEETT--EEETT--EES---SS-EEEEEETTTTEEEEEEESS---SPPEEEEPSSSS--EEEEETEETTEE-B-SS--EEEEEEES--SHHHHHHHHHHHHSPPEEEEEEEEE-GGGS------------------------PPPPTT-S-TT--EEEEEEEE-TTS-EEEEEEEEEEEHHHHHHHTT----B-GGG-EEEEE-TTS-EEES---EEEEE-TT-BTTTB-EEEEEEEEEEEE-TT-EEEEEEEE-BTTS--PPP----SEEEEEEE-TTS-EEEEEEETTEEEEEETTTTEEEEEE-TT--BSS---SSSGGGTTT-BB---S-GGGT--S-TT--SEEEEEEE--TT-EEEEEEETTSS-EEEEEE-SSEEEEEEEE--TT--B-EEEBS-GGGS--TTT-EEEETT--EEETT--EEEPPPSS-EEEEEETTTTEEEEEEESS---PPEEEEE-SSSEEEEETEETTEE-B-SS--EEEEEEES--SHHHHHHHHHHHHSPPEEEEPPPEE-TT----------------------PPPP------------PPPPP-----PPP---PPPPP-PPPPP-PPPPP-PPPP--PPPPP-------------------------PPP------TTEEEEEEEEEEE-TTTTT----SS--TTTSS-SSSSS--TTSEEEEEEEEEE-SS--EEEEEEEEEEES-B-TTS-BS-EEEEPPPEEEE-STTEEEEEEEEGGGSEEGGGPPP-TTS--SEEEEEEE-TTS-BSSSSSTTTGGGTTT-TTS-HHHHHHHH-SEEEEEEEEEE-TT-----THHHH-TTS--PPP----PPP------------------------------------

pLDDT: mean 79.05, std 23.98, range [21.45, 98.69]

Radius of gyration: 39.28 Å; chains: 1; bounding box: 130×110×98 Å

Sequence (1181 aa):
MKPKLIVLTLGALLLSVLVFSAMPPAGSAAIDDGWWDAGWPYRTLVTVNAAGHPRVDKPAEAVINFTTLLNNLGKPGTFEPKSIRVVEVDNSDSVIDDNVPFQFDKAGNYNASTNAAGTLTFLLNGSTASNQARRFHIYFDKTGKTYTLPSFADQVVMTSMTDGFGFDTYKVVTNAGTYRYHKTGGGFASLIDSNSKDWISWSTASGNAGDFRGIPNMVNPSDGGYFHPGRTTASTSFIGDGPLRASFKSVSEDGKWEVQWDIFPKTARMTVLKVDDTKKYWFLYEGTPGGALEPNTDLVTKSNGSQVTAGQEWAGDIPDEEWVYFTDPGLSRSLFVINHLDDAYIDSYKPSANDNLMTILGYGRLGGSRYIKGAGTQLSFGLVNQTTFADVSKTVRDAYKPLSIAISPAEYNPGSGSTITPTMTETTIGTPTATGTPTATSIPVAGWWDTNWPYRTLVTISASGHPRDDKPAEVDINFTALLNLLGKPGALEPQSIRVVEVNNSDGIINDNIPFQFDKADNFDASNNAVGTLTFLLTGNTSANQTRRFHIYFDKTGKAYTLPSFTDQVELSSMTDGFGFDTYKVVTNAGTYQYHKTGGGFANLFDSGSNDWISWSTASGNAGDFRGIPNMINPDDGGYFHPGRTTASTSLISDGPLRASFKSVSEDGKWEVRWDIFPKTARMTVLKADGTKKYWFLYEGTPGGVLELNSDLVTRSDGTQKTAANAWSGDIPDEEWAYFTDVGLGRSLFMAQHKDDTLTDSFQTAGPMTVFGFGRSGSSRYLTSTNRQLSFGLVDATSFADVSKAVRDTYKLLNIAISPAEYNPGVTPTPTNTPTATSEPTITYNNYLPFIIDLPWGEVPATLPPPTSTSTPTATLVATATPTITETPTITATPTNTATPTITPTPSKTPTPTITPTPSKTPTPTVSPTPSKTPTPGPTAVSGDEILVFDWNKPATKDDHGFPGDQPPMETANGNWVTPQNFAEGTLYVRVEIRSIPVVQNNIQLSFCFWQKGKLPSGENFRLETCSGRKKISGSPGTLIEWSDKIPEMYKKEGYPIDWTKPRLRNAAAIKNSQGIPVSDSAPEFRWGCGTNLSCNPEANRDAWYPLDMRFTVVVVQKGKSFSGWDNYINPGSTPMPVHTATLTPTETSMPTETPTPTETSTPTETPTPTETPTPTETPTE

Foldseek 3Di:
DDDDDDDDDDDDDDDDDDDDDDDDPDDDDDDDQLDPDLLFFKKWKKKWALQQAKAAFFKDWDWDWVQQLCVLVVRAAFWDVQFKWKFWADPSSHTDGRLWDWDWQADPLDDRRHTPTTIIITTPHGIDDSGDMTMIITTTDHPDDDHDRRDDAFQWDWDWDQDPQRATWIWIDHQQFIWIARQQQQWTQFGAGPVRATFFPADPDDDLLHQQTTWFLKADVVRQSHNGPPHRFKHKAFRDDDRAWGKIKIAGPVRQWIKMWIDGRFKIKIFTPGHNQVDFIKGKHKGAVRNHQDQQQKWKAALVGDIDRQQDKDKAARPDFGKMWIDRVVQLKIKIKGWLDRDGAMWIWHWDDDDSIIITTIGNDDDSDHGHGDGGIMMMMGMDSHDDSVVVSSVVCNHRPHIDMDIGRMGGDPSSDDPDDDDDDDDDDDDDDDDDDDDDDDDDDPLDPDLVFFKKWKKKWALQQFKAAQFKDKAKDWVQVLCVLVVRAAFWDVLFKFKFWARSSSHTPGRQWFKDWQADPPDDRRHTPITIIITTPHGMAGRGHMTMIMTTTDHPDDDHHRDDDAAQWDWDWDQDPAGATWIWIDHPQFIWTARQQQQWTQFTQGPVRATFFQADPPPDLVHQQTTWFLKDDVVRQSHNGPPHRQKHKDWRDDGRAWTKIKIAGPVRQWIKMWIDGRFKIKIFTAGHDQVDFIKGKGKHAVRNWQDQAQKWKAAPVRDIDGQQDKDKFDRGDFAKMWIDRVVQQKIKIKGWLDDDGAMWIWHADVRIIITIGNDDDPDGGHHDGGIMMMIGMDNHDDPVRVVSVVCNPRPDMDMDIGRMDGDPSNDDPDDDDDDDDDDDDDDDDDDDDDDDDDDDDDDDDDDDDDDDDDDDDDDDDDDDDDDDDDDDDDDDDDDDDDDDDDDDDDDDDYDDDDDDDDDDDDDDDDDDDDDDDDDDDQDPPDPQKDWWDKDQWWDAQVCQQWAWDFFTDPRNFAACVPPFPLLQWKKKKKKAFADFLAKAFFKWKKKKFWAQDADPVRDGGTWMWIDDIDTWTNDHGTIDMDMDGNVRTDTVVPDHDRSNGGTRMMTMFIAHNVRQTCGPPDPQRLRRCGPPPPDDSVVSSNRGPRTRMIMIMMTGTPPDDDSDCCVPPPPSDDDDRDDDDDDDDDDDDDDDDDDDDDDDDDDDDDDDDDDDDDDDDDDDD